Protein AF-0000000074130730 (afdb_homodimer)

Nearest PDB structures (foldseek):
  5t7b-assembly1_A  TM=2.944E-01  e=1.046E+00  Homo sapiens
  8oeu-assembly1_S  TM=1.452E-01  e=1.004E-01  Homo sapiens
  7r6k-assembly1_I  TM=1.691E-01  e=7.024E-01  Saccharomyces cerevisiae BY4741
  7opd-assembly1_M  TM=1.545E-01  e=2.430E-01  Homo sapiens
  5t7b-assembly1_A  TM=2.862E-01  e=8.135E-01  Homo sapiens

Foldseek 3Di:
DDPPVVVVVVVVVCVCVPPVVCVVVVVVVVVVVVVVVVVVVVLVVLLVLVVVLVVQLLVLLLVCLQQLHFQQDPDNCPGSSNVSLCVVCVVPVSSNVVSVPPDPCSDPVNSLVSLLLLLVVLLLVVVVQQVQQLAKAKFWEWDQAPLRWIKIWIWIWAAGPLRFIDIGTRWIDTDPDLAQVRVLVVNVCSCVVSPRDCLRYQEYEYAPDCQAPPCPRHSQNVSCVVAVSYFYAYALLNLLQVLLVQLQVVDPLSVVLLVLLLLLLCLQVVDPVSVVLLVVLVADRADHADPRGNLVCLVNLVSCLVCVLSSLVSLVCQLPDPVHDPVSNVSSVVSNVVSLALSSLLSSVLSNVLSVLCNVLSVQSLDSRDFLVNNVVSLVVSLVVLVVCLDPVNLLVSVVVSQVVSVVSVGDHQADPPVVCVVVCVPDVDDDGNVVSSVVSSVVSNSSSVSSSVSSCVSNVDTCSVVLVLLQVQLQCLQAVLAGDPSLVVVCVSSPDDSVLQNVLSPVVVVVCVVVVHHDRHLVVVSVVCSVDVVNCVSRVPSSVSSRSRSNYDRRSSVSVVLVVSLPSSCDPVNVVDDRSSSGSSSSSNVVSVVSVVDPVVVSVVVVQVPDPVSVSSD/DDPDVVVVVVVVVCVCVPPVVVVVVVVVVVVVVVVVVVVVVVLVVLLVLLVVLVVQLLVLLLVCLQQLHFQQDPDNCPGSSNVSLCVVCVVPVSSVVVSVPPDPCSDPVNSLVSLLLLLVVLLLVVVVQQVQQLAKAKFWEWDQAPLRWIKIWIWIWAAGPLRFIDIGTRWIDTDPDLAQVRVLVVNVCSCVVSPHDCLRYQEYEYAPPCQAPPCPRHNQNVSCVVAVSYFYAYALLNLLQVLLVQLQVVDPLSVVLLVLLLLLLCLQVVDPVSVVLLVVLVADRADHADPRGNLVCLVNLVRCLVCVLSSLVSLVCQLPDPVHDPVSNVSSVVSNVVSLALSSLLSSVLSNVLSVLCNVLSVQSLDSRDFLVNNVVSLVVSLVVLVVCLDPVNLLVSVVVSQVVSVVSVGDHQADPPVVCVVVCVPDVDDDRPVVSSVVSSVVSNSSSVSSSVSSCVSNVDTCSVLLVLLQVQLQCLQAVLAGDPSLVVVCVSSPDDSVLQNVLSPVVVVVCVVVVHHDRHLVVVSVVCSVDVVNCVSRVPSVVSSRSRSNYDRRSSVSVVLVVSLPSSCDPVNVVDDRSSSGSSSSSNVVSVVSVVDPVVVSVVVVLVPDPVSVSSD

pLDDT: mean 86.89, std 13.33, range [33.5, 97.94]

Radius of gyration: 40.09 Å; Cα contacts (8 Å, |Δi|>4): 1644; chains: 2; bounding box: 120×115×125 Å

Solvent-accessible surface area (backbone atoms only — not comparable to full-atom values): 64629 Å² total; per-residue (Å²): 132,73,81,58,66,70,64,37,50,53,48,49,49,48,48,64,67,27,65,65,44,44,47,48,47,46,44,46,46,48,47,42,44,47,45,44,47,47,48,46,46,48,50,49,49,51,15,51,46,41,37,52,36,48,51,50,50,53,48,44,50,50,51,32,24,34,72,40,46,64,56,66,47,97,40,71,78,68,5,47,46,49,46,46,46,52,56,50,15,75,62,33,62,61,38,37,54,50,64,71,37,93,58,78,74,73,34,70,67,49,50,50,49,50,45,40,54,54,22,50,52,56,49,50,52,56,48,50,54,42,60,73,39,52,46,28,14,43,26,35,43,75,48,66,47,85,70,38,44,35,31,38,28,40,29,37,28,25,32,46,98,83,71,47,58,43,75,45,80,74,45,61,41,80,48,65,58,78,46,21,68,52,47,40,50,50,52,51,50,55,43,48,72,72,70,52,60,70,87,35,35,44,15,32,17,34,54,80,49,57,37,40,52,23,80,78,66,4,29,52,30,54,48,26,73,76,36,72,54,30,38,48,31,67,16,45,64,57,48,52,33,48,23,52,45,52,27,36,62,72,32,64,64,40,34,50,30,51,49,50,52,44,48,52,47,46,60,34,60,73,32,42,53,50,35,41,59,51,55,68,66,75,57,81,82,82,50,70,62,49,90,84,46,56,73,63,27,36,61,26,50,50,51,47,62,75,36,40,61,59,51,51,52,48,26,52,49,46,39,67,37,79,89,50,56,68,67,56,20,52,50,24,44,53,51,41,58,52,63,33,33,36,68,35,53,47,36,48,51,52,50,46,54,54,37,58,66,41,46,64,48,55,56,50,58,63,39,78,75,56,35,45,68,59,49,50,49,43,50,51,50,47,40,49,55,45,55,58,50,63,34,68,66,49,35,52,51,51,49,52,52,48,51,52,52,31,55,76,65,68,34,46,69,78,64,63,56,65,76,54,42,56,52,46,46,69,66,66,73,77,85,76,75,74,65,47,28,56,51,48,51,36,48,50,50,41,52,44,44,48,40,38,39,50,33,47,51,62,63,72,70,50,79,44,51,59,56,53,47,35,54,51,46,35,54,46,26,32,52,62,66,59,39,86,48,80,47,39,56,57,52,22,64,60,70,68,54,64,56,66,58,46,51,52,33,29,52,52,49,46,54,50,31,59,74,65,75,51,84,41,87,45,70,69,47,46,51,49,52,42,70,74,31,68,67,57,36,70,68,25,53,61,59,53,47,50,52,46,52,56,54,21,36,50,43,44,43,54,69,38,52,53,48,47,54,48,45,52,62,54,37,31,86,92,40,49,82,62,49,67,68,59,49,33,26,37,46,46,25,32,73,43,32,72,57,63,74,68,55,66,56,66,62,53,50,51,55,60,30,66,74,40,69,67,40,54,71,49,72,130,74,83,57,63,68,64,37,49,55,47,48,48,47,48,64,67,27,66,67,43,45,47,47,47,45,44,45,46,48,46,40,45,48,46,45,47,45,49,47,48,50,50,49,50,49,16,51,46,42,37,52,35,46,50,50,50,53,49,45,50,48,50,32,24,32,72,39,46,65,56,65,47,97,40,71,78,67,5,46,45,48,45,45,45,53,57,48,15,78,62,32,63,60,38,37,53,52,64,71,37,93,59,78,74,74,34,69,68,50,50,51,49,52,44,41,56,55,22,49,54,55,49,50,53,55,47,50,54,43,59,71,39,51,48,28,13,42,24,35,40,74,47,66,47,83,72,37,44,36,33,37,29,41,28,37,27,26,31,46,99,83,70,46,58,44,75,44,80,75,46,61,41,79,47,65,58,77,45,20,67,53,47,41,52,49,52,50,51,56,44,46,72,72,69,51,60,70,87,35,35,44,15,33,16,32,53,79,49,56,38,40,52,24,80,78,66,4,28,50,32,56,48,27,72,76,36,70,52,31,38,47,31,66,16,45,63,57,48,52,32,50,21,52,44,51,28,36,62,73,32,64,64,42,34,50,30,50,48,49,52,44,49,52,47,46,61,33,61,74,32,43,54,51,34,42,59,52,54,70,66,75,56,81,82,81,50,70,64,50,90,84,44,54,72,63,27,38,62,27,48,50,51,47,62,75,37,40,62,58,50,50,53,48,25,52,48,43,40,68,39,78,89,49,55,69,67,56,21,52,50,24,44,54,51,42,58,52,64,34,33,35,68,35,52,48,39,49,49,52,50,44,54,53,37,59,67,42,46,63,47,56,56,49,57,64,39,77,74,59,35,45,68,60,48,51,49,43,50,51,51,46,40,51,55,44,56,57,51,62,36,69,67,49,34,52,50,51,49,51,52,48,51,53,53,32,55,76,66,68,33,47,69,79,63,64,56,64,75,56,40,56,53,46,43,66,65,65,72,78,83,73,75,74,65,46,27,55,52,48,50,38,48,51,51,42,52,45,44,48,40,36,39,52,34,47,52,62,63,72,70,52,79,44,52,58,57,55,48,36,53,49,45,36,55,46,26,34,52,64,65,57,40,84,47,79,47,40,57,57,52,21,64,60,71,67,54,66,56,67,59,46,51,53,32,30,52,52,50,47,52,50,30,60,75,66,74,54,86,43,87,45,71,69,48,46,51,48,53,43,70,72,31,66,67,57,37,68,68,25,54,60,58,53,47,50,50,47,52,54,55,20,36,50,42,47,42,53,69,36,52,52,48,49,55,48,45,53,62,54,38,32,86,94,41,49,83,62,50,66,68,58,49,33,28,37,47,47,25,32,73,42,33,71,56,62,74,68,55,67,57,66,60,54,50,50,54,61,29,66,73,39,70,68,42,56,72,49,72

InterPro domains:
  IPR008906 HAT, C-terminal dimerisation domain [PF05699] (540-592)
  IPR012337 Ribonuclease H-like superfamily [SSF53098] (132-395)
  IPR012337 Ribonuclease H-like superfamily [SSF53098] (540-586)
  IPR025398 ZMYM1-like, RNase-like domain [PF14291] (1-218)

Structure (mmCIF, N/CA/C/O backbone):
data_AF-0000000074130730-model_v1
#
loop_
_entity.id
_entity.type
_entity.pdbx_description
1 polymer 'DUF4371 domain-containing protein'
#
loop_
_atom_site.group_PDB
_atom_site.id
_atom_site.type_symbol
_atom_site.label_atom_id
_atom_site.label_alt_id
_atom_site.label_comp_id
_atom_site.label_asym_id
_atom_site.label_entity_id
_atom_site.label_seq_id
_atom_site.pdbx_PDB_ins_code
_atom_site.Cartn_x
_atom_site.Cartn_y
_atom_site.Cartn_z
_atom_site.occupancy
_atom_site.B_iso_or_equiv
_atom_site.auth_seq_id
_atom_site.auth_comp_id
_atom_site.auth_asym_id
_atom_site.auth_atom_id
_atom_site.pdbx_PDB_model_num
ATOM 1 N N . GLY A 1 1 ? -59.188 -2.389 58.188 1 35.38 1 GLY A N 1
ATOM 2 C CA . GLY A 1 1 ? -58.125 -2.738 59.125 1 35.38 1 GLY A CA 1
ATOM 3 C C . GLY A 1 1 ? -58.625 -3.564 60.312 1 35.38 1 GLY A C 1
ATOM 4 O O . GLY A 1 1 ? -59.562 -3.174 61 1 35.38 1 GLY A O 1
ATOM 5 N N . PHE A 1 2 ? -58.656 -4.891 60.219 1 45.84 2 PHE A N 1
ATOM 6 C CA . PHE A 1 2 ? -59.344 -5.668 61.25 1 45.84 2 PHE A CA 1
ATOM 7 C C . PHE A 1 2 ? -58.594 -5.59 62.562 1 45.84 2 PHE A C 1
ATOM 9 O O . PHE A 1 2 ? -57.375 -5.617 62.594 1 45.84 2 PHE A O 1
ATOM 16 N N . ASN A 1 3 ? -59 -4.914 63.625 1 50.34 3 ASN A N 1
ATOM 17 C CA . ASN A 1 3 ? -58.406 -4.859 64.938 1 50.34 3 ASN A CA 1
ATOM 18 C C . ASN A 1 3 ? -58.219 -6.258 65.562 1 50.34 3 ASN A C 1
ATOM 20 O O . ASN A 1 3 ? -57.469 -6.441 66.5 1 50.34 3 ASN A O 1
ATOM 24 N N . ASP A 1 4 ? -59.281 -7.035 65.812 1 47.72 4 ASP A N 1
ATOM 25 C CA . ASP A 1 4 ? -59.188 -8.344 66.5 1 47.72 4 ASP A CA 1
ATOM 26 C C . ASP A 1 4 ? -58.719 -9.414 65.5 1 47.72 4 ASP A C 1
ATOM 28 O O . ASP A 1 4 ? -59.312 -9.578 64.438 1 47.72 4 ASP A O 1
ATOM 32 N N . TRP A 1 5 ? -57.5 -9.906 65.688 1 45.78 5 TRP A N 1
ATOM 33 C CA . TRP A 1 5 ? -56.688 -10.711 64.75 1 45.78 5 TRP A CA 1
ATOM 34 C C . TRP A 1 5 ? -57.406 -12.008 64.375 1 45.78 5 TRP A C 1
ATOM 36 O O . TRP A 1 5 ? -57.094 -12.602 63.344 1 45.78 5 TRP A O 1
ATOM 46 N N . ARG A 1 6 ? -58.219 -12.609 65.312 1 51.12 6 ARG A N 1
ATOM 47 C CA . ARG A 1 6 ? -58.875 -13.875 65 1 51.12 6 ARG A CA 1
ATOM 48 C C . ARG A 1 6 ? -59.875 -13.727 63.875 1 51.12 6 ARG A C 1
ATOM 50 O O . ARG A 1 6 ? -59.938 -14.57 62.969 1 51.12 6 ARG A O 1
ATOM 57 N N . LYS A 1 7 ? -60.75 -12.711 64 1 53.62 7 LYS A N 1
ATOM 58 C CA . LYS A 1 7 ? -61.75 -12.484 62.969 1 53.62 7 LYS A CA 1
ATOM 59 C C . LYS A 1 7 ? -61.094 -12.094 61.656 1 53.62 7 LYS A C 1
ATOM 61 O O . LYS A 1 7 ? -61.625 -12.375 60.594 1 53.62 7 LYS A O 1
ATOM 66 N N . GLY A 1 8 ? -59.906 -11.469 61.812 1 51.34 8 GLY A N 1
ATOM 67 C CA . GLY A 1 8 ? -59.156 -11.102 60.625 1 51.34 8 GLY A CA 1
ATOM 68 C C . GLY A 1 8 ? -58.688 -12.305 59.812 1 51.34 8 GLY A C 1
ATOM 69 O O . GLY A 1 8 ? -58.781 -12.297 58.562 1 51.34 8 GLY A O 1
ATOM 70 N N . ARG A 1 9 ? -58.281 -13.359 60.562 1 55.09 9 ARG A N 1
ATOM 71 C CA . ARG A 1 9 ? -57.844 -14.562 59.875 1 55.09 9 ARG A CA 1
ATOM 72 C C . ARG A 1 9 ? -58.969 -15.211 59.094 1 55.09 9 ARG A C 1
ATOM 74 O O . ARG A 1 9 ? -58.75 -15.68 57.969 1 55.09 9 ARG A O 1
ATOM 81 N N . ALA A 1 10 ? -60.188 -15.258 59.75 1 57.44 10 ALA A N 1
ATOM 82 C CA . ALA A 1 10 ? -61.344 -15.867 59.094 1 57.44 10 ALA A CA 1
ATOM 83 C C . ALA A 1 10 ? -61.719 -15.062 57.844 1 57.44 10 ALA A C 1
ATOM 85 O O . ALA A 1 10 ? -62.062 -15.625 56.812 1 57.44 10 ALA A O 1
ATOM 86 N N . ALA A 1 11 ? -61.656 -13.742 58 1 57.88 11 ALA A N 1
ATOM 87 C CA . ALA A 1 11 ? -62 -12.875 56.875 1 57.88 11 ALA A CA 1
ATOM 88 C C . ALA A 1 11 ? -61 -12.992 55.75 1 57.88 11 ALA A C 1
ATOM 90 O O . ALA A 1 11 ? -61.344 -12.992 54.562 1 57.88 11 ALA A O 1
ATOM 91 N N . ILE A 1 12 ? -59.688 -13.109 56.156 1 55.69 12 ILE A N 1
ATOM 92 C CA . ILE A 1 12 ? -58.625 -13.289 55.156 1 55.69 12 ILE A CA 1
ATOM 93 C C . ILE A 1 12 ? -58.812 -14.625 54.438 1 55.69 12 ILE A C 1
ATOM 95 O O . ILE A 1 12 ? -58.656 -14.711 53.219 1 55.69 12 ILE A O 1
ATOM 99 N N . ARG A 1 13 ? -59.25 -15.688 55.188 1 58.34 13 ARG A N 1
ATOM 100 C CA . ARG A 1 13 ? -59.469 -16.984 54.562 1 58.34 13 ARG A CA 1
ATOM 101 C C . ARG A 1 13 ? -60.688 -16.922 53.625 1 58.34 13 ARG A C 1
ATOM 103 O O . ARG A 1 13 ? -60.656 -17.484 52.531 1 58.34 13 ARG A O 1
ATOM 110 N N . LYS A 1 14 ? -61.781 -16.203 54.156 1 59.91 14 LYS A N 1
ATOM 111 C CA . LYS A 1 14 ? -62.969 -16.062 53.312 1 59.91 14 LYS A CA 1
ATOM 112 C C . LYS A 1 14 ? -62.656 -15.227 52.062 1 59.91 14 LYS A C 1
ATOM 114 O O . LYS A 1 14 ? -63.156 -15.516 51 1 59.91 14 LYS A O 1
ATOM 119 N N . HIS A 1 15 ? -61.875 -14.125 52.312 1 56.03 15 HIS A N 1
ATOM 120 C CA . HIS A 1 15 ? -61.469 -13.344 51.156 1 56.03 15 HIS A CA 1
ATOM 121 C C . HIS A 1 15 ? -60.625 -14.172 50.219 1 56.03 15 HIS A C 1
ATOM 123 O O . HIS A 1 15 ? -60.781 -14.102 49 1 56.03 15 HIS A O 1
ATOM 129 N N . GLY A 1 16 ? -59.625 -15.008 50.812 1 59.53 16 GLY A N 1
ATOM 130 C CA . GLY A 1 16 ? -58.781 -15.859 50 1 59.53 16 GLY A CA 1
ATOM 131 C C . GLY A 1 16 ? -59.562 -16.906 49.219 1 59.53 16 GLY A C 1
ATOM 132 O O . GLY A 1 16 ? -59.156 -17.297 48.125 1 59.53 16 GLY A O 1
ATOM 133 N N . SER A 1 17 ? -60.719 -17.391 49.844 1 55.25 17 SER A N 1
ATOM 134 C CA . SER A 1 17 ? -61.531 -18.406 49.219 1 55.25 17 SER A CA 1
ATOM 135 C C . SER A 1 17 ? -62.688 -17.766 48.406 1 55.25 17 SER A C 1
ATOM 137 O O . SER A 1 17 ? -63.531 -18.469 47.875 1 55.25 17 SER A O 1
ATOM 139 N N . SER A 1 18 ? -62.844 -16.469 48.531 1 55.34 18 SER A N 1
ATOM 140 C CA . SER A 1 18 ? -63.969 -15.852 47.844 1 55.34 18 SER A CA 1
ATOM 141 C C . SER A 1 18 ? -63.781 -15.953 46.312 1 55.34 18 SER A C 1
ATOM 143 O O . SER A 1 18 ? -62.656 -16.062 45.844 1 55.34 18 SER A O 1
ATOM 145 N N . GLU A 1 19 ? -64.875 -16.062 45.656 1 58.81 19 GLU A N 1
ATOM 146 C CA . GLU A 1 19 ? -65 -16.203 44.219 1 58.81 19 GLU A CA 1
ATOM 147 C C . GLU A 1 19 ? -64.312 -15.016 43.5 1 58.81 19 GLU A C 1
ATOM 149 O O . GLU A 1 19 ? -63.656 -15.188 42.469 1 58.81 19 GLU A O 1
ATOM 154 N N . ILE A 1 20 ? -64.438 -13.844 44.094 1 55.62 20 ILE A N 1
ATOM 155 C CA . ILE A 1 20 ? -63.875 -12.664 43.469 1 55.62 20 ILE A CA 1
ATOM 156 C C . ILE A 1 20 ? -62.344 -12.75 43.531 1 55.62 20 ILE A C 1
ATOM 158 O O . ILE A 1 20 ? -61.656 -12.422 42.562 1 55.62 20 ILE A O 1
ATOM 162 N N . HIS A 1 21 ? -61.719 -13.211 44.594 1 55.09 21 HIS A N 1
ATOM 163 C CA . HIS A 1 21 ? -60.281 -13.391 44.656 1 55.09 21 HIS A CA 1
ATOM 164 C C . HIS A 1 21 ? -59.812 -14.484 43.719 1 55.09 21 HIS A C 1
ATOM 166 O O . HIS A 1 21 ? -58.812 -14.32 43.031 1 55.09 21 HIS A O 1
ATOM 172 N N . ARG A 1 22 ? -60.531 -15.602 43.656 1 55.06 22 ARG A N 1
ATOM 173 C CA . ARG A 1 22 ? -60.188 -16.641 42.688 1 55.06 22 ARG A CA 1
ATOM 174 C C . ARG A 1 22 ? -60.312 -16.125 41.281 1 55.06 22 ARG A C 1
ATOM 176 O O . ARG A 1 22 ? -59.5 -16.422 40.406 1 55.06 22 ARG A O 1
ATOM 183 N N . GLU A 1 23 ? -61.406 -15.367 41.062 1 55.47 23 GLU A N 1
ATOM 184 C CA . GLU A 1 23 ? -61.562 -14.781 39.719 1 55.47 23 GLU A CA 1
ATOM 185 C C . GLU A 1 23 ? -60.469 -13.758 39.438 1 55.47 23 GLU A C 1
ATOM 187 O O . GLU A 1 23 ? -59.938 -13.711 38.312 1 55.47 23 GLU A O 1
ATOM 192 N N . CYS A 1 24 ? -60.062 -12.938 40.406 1 54.66 24 CYS A N 1
ATOM 193 C CA . CYS A 1 24 ? -58.969 -11.984 40.188 1 54.66 24 CYS A CA 1
ATOM 194 C C . CYS A 1 24 ? -57.656 -12.711 40.031 1 54.66 24 CYS A C 1
ATOM 196 O O . CYS A 1 24 ? -56.844 -12.336 39.188 1 54.66 24 CYS A O 1
ATOM 198 N N . VAL A 1 25 ? -57.469 -13.773 40.906 1 52.94 25 VAL A N 1
ATOM 199 C CA . VAL A 1 25 ? -56.25 -14.57 40.719 1 52.94 25 VAL A CA 1
ATOM 200 C C . VAL A 1 25 ? -56.312 -15.305 39.375 1 52.94 25 VAL A C 1
ATOM 202 O O . VAL A 1 25 ? -55.312 -15.359 38.656 1 52.94 25 VAL A O 1
ATOM 205 N N . SER A 1 26 ? -57.469 -15.938 39.125 1 54.22 26 SER A N 1
ATOM 206 C CA . SER A 1 26 ? -57.625 -16.578 37.812 1 54.22 26 SER A CA 1
ATOM 207 C C . SER A 1 26 ? -57.5 -15.562 36.688 1 54.22 26 SER A C 1
ATOM 209 O O . SER A 1 26 ? -56.875 -15.836 35.656 1 54.22 26 SER A O 1
ATOM 211 N N . ALA A 1 27 ? -58.125 -14.406 36.844 1 52.97 27 ALA A N 1
ATOM 212 C CA . ALA A 1 27 ? -57.969 -13.344 35.844 1 52.97 27 ALA A CA 1
ATOM 213 C C . ALA A 1 27 ? -56.531 -12.875 35.781 1 52.97 27 ALA A C 1
ATOM 215 O O . ALA A 1 27 ? -55.969 -12.648 34.719 1 52.97 27 ALA A O 1
ATOM 216 N N . LYS A 1 28 ? -55.938 -12.703 36.969 1 50.47 28 LYS A N 1
ATOM 217 C CA . LYS A 1 28 ? -54.5 -12.391 37 1 50.47 28 LYS A CA 1
ATOM 218 C C . LYS A 1 28 ? -53.656 -13.531 36.438 1 50.47 28 LYS A C 1
ATOM 220 O O . LYS A 1 28 ? -52.688 -13.305 35.719 1 50.47 28 LYS A O 1
ATOM 225 N N . LEU A 1 29 ? -54.062 -14.766 36.75 1 51.75 29 LEU A N 1
ATOM 226 C CA . LEU A 1 29 ? -53.438 -15.914 36.156 1 51.75 29 LEU A CA 1
ATOM 227 C C . LEU A 1 29 ? -53.719 -15.977 34.656 1 51.75 29 LEU A C 1
ATOM 229 O O . LEU A 1 29 ? -52.844 -16.297 33.844 1 51.75 29 LEU A O 1
ATOM 233 N N . ASN A 1 30 ? -54.938 -15.781 34.312 1 53.12 30 ASN A N 1
ATOM 234 C CA . ASN A 1 30 ? -55.281 -15.68 32.875 1 53.12 30 ASN A CA 1
ATOM 235 C C . ASN A 1 30 ? -54.656 -14.445 32.25 1 53.12 30 ASN A C 1
ATOM 237 O O . ASN A 1 30 ? -54.188 -14.5 31.109 1 53.12 30 ASN A O 1
ATOM 241 N N . ASP A 1 31 ? -54.75 -13.312 32.938 1 51.34 31 ASP A N 1
ATOM 242 C CA . ASP A 1 31 ? -54.031 -12.133 32.5 1 51.34 31 ASP A CA 1
ATOM 243 C C . ASP A 1 31 ? -52.5 -12.391 32.5 1 51.34 31 ASP A C 1
ATOM 245 O O . ASP A 1 31 ? -51.781 -11.914 31.641 1 51.34 31 ASP A O 1
ATOM 249 N N . SER A 1 32 ? -52.125 -13.156 33.562 1 52.41 32 SER A N 1
ATOM 250 C CA . SER A 1 32 ? -50.719 -13.555 33.594 1 52.41 32 SER A CA 1
ATOM 251 C C . SER A 1 32 ? -50.406 -14.531 32.469 1 52.41 32 SER A C 1
ATOM 253 O O . SER A 1 32 ? -49.312 -14.492 31.922 1 52.41 32 SER A O 1
ATOM 255 N N . SER A 1 33 ? -51.344 -15.391 32.188 1 52.34 33 SER A N 1
ATOM 256 C CA . SER A 1 33 ? -51.094 -16.281 31.078 1 52.34 33 SER A CA 1
ATOM 257 C C . SER A 1 33 ? -51.094 -15.523 29.75 1 52.34 33 SER A C 1
ATOM 259 O O . SER A 1 33 ? -50.219 -15.781 28.891 1 52.34 33 SER A O 1
ATOM 261 N N . ARG A 1 34 ? -51.969 -14.664 29.516 1 51.47 34 ARG A N 1
ATOM 262 C CA . ARG A 1 34 ? -51.969 -13.828 28.312 1 51.47 34 ARG A CA 1
ATOM 263 C C . ARG A 1 34 ? -50.75 -12.906 28.297 1 51.47 34 ARG A C 1
ATOM 265 O O . ARG A 1 34 ? -50.125 -12.703 27.25 1 51.47 34 ARG A O 1
ATOM 272 N N . ALA A 1 35 ? -50.594 -12.352 29.484 1 51.41 35 ALA A N 1
ATOM 273 C CA . ALA A 1 35 ? -49.344 -11.57 29.578 1 51.41 35 ALA A CA 1
ATOM 274 C C . ALA A 1 35 ? -48.125 -12.438 29.328 1 51.41 35 ALA A C 1
ATOM 276 O O . ALA A 1 35 ? -47.188 -12.008 28.672 1 51.41 35 ALA A O 1
ATOM 277 N N . ALA A 1 36 ? -48.25 -13.625 29.906 1 52.5 36 ALA A N 1
ATOM 278 C CA . ALA A 1 36 ? -47.156 -14.57 29.641 1 52.5 36 ALA A CA 1
ATOM 279 C C . ALA A 1 36 ? -47.125 -14.953 28.172 1 52.5 36 ALA A C 1
ATOM 281 O O . ALA A 1 36 ? -46.031 -15.039 27.578 1 52.5 36 ALA A O 1
ATOM 282 N N . ASP A 1 37 ? -48.25 -15.234 27.641 1 55.09 37 ASP A N 1
ATOM 283 C CA . ASP A 1 37 ? -48.312 -15.516 26.203 1 55.09 37 ASP A CA 1
ATOM 284 C C . ASP A 1 37 ? -47.875 -14.312 25.375 1 55.09 37 ASP A C 1
ATOM 286 O O . ASP A 1 37 ? -47.188 -14.469 24.375 1 55.09 37 ASP A O 1
ATOM 290 N N . LEU A 1 38 ? -48.406 -13.172 25.75 1 55.19 38 LEU A N 1
ATOM 291 C CA . LEU A 1 38 ? -48 -11.945 25.094 1 55.19 38 LEU A CA 1
ATOM 292 C C . LEU A 1 38 ? -46.5 -11.727 25.266 1 55.19 38 LEU A C 1
ATOM 294 O O . LEU A 1 38 ? -45.812 -11.297 24.344 1 55.19 38 LEU A O 1
ATOM 298 N N . VAL A 1 39 ? -46.094 -11.922 26.578 1 56.59 39 VAL A N 1
ATOM 299 C CA . VAL A 1 39 ? -44.656 -11.812 26.844 1 56.59 39 VAL A CA 1
ATOM 300 C C . VAL A 1 39 ? -43.906 -12.828 25.984 1 56.59 39 VAL A C 1
ATOM 302 O O . VAL A 1 39 ? -42.812 -12.523 25.438 1 56.59 39 VAL A O 1
ATOM 305 N N . THR A 1 40 ? -44.531 -13.984 25.922 1 63.81 40 THR A N 1
ATOM 306 C CA . THR A 1 40 ? -43.938 -15 25.062 1 63.81 40 THR A CA 1
ATOM 307 C C . THR A 1 40 ? -43.969 -14.57 23.609 1 63.81 40 THR A C 1
ATOM 309 O O . THR A 1 40 ? -43 -14.773 22.859 1 63.81 40 THR A O 1
ATOM 312 N N . ASP A 1 41 ? -45.062 -13.977 23.203 1 66.19 41 ASP A N 1
ATOM 313 C CA . ASP A 1 41 ? -45.188 -13.516 21.812 1 66.19 41 ASP A CA 1
ATOM 314 C C . ASP A 1 41 ? -44.219 -12.367 21.531 1 66.19 41 ASP A C 1
ATOM 316 O O . ASP A 1 41 ? -43.625 -12.312 20.453 1 66.19 41 ASP A O 1
ATOM 320 N N . ILE A 1 42 ? -44.188 -11.5 22.484 1 70.31 42 ILE A N 1
ATOM 321 C CA . ILE A 1 42 ? -43.281 -10.383 22.328 1 70.31 42 ILE A CA 1
ATOM 322 C C . ILE A 1 42 ? -41.844 -10.898 22.297 1 70.31 42 ILE A C 1
ATOM 324 O O . ILE A 1 42 ? -41 -10.43 21.516 1 70.31 42 ILE A O 1
ATOM 328 N N . SER A 1 43 ? -41.688 -11.828 23.219 1 77 43 SER A N 1
ATOM 329 C CA . SER A 1 43 ? -40.344 -12.406 23.266 1 77 43 SER A CA 1
ATOM 330 C C . SER A 1 43 ? -40 -13.109 21.969 1 77 43 SER A C 1
ATOM 332 O O . SER A 1 43 ? -38.875 -12.992 21.469 1 77 43 SER A O 1
ATOM 334 N N . VAL A 1 44 ? -41 -13.75 21.359 1 82.81 44 VAL A N 1
ATOM 335 C CA . VAL A 1 44 ? -40.781 -14.469 20.109 1 82.81 44 VAL A CA 1
ATOM 336 C C . VAL A 1 44 ? -40.594 -13.477 18.969 1 82.81 44 VAL A C 1
ATOM 338 O O . VAL A 1 44 ? -39.781 -13.688 18.078 1 82.81 44 VAL A O 1
ATOM 341 N N . SER A 1 45 ? -41.344 -12.469 19.031 1 86 45 SER A N 1
ATOM 342 C CA . SER A 1 45 ? -41.219 -11.438 18.016 1 86 45 SER A CA 1
ATOM 343 C C . SER A 1 45 ? -39.844 -10.773 18.062 1 86 45 SER A C 1
ATOM 345 O O . SER A 1 45 ? -39.219 -10.508 17.031 1 86 45 SER A O 1
ATOM 347 N N . LYS A 1 46 ? -39.438 -10.555 19.266 1 87.06 46 LYS A N 1
ATOM 348 C CA . LYS A 1 46 ? -38.125 -9.969 19.438 1 87.06 46 LYS A CA 1
ATOM 349 C C . LYS A 1 46 ? -37.031 -10.906 18.953 1 87.06 46 LYS A C 1
ATOM 351 O O . LYS A 1 46 ? -36.031 -10.469 18.359 1 87.06 46 LYS A O 1
ATOM 356 N N . MET A 1 47 ? -37.25 -12.125 19.203 1 90.19 47 MET A N 1
ATOM 357 C CA . MET A 1 47 ? -36.312 -13.125 18.734 1 90.19 47 MET A CA 1
ATOM 358 C C . MET A 1 47 ? -36.25 -13.18 17.219 1 90.19 47 MET A C 1
ATOM 360 O O . MET A 1 47 ? -35.188 -13.32 16.625 1 90.19 47 MET A O 1
ATOM 364 N N . LYS A 1 48 ? -37.344 -13.055 16.625 1 90.62 48 LYS A N 1
ATOM 365 C CA . LYS A 1 48 ? -37.406 -13.055 15.156 1 90.62 48 LYS A CA 1
ATOM 366 C C . LYS A 1 48 ? -36.719 -11.836 14.578 1 90.62 48 LYS A C 1
ATOM 368 O O . LYS A 1 48 ? -36 -11.938 13.562 1 90.62 48 LYS A O 1
ATOM 373 N N . GLU A 1 49 ? -36.938 -10.75 15.188 1 90.81 49 GLU A N 1
ATOM 374 C CA . GLU A 1 49 ? -36.25 -9.523 14.75 1 90.81 49 GLU A CA 1
ATOM 375 C C . GLU A 1 49 ? -34.75 -9.633 14.898 1 90.81 49 GLU A C 1
ATOM 377 O O . GLU A 1 49 ? -34 -9.219 14.016 1 90.81 49 GLU A O 1
ATOM 382 N N . ASN A 1 50 ? -34.406 -10.18 16.016 1 92.25 50 ASN A N 1
ATOM 383 C CA . ASN A 1 50 ? -32.969 -10.367 16.266 1 92.25 50 ASN A CA 1
ATOM 384 C C . ASN A 1 50 ? -32.375 -11.328 15.25 1 92.25 50 ASN A C 1
ATOM 386 O O . ASN A 1 50 ? -31.203 -11.164 14.859 1 92.25 50 ASN A O 1
ATOM 390 N N . ARG A 1 51 ? -33.125 -12.25 14.883 1 93.38 51 ARG A N 1
ATOM 391 C CA . ARG A 1 51 ? -32.625 -13.227 13.906 1 93.38 51 ARG A CA 1
ATOM 392 C C . ARG A 1 51 ? -32.438 -12.57 12.539 1 93.38 51 ARG A C 1
ATOM 394 O O . ARG A 1 51 ? -31.469 -12.883 11.836 1 93.38 51 ARG A O 1
ATOM 401 N N . ILE A 1 52 ? -33.281 -11.719 12.195 1 93.31 52 ILE A N 1
ATOM 402 C CA . ILE A 1 52 ? -33.156 -10.992 10.938 1 93.31 52 ILE A CA 1
ATOM 403 C C . ILE A 1 52 ? -31.891 -10.141 10.953 1 93.31 52 ILE A C 1
ATOM 405 O O . ILE A 1 52 ? -31.141 -10.109 9.977 1 93.31 52 ILE A O 1
ATOM 409 N N . ALA A 1 53 ? -31.719 -9.516 12.062 1 94.06 53 ALA A N 1
ATOM 410 C CA . ALA A 1 53 ? -30.531 -8.68 12.219 1 94.06 53 ALA A CA 1
ATOM 411 C C . ALA A 1 53 ? -29.266 -9.516 12.18 1 94.06 53 ALA A C 1
ATOM 413 O O . ALA A 1 53 ? -28.25 -9.094 11.609 1 94.06 53 ALA A O 1
ATOM 414 N N . LEU A 1 54 ? -29.359 -10.641 12.812 1 94.75 54 LEU A N 1
ATOM 415 C CA . LEU A 1 54 ? -28.203 -11.531 12.812 1 94.75 54 LEU A CA 1
ATOM 416 C C . LEU A 1 54 ? -27.875 -12.008 11.398 1 94.75 54 LEU A C 1
ATOM 418 O O . LEU A 1 54 ? -26.703 -12.094 11.031 1 94.75 54 LEU A O 1
ATOM 422 N N . ASN A 1 55 ? -28.891 -12.328 10.633 1 95.44 55 ASN A N 1
ATOM 423 C CA . ASN A 1 55 ? -28.688 -12.719 9.234 1 95.44 55 ASN A CA 1
ATOM 424 C C . ASN A 1 55 ? -27.984 -11.617 8.445 1 95.44 55 ASN A C 1
ATOM 426 O O . ASN A 1 55 ? -27.094 -11.891 7.637 1 95.44 55 ASN A O 1
ATOM 430 N N . ALA A 1 56 ? -28.438 -10.398 8.711 1 96 56 ALA A N 1
ATOM 431 C CA . ALA A 1 56 ? -27.828 -9.258 8.031 1 96 56 ALA A CA 1
ATOM 432 C C . ALA A 1 56 ? -26.359 -9.109 8.438 1 96 56 ALA A C 1
ATOM 434 O O . ALA A 1 56 ? -25.516 -8.758 7.605 1 96 56 ALA A O 1
ATOM 435 N N . LEU A 1 57 ? -26.125 -9.359 9.695 1 95.94 57 LEU A N 1
ATOM 436 C CA . LEU A 1 57 ? -24.75 -9.281 10.195 1 95.94 57 LEU A CA 1
ATOM 437 C C . LEU A 1 57 ? -23.859 -10.312 9.516 1 95.94 57 LEU A C 1
ATOM 439 O O . LEU A 1 57 ? -22.766 -9.992 9.07 1 95.94 57 LEU A O 1
ATOM 443 N N . PHE A 1 58 ? -24.328 -11.555 9.398 1 97.06 58 PHE A N 1
ATOM 444 C CA . PHE A 1 58 ? -23.578 -12.617 8.727 1 97.06 58 PHE A CA 1
ATOM 445 C C . PHE A 1 58 ? -23.375 -12.281 7.254 1 97.06 58 PHE A C 1
ATOM 447 O O . PHE A 1 58 ? -22.297 -12.5 6.703 1 97.06 58 PHE A O 1
ATOM 454 N N . ASP A 1 59 ? -24.391 -11.727 6.656 1 96.69 59 ASP A N 1
ATOM 455 C CA . ASP A 1 59 ? -24.312 -11.367 5.242 1 96.69 59 ASP A CA 1
ATOM 456 C C . ASP A 1 59 ? -23.281 -10.266 5.02 1 96.69 59 ASP A C 1
ATOM 458 O O . ASP A 1 59 ? -22.5 -10.312 4.062 1 96.69 59 ASP A O 1
ATOM 462 N N . ALA A 1 60 ? -23.328 -9.266 5.875 1 97.25 60 ALA A N 1
ATOM 463 C CA . ALA A 1 60 ? -22.391 -8.148 5.754 1 97.25 60 ALA A CA 1
ATOM 464 C C . ALA A 1 60 ? -20.953 -8.617 5.938 1 97.25 60 ALA A C 1
ATOM 466 O O . ALA A 1 60 ? -20.062 -8.234 5.172 1 97.25 60 ALA A O 1
ATOM 467 N N . ILE A 1 61 ? -20.719 -9.484 6.914 1 97.19 61 ILE A N 1
ATOM 468 C CA . ILE A 1 61 ? -19.375 -9.984 7.188 1 97.19 61 ILE A CA 1
ATOM 469 C C . ILE A 1 61 ? -18.922 -10.891 6.047 1 97.19 61 ILE A C 1
ATOM 471 O O . ILE A 1 61 ? -17.766 -10.836 5.629 1 97.19 61 ILE A O 1
ATOM 475 N N . CYS A 1 62 ? -19.812 -11.695 5.543 1 97.44 62 CYS A N 1
ATOM 476 C CA . CYS A 1 62 ? -19.484 -12.562 4.414 1 97.44 62 CYS A CA 1
ATOM 477 C C . CYS A 1 62 ? -19.125 -11.742 3.182 1 97.44 62 CYS A C 1
ATOM 479 O O . CYS A 1 62 ? -18.172 -12.07 2.471 1 97.44 62 CYS A O 1
ATOM 481 N N . PHE A 1 63 ? -19.891 -10.656 2.977 1 96.81 63 PHE A N 1
ATOM 482 C CA . PHE A 1 63 ? -19.641 -9.766 1.854 1 96.81 63 PHE A CA 1
ATOM 483 C C . PHE A 1 63 ? -18.25 -9.133 1.975 1 96.81 63 PHE A C 1
ATOM 485 O O . PHE A 1 63 ? -17.469 -9.141 1.017 1 96.81 63 PHE A O 1
ATOM 492 N N . LEU A 1 64 ? -17.969 -8.57 3.129 1 97.19 64 LEU A N 1
ATOM 493 C CA . LEU A 1 64 ? -16.688 -7.906 3.348 1 97.19 64 LEU A CA 1
ATOM 494 C C . LEU A 1 64 ? -15.539 -8.906 3.268 1 97.19 64 LEU A C 1
ATOM 496 O O . LEU A 1 64 ? -14.5 -8.617 2.668 1 97.19 64 LEU A O 1
ATOM 500 N N . GLY A 1 65 ? -15.68 -10.102 3.854 1 95.62 65 GLY A N 1
ATOM 501 C CA . GLY A 1 65 ? -14.672 -11.148 3.758 1 95.62 65 GLY A CA 1
ATOM 502 C C . GLY A 1 65 ? -14.438 -11.625 2.338 1 95.62 65 GLY A C 1
ATOM 503 O O . GLY A 1 65 ? -13.297 -11.805 1.914 1 95.62 65 GLY A O 1
ATOM 504 N N . ARG A 1 66 ? -15.508 -11.812 1.594 1 96.19 66 ARG A N 1
ATOM 505 C CA . ARG A 1 66 ? -15.445 -12.25 0.203 1 96.19 66 ARG A CA 1
ATOM 506 C C . ARG A 1 66 ? -14.656 -11.258 -0.649 1 96.19 66 ARG A C 1
ATOM 508 O O . ARG A 1 66 ? -13.875 -11.656 -1.515 1 96.19 66 ARG A O 1
ATOM 515 N N . GLN A 1 67 ? -14.883 -9.977 -0.412 1 94.88 67 GLN A N 1
ATOM 516 C CA . GLN A 1 67 ? -14.281 -8.914 -1.217 1 94.88 67 GLN A CA 1
ATOM 517 C C . GLN A 1 67 ? -12.891 -8.555 -0.702 1 94.88 67 GLN A C 1
ATOM 519 O O . GLN A 1 67 ? -12.172 -7.773 -1.329 1 94.88 67 GLN A O 1
ATOM 524 N N . GLY A 1 68 ? -12.5 -9.172 0.457 1 92.56 68 GLY A N 1
ATOM 525 C CA . GLY A 1 68 ? -11.195 -8.875 1.031 1 92.56 68 GLY A CA 1
ATOM 526 C C . GLY A 1 68 ? -11.125 -7.496 1.661 1 92.56 68 GLY A C 1
ATOM 527 O O . GLY A 1 68 ? -10.055 -6.883 1.71 1 92.56 68 GLY A O 1
ATOM 528 N N . LEU A 1 69 ? -12.234 -6.934 2.09 1 93.81 69 LEU A N 1
ATOM 529 C CA . LEU A 1 69 ? -12.312 -5.605 2.689 1 93.81 69 LEU A CA 1
ATOM 530 C C . LEU A 1 69 ? -12.211 -5.684 4.207 1 93.81 69 LEU A C 1
ATOM 532 O O . LEU A 1 69 ? -12.625 -6.676 4.812 1 93.81 69 LEU A O 1
ATOM 536 N N . ALA A 1 70 ? -11.688 -4.652 4.789 1 92.19 70 ALA A N 1
ATOM 537 C CA . ALA A 1 70 ? -11.586 -4.594 6.246 1 92.19 70 ALA A CA 1
ATOM 538 C C . ALA A 1 70 ? -12.961 -4.496 6.895 1 92.19 70 ALA A C 1
ATOM 540 O O . ALA A 1 70 ? -13.844 -3.805 6.379 1 92.19 70 ALA A O 1
ATOM 541 N N . LEU A 1 71 ? -13.117 -5.172 8 1 92.56 71 LEU A N 1
ATOM 542 C CA . LEU A 1 71 ? -14.367 -5.047 8.742 1 92.56 71 LEU A CA 1
ATOM 543 C C . LEU A 1 71 ? -14.383 -3.76 9.562 1 92.56 71 LEU A C 1
ATOM 545 O O . LEU A 1 71 ? -15.422 -3.096 9.664 1 92.56 71 LEU A O 1
ATOM 549 N N . ARG A 1 72 ? -13.234 -3.424 10.023 1 85.5 72 ARG A N 1
ATOM 550 C CA . ARG A 1 72 ? -13.133 -2.307 10.953 1 85.5 72 ARG A CA 1
ATOM 551 C C . ARG A 1 72 ? -12.672 -1.039 10.242 1 85.5 72 ARG A C 1
ATOM 553 O O . ARG A 1 72 ? -12.484 -1.036 9.023 1 85.5 72 ARG A O 1
ATOM 560 N N . GLY A 1 73 ? -12.805 0.07 10.922 1 79.12 73 GLY A N 1
ATOM 561 C CA . GLY A 1 73 ? -12.312 1.374 10.508 1 79.12 73 GLY A CA 1
ATOM 562 C C . GLY A 1 73 ? -11.648 2.148 11.625 1 79.12 73 GLY A C 1
ATOM 563 O O . GLY A 1 73 ? -11.281 1.572 12.656 1 79.12 73 GLY A O 1
ATOM 564 N N . HIS A 1 74 ? -11.359 3.346 11.375 1 78.88 74 HIS A N 1
ATOM 565 C CA . HIS A 1 74 ? -10.75 4.191 12.398 1 78.88 74 HIS A CA 1
ATOM 566 C C . HIS A 1 74 ? -11.633 4.281 13.641 1 78.88 74 HIS A C 1
ATOM 568 O O . HIS A 1 74 ? -11.125 4.281 14.766 1 78.88 74 HIS A O 1
ATOM 574 N N . THR A 1 75 ? -12.891 4.363 13.328 1 85.19 75 THR A N 1
ATOM 575 C CA . THR A 1 75 ? -13.891 4.324 14.383 1 85.19 75 THR A CA 1
ATOM 576 C C . THR A 1 75 ? -14.93 3.238 14.109 1 85.19 75 THR A C 1
ATOM 578 O O . THR A 1 75 ? -15.086 2.799 12.969 1 85.19 75 THR A O 1
ATOM 581 N N . GLU A 1 76 ? -15.531 2.838 15.133 1 85.31 76 GLU A N 1
ATOM 582 C CA . GLU A 1 76 ? -16.531 1.794 14.984 1 85.31 76 GLU A CA 1
ATOM 583 C C . GLU A 1 76 ? -17.688 2.264 14.102 1 85.31 76 GLU A C 1
ATOM 585 O O . GLU A 1 76 ? -18.188 1.508 13.266 1 85.31 76 GLU A O 1
ATOM 590 N N . GLU A 1 77 ? -18.047 3.488 14.289 1 87.75 77 GLU A N 1
ATOM 591 C CA . GLU A 1 77 ? -19.172 4.039 13.547 1 87.75 77 GLU A CA 1
ATOM 592 C C . GLU A 1 77 ? -18.875 4.125 12.055 1 87.75 77 GLU A C 1
ATOM 594 O O . GLU A 1 77 ? -19.766 3.992 11.227 1 87.75 77 GLU A O 1
ATOM 599 N N . ASN A 1 78 ? -17.625 4.293 11.758 1 91.56 78 ASN A N 1
ATOM 600 C CA . ASN A 1 78 ? -17.25 4.465 10.359 1 91.56 78 ASN A CA 1
ATOM 601 C C . ASN A 1 78 ? -16.594 3.203 9.797 1 91.56 78 ASN A C 1
ATOM 603 O O . ASN A 1 78 ? -15.992 3.236 8.727 1 91.56 78 ASN A O 1
ATOM 607 N N . SER A 1 79 ? -16.797 2.123 10.562 1 93.38 79 SER A N 1
ATOM 608 C CA . SER A 1 79 ? -16.25 0.856 10.07 1 93.38 79 SER A CA 1
ATOM 609 C C . SER A 1 79 ? -17.016 0.372 8.844 1 93.38 79 SER A C 1
ATOM 611 O O . SER A 1 79 ? -18.172 0.744 8.633 1 93.38 79 SER A O 1
ATOM 613 N N . ASN A 1 80 ? -16.375 -0.379 7.969 1 95.12 80 ASN A N 1
ATOM 614 C CA . ASN A 1 80 ? -17.047 -0.927 6.793 1 95.12 80 ASN A CA 1
ATOM 615 C C . ASN A 1 80 ? -18.219 -1.812 7.176 1 95.12 80 ASN A C 1
ATOM 617 O O . ASN A 1 80 ? -19.234 -1.857 6.465 1 95.12 80 ASN A O 1
ATOM 621 N N . LEU A 1 81 ? -18.078 -2.473 8.312 1 96.19 81 LEU A N 1
ATOM 622 C CA . LEU A 1 81 ? -19.156 -3.367 8.75 1 96.19 81 LEU A CA 1
ATOM 623 C C . LEU A 1 81 ? -20.391 -2.576 9.141 1 96.19 81 LEU A C 1
ATOM 625 O O . LEU A 1 81 ? -21.484 -2.842 8.641 1 96.19 81 LEU A O 1
ATOM 629 N N . VAL A 1 82 ? -20.203 -1.592 10.031 1 95.25 82 VAL A N 1
ATOM 630 C CA . VAL A 1 82 ? -21.328 -0.806 10.516 1 95.25 82 VAL A CA 1
ATOM 631 C C . VAL A 1 82 ? -21.984 -0.055 9.352 1 95.25 82 VAL A C 1
ATOM 633 O O . VAL A 1 82 ? -23.203 -0 9.242 1 95.25 82 VAL A O 1
ATOM 636 N N . GLN A 1 83 ? -21.141 0.47 8.453 1 95.88 83 GLN A N 1
ATOM 637 C CA . GLN A 1 83 ? -21.672 1.215 7.316 1 95.88 83 GLN A CA 1
ATOM 638 C C . GLN A 1 83 ? -22.391 0.287 6.34 1 95.88 83 GLN A C 1
ATOM 640 O O . GLN A 1 83 ? -23.375 0.682 5.711 1 95.88 83 GLN A O 1
ATOM 645 N N . SER A 1 84 ? -21.906 -0.947 6.188 1 96.56 84 SER A N 1
ATOM 646 C CA . SER A 1 84 ? -22.609 -1.933 5.375 1 96.56 84 SER A CA 1
ATOM 647 C C . SER A 1 84 ? -23.984 -2.268 5.969 1 96.56 84 SER A C 1
ATOM 649 O O . SER A 1 84 ? -24.969 -2.418 5.238 1 96.56 84 SER A O 1
ATOM 651 N N . LEU A 1 85 ? -24.031 -2.391 7.27 1 95.81 85 LEU A N 1
ATOM 652 C CA . LEU A 1 85 ? -25.281 -2.686 7.941 1 95.81 85 LEU A CA 1
ATOM 653 C C . LEU A 1 85 ? -26.266 -1.517 7.816 1 95.81 85 LEU A C 1
ATOM 655 O O . LEU A 1 85 ? -27.469 -1.72 7.664 1 95.81 85 LEU A O 1
ATOM 659 N N . LYS A 1 86 ? -25.719 -0.319 7.926 1 95 86 LYS A N 1
ATOM 660 C CA . LYS A 1 86 ? -26.562 0.855 7.727 1 95 86 LYS A CA 1
ATOM 661 C C . LYS A 1 86 ? -27.125 0.89 6.309 1 95 86 LYS A C 1
ATOM 663 O O . LYS A 1 86 ? -28.281 1.286 6.102 1 95 86 LYS A O 1
ATOM 668 N N . LEU A 1 87 ? -26.328 0.512 5.348 1 95.94 87 LEU A N 1
ATOM 669 C CA . LEU A 1 87 ? -26.781 0.413 3.969 1 95.94 87 LEU A CA 1
ATOM 670 C C . LEU A 1 87 ? -27.922 -0.592 3.846 1 95.94 87 LEU A C 1
ATOM 672 O O . LEU A 1 87 ? -28.938 -0.317 3.193 1 95.94 87 LEU A O 1
ATOM 676 N N . LEU A 1 88 ? -27.781 -1.72 4.48 1 96.25 88 LEU A N 1
ATOM 677 C CA . LEU A 1 88 ? -28.828 -2.734 4.469 1 96.25 88 LEU A CA 1
ATOM 678 C C . LEU A 1 88 ? -30.078 -2.236 5.188 1 96.25 88 LEU A C 1
ATOM 680 O O . LEU A 1 88 ? -31.188 -2.594 4.816 1 96.25 88 LEU A O 1
ATOM 684 N N . GLY A 1 89 ? -29.812 -1.472 6.199 1 94.56 89 GLY A N 1
ATOM 685 C CA . GLY A 1 89 ? -30.922 -0.92 6.977 1 94.56 89 GLY A CA 1
ATOM 686 C C . GLY A 1 89 ? -31.812 -0.008 6.172 1 94.56 89 GLY A C 1
ATOM 687 O O . GLY A 1 89 ? -33 0.173 6.512 1 94.56 89 GLY A O 1
ATOM 688 N N . LYS A 1 90 ? -31.297 0.563 5.113 1 92.56 90 LYS A N 1
ATOM 689 C CA . LYS A 1 90 ? -32.125 1.391 4.234 1 92.56 90 LYS A CA 1
ATOM 690 C C . LYS A 1 90 ? -33.188 0.555 3.521 1 92.56 90 LYS A C 1
ATOM 692 O O . LYS A 1 90 ? -34.188 1.083 3.09 1 92.56 90 LYS A O 1
ATOM 697 N N . TYR A 1 91 ? -32.906 -0.698 3.447 1 92.81 91 TYR A N 1
ATOM 698 C CA . TYR A 1 91 ? -33.812 -1.572 2.707 1 92.81 91 TYR A CA 1
ATOM 699 C C . TYR A 1 91 ? -34.531 -2.547 3.643 1 92.81 91 TYR A C 1
ATOM 701 O O . TYR A 1 91 ? -35.281 -3.404 3.193 1 92.81 91 TYR A O 1
ATOM 709 N N . ASN A 1 92 ? -34.219 -2.525 4.93 1 93.5 92 ASN A N 1
ATOM 710 C CA . ASN A 1 92 ? -34.844 -3.346 5.961 1 93.5 92 ASN A CA 1
ATOM 711 C C . ASN A 1 92 ? -34.938 -2.604 7.289 1 93.5 92 ASN A C 1
ATOM 713 O O . ASN A 1 92 ? -33.938 -2.473 8 1 93.5 92 ASN A O 1
ATOM 717 N N . ASP A 1 93 ? -36.031 -2.297 7.766 1 92.5 93 ASP A N 1
ATOM 718 C CA . ASP A 1 93 ? -36.25 -1.463 8.945 1 92.5 93 ASP A CA 1
ATOM 719 C C . ASP A 1 93 ? -35.844 -2.188 10.219 1 92.5 93 ASP A C 1
ATOM 721 O O . ASP A 1 93 ? -35.375 -1.556 11.172 1 92.5 93 ASP A O 1
ATOM 725 N N . THR A 1 94 ? -36 -3.457 10.164 1 92.38 94 THR A N 1
ATOM 726 C CA . THR A 1 94 ? -35.594 -4.23 11.336 1 92.38 94 THR A CA 1
ATOM 727 C C . THR A 1 94 ? -34.094 -4.113 11.578 1 92.38 94 THR A C 1
ATOM 729 O O . THR A 1 94 ? -33.656 -3.936 12.719 1 92.38 94 THR A O 1
ATOM 732 N N . VAL A 1 95 ? -33.406 -4.184 10.484 1 94 95 VAL A N 1
ATOM 733 C CA . VAL A 1 95 ? -31.953 -4.066 10.578 1 94 95 VAL A CA 1
ATOM 734 C C . VAL A 1 95 ? -31.578 -2.654 11.016 1 94 95 VAL A C 1
ATOM 736 O O . VAL A 1 95 ? -30.703 -2.473 11.867 1 94 95 VAL A O 1
ATOM 739 N N . LYS A 1 96 ? -32.25 -1.659 10.562 1 93.25 96 LYS A N 1
ATOM 740 C CA . LYS A 1 96 ? -32 -0.26 10.906 1 93.25 96 LYS A CA 1
ATOM 741 C C . LYS A 1 96 ? -32.219 -0.014 12.398 1 93.25 96 LYS A C 1
ATOM 743 O O . LYS A 1 96 ? -31.359 0.603 13.047 1 93.25 96 LYS A O 1
ATOM 748 N N . ASN A 1 97 ? -33.25 -0.541 12.859 1 91.5 97 ASN A N 1
ATOM 749 C CA . ASN A 1 97 ? -33.562 -0.354 14.266 1 91.5 97 ASN A CA 1
ATOM 750 C C . ASN A 1 97 ? -32.594 -1.104 15.172 1 91.5 97 ASN A C 1
ATOM 752 O O . ASN A 1 97 ? -32.25 -0.617 16.25 1 91.5 97 ASN A O 1
ATOM 756 N N . TRP A 1 98 ? -32.281 -2.186 14.695 1 90.94 98 TRP A N 1
ATOM 757 C CA . TRP A 1 98 ? -31.359 -3.023 15.477 1 90.94 98 TRP A CA 1
ATOM 758 C C . TRP A 1 98 ? -30 -2.35 15.641 1 90.94 98 TRP A C 1
ATOM 760 O O . TRP A 1 98 ? -29.422 -2.375 16.719 1 90.94 98 TRP A O 1
ATOM 770 N N . ILE A 1 99 ? -29.484 -1.709 14.656 1 89.25 99 ILE A N 1
ATOM 771 C CA . ILE A 1 99 ? -28.172 -1.061 14.672 1 89.25 99 ILE A CA 1
ATOM 772 C C . ILE A 1 99 ? -28.219 0.175 15.57 1 89.25 99 ILE A C 1
ATOM 774 O O . ILE A 1 99 ? -27.219 0.521 16.219 1 89.25 99 ILE A O 1
ATOM 778 N N . SER A 1 100 ? -29.297 0.759 15.523 1 87.44 100 SER A N 1
ATOM 779 C CA . SER A 1 100 ? -29.453 1.984 16.297 1 87.44 100 SER A CA 1
ATOM 780 C C . SER A 1 100 ? -29.422 1.693 17.797 1 87.44 100 SER A C 1
ATOM 782 O O . SER A 1 100 ? -29.062 2.561 18.594 1 87.44 100 SER A O 1
ATOM 784 N N . ARG A 1 101 ? -29.703 0.411 18 1 82.88 101 ARG A N 1
ATOM 785 C CA . ARG A 1 101 ? -29.641 0.002 19.391 1 82.88 101 ARG A CA 1
ATOM 786 C C . ARG A 1 101 ? -28.25 -0.451 19.781 1 82.88 101 ARG A C 1
ATOM 788 O O . ARG A 1 101 ? -27.516 -1.024 18.969 1 82.88 101 ARG A O 1
ATOM 795 N N . LYS A 1 102 ? -27.516 0.299 20.609 1 70.25 102 LYS A N 1
ATOM 796 C CA . LYS A 1 102 ? -26.188 -0.13 21.031 1 70.25 102 LYS A CA 1
ATOM 797 C C . LYS A 1 102 ? -26.172 -1.62 21.359 1 70.25 102 LYS A C 1
ATOM 799 O O . LYS A 1 102 ? -26.891 -2.07 22.25 1 70.25 102 LYS A O 1
ATOM 804 N N . THR A 1 103 ? -25.672 -2.418 20.328 1 76.88 103 THR A N 1
ATOM 805 C CA . THR A 1 103 ? -25.672 -3.863 20.531 1 76.88 103 THR A CA 1
ATOM 806 C C . THR A 1 103 ? -24.25 -4.367 20.766 1 76.88 103 THR A C 1
ATOM 808 O O . THR A 1 103 ? -23.281 -3.779 20.266 1 76.88 103 THR A O 1
ATOM 811 N N . ARG A 1 104 ? -24.156 -5.363 21.625 1 84.56 104 ARG A N 1
ATOM 812 C CA . ARG A 1 104 ? -22.875 -6 21.938 1 84.56 104 ARG A CA 1
ATOM 813 C C . ARG A 1 104 ? -22.406 -6.906 20.812 1 84.56 104 ARG A C 1
ATOM 815 O O . ARG A 1 104 ? -21.25 -7.332 20.781 1 84.56 104 ARG A O 1
ATOM 822 N N . PHE A 1 105 ? -23.297 -7.172 19.844 1 88.06 105 PHE A N 1
ATOM 823 C CA . PHE A 1 105 ? -23.016 -8.172 18.828 1 88.06 105 PHE A CA 1
ATOM 824 C C . PHE A 1 105 ? -22.172 -7.574 17.703 1 88.06 105 PHE A C 1
ATOM 826 O O . PHE A 1 105 ? -21.812 -8.273 16.75 1 88.06 105 PHE A O 1
ATOM 833 N N . LEU A 1 106 ? -21.828 -6.332 17.859 1 90.75 106 LEU A N 1
ATOM 834 C CA . LEU A 1 106 ? -20.938 -5.695 16.875 1 90.75 106 LEU A CA 1
ATOM 835 C C . LEU A 1 106 ? -19.516 -5.641 17.391 1 90.75 106 LEU A C 1
ATOM 837 O O . LEU A 1 106 ? -18.641 -5.043 16.766 1 90.75 106 LEU A O 1
ATOM 841 N N . SER A 1 107 ? -19.297 -6.301 18.484 1 90.81 107 SER A N 1
ATOM 842 C CA . SER A 1 107 ? -17.969 -6.293 19.094 1 90.81 107 SER A CA 1
ATOM 843 C C . SER A 1 107 ? -16.953 -7.035 18.219 1 90.81 107 SER A C 1
ATOM 845 O O . SER A 1 107 ? -17.328 -7.863 17.391 1 90.81 107 SER A O 1
ATOM 847 N N . ALA A 1 108 ? -15.742 -6.781 18.438 1 90.38 108 ALA A N 1
ATOM 848 C CA . ALA A 1 108 ? -14.648 -7.387 17.688 1 90.38 108 ALA A CA 1
ATOM 849 C C . ALA A 1 108 ? -14.625 -8.898 17.875 1 90.38 108 ALA A C 1
ATOM 851 O O . ALA A 1 108 ? -14.336 -9.648 16.938 1 90.38 108 ALA A O 1
ATOM 852 N N . GLU A 1 109 ? -14.906 -9.336 19.016 1 91.75 109 GLU A N 1
ATOM 853 C CA . GLU A 1 109 ? -14.883 -10.766 19.328 1 91.75 109 GLU A CA 1
ATOM 854 C C . GLU A 1 109 ? -15.938 -11.523 18.516 1 91.75 109 GLU A C 1
ATOM 856 O O . GLU A 1 109 ? -15.648 -12.578 17.953 1 91.75 109 GLU A O 1
ATOM 861 N N . ILE A 1 110 ? -17.125 -10.984 18.531 1 93.38 110 ILE A N 1
ATOM 862 C CA . ILE A 1 110 ? -18.219 -11.625 17.797 1 93.38 110 ILE A CA 1
ATOM 863 C C . ILE A 1 110 ? -17.906 -11.617 16.312 1 93.38 110 ILE A C 1
ATOM 865 O O . ILE A 1 110 ? -18.172 -12.594 15.609 1 93.38 110 ILE A O 1
ATOM 869 N N . GLN A 1 111 ? -17.391 -10.461 15.805 1 94.25 111 GLN A N 1
ATOM 870 C CA . GLN A 1 111 ? -17.016 -10.383 14.398 1 94.25 111 GLN A CA 1
ATOM 871 C C . GLN A 1 111 ? -16.031 -11.492 14.031 1 94.25 111 GLN A C 1
ATOM 873 O O . GLN A 1 111 ? -16.188 -12.141 13 1 94.25 111 GLN A O 1
ATOM 878 N N . ASN A 1 112 ? -15.062 -11.711 14.875 1 93.88 112 ASN A N 1
ATOM 879 C CA . ASN A 1 112 ? -14.055 -12.734 14.633 1 93.88 112 ASN A CA 1
ATOM 880 C C . ASN A 1 112 ? -14.656 -14.133 14.672 1 93.88 112 ASN A C 1
ATOM 882 O O . ASN A 1 112 ? -14.25 -15.008 13.906 1 93.88 112 ASN A O 1
ATOM 886 N N . GLU A 1 113 ? -15.594 -14.289 15.531 1 95 113 GLU A N 1
ATOM 887 C CA . GLU A 1 113 ? -16.25 -15.586 15.633 1 95 113 GLU A CA 1
ATOM 888 C C . GLU A 1 113 ? -17.047 -15.898 14.367 1 95 113 GLU A C 1
ATOM 890 O O . GLU A 1 113 ? -17.031 -17.031 13.875 1 95 113 GLU A O 1
ATOM 895 N N . ILE A 1 114 ? -17.766 -14.922 13.977 1 96.12 114 ILE A N 1
ATOM 896 C CA . ILE A 1 114 ? -18.578 -15.109 12.773 1 96.12 114 ILE A CA 1
ATOM 897 C C . ILE A 1 114 ? -17.672 -15.359 11.57 1 96.12 114 ILE A C 1
ATOM 899 O O . ILE A 1 114 ? -17.906 -16.281 10.781 1 96.12 114 ILE A O 1
ATOM 903 N N . LEU A 1 115 ? -16.625 -14.547 11.438 1 95.44 115 LEU A N 1
ATOM 904 C CA . LEU A 1 115 ? -15.641 -14.719 10.367 1 95.44 115 LEU A CA 1
ATOM 905 C C . LEU A 1 115 ? -15.047 -16.125 10.391 1 95.44 115 LEU A C 1
ATOM 907 O O . LEU A 1 115 ? -14.898 -16.75 9.344 1 95.44 115 LEU A O 1
ATOM 911 N N . GLU A 1 116 ? -14.711 -16.562 11.531 1 95.62 116 GLU A N 1
ATOM 912 C CA . GLU A 1 116 ? -14.148 -17.906 11.727 1 95.62 116 GLU A CA 1
ATOM 913 C C . GLU A 1 116 ? -15.141 -18.984 11.297 1 95.62 116 GLU A C 1
ATOM 915 O O . GLU A 1 116 ? -14.773 -19.938 10.602 1 95.62 116 GLU A O 1
ATOM 920 N N . SER A 1 117 ? -16.391 -18.812 11.719 1 96 117 SER A N 1
ATOM 921 C CA . SER A 1 117 ? -17.422 -19.797 11.375 1 96 117 SER A CA 1
ATOM 922 C C . SER A 1 117 ? -17.594 -19.906 9.867 1 96 117 SER A C 1
ATOM 924 O O . SER A 1 117 ? -17.719 -21.016 9.336 1 96 117 SER A O 1
ATOM 926 N N . LEU A 1 118 ? -17.609 -18.797 9.203 1 96.88 118 LEU A N 1
ATOM 927 C CA . LEU A 1 118 ? -17.766 -18.781 7.754 1 96.88 118 LEU A CA 1
ATOM 928 C C . LEU A 1 118 ? -16.547 -19.406 7.078 1 96.88 118 LEU A C 1
ATOM 930 O O . LEU A 1 118 ? -16.688 -20.25 6.195 1 96.88 118 LEU A O 1
ATOM 934 N N . ALA A 1 119 ? -15.336 -19.016 7.477 1 96.19 119 ALA A N 1
ATOM 935 C CA . ALA A 1 119 ? -14.086 -19.469 6.879 1 96.19 119 ALA A CA 1
ATOM 936 C C . ALA A 1 119 ? -13.906 -20.969 7.07 1 96.19 119 ALA A C 1
ATOM 938 O O . ALA A 1 119 ? -13.492 -21.688 6.148 1 96.19 119 ALA A O 1
ATOM 939 N N . LEU A 1 120 ? -14.234 -21.438 8.266 1 94.75 120 LEU A N 1
ATOM 940 C CA . LEU A 1 120 ? -14.07 -22.859 8.562 1 94.75 120 LEU A CA 1
ATOM 941 C C . LEU A 1 120 ? -15.023 -23.703 7.73 1 94.75 120 LEU A C 1
ATOM 943 O O . LEU A 1 120 ? -14.688 -24.828 7.344 1 94.75 120 LEU A O 1
ATOM 947 N N . ARG A 1 121 ? -16.203 -23.188 7.516 1 95 121 ARG A N 1
ATOM 948 C CA . ARG A 1 121 ? -17.141 -23.922 6.672 1 95 121 ARG A CA 1
ATOM 949 C C . ARG A 1 121 ? -16.594 -24.078 5.254 1 95 121 ARG A C 1
ATOM 951 O O . ARG A 1 121 ? -16.719 -25.141 4.641 1 95 121 ARG A O 1
ATOM 958 N N . VAL A 1 122 ? -16.047 -23.016 4.719 1 95.81 122 VAL A N 1
ATOM 959 C CA . VAL A 1 122 ? -15.438 -23.047 3.391 1 95.81 122 VAL A CA 1
ATOM 960 C C . VAL A 1 122 ? -14.281 -24.047 3.371 1 95.81 122 VAL A C 1
ATOM 962 O O . VAL A 1 122 ? -14.172 -24.859 2.449 1 95.81 122 VAL A O 1
ATOM 965 N N . LEU A 1 123 ? -13.414 -24 4.383 1 95.81 123 LEU A N 1
ATOM 966 C CA . LEU A 1 123 ? -12.258 -24.891 4.469 1 95.81 123 LEU A CA 1
ATOM 967 C C . LEU A 1 123 ? -12.695 -26.344 4.551 1 95.81 123 LEU A C 1
ATOM 969 O O . LEU A 1 123 ? -12.102 -27.219 3.9 1 95.81 123 LEU A O 1
ATOM 973 N N . ARG A 1 124 ? -13.727 -26.594 5.348 1 94.44 124 ARG A N 1
ATOM 974 C CA . ARG A 1 124 ? -14.234 -27.953 5.488 1 94.44 124 ARG A CA 1
ATOM 975 C C . ARG A 1 124 ? -14.727 -28.5 4.152 1 94.44 124 ARG A C 1
ATOM 977 O O . ARG A 1 124 ? -14.523 -29.672 3.844 1 94.44 124 ARG A O 1
ATOM 984 N N . HIS A 1 125 ? -15.312 -27.641 3.428 1 93.5 125 HIS A N 1
ATOM 985 C CA . HIS A 1 125 ? -15.773 -28.047 2.105 1 93.5 125 HIS A CA 1
ATOM 986 C C . HIS A 1 125 ? -14.609 -28.406 1.198 1 93.5 125 HIS A C 1
ATOM 988 O O . HIS A 1 125 ? -14.648 -29.422 0.497 1 93.5 125 HIS A O 1
ATOM 994 N N . GLU A 1 126 ? -13.586 -27.625 1.188 1 94.38 126 GLU A N 1
ATOM 995 C CA . GLU A 1 126 ? -12.414 -27.875 0.365 1 94.38 126 GLU A CA 1
ATOM 996 C C . GLU A 1 126 ? -11.711 -29.156 0.787 1 94.38 126 GLU A C 1
ATOM 998 O O . GLU A 1 126 ? -11.305 -29.953 -0.061 1 94.38 126 GLU A O 1
ATOM 1003 N N . ILE A 1 127 ? -11.633 -29.375 2.078 1 96.25 127 ILE A N 1
ATOM 1004 C CA . ILE A 1 127 ? -10.953 -30.562 2.609 1 96.25 127 ILE A CA 1
ATOM 1005 C C . ILE A 1 127 ? -11.75 -31.812 2.273 1 96.25 127 ILE A C 1
ATOM 1007 O O . ILE A 1 127 ? -11.18 -32.875 1.997 1 96.25 127 ILE A O 1
ATOM 1011 N N . HIS A 1 128 ? -13.016 -31.656 2.297 1 95.38 128 HIS A N 1
ATOM 1012 C CA . HIS A 1 128 ? -13.867 -32.781 1.936 1 95.38 128 HIS A CA 1
ATOM 1013 C C . HIS A 1 128 ? -13.594 -33.25 0.509 1 95.38 128 HIS A C 1
ATOM 1015 O O . HIS A 1 128 ? -13.594 -34.438 0.231 1 95.38 128 HIS A O 1
ATOM 1021 N N . GLN A 1 129 ? -13.367 -32.312 -0.345 1 95.25 129 GLN A N 1
ATOM 1022 C CA . GLN A 1 129 ? -13.039 -32.656 -1.728 1 95.25 129 GLN A CA 1
ATOM 1023 C C . GLN A 1 129 ? -11.688 -33.344 -1.819 1 95.25 129 GLN A C 1
ATOM 1025 O O . GLN A 1 129 ? -11.516 -34.281 -2.598 1 95.25 129 GLN A O 1
ATOM 1030 N N . VAL A 1 130 ? -10.766 -32.969 -1.031 1 96.62 130 VAL A N 1
ATOM 1031 C CA . VAL A 1 130 ? -9.445 -33.594 -1.006 1 96.62 130 VAL A CA 1
ATOM 1032 C C . VAL A 1 130 ? -9.547 -35.031 -0.495 1 96.62 130 VAL A C 1
ATOM 1034 O O . VAL A 1 130 ? -8.938 -35.938 -1.06 1 96.62 130 VAL A O 1
ATOM 1037 N N . LYS A 1 131 ? -10.328 -35.156 0.563 1 96 131 LYS A N 1
ATOM 1038 C CA . LYS A 1 131 ? -10.5 -36.5 1.146 1 96 131 LYS A CA 1
ATOM 1039 C C . LYS A 1 131 ? -11.188 -37.438 0.169 1 96 131 LYS A C 1
ATOM 1041 O O . LYS A 1 131 ? -10.852 -38.625 0.103 1 96 131 LYS A O 1
ATOM 1046 N N . ALA A 1 132 ? -12.109 -36.875 -0.552 1 95.5 132 ALA A N 1
ATOM 1047 C CA . ALA A 1 132 ? -12.82 -37.688 -1.546 1 95.5 132 ALA A CA 1
ATOM 1048 C C . ALA A 1 132 ? -11.875 -38.156 -2.643 1 95.5 132 ALA A C 1
ATOM 1050 O O . ALA A 1 132 ? -12.062 -39.25 -3.193 1 95.5 132 ALA A O 1
ATOM 1051 N N . ALA A 1 133 ? -10.844 -37.438 -2.969 1 95.56 133 ALA A N 1
ATOM 1052 C CA . ALA A 1 133 ? -9.883 -37.781 -4.008 1 95.56 133 ALA A CA 1
ATOM 1053 C C . ALA A 1 133 ? -8.852 -38.781 -3.488 1 95.56 133 ALA A C 1
ATOM 1055 O O . ALA A 1 133 ? -8.211 -39.5 -4.27 1 95.56 133 ALA A O 1
ATOM 1056 N N . ARG A 1 134 ? -8.609 -38.812 -2.168 1 93.38 134 ARG A N 1
ATOM 1057 C CA . ARG A 1 134 ? -7.727 -39.75 -1.447 1 93.38 134 ARG A CA 1
ATOM 1058 C C . ARG A 1 134 ? -6.27 -39.312 -1.611 1 93.38 134 ARG A C 1
ATOM 1060 O O . ARG A 1 134 ? -5.656 -38.812 -0.679 1 93.38 134 ARG A O 1
ATOM 1067 N N . LEU A 1 135 ? -5.77 -39.344 -2.92 1 96.94 135 LEU A N 1
ATOM 1068 C CA . LEU A 1 135 ? -4.375 -38.969 -3.133 1 96.94 135 LEU A CA 1
ATOM 1069 C C . LEU A 1 135 ? -4.215 -37.469 -3.211 1 96.94 135 LEU A C 1
ATOM 1071 O O . LEU A 1 135 ? -5.059 -36.781 -3.797 1 96.94 135 LEU A O 1
ATOM 1075 N N . PHE A 1 136 ? -3.201 -36.906 -2.545 1 97.94 136 PHE A N 1
ATOM 1076 C CA . PHE A 1 136 ? -2.943 -35.469 -2.619 1 97.94 136 PHE A CA 1
ATOM 1077 C C . PHE A 1 136 ? -1.449 -35.188 -2.521 1 97.94 136 PHE A C 1
ATOM 1079 O O . PHE A 1 136 ? -0.653 -36.094 -2.264 1 97.94 136 PHE A O 1
ATOM 1086 N N . SER A 1 137 ? -1.045 -34.031 -2.848 1 97.31 137 SER A N 1
ATOM 1087 C CA . SER A 1 137 ? 0.318 -33.531 -2.709 1 97.31 137 SER A CA 1
ATOM 1088 C C . SER A 1 137 ? 0.341 -32.188 -1.991 1 97.31 137 SER A C 1
ATOM 1090 O O . SER A 1 137 ? -0.663 -31.484 -1.967 1 97.31 137 SER A O 1
ATOM 1092 N N . ILE A 1 138 ? 1.487 -31.875 -1.432 1 96.94 138 ILE A N 1
ATOM 1093 C CA . ILE A 1 138 ? 1.619 -30.656 -0.651 1 96.94 138 ILE A CA 1
ATOM 1094 C C . ILE A 1 138 ? 2.426 -29.625 -1.438 1 96.94 138 ILE A C 1
ATOM 1096 O O . ILE A 1 138 ? 3.453 -29.953 -2.037 1 96.94 138 ILE A O 1
ATOM 1100 N N . ILE A 1 139 ? 1.943 -28.453 -1.472 1 96.12 139 ILE A N 1
ATOM 1101 C CA . ILE A 1 139 ? 2.629 -27.297 -2.045 1 96.12 139 ILE A CA 1
ATOM 1102 C C . ILE A 1 139 ? 2.818 -26.234 -0.975 1 96.12 139 ILE A C 1
ATOM 1104 O O . ILE A 1 139 ? 1.864 -25.844 -0.29 1 96.12 139 ILE A O 1
ATOM 1108 N N . SER A 1 140 ? 4.008 -25.766 -0.787 1 94.94 140 SER A N 1
ATOM 1109 C CA . SER A 1 140 ? 4.25 -24.75 0.237 1 94.94 140 SER A CA 1
ATOM 1110 C C . SER A 1 140 ? 5.281 -23.734 -0.227 1 94.94 140 SER A C 1
ATOM 1112 O O . SER A 1 140 ? 6.164 -24.047 -1.025 1 94.94 140 SER A O 1
ATOM 1114 N N . ASP A 1 141 ? 5.129 -22.578 0.154 1 92.38 141 ASP A N 1
ATOM 1115 C CA . ASP A 1 141 ? 6.035 -21.453 -0.1 1 92.38 141 ASP A CA 1
ATOM 1116 C C . ASP A 1 141 ? 6.004 -20.453 1.047 1 92.38 141 ASP A C 1
ATOM 1118 O O . ASP A 1 141 ? 5.098 -20.484 1.884 1 92.38 141 ASP A O 1
ATOM 1122 N N . GLU A 1 142 ? 7.043 -19.672 1.126 1 91.06 142 GLU A N 1
ATOM 1123 C CA . GLU A 1 142 ? 7.152 -18.719 2.225 1 91.06 142 GLU A CA 1
ATOM 1124 C C . GLU A 1 142 ? 7.273 -17.297 1.705 1 91.06 142 GLU A C 1
ATOM 1126 O O . GLU A 1 142 ? 7.781 -17.062 0.604 1 91.06 142 GLU A O 1
ATOM 1131 N N . THR A 1 143 ? 6.754 -16.328 2.457 1 88.69 143 THR A N 1
ATOM 1132 C CA . THR A 1 143 ? 6.902 -14.898 2.154 1 88.69 143 THR A CA 1
ATOM 1133 C C . THR A 1 143 ? 6.848 -14.07 3.432 1 88.69 143 THR A C 1
ATOM 1135 O O . THR A 1 143 ? 6.34 -14.523 4.457 1 88.69 143 THR A O 1
ATOM 1138 N N . ALA A 1 144 ? 7.445 -12.945 3.41 1 87.25 144 ALA A N 1
ATOM 1139 C CA . ALA A 1 144 ? 7.305 -12 4.508 1 87.25 144 ALA A CA 1
ATOM 1140 C C . ALA A 1 144 ? 6.117 -11.062 4.273 1 87.25 144 ALA A C 1
ATOM 1142 O O . ALA A 1 144 ? 5.953 -10.523 3.176 1 87.25 144 ALA A O 1
ATOM 1143 N N . ASP A 1 145 ? 5.285 -10.883 5.234 1 85.44 145 ASP A N 1
ATOM 1144 C CA . ASP A 1 145 ? 4.148 -9.984 5.078 1 85.44 145 ASP A CA 1
ATOM 1145 C C . ASP A 1 145 ? 4.551 -8.539 5.367 1 85.44 145 ASP A C 1
ATOM 1147 O O . ASP A 1 145 ? 5.738 -8.242 5.531 1 85.44 145 ASP A O 1
ATOM 1151 N N . VAL A 1 146 ? 3.594 -7.613 5.336 1 82.88 146 VAL A N 1
ATOM 1152 C CA . VAL A 1 146 ? 3.846 -6.18 5.449 1 82.88 146 VAL A CA 1
ATOM 1153 C C . VAL A 1 146 ? 4.418 -5.863 6.828 1 82.88 146 VAL A C 1
ATOM 1155 O O . VAL A 1 146 ? 5.16 -4.891 6.992 1 82.88 146 VAL A O 1
ATOM 1158 N N . SER A 1 147 ? 4.086 -6.668 7.84 1 81.38 147 SER A N 1
ATOM 1159 C CA . SER A 1 147 ? 4.613 -6.48 9.188 1 81.38 147 SER A CA 1
ATOM 1160 C C . SER A 1 147 ? 5.938 -7.219 9.367 1 81.38 147 SER A C 1
ATOM 1162 O O . SER A 1 147 ? 6.422 -7.359 10.492 1 81.38 147 SER A O 1
ATOM 1164 N N . ASN A 1 148 ? 6.41 -7.805 8.219 1 82.69 148 ASN A N 1
ATOM 1165 C CA . ASN A 1 148 ? 7.684 -8.516 8.164 1 82.69 148 ASN A CA 1
ATOM 1166 C C . ASN A 1 148 ? 7.645 -9.805 8.984 1 82.69 148 ASN A C 1
ATOM 1168 O O . ASN A 1 148 ? 8.625 -10.141 9.656 1 82.69 148 ASN A O 1
ATOM 1172 N N . LYS A 1 149 ? 6.555 -10.336 9.047 1 86.12 149 LYS A N 1
ATOM 1173 C CA . LYS A 1 149 ? 6.402 -11.672 9.625 1 86.12 149 LYS A CA 1
ATOM 1174 C C . LYS A 1 149 ? 6.449 -12.742 8.547 1 86.12 149 LYS A C 1
ATOM 1176 O O . LYS A 1 149 ? 5.879 -12.57 7.465 1 86.12 149 LYS A O 1
ATOM 1181 N N . GLU A 1 150 ? 7.156 -13.789 8.844 1 88.81 150 GLU A N 1
ATOM 1182 C CA . GLU A 1 150 ? 7.266 -14.875 7.875 1 88.81 150 GLU A CA 1
ATOM 1183 C C . GLU A 1 150 ? 5.984 -15.703 7.824 1 88.81 150 GLU A C 1
ATOM 1185 O O . GLU A 1 150 ? 5.531 -16.219 8.852 1 88.81 150 GLU A O 1
ATOM 1190 N N . GLN A 1 151 ? 5.434 -15.781 6.641 1 91.75 151 GLN A N 1
ATOM 1191 C CA . GLN A 1 151 ? 4.211 -16.547 6.414 1 91.75 151 GLN A CA 1
ATOM 1192 C C . GLN A 1 151 ? 4.473 -17.75 5.516 1 91.75 151 GLN A C 1
ATOM 1194 O O . GLN A 1 151 ? 4.984 -17.594 4.402 1 91.75 151 GLN A O 1
ATOM 1199 N N . VAL A 1 152 ? 4.137 -18.891 6.031 1 94.12 152 VAL A N 1
ATOM 1200 C CA . VAL A 1 152 ? 4.227 -20.109 5.246 1 94.12 152 VAL A CA 1
ATOM 1201 C C . VAL A 1 152 ? 2.855 -20.453 4.672 1 94.12 152 VAL A C 1
ATOM 1203 O O . VAL A 1 152 ? 1.883 -20.609 5.414 1 94.12 152 VAL A O 1
ATOM 1206 N N . CYS A 1 153 ? 2.801 -20.516 3.387 1 95.69 153 CYS A N 1
ATOM 1207 C CA . CYS A 1 153 ? 1.561 -20.875 2.707 1 95.69 153 CYS A CA 1
ATOM 1208 C C . CYS A 1 153 ? 1.518 -22.359 2.393 1 95.69 153 CYS A C 1
ATOM 1210 O O . CYS A 1 153 ? 2.48 -22.922 1.86 1 95.69 153 CYS A O 1
ATOM 1212 N N . ILE A 1 154 ? 0.443 -22.984 2.73 1 96.62 154 ILE A N 1
ATOM 1213 C CA . ILE A 1 154 ? 0.281 -24.406 2.457 1 96.62 154 ILE A CA 1
ATOM 1214 C C . ILE A 1 154 ? -0.929 -24.625 1.551 1 96.62 154 ILE A C 1
ATOM 1216 O O . ILE A 1 154 ? -2.035 -24.188 1.865 1 96.62 154 ILE A O 1
ATOM 1220 N N . CYS A 1 155 ? -0.704 -25.266 0.456 1 97 155 CYS A N 1
ATOM 1221 C CA . CYS A 1 155 ? -1.739 -25.656 -0.496 1 97 155 CYS A CA 1
ATOM 1222 C C . CYS A 1 155 ? -1.701 -27.156 -0.765 1 97 155 CYS A C 1
ATOM 1224 O O . CYS A 1 155 ? -0.688 -27.812 -0.515 1 97 155 CYS A O 1
ATOM 1226 N N . ILE A 1 156 ? -2.828 -27.672 -1.223 1 97.19 156 ILE A N 1
ATOM 1227 C CA . ILE A 1 156 ? -2.945 -29.094 -1.518 1 97.19 156 ILE A CA 1
ATOM 1228 C C . ILE A 1 156 ? -3.383 -29.297 -2.969 1 97.19 156 ILE A C 1
ATOM 1230 O O . ILE A 1 156 ? -4.324 -28.641 -3.43 1 97.19 156 ILE A O 1
ATOM 1234 N N . ARG A 1 157 ? -2.639 -30.062 -3.646 1 97.25 157 ARG A N 1
ATOM 1235 C CA . ARG A 1 157 ? -3.02 -30.469 -4.996 1 97.25 157 ARG A CA 1
ATOM 1236 C C . ARG A 1 157 ? -3.689 -31.844 -4.992 1 97.25 157 ARG A C 1
ATOM 1238 O O . ARG A 1 157 ? -3.221 -32.75 -4.324 1 97.25 157 ARG A O 1
ATOM 1245 N N . TYR A 1 158 ? -4.82 -31.984 -5.66 1 97.38 158 TYR A N 1
ATOM 1246 C CA . TYR A 1 158 ? -5.523 -33.25 -5.793 1 97.38 158 TYR A CA 1
ATOM 1247 C C . TYR A 1 158 ? -6.234 -33.344 -7.137 1 97.38 158 TYR A C 1
ATOM 1249 O O . TYR A 1 158 ? -6.312 -32.344 -7.875 1 97.38 158 TYR A O 1
ATOM 1257 N N . VAL A 1 159 ? -6.586 -34.562 -7.516 1 97.38 159 VAL A N 1
ATOM 1258 C CA . VAL A 1 159 ? -7.273 -34.812 -8.773 1 97.38 159 VAL A CA 1
ATOM 1259 C C . VAL A 1 159 ? -8.633 -35.469 -8.5 1 97.38 159 VAL A C 1
ATOM 1261 O O . VAL A 1 159 ? -8.727 -36.438 -7.754 1 97.38 159 VAL A O 1
ATOM 1264 N N . ASP A 1 160 ? -9.641 -34.875 -9.07 1 95.5 160 ASP A N 1
ATOM 1265 C CA . ASP A 1 160 ? -10.984 -35.375 -8.789 1 95.5 160 ASP A CA 1
ATOM 1266 C C . ASP A 1 160 ? -11.312 -36.594 -9.672 1 95.5 160 ASP A C 1
ATOM 1268 O O . ASP A 1 160 ? -10.445 -37.094 -10.383 1 95.5 160 ASP A O 1
ATOM 1272 N N . ASP A 1 161 ? -12.562 -37.062 -9.594 1 92.38 161 ASP A N 1
ATOM 1273 C CA . ASP A 1 161 ? -12.992 -38.281 -10.289 1 92.38 161 ASP A CA 1
ATOM 1274 C C . ASP A 1 161 ? -13.039 -38.062 -11.797 1 92.38 161 ASP A C 1
ATOM 1276 O O . ASP A 1 161 ? -13.039 -39.031 -12.57 1 92.38 161 ASP A O 1
ATOM 1280 N N . LYS A 1 162 ? -13.039 -36.844 -12.227 1 94 162 LYS A N 1
ATOM 1281 C CA . LYS A 1 162 ? -13.047 -36.5 -13.656 1 94 162 LYS A CA 1
ATOM 1282 C C . LYS A 1 162 ? -11.633 -36.219 -14.148 1 94 162 LYS A C 1
ATOM 1284 O O . LYS A 1 162 ? -11.461 -35.688 -15.258 1 94 162 LYS A O 1
ATOM 1289 N N . PHE A 1 163 ? -10.664 -36.469 -13.375 1 95.5 163 PHE A N 1
ATOM 1290 C CA . PHE A 1 163 ? -9.25 -36.281 -13.672 1 95.5 163 PHE A CA 1
ATOM 1291 C C . PHE A 1 163 ? -8.93 -34.812 -13.883 1 95.5 163 PHE A C 1
ATOM 1293 O O . PHE A 1 163 ? -8.094 -34.469 -14.719 1 95.5 163 PHE A O 1
ATOM 1300 N N . ILE A 1 164 ? -9.641 -33.938 -13.164 1 95.56 164 ILE A N 1
ATOM 1301 C CA . ILE A 1 164 ? -9.367 -32.5 -13.164 1 95.56 164 ILE A CA 1
ATOM 1302 C C . ILE A 1 164 ? -8.453 -32.156 -11.992 1 95.56 164 ILE A C 1
ATOM 1304 O O . ILE A 1 164 ? -8.703 -32.562 -10.859 1 95.56 164 ILE A O 1
ATOM 1308 N N . ILE A 1 165 ? -7.406 -31.469 -12.305 1 96.31 165 ILE A N 1
ATOM 1309 C CA . ILE A 1 165 ? -6.43 -31.078 -11.289 1 96.31 165 ILE A CA 1
ATOM 1310 C C . ILE A 1 165 ? -6.961 -29.891 -10.492 1 96.31 165 ILE A C 1
ATOM 1312 O O . ILE A 1 165 ? -7.453 -28.922 -11.07 1 96.31 165 ILE A O 1
ATOM 1316 N N . HIS A 1 166 ? -6.906 -30 -9.195 1 95.62 166 HIS A N 1
ATOM 1317 C CA . HIS A 1 166 ? -7.281 -28.922 -8.297 1 95.62 166 HIS A CA 1
ATOM 1318 C C . HIS A 1 166 ? -6.148 -28.594 -7.328 1 95.62 166 HIS A C 1
ATOM 1320 O O . HIS A 1 166 ? -5.387 -29.484 -6.934 1 95.62 166 HIS A O 1
ATOM 1326 N N . GLU A 1 167 ? -5.988 -27.375 -7.031 1 95.62 167 GLU A N 1
ATOM 1327 C CA . GLU A 1 167 ? -5.094 -26.922 -5.973 1 95.62 167 GLU A CA 1
ATOM 1328 C C . GLU A 1 167 ? -5.84 -26.062 -4.953 1 95.62 167 GLU A C 1
ATOM 1330 O O . GLU A 1 167 ? -6.375 -25 -5.301 1 95.62 167 GLU A O 1
ATOM 1335 N N . SER A 1 168 ? -5.844 -26.516 -3.762 1 95.25 168 SER A N 1
ATOM 1336 C CA . SER A 1 168 ? -6.633 -25.859 -2.725 1 95.25 168 SER A CA 1
ATOM 1337 C C . SER A 1 168 ? -5.734 -25.188 -1.688 1 95.25 168 SER A C 1
ATOM 1339 O O . SER A 1 168 ? -4.75 -25.781 -1.241 1 95.25 168 SER A O 1
ATOM 1341 N N . PHE A 1 169 ? -6.098 -24.062 -1.337 1 96 169 PHE A N 1
ATOM 1342 C CA . PHE A 1 169 ? -5.43 -23.297 -0.286 1 96 169 PHE A CA 1
ATOM 1343 C C . PHE A 1 169 ? -5.945 -23.703 1.089 1 96 169 PHE A C 1
ATOM 1345 O O . PHE A 1 169 ? -7.156 -23.703 1.329 1 96 169 PHE A O 1
ATOM 1352 N N . ILE A 1 170 ? -5 -23.953 1.967 1 95 170 ILE A N 1
ATOM 1353 C CA . ILE A 1 170 ? -5.391 -24.391 3.301 1 95 170 ILE A CA 1
ATOM 1354 C C . ILE A 1 170 ? -5.273 -23.234 4.285 1 95 170 ILE A C 1
ATOM 1356 O O . ILE A 1 170 ? -6.145 -23.047 5.137 1 95 170 ILE A O 1
ATOM 1360 N N . GLY A 1 171 ? -4.16 -22.578 4.191 1 95.12 171 GLY A N 1
ATOM 1361 C CA . GLY A 1 171 ? -3.986 -21.484 5.137 1 95.12 171 GLY A CA 1
ATOM 1362 C C . GLY A 1 171 ? -2.588 -20.891 5.117 1 95.12 171 GLY A C 1
ATOM 1363 O O . GLY A 1 171 ? -1.703 -21.406 4.43 1 95.12 171 GLY A O 1
ATOM 1364 N N . LEU A 1 172 ? -2.412 -19.797 5.809 1 94.88 172 LEU A N 1
ATOM 1365 C CA . LEU A 1 172 ? -1.138 -19.141 6.094 1 94.88 172 LEU A CA 1
ATOM 1366 C C . LEU A 1 172 ? -0.722 -19.375 7.543 1 94.88 172 LEU A C 1
ATOM 1368 O O . LEU A 1 172 ? -1.55 -19.281 8.453 1 94.88 172 LEU A O 1
ATOM 1372 N N . PHE A 1 173 ? 0.491 -19.688 7.691 1 93.94 173 PHE A N 1
ATOM 1373 C CA . PHE A 1 173 ? 0.991 -20 9.023 1 93.94 173 PHE A CA 1
ATOM 1374 C C . PHE A 1 173 ? 2.225 -19.156 9.344 1 93.94 173 PHE A C 1
ATOM 1376 O O . PHE A 1 173 ? 3.197 -19.172 8.586 1 93.94 173 PHE A O 1
ATOM 1383 N N . GLU A 1 174 ? 2.135 -18.484 10.43 1 91.56 174 GLU A N 1
ATOM 1384 C CA . GLU A 1 174 ? 3.254 -17.656 10.852 1 91.56 174 GLU A CA 1
ATOM 1385 C C . GLU A 1 174 ? 4.344 -18.484 11.523 1 91.56 174 GLU A C 1
ATOM 1387 O O . GLU A 1 174 ? 4.047 -19.422 12.266 1 91.56 174 GLU A O 1
ATOM 1392 N N . THR A 1 175 ? 5.59 -18.172 11.156 1 88.44 175 THR A N 1
ATOM 1393 C CA . THR A 1 175 ? 6.703 -18.859 11.805 1 88.44 175 THR A CA 1
ATOM 1394 C C . THR A 1 175 ? 7.809 -17.875 12.172 1 88.44 175 THR A C 1
ATOM 1396 O O . THR A 1 175 ? 8.023 -16.891 11.477 1 88.44 175 THR A O 1
ATOM 1399 N N . CYS A 1 176 ? 8.391 -18.156 13.258 1 79.81 176 CYS A N 1
ATOM 1400 C CA . CYS A 1 176 ? 9.461 -17.281 13.734 1 79.81 176 CYS A CA 1
ATOM 1401 C C . CYS A 1 176 ? 10.812 -17.75 13.203 1 79.81 176 CYS A C 1
ATOM 1403 O O . CYS A 1 176 ? 11.781 -16.984 13.188 1 79.81 176 CYS A O 1
ATOM 1405 N N . GLU A 1 177 ? 10.859 -19.078 12.844 1 80 177 GLU A N 1
ATOM 1406 C CA . GLU A 1 177 ? 12.109 -19.656 12.352 1 80 177 GLU A CA 1
ATOM 1407 C C . GLU A 1 177 ? 11.898 -20.422 11.047 1 80 177 GLU A C 1
ATOM 1409 O O . GLU A 1 177 ? 10.859 -21.047 10.859 1 80 177 GLU A O 1
ATOM 1414 N N . THR A 1 178 ? 12.922 -20.297 10.211 1 80.12 178 THR A N 1
ATOM 1415 C CA . THR A 1 178 ? 12.781 -20.953 8.914 1 80.12 178 THR A CA 1
ATOM 1416 C C . THR A 1 178 ? 13.727 -22.156 8.812 1 80.12 178 THR A C 1
ATOM 1418 O O . THR A 1 178 ? 14.18 -22.5 7.719 1 80.12 178 THR A O 1
ATOM 1421 N N . SER A 1 179 ? 13.984 -22.688 9.977 1 85.38 179 SER A N 1
ATOM 1422 C CA . SER A 1 179 ? 14.781 -23.906 9.938 1 85.38 179 SER A CA 1
ATOM 1423 C C . SER A 1 179 ? 13.984 -25.062 9.359 1 85.38 179 SER A C 1
ATOM 1425 O O . SER A 1 179 ? 12.75 -25.078 9.422 1 85.38 179 SER A O 1
ATOM 1427 N N . SER A 1 180 ? 14.703 -26.062 8.836 1 90.12 180 SER A N 1
ATOM 1428 C CA . SER A 1 180 ? 14.055 -27.219 8.227 1 90.12 180 SER A CA 1
ATOM 1429 C C . SER A 1 180 ? 13.195 -27.969 9.234 1 90.12 180 SER A C 1
ATOM 1431 O O . SER A 1 180 ? 12.094 -28.406 8.914 1 90.12 180 SER A O 1
ATOM 1433 N N . ALA A 1 181 ? 13.672 -28.047 10.43 1 90.44 181 ALA A N 1
ATOM 1434 C CA . ALA A 1 181 ? 12.945 -28.766 11.469 1 90.44 181 ALA A CA 1
ATOM 1435 C C . ALA A 1 181 ? 11.633 -28.062 11.82 1 90.44 181 ALA A C 1
ATOM 1437 O O . ALA A 1 181 ? 10.594 -28.703 11.945 1 90.44 181 ALA A O 1
ATOM 1438 N N . THR A 1 182 ? 11.734 -26.797 11.945 1 90.44 182 THR A N 1
ATOM 1439 C CA . THR A 1 182 ? 10.562 -26.016 12.305 1 90.44 182 THR A CA 1
ATOM 1440 C C . THR A 1 182 ? 9.523 -26.031 11.188 1 90.44 182 THR A C 1
ATOM 1442 O O . THR A 1 182 ? 8.328 -26.203 11.438 1 90.44 182 THR A O 1
ATOM 1445 N N . LEU A 1 183 ? 9.969 -25.922 10.008 1 93.25 183 LEU A N 1
ATOM 1446 C CA . LEU A 1 183 ? 9.062 -25.906 8.867 1 93.25 183 LEU A CA 1
ATOM 1447 C C . LEU A 1 183 ? 8.422 -27.266 8.664 1 93.25 183 LEU A C 1
ATOM 1449 O O . LEU A 1 183 ? 7.242 -27.359 8.32 1 93.25 183 LEU A O 1
ATOM 1453 N N . HIS A 1 184 ? 9.234 -28.297 8.867 1 94.38 184 HIS A N 1
ATOM 1454 C CA . HIS A 1 184 ? 8.711 -29.656 8.781 1 94.38 184 HIS A CA 1
ATOM 1455 C C . HIS A 1 184 ? 7.582 -29.875 9.781 1 94.38 184 HIS A C 1
ATOM 1457 O O . HIS A 1 184 ? 6.523 -30.406 9.422 1 94.38 184 HIS A O 1
ATOM 1463 N N . LYS A 1 185 ? 7.805 -29.422 10.984 1 94.31 185 LYS A N 1
ATOM 1464 C CA . LYS A 1 185 ? 6.805 -29.578 12.039 1 94.31 185 LYS A CA 1
ATOM 1465 C C . LYS A 1 185 ? 5.559 -28.75 11.734 1 94.31 185 LYS A C 1
ATOM 1467 O O . LYS A 1 185 ? 4.438 -29.188 12 1 94.31 185 LYS A O 1
ATOM 1472 N N . LEU A 1 186 ? 5.785 -27.625 11.227 1 94.81 186 LEU A N 1
ATOM 1473 C CA . LEU A 1 186 ? 4.684 -26.734 10.891 1 94.81 186 LEU A CA 1
ATOM 1474 C C . LEU A 1 186 ? 3.787 -27.344 9.82 1 94.81 186 LEU A C 1
ATOM 1476 O O . LEU A 1 186 ? 2.562 -27.359 9.961 1 94.81 186 LEU A O 1
ATOM 1480 N N . ILE A 1 187 ? 4.359 -27.891 8.773 1 95.5 187 ILE A N 1
ATOM 1481 C CA . ILE A 1 187 ? 3.602 -28.516 7.684 1 95.5 187 ILE A CA 1
ATOM 1482 C C . ILE A 1 187 ? 2.885 -29.75 8.195 1 95.5 187 ILE A C 1
ATOM 1484 O O . ILE A 1 187 ? 1.711 -29.969 7.879 1 95.5 187 ILE A O 1
ATOM 1488 N N . GLN A 1 188 ? 3.582 -30.484 8.992 1 95.62 188 GLN A N 1
ATOM 1489 C CA . GLN A 1 188 ? 2.988 -31.688 9.57 1 95.62 188 GLN A CA 1
ATOM 1490 C C . GLN A 1 188 ? 1.76 -31.344 10.406 1 95.62 188 GLN A C 1
ATOM 1492 O O . GLN A 1 188 ? 0.712 -31.984 10.273 1 95.62 188 GLN A O 1
ATOM 1497 N N . SER A 1 189 ? 1.936 -30.344 11.219 1 95.06 189 SER A N 1
ATOM 1498 C CA . SER A 1 189 ? 0.843 -29.938 12.094 1 95.06 189 SER A CA 1
ATOM 1499 C C . SER A 1 189 ? -0.334 -29.391 11.297 1 95.06 189 SER A C 1
ATOM 1501 O O . SER A 1 189 ? -1.492 -29.641 11.633 1 95.06 189 SER A O 1
ATOM 1503 N N . ALA A 1 190 ? -0.069 -28.656 10.273 1 95 190 ALA A N 1
ATOM 1504 C CA . ALA A 1 190 ? -1.109 -28.047 9.445 1 95 190 ALA A CA 1
ATOM 1505 C C . ALA A 1 190 ? -1.936 -29.125 8.727 1 95 190 ALA A C 1
ATOM 1507 O O . ALA A 1 190 ? -3.166 -29.031 8.688 1 95 190 ALA A O 1
ATOM 1508 N N . ILE A 1 191 ? -1.271 -30.141 8.188 1 96.06 191 ILE A N 1
ATOM 1509 C CA . ILE A 1 191 ? -1.934 -31.203 7.426 1 96.06 191 ILE A CA 1
ATOM 1510 C C . ILE A 1 191 ? -2.732 -32.094 8.367 1 96.06 191 ILE A C 1
ATOM 1512 O O . ILE A 1 191 ? -3.879 -32.438 8.078 1 96.06 191 ILE A O 1
ATOM 1516 N N . THR A 1 192 ? -2.174 -32.344 9.516 1 94.94 192 THR A N 1
ATOM 1517 C CA . THR A 1 192 ? -2.846 -33.188 10.484 1 94.94 192 THR A CA 1
ATOM 1518 C C . THR A 1 192 ? -4.051 -32.5 11.094 1 94.94 192 THR A C 1
ATOM 1520 O O . THR A 1 192 ? -5.062 -33.125 11.398 1 94.94 192 THR A O 1
ATOM 1523 N N . SER A 1 193 ? -3.945 -31.234 11.227 1 93.88 193 SER A N 1
ATOM 1524 C CA . SER A 1 193 ? -5.004 -30.453 11.859 1 93.88 193 SER A CA 1
ATOM 1525 C C . SER A 1 193 ? -6.273 -30.453 11.016 1 93.88 193 SER A C 1
ATOM 1527 O O . SER A 1 193 ? -7.375 -30.297 11.539 1 93.88 193 SER A O 1
ATOM 1529 N N . VAL A 1 194 ? -6.148 -30.641 9.734 1 94.44 194 VAL A N 1
ATOM 1530 C CA . VAL A 1 194 ? -7.32 -30.641 8.867 1 94.44 194 VAL A CA 1
ATOM 1531 C C . VAL A 1 194 ? -7.785 -32.062 8.609 1 94.44 194 VAL A C 1
ATOM 1533 O O . VAL A 1 194 ? -8.711 -32.281 7.824 1 94.44 194 VAL A O 1
ATOM 1536 N N . GLY A 1 195 ? -7.125 -33.062 9.148 1 93.81 195 GLY A N 1
ATOM 1537 C CA . GLY A 1 195 ? -7.582 -34.438 9.117 1 93.81 195 GLY A CA 1
ATOM 1538 C C . GLY A 1 195 ? -7.055 -35.219 7.918 1 93.81 195 GLY A C 1
ATOM 1539 O O . GLY A 1 195 ? -7.641 -36.219 7.52 1 93.81 195 GLY A O 1
ATOM 1540 N N . LEU A 1 196 ? -6.039 -34.781 7.297 1 96 196 LEU A N 1
ATOM 1541 C CA . LEU A 1 196 ? -5.441 -35.469 6.172 1 96 196 LEU A CA 1
ATOM 1542 C C . LEU A 1 196 ? -4.301 -36.375 6.641 1 96 196 LEU A C 1
ATOM 1544 O O . LEU A 1 196 ? -3.543 -36 7.539 1 96 196 LEU A O 1
ATOM 1548 N N . SER A 1 197 ? -4.211 -37.469 6.035 1 94.94 197 SER A N 1
ATOM 1549 C CA . SER A 1 197 ? -3.17 -38.438 6.387 1 94.94 197 SER A CA 1
ATOM 1550 C C . SER A 1 197 ? -2.012 -38.375 5.395 1 94.94 197 SER A C 1
ATOM 1552 O O . SER A 1 197 ? -2.229 -38.375 4.184 1 94.94 197 SER A O 1
ATOM 1554 N N . PHE A 1 198 ? -0.848 -38.5 5.898 1 95.69 198 PHE A N 1
ATOM 1555 C CA . PHE A 1 198 ? 0.337 -38.438 5.051 1 95.69 198 PHE A CA 1
ATOM 1556 C C . PHE A 1 198 ? 0.495 -39.75 4.266 1 95.69 198 PHE A C 1
ATOM 1558 O O . PHE A 1 198 ? 1.261 -39.812 3.301 1 95.69 198 PHE A O 1
ATOM 1565 N N . ASN A 1 199 ? -0.2 -40.719 4.625 1 93.19 199 ASN A N 1
ATOM 1566 C CA . ASN A 1 199 ? -0.163 -41.969 3.883 1 93.19 199 ASN A CA 1
ATOM 1567 C C . ASN A 1 199 ? -0.738 -41.812 2.479 1 93.19 199 ASN A C 1
ATOM 1569 O O . ASN A 1 199 ? -0.427 -42.594 1.58 1 93.19 199 ASN A O 1
ATOM 1573 N N . ASP A 1 200 ? -1.521 -40.812 2.344 1 95.38 200 ASP A N 1
ATOM 1574 C CA . ASP A 1 200 ? -2.146 -40.562 1.05 1 95.38 200 ASP A CA 1
ATOM 1575 C C . ASP A 1 200 ? -1.41 -39.469 0.289 1 95.38 200 ASP A C 1
ATOM 1577 O O . ASP A 1 200 ? -1.823 -39.062 -0.806 1 95.38 200 ASP A O 1
ATOM 1581 N N . CYS A 1 201 ? -0.358 -38.938 0.889 1 96.94 201 CYS A N 1
ATOM 1582 C CA . CYS A 1 201 ? 0.417 -37.875 0.252 1 96.94 201 CYS A CA 1
ATOM 1583 C C . CYS A 1 201 ? 1.446 -38.469 -0.71 1 96.94 201 CYS A C 1
ATOM 1585 O O . CYS A 1 201 ? 2.227 -39.344 -0.337 1 96.94 201 CYS A O 1
ATOM 1587 N N . ARG A 1 202 ? 1.479 -38.031 -1.898 1 95.88 202 ARG A N 1
ATOM 1588 C CA . ARG A 1 202 ? 2.311 -38.656 -2.916 1 95.88 202 ARG A CA 1
ATOM 1589 C C . ARG A 1 202 ? 3.328 -37.656 -3.482 1 95.88 202 ARG A C 1
ATOM 1591 O O . ARG A 1 202 ? 4.219 -38.062 -4.242 1 95.88 202 ARG A O 1
ATOM 1598 N N . GLY A 1 203 ? 3.205 -36.438 -3.119 1 95 203 GLY A N 1
ATOM 1599 C CA . GLY A 1 203 ? 4.145 -35.469 -3.656 1 95 203 GLY A CA 1
ATOM 1600 C C . GLY A 1 203 ? 4.301 -34.25 -2.781 1 95 203 GLY A C 1
ATOM 1601 O O . GLY A 1 203 ? 3.477 -34 -1.899 1 95 203 GLY A O 1
ATOM 1602 N N . GLN A 1 204 ? 5.348 -33.5 -2.961 1 94.62 204 GLN A N 1
ATOM 1603 C CA . GLN A 1 204 ? 5.637 -32.25 -2.283 1 94.62 204 GLN A CA 1
ATOM 1604 C C . GLN A 1 204 ? 6.422 -31.297 -3.189 1 94.62 204 GLN A C 1
ATOM 1606 O O . GLN A 1 204 ? 7.27 -31.734 -3.969 1 94.62 204 GLN A O 1
ATOM 1611 N N . SER A 1 205 ? 6.02 -30.094 -3.211 1 93.38 205 SER A N 1
ATOM 1612 C CA . SER A 1 205 ? 6.699 -29.078 -4.012 1 93.38 205 SER A CA 1
ATOM 1613 C C . SER A 1 205 ? 6.965 -27.812 -3.197 1 93.38 205 SER A C 1
ATOM 1615 O O . SER A 1 205 ? 6.051 -27.25 -2.586 1 93.38 205 SER A O 1
ATOM 1617 N N . TYR A 1 206 ? 8.18 -27.406 -3.166 1 90.56 206 TYR A N 1
ATOM 1618 C CA . TYR A 1 206 ? 8.648 -26.219 -2.463 1 90.56 206 TYR A CA 1
ATOM 1619 C C . TYR A 1 206 ? 9.578 -25.391 -3.342 1 90.56 206 TYR A C 1
ATOM 1621 O O . TYR A 1 206 ? 9.867 -25.766 -4.48 1 90.56 206 TYR A O 1
ATOM 1629 N N . ASP A 1 207 ? 9.977 -24.25 -2.777 1 82.69 207 ASP A N 1
ATOM 1630 C CA . ASP A 1 207 ? 10.984 -23.469 -3.484 1 82.69 207 ASP A CA 1
ATOM 1631 C C . ASP A 1 207 ? 12.375 -24.062 -3.297 1 82.69 207 ASP A C 1
ATOM 1633 O O . ASP A 1 207 ? 12.516 -25.141 -2.711 1 82.69 207 ASP A O 1
ATOM 1637 N N . GLY A 1 208 ? 13.422 -23.484 -3.816 1 75.56 208 GLY A N 1
ATOM 1638 C CA . GLY A 1 208 ? 14.766 -24.062 -3.852 1 75.56 208 GLY A CA 1
ATOM 1639 C C . GLY A 1 208 ? 15.609 -23.656 -2.658 1 75.56 208 GLY A C 1
ATOM 1640 O O . GLY A 1 208 ? 16.812 -23.938 -2.621 1 75.56 208 GLY A O 1
ATOM 1641 N N . ALA A 1 209 ? 15 -23.016 -1.704 1 77.25 209 ALA A N 1
ATOM 1642 C CA . ALA A 1 209 ? 15.781 -22.641 -0.525 1 77.25 209 ALA A CA 1
ATOM 1643 C C . ALA A 1 209 ? 16.297 -23.875 0.2 1 77.25 209 ALA A C 1
ATOM 1645 O O . ALA A 1 209 ? 15.641 -24.922 0.224 1 77.25 209 ALA A O 1
ATOM 1646 N N . ALA A 1 210 ? 17.438 -23.828 0.729 1 73.31 210 ALA A N 1
ATOM 1647 C CA . ALA A 1 210 ? 18.141 -24.969 1.328 1 73.31 210 ALA A CA 1
ATOM 1648 C C . ALA A 1 210 ? 17.312 -25.594 2.439 1 73.31 210 ALA A C 1
ATOM 1650 O O . ALA A 1 210 ? 17.281 -26.828 2.592 1 73.31 210 ALA A O 1
ATOM 1651 N N . ASN A 1 211 ? 16.641 -24.797 3.125 1 80.25 211 ASN A N 1
ATOM 1652 C CA . ASN A 1 211 ? 15.844 -25.312 4.227 1 80.25 211 ASN A CA 1
ATOM 1653 C C . ASN A 1 211 ? 14.672 -26.156 3.725 1 80.25 211 ASN A C 1
ATOM 1655 O O . ASN A 1 211 ? 14.18 -27.031 4.438 1 80.25 211 ASN A O 1
ATOM 1659 N N . MET A 1 212 ? 14.297 -25.859 2.557 1 81.44 212 MET A N 1
ATOM 1660 C CA . MET A 1 212 ? 13.164 -26.594 1.992 1 81.44 212 MET A CA 1
ATOM 1661 C C . MET A 1 212 ? 13.641 -27.75 1.12 1 81.44 212 MET A C 1
ATOM 1663 O O . MET A 1 212 ? 13.25 -28.906 1.342 1 81.44 212 MET A O 1
ATOM 1667 N N . SER A 1 213 ? 14.648 -27.438 0.215 1 75.12 213 SER A N 1
ATOM 1668 C CA . SER A 1 213 ? 14.984 -28.375 -0.851 1 75.12 213 SER A CA 1
ATOM 1669 C C . SER A 1 213 ? 16.25 -29.156 -0.519 1 75.12 213 SER A C 1
ATOM 1671 O O . SER A 1 213 ? 16.594 -30.109 -1.217 1 75.12 213 SER A O 1
ATOM 1673 N N . GLY A 1 214 ? 16.828 -28.828 0.606 1 73.25 214 GLY A N 1
ATOM 1674 C CA . GLY A 1 214 ? 18.078 -29.484 0.931 1 73.25 214 GLY A CA 1
ATOM 1675 C C . GLY A 1 214 ? 17.969 -31 0.94 1 73.25 214 GLY A C 1
ATOM 1676 O O . GLY A 1 214 ? 17 -31.547 1.47 1 73.25 214 GLY A O 1
ATOM 1677 N N . HIS A 1 215 ? 18.938 -31.734 0.369 1 75 215 HIS A N 1
ATOM 1678 C CA . HIS A 1 215 ? 18.891 -33.156 0.152 1 75 215 HIS A CA 1
ATOM 1679 C C . HIS A 1 215 ? 19.156 -33.938 1.444 1 75 215 HIS A C 1
ATOM 1681 O O . HIS A 1 215 ? 18.734 -35.094 1.588 1 75 215 HIS A O 1
ATOM 1687 N N . LEU A 1 216 ? 19.75 -33.25 2.342 1 68.81 216 LEU A N 1
ATOM 1688 C CA . LEU A 1 216 ? 20.141 -33.969 3.541 1 68.81 216 LEU A CA 1
ATOM 1689 C C . LEU A 1 216 ? 19.219 -33.656 4.707 1 68.81 216 LEU A C 1
ATOM 1691 O O . LEU A 1 216 ? 18.688 -34.562 5.367 1 68.81 216 LEU A O 1
ATOM 1695 N N . SER A 1 217 ? 18.938 -32.344 4.852 1 77.62 217 SER A N 1
ATOM 1696 C CA . SER A 1 217 ? 18.234 -31.969 6.066 1 77.62 217 SER A CA 1
ATOM 1697 C C . SER A 1 217 ? 17.078 -31.016 5.758 1 77.62 217 SER A C 1
ATOM 1699 O O . SER A 1 217 ? 16.438 -30.5 6.672 1 77.62 217 SER A O 1
ATOM 1701 N N . GLY A 1 218 ? 16.844 -30.938 4.496 1 85.88 218 GLY A N 1
ATOM 1702 C CA . GLY A 1 218 ? 15.75 -30.062 4.141 1 85.88 218 GLY A CA 1
ATOM 1703 C C . GLY A 1 218 ? 14.391 -30.641 4.477 1 85.88 218 GLY A C 1
ATOM 1704 O O . GLY A 1 218 ? 14.281 -31.812 4.828 1 85.88 218 GLY A O 1
ATOM 1705 N N . VAL A 1 219 ? 13.406 -29.891 4.422 1 89.75 219 VAL A N 1
ATOM 1706 C CA . VAL A 1 219 ? 12.031 -30.312 4.707 1 89.75 219 VAL A CA 1
ATOM 1707 C C . VAL A 1 219 ? 11.656 -31.484 3.818 1 89.75 219 VAL A C 1
ATOM 1709 O O . VAL A 1 219 ? 11.07 -32.469 4.293 1 89.75 219 VAL A O 1
ATOM 1712 N N . GLN A 1 220 ? 11.961 -31.391 2.52 1 89.94 220 GLN A N 1
ATOM 1713 C CA . GLN A 1 220 ? 11.609 -32.469 1.591 1 89.94 220 GLN A CA 1
ATOM 1714 C C . GLN A 1 220 ? 12.273 -33.781 1.987 1 89.94 220 GLN A C 1
ATOM 1716 O O . GLN A 1 220 ? 11.656 -34.844 1.886 1 89.94 220 GLN A O 1
ATOM 1721 N N . ALA A 1 221 ? 13.531 -33.719 2.424 1 90.69 221 ALA A N 1
ATOM 1722 C CA . ALA A 1 221 ? 14.258 -34.938 2.811 1 90.69 221 ALA A CA 1
ATOM 1723 C C . ALA A 1 221 ? 13.641 -35.562 4.051 1 90.69 221 ALA A C 1
ATOM 1725 O O . ALA A 1 221 ? 13.578 -36.781 4.152 1 90.69 221 ALA A O 1
ATOM 1726 N N . ARG A 1 222 ? 13.211 -34.781 4.918 1 93.31 222 ARG A N 1
ATOM 1727 C CA . ARG A 1 222 ? 12.602 -35.281 6.148 1 93.31 222 ARG A CA 1
ATOM 1728 C C . ARG A 1 222 ? 11.297 -36 5.852 1 93.31 222 ARG A C 1
ATOM 1730 O O . ARG A 1 222 ? 11.039 -37.094 6.406 1 93.31 222 ARG A O 1
ATOM 1737 N N . PHE A 1 223 ? 10.484 -35.5 5.016 1 94.25 223 PHE A N 1
ATOM 1738 C CA . PHE A 1 223 ? 9.234 -36.125 4.652 1 94.25 223 PHE A CA 1
ATOM 1739 C C . PHE A 1 223 ? 9.492 -37.406 3.854 1 94.25 223 PHE A C 1
ATOM 1741 O O . PHE A 1 223 ? 8.797 -38.406 4.023 1 94.25 223 PHE A O 1
ATOM 1748 N N . LYS A 1 224 ? 10.461 -37.344 2.959 1 91.88 224 LYS A N 1
ATOM 1749 C CA . LYS A 1 224 ? 10.789 -38.5 2.133 1 91.88 224 LYS A CA 1
ATOM 1750 C C . LYS A 1 224 ? 11.273 -39.688 2.988 1 91.88 224 LYS A C 1
ATOM 1752 O O . LYS A 1 224 ? 11.016 -40.844 2.666 1 91.88 224 LYS A O 1
ATOM 1757 N N . GLU A 1 225 ? 11.992 -39.344 4.035 1 92.19 225 GLU A N 1
ATOM 1758 C CA . GLU A 1 225 ? 12.453 -40.375 4.957 1 92.19 225 GLU A CA 1
ATOM 1759 C C . GLU A 1 225 ? 11.281 -41.031 5.66 1 92.19 225 GLU A C 1
ATOM 1761 O O . GLU A 1 225 ? 11.281 -42.25 5.848 1 92.19 225 GLU A O 1
ATOM 1766 N N . MET A 1 226 ? 10.305 -40.281 5.949 1 93.12 226 MET A N 1
ATOM 1767 C CA . MET A 1 226 ? 9.133 -40.781 6.641 1 93.12 226 MET A CA 1
ATOM 1768 C C . MET A 1 226 ? 8.18 -41.469 5.66 1 93.12 226 MET A C 1
ATOM 1770 O O . MET A 1 226 ? 7.562 -42.469 5.988 1 93.12 226 MET A O 1
ATOM 1774 N N . TYR A 1 227 ? 8.086 -40.844 4.5 1 94.25 227 TYR A N 1
ATOM 1775 C CA . TYR A 1 227 ? 7.184 -41.312 3.457 1 94.25 227 TYR A CA 1
ATOM 1776 C C . TYR A 1 227 ? 7.883 -41.344 2.104 1 94.25 227 TYR A C 1
ATOM 1778 O O . TYR A 1 227 ? 7.746 -40.406 1.305 1 94.25 227 TYR A O 1
ATOM 1786 N N . PRO A 1 228 ? 8.438 -42.406 1.71 1 91.38 228 PRO A N 1
ATOM 1787 C CA . PRO A 1 228 ? 9.25 -42.5 0.496 1 91.38 228 PRO A CA 1
ATOM 1788 C C . PRO A 1 228 ? 8.445 -42.25 -0.776 1 91.38 228 PRO A C 1
ATOM 1790 O O . PRO A 1 228 ? 9 -41.844 -1.8 1 91.38 228 PRO A O 1
ATOM 1793 N N . ALA A 1 229 ? 7.152 -42.469 -0.679 1 92.69 229 ALA A N 1
ATOM 1794 C CA . ALA A 1 229 ? 6.301 -42.281 -1.854 1 92.69 229 ALA A CA 1
ATOM 1795 C C . ALA A 1 229 ? 6.012 -40.812 -2.117 1 92.69 229 ALA A C 1
ATOM 1797 O O . ALA A 1 229 ? 5.438 -40.469 -3.15 1 92.69 229 ALA A O 1
ATOM 1798 N N . MET A 1 230 ? 6.465 -39.938 -1.203 1 93.69 230 MET A N 1
ATOM 1799 C CA . MET A 1 230 ? 6.285 -38.5 -1.36 1 93.69 230 MET A CA 1
ATOM 1800 C C . MET A 1 230 ? 7.406 -37.906 -2.199 1 93.69 230 MET A C 1
ATOM 1802 O O . MET A 1 230 ? 8.398 -37.406 -1.658 1 93.69 230 MET A O 1
ATOM 1806 N N . LEU A 1 231 ? 7.168 -37.844 -3.436 1 92.56 231 LEU A N 1
ATOM 1807 C CA . LEU A 1 231 ? 8.203 -37.344 -4.348 1 92.56 231 LEU A CA 1
ATOM 1808 C C . LEU A 1 231 ? 8.344 -35.844 -4.246 1 92.56 231 LEU A C 1
ATOM 1810 O O . LEU A 1 231 ? 7.355 -35.125 -4.094 1 92.56 231 LEU A O 1
ATOM 1814 N N . TYR A 1 232 ? 9.57 -35.375 -4.309 1 91.88 232 TYR A N 1
ATOM 1815 C CA . TYR A 1 232 ? 9.852 -33.938 -4.254 1 91.88 232 TYR A CA 1
ATOM 1816 C C . TYR A 1 232 ? 10.07 -33.375 -5.652 1 91.88 232 TYR A C 1
ATOM 1818 O O . TYR A 1 232 ? 10.844 -33.938 -6.438 1 91.88 232 TYR A O 1
ATOM 1826 N N . VAL A 1 233 ? 9.383 -32.344 -5.891 1 89.38 233 VAL A N 1
ATOM 1827 C CA . VAL A 1 233 ? 9.586 -31.609 -7.133 1 89.38 233 VAL A CA 1
ATOM 1828 C C . VAL A 1 233 ? 9.867 -30.141 -6.824 1 89.38 233 VAL A C 1
ATOM 1830 O O . VAL A 1 233 ? 9.062 -29.469 -6.172 1 89.38 233 VAL A O 1
ATOM 1833 N N . HIS A 1 234 ? 11 -29.656 -7.219 1 90.62 234 HIS A N 1
ATOM 1834 C CA . HIS A 1 234 ? 11.273 -28.234 -7.133 1 90.62 234 HIS A CA 1
ATOM 1835 C C . HIS A 1 234 ? 10.359 -27.438 -8.055 1 90.62 234 HIS A C 1
ATOM 1837 O O . HIS A 1 234 ? 10.211 -27.766 -9.234 1 90.62 234 HIS A O 1
ATOM 1843 N N . CYS A 1 235 ? 9.719 -26.438 -7.539 1 91.12 235 CYS A N 1
ATOM 1844 C CA . CYS A 1 235 ? 8.773 -25.641 -8.312 1 91.12 235 CYS A CA 1
ATOM 1845 C C . CYS A 1 235 ? 9.375 -25.25 -9.664 1 91.12 235 CYS A C 1
ATOM 1847 O O . CYS A 1 235 ? 10.406 -24.578 -9.711 1 91.12 235 CYS A O 1
ATOM 1849 N N . SER A 1 236 ? 8.75 -25.656 -10.695 1 91 236 SER A N 1
ATOM 1850 C CA . SER A 1 236 ? 9.25 -25.406 -12.039 1 91 236 SER A CA 1
ATOM 1851 C C . SER A 1 236 ? 9.281 -23.922 -12.359 1 91 236 SER A C 1
ATOM 1853 O O . SER A 1 236 ? 10.141 -23.469 -13.125 1 91 236 SER A O 1
ATOM 1855 N N . GLY A 1 237 ? 8.305 -23.188 -11.836 1 90.12 237 GLY A N 1
ATOM 1856 C CA . GLY A 1 237 ? 8.336 -21.75 -12.023 1 90.12 237 GLY A CA 1
ATOM 1857 C C . GLY A 1 237 ? 9.578 -21.094 -11.43 1 90.12 237 GLY A C 1
ATOM 1858 O O . GLY A 1 237 ? 10.188 -20.234 -12.055 1 90.12 237 GLY A O 1
ATOM 1859 N N . HIS A 1 238 ? 9.93 -21.516 -10.273 1 90 238 HIS A N 1
ATOM 1860 C CA . HIS A 1 238 ? 11.125 -21 -9.617 1 90 238 HIS A CA 1
ATOM 1861 C C . HIS A 1 238 ? 12.383 -21.422 -10.375 1 90 238 HIS A C 1
ATOM 1863 O O . HIS A 1 238 ? 13.312 -20.625 -10.531 1 90 238 HIS A O 1
ATOM 1869 N N . ASN A 1 239 ? 12.406 -22.641 -10.766 1 91.12 239 ASN A N 1
ATOM 1870 C CA . ASN A 1 239 ? 13.547 -23.156 -11.516 1 91.12 239 ASN A CA 1
ATOM 1871 C C . ASN A 1 239 ? 13.766 -22.375 -12.805 1 91.12 239 ASN A C 1
ATOM 1873 O O . ASN A 1 239 ? 14.906 -22.047 -13.148 1 91.12 239 ASN A O 1
ATOM 1877 N N . LEU A 1 240 ? 12.672 -22.172 -13.477 1 92.56 240 LEU A N 1
ATOM 1878 C CA . LEU A 1 240 ? 12.766 -21.406 -14.719 1 92.56 240 LEU A CA 1
ATOM 1879 C C . LEU A 1 240 ? 13.289 -20 -14.461 1 92.56 240 LEU A C 1
ATOM 1881 O O . LEU A 1 240 ? 14.156 -19.516 -15.188 1 92.56 240 LEU A O 1
ATOM 1885 N N . ASN A 1 241 ? 12.789 -19.375 -13.453 1 92.38 241 ASN A N 1
ATOM 1886 C CA . ASN A 1 241 ? 13.234 -18.031 -13.086 1 92.38 241 ASN A CA 1
ATOM 1887 C C . ASN A 1 241 ? 14.719 -18.016 -12.734 1 92.38 241 ASN A C 1
ATOM 1889 O O . ASN A 1 241 ? 15.453 -17.109 -13.148 1 92.38 241 ASN A O 1
ATOM 1893 N N . LEU A 1 242 ? 15.148 -18.984 -11.992 1 90.75 242 LEU A N 1
ATOM 1894 C CA . LEU A 1 242 ? 16.547 -19.078 -11.594 1 90.75 242 LEU A CA 1
ATOM 1895 C C . LEU A 1 242 ? 17.438 -19.328 -12.805 1 90.75 242 LEU A C 1
ATOM 1897 O O . LEU A 1 242 ? 18.562 -18.812 -12.875 1 90.75 242 LEU A O 1
ATOM 1901 N N . ALA A 1 243 ? 16.938 -20.125 -13.68 1 93.19 243 ALA A N 1
ATOM 1902 C CA . ALA A 1 243 ? 17.703 -20.391 -14.898 1 93.19 243 ALA A CA 1
ATOM 1903 C C . ALA A 1 243 ? 17.938 -19.109 -15.688 1 93.19 243 ALA A C 1
ATOM 1905 O O . ALA A 1 243 ? 19.047 -18.859 -16.172 1 93.19 243 ALA A O 1
ATOM 1906 N N . ILE A 1 244 ? 16.938 -18.328 -15.812 1 93.44 244 ILE A N 1
ATOM 1907 C CA . ILE A 1 244 ? 17.047 -17.047 -16.516 1 93.44 244 ILE A CA 1
ATOM 1908 C C . ILE A 1 244 ? 17.984 -16.109 -15.766 1 93.44 244 ILE A C 1
ATOM 1910 O O . ILE A 1 244 ? 18.828 -15.453 -16.375 1 93.44 244 ILE A O 1
ATOM 1914 N N . GLN A 1 245 ? 17.812 -16.109 -14.484 1 92.19 245 GLN A N 1
ATOM 1915 C CA . GLN A 1 245 ? 18.672 -15.281 -13.648 1 92.19 245 GLN A CA 1
ATOM 1916 C C . GLN A 1 245 ? 20.141 -15.648 -13.828 1 92.19 245 GLN A C 1
ATOM 1918 O O . GLN A 1 245 ? 20.984 -14.766 -13.977 1 92.19 245 GLN A O 1
ATOM 1923 N N . ASP A 1 246 ? 20.422 -16.938 -13.828 1 91.69 246 ASP A N 1
ATOM 1924 C CA . ASP A 1 246 ? 21.781 -17.422 -14.031 1 91.69 246 ASP A CA 1
ATOM 1925 C C . ASP A 1 246 ? 22.344 -16.984 -15.383 1 91.69 246 ASP A C 1
ATOM 1927 O O . ASP A 1 246 ? 23.516 -16.625 -15.492 1 91.69 246 ASP A O 1
ATOM 1931 N N . THR A 1 247 ? 21.531 -17 -16.297 1 93.81 247 THR A N 1
ATOM 1932 C CA . THR A 1 247 ? 21.922 -16.688 -17.672 1 93.81 247 THR A CA 1
ATOM 1933 C C . THR A 1 247 ? 22.344 -15.219 -17.766 1 93.81 247 THR A C 1
ATOM 1935 O O . THR A 1 247 ? 23.375 -14.906 -18.375 1 93.81 247 THR A O 1
ATOM 1938 N N . PHE A 1 248 ? 21.625 -14.359 -17.203 1 93.69 248 PHE A N 1
ATOM 1939 C CA . PHE A 1 248 ? 21.844 -12.93 -17.391 1 93.69 248 PHE A CA 1
ATOM 1940 C C . PHE A 1 248 ? 22.812 -12.383 -16.344 1 93.69 248 PHE A C 1
ATOM 1942 O O . PHE A 1 248 ? 23.609 -11.484 -16.625 1 93.69 248 PHE A O 1
ATOM 1949 N N . ARG A 1 249 ? 22.797 -12.898 -15.164 1 90.62 249 ARG A N 1
ATOM 1950 C CA . ARG A 1 249 ? 23.625 -12.375 -14.086 1 90.62 249 ARG A CA 1
ATOM 1951 C C . ARG A 1 249 ? 25.078 -12.844 -14.227 1 90.62 249 ARG A C 1
ATOM 1953 O O . ARG A 1 249 ? 26 -12.133 -13.828 1 90.62 249 ARG A O 1
ATOM 1960 N N . ASN A 1 250 ? 25.25 -14.031 -14.766 1 88.56 250 ASN A N 1
ATOM 1961 C CA . ASN A 1 250 ? 26.594 -14.602 -14.852 1 88.56 250 ASN A CA 1
ATOM 1962 C C . ASN A 1 250 ? 27.375 -14.047 -16.031 1 88.56 250 ASN A C 1
ATOM 1964 O O . ASN A 1 250 ? 28.578 -14.242 -16.141 1 88.56 250 ASN A O 1
ATOM 1968 N N . ASN A 1 251 ? 26.719 -13.391 -16.922 1 92.12 251 ASN A N 1
ATOM 1969 C CA . ASN A 1 251 ? 27.359 -12.695 -18.031 1 92.12 251 ASN A CA 1
ATOM 1970 C C . ASN A 1 251 ? 27.469 -11.195 -17.766 1 92.12 251 ASN A C 1
ATOM 1972 O O . ASN A 1 251 ? 26.453 -10.508 -17.672 1 92.12 251 ASN A O 1
ATOM 1976 N N . THR A 1 252 ? 28.594 -10.734 -17.719 1 91.5 252 THR A N 1
ATOM 1977 C CA . THR A 1 252 ? 28.859 -9.359 -17.297 1 91.5 252 THR A CA 1
ATOM 1978 C C . THR A 1 252 ? 28.188 -8.359 -18.234 1 91.5 252 THR A C 1
ATOM 1980 O O . THR A 1 252 ? 27.625 -7.367 -17.781 1 91.5 252 THR A O 1
ATOM 1983 N N . ASP A 1 253 ? 28.297 -8.609 -19.547 1 91.44 253 ASP A N 1
ATOM 1984 C CA . ASP A 1 253 ? 27.719 -7.684 -20.516 1 91.44 253 ASP A CA 1
ATOM 1985 C C . ASP A 1 253 ? 26.203 -7.645 -20.391 1 91.44 253 ASP A C 1
ATOM 1987 O O . ASP A 1 253 ? 25.594 -6.574 -20.453 1 91.44 253 ASP A O 1
ATOM 1991 N N . ALA A 1 254 ? 25.688 -8.812 -20.234 1 94.19 254 ALA A N 1
ATOM 1992 C CA . ALA A 1 254 ? 24.234 -8.883 -20.062 1 94.19 254 ALA A CA 1
ATOM 1993 C C . ALA A 1 254 ? 23.781 -8.219 -18.766 1 94.19 254 ALA A C 1
ATOM 1995 O O . ALA A 1 254 ? 22.812 -7.453 -18.75 1 94.19 254 ALA A O 1
ATOM 1996 N N . ALA A 1 255 ? 24.469 -8.445 -17.703 1 93.69 255 ALA A N 1
ATOM 1997 C CA . ALA A 1 255 ? 24.156 -7.871 -16.391 1 93.69 255 ALA A CA 1
ATOM 1998 C C . ALA A 1 255 ? 24.234 -6.348 -16.422 1 93.69 255 ALA A C 1
ATOM 2000 O O . ALA A 1 255 ? 23.375 -5.66 -15.883 1 93.69 255 ALA A O 1
ATOM 2001 N N . ASN A 1 256 ? 25.25 -5.891 -17.047 1 92.81 256 ASN A N 1
ATOM 2002 C CA . ASN A 1 256 ? 25.453 -4.445 -17.141 1 92.81 256 ASN A CA 1
ATOM 2003 C C . ASN A 1 256 ? 24.359 -3.789 -17.969 1 92.81 256 ASN A C 1
ATOM 2005 O O . ASN A 1 256 ? 23.906 -2.688 -17.656 1 92.81 256 ASN A O 1
ATOM 2009 N N . SER A 1 257 ? 24.031 -4.434 -19.031 1 95.19 257 SER A N 1
ATOM 2010 C CA . SER A 1 257 ? 22.984 -3.896 -19.891 1 95.19 257 SER A CA 1
ATOM 2011 C C . SER A 1 257 ? 21.656 -3.826 -19.156 1 95.19 257 SER A C 1
ATOM 2013 O O . SER A 1 257 ? 20.906 -2.852 -19.297 1 95.19 257 SER A O 1
ATOM 2015 N N . LEU A 1 258 ? 21.391 -4.879 -18.375 1 94.38 258 LEU A N 1
ATOM 2016 C CA . LEU A 1 258 ? 20.156 -4.898 -17.578 1 94.38 258 LEU A CA 1
ATOM 2017 C C . LEU A 1 258 ? 20.188 -3.805 -16.516 1 94.38 258 LEU A C 1
ATOM 2019 O O . LEU A 1 258 ? 19.156 -3.162 -16.266 1 94.38 258 LEU A O 1
ATOM 2023 N N . ALA A 1 259 ? 21.25 -3.627 -15.938 1 92.69 259 ALA A N 1
ATOM 2024 C CA . ALA A 1 259 ? 21.406 -2.584 -14.93 1 92.69 259 ALA A CA 1
ATOM 2025 C C . ALA A 1 259 ? 21.203 -1.199 -15.531 1 92.69 259 ALA A C 1
ATOM 2027 O O . ALA A 1 259 ? 20.578 -0.329 -14.914 1 92.69 259 ALA A O 1
ATOM 2028 N N . THR A 1 260 ? 21.75 -1.039 -16.672 1 94.5 260 THR A N 1
ATOM 2029 C CA . THR A 1 260 ? 21.594 0.233 -17.375 1 94.5 260 THR A CA 1
ATOM 2030 C C . THR A 1 260 ? 20.125 0.507 -17.688 1 94.5 260 THR A C 1
ATOM 2032 O O . THR A 1 260 ? 19.641 1.612 -17.453 1 94.5 260 THR A O 1
ATOM 2035 N N . LEU A 1 261 ? 19.516 -0.522 -18.203 1 95.81 261 LEU A N 1
ATOM 2036 C CA . LEU A 1 261 ? 18.094 -0.391 -18.5 1 95.81 261 LEU A CA 1
ATOM 2037 C C . LEU A 1 261 ? 17.312 -0.017 -17.25 1 95.81 261 LEU A C 1
ATOM 2039 O O . LEU A 1 261 ? 16.516 0.928 -17.266 1 95.81 261 LEU A O 1
ATOM 2043 N N . ASN A 1 262 ? 17.516 -0.733 -16.188 1 93.94 262 ASN A N 1
ATOM 2044 C CA . ASN A 1 262 ? 16.812 -0.471 -14.93 1 93.94 262 ASN A CA 1
ATOM 2045 C C . ASN A 1 262 ? 17.125 0.923 -14.398 1 93.94 262 ASN A C 1
ATOM 2047 O O . ASN A 1 262 ? 16.25 1.597 -13.859 1 93.94 262 ASN A O 1
ATOM 2051 N N . GLY A 1 263 ? 18.375 1.327 -14.531 1 93.69 263 GLY A N 1
ATOM 2052 C CA . GLY A 1 263 ? 18.781 2.656 -14.109 1 93.69 263 GLY A CA 1
ATOM 2053 C C . GLY A 1 263 ? 18.062 3.766 -14.844 1 93.69 263 GLY A C 1
ATOM 2054 O O . GLY A 1 263 ? 17.609 4.738 -14.234 1 93.69 263 GLY A O 1
ATOM 2055 N N . VAL A 1 264 ? 17.906 3.602 -16.109 1 94.75 264 VAL A N 1
ATOM 2056 C CA . VAL A 1 264 ? 17.25 4.605 -16.953 1 94.75 264 VAL A CA 1
ATOM 2057 C C . VAL A 1 264 ? 15.773 4.703 -16.578 1 94.75 264 VAL A C 1
ATOM 2059 O O . VAL A 1 264 ? 15.242 5.801 -16.422 1 94.75 264 VAL A O 1
ATOM 2062 N N . VAL A 1 265 ? 15.164 3.539 -16.453 1 93.12 265 VAL A N 1
ATOM 2063 C CA . VAL A 1 265 ? 13.734 3.51 -16.141 1 93.12 265 VAL A CA 1
ATOM 2064 C C . VAL A 1 265 ? 13.5 4.148 -14.773 1 93.12 265 VAL A C 1
ATOM 2066 O O . VAL A 1 265 ? 12.586 4.957 -14.609 1 93.12 265 VAL A O 1
ATOM 2069 N N . ASN A 1 266 ? 14.336 3.807 -13.852 1 91.19 266 ASN A N 1
ATOM 2070 C CA . ASN A 1 266 ? 14.219 4.395 -12.523 1 91.19 266 ASN A CA 1
ATOM 2071 C C . ASN A 1 266 ? 14.492 5.895 -12.547 1 91.19 266 ASN A C 1
ATOM 2073 O O . ASN A 1 266 ? 13.844 6.66 -11.828 1 91.19 266 ASN A O 1
ATOM 2077 N N . PHE A 1 267 ? 15.477 6.32 -13.305 1 92.75 267 PHE A N 1
ATOM 2078 C CA . PHE A 1 267 ? 15.82 7.73 -13.453 1 92.75 267 PHE A CA 1
ATOM 2079 C C . PHE A 1 267 ? 14.617 8.523 -13.938 1 92.75 267 PHE A C 1
ATOM 2081 O O . PHE A 1 267 ? 14.359 9.633 -13.453 1 92.75 267 PHE A O 1
ATOM 2088 N N . ILE A 1 268 ? 13.898 7.965 -14.812 1 90 268 ILE A N 1
ATOM 2089 C CA . ILE A 1 268 ? 12.734 8.625 -15.398 1 90 268 ILE A CA 1
ATOM 2090 C C . ILE A 1 268 ? 11.586 8.633 -14.391 1 90 268 ILE A C 1
ATOM 2092 O O . ILE A 1 268 ? 10.938 9.664 -14.195 1 90 268 ILE A O 1
ATOM 2096 N N . LYS A 1 269 ? 11.359 7.547 -13.703 1 88.81 269 LYS A N 1
ATOM 2097 C CA . LYS A 1 269 ? 10.172 7.363 -12.875 1 88.81 269 LYS A CA 1
ATOM 2098 C C . LYS A 1 269 ? 10.367 7.977 -11.484 1 88.81 269 LYS A C 1
ATOM 2100 O O . LYS A 1 269 ? 9.398 8.219 -10.773 1 88.81 269 LYS A O 1
ATOM 2105 N N . ALA A 1 270 ? 11.57 8.242 -11.055 1 87 270 ALA A N 1
ATOM 2106 C CA . ALA A 1 270 ? 11.859 8.695 -9.695 1 87 270 ALA A CA 1
ATOM 2107 C C . ALA A 1 270 ? 11.469 10.156 -9.508 1 87 270 ALA A C 1
ATOM 2109 O O . ALA A 1 270 ? 11.305 10.617 -8.375 1 87 270 ALA A O 1
ATOM 2110 N N . SER A 1 271 ? 11.328 10.93 -10.586 1 85.62 271 SER A N 1
ATOM 2111 C CA . SER A 1 271 ? 10.977 12.344 -10.531 1 85.62 271 SER A CA 1
ATOM 2112 C C . SER A 1 271 ? 9.695 12.633 -11.305 1 85.62 271 SER A C 1
ATOM 2114 O O . SER A 1 271 ? 9.602 12.32 -12.492 1 85.62 271 SER A O 1
ATOM 2116 N N . PRO A 1 272 ? 8.719 13.203 -10.578 1 83.88 272 PRO A N 1
ATOM 2117 C CA . PRO A 1 272 ? 7.492 13.555 -11.289 1 83.88 272 PRO A CA 1
ATOM 2118 C C . PRO A 1 272 ? 7.742 14.461 -12.492 1 83.88 272 PRO A C 1
ATOM 2120 O O . PRO A 1 272 ? 7.078 14.32 -13.523 1 83.88 272 PRO A O 1
ATOM 2123 N N . LYS A 1 273 ? 8.664 15.375 -12.383 1 83.31 273 LYS A N 1
ATOM 2124 C CA . LYS A 1 273 ? 8.992 16.281 -13.484 1 83.31 273 LYS A CA 1
ATOM 2125 C C . LYS A 1 273 ? 9.562 15.516 -14.672 1 83.31 273 LYS A C 1
ATOM 2127 O O . LYS A 1 273 ? 9.125 15.711 -15.812 1 83.31 273 LYS A O 1
ATOM 2132 N N . ARG A 1 274 ? 10.531 14.648 -14.43 1 87.62 274 ARG A N 1
ATOM 2133 C CA . ARG A 1 274 ? 11.141 13.867 -15.492 1 87.62 274 ARG A CA 1
ATOM 2134 C C . ARG A 1 274 ? 10.117 12.938 -16.156 1 87.62 274 ARG A C 1
ATOM 2136 O O . ARG A 1 274 ? 10.102 12.789 -17.375 1 87.62 274 ARG A O 1
ATOM 2143 N N . LEU A 1 275 ? 9.289 12.383 -15.328 1 86 275 LEU A N 1
ATOM 2144 C CA . LEU A 1 275 ? 8.258 11.484 -15.844 1 86 275 LEU A CA 1
ATOM 2145 C C . LEU A 1 275 ? 7.285 12.242 -16.75 1 86 275 LEU A C 1
ATOM 2147 O O . LEU A 1 275 ? 6.914 11.758 -17.812 1 86 275 LEU A O 1
ATOM 2151 N N . SER A 1 276 ? 6.895 13.375 -16.281 1 83.25 276 SER A N 1
ATOM 2152 C CA . SER A 1 276 ? 5.98 14.195 -17.078 1 83.25 276 SER A CA 1
ATOM 2153 C C . SER A 1 276 ? 6.609 14.594 -18.406 1 83.25 276 SER A C 1
ATOM 2155 O O . SER A 1 276 ? 5.938 14.602 -19.438 1 83.25 276 SER A O 1
ATOM 2157 N N . MET A 1 277 ? 7.844 14.938 -18.391 1 82.56 277 MET A N 1
ATOM 2158 C CA . MET A 1 277 ? 8.562 15.297 -19.609 1 82.56 277 MET A CA 1
ATOM 2159 C C . MET A 1 277 ? 8.617 14.125 -20.578 1 82.56 277 MET A C 1
ATOM 2161 O O . MET A 1 277 ? 8.531 14.312 -21.797 1 82.56 277 MET A O 1
ATOM 2165 N N . PHE A 1 278 ? 8.828 12.977 -20 1 86.5 278 PHE A N 1
ATOM 2166 C CA . PHE A 1 278 ? 8.906 11.781 -20.844 1 86.5 278 PHE A CA 1
ATOM 2167 C C . PHE A 1 278 ? 7.551 11.453 -21.453 1 86.5 278 PHE A C 1
ATOM 2169 O O . PHE A 1 278 ? 7.469 11.008 -22.594 1 86.5 278 PHE A O 1
ATOM 2176 N N . GLU A 1 279 ? 6.477 11.602 -20.672 1 80.06 279 GLU A N 1
ATOM 2177 C CA . GLU A 1 279 ? 5.129 11.289 -21.125 1 80.06 279 GLU A CA 1
ATOM 2178 C C . GLU A 1 279 ? 4.727 12.195 -22.297 1 80.06 279 GLU A C 1
ATOM 2180 O O . GLU A 1 279 ? 3.877 11.82 -23.109 1 80.06 279 GLU A O 1
ATOM 2185 N N . ASN A 1 280 ? 5.281 13.297 -22.344 1 75.69 280 ASN A N 1
ATOM 2186 C CA . ASN A 1 280 ? 5.008 14.195 -23.453 1 75.69 280 ASN A CA 1
ATOM 2187 C C . ASN A 1 280 ? 5.543 13.641 -24.766 1 75.69 280 ASN A C 1
ATOM 2189 O O . ASN A 1 280 ? 5.121 14.062 -25.844 1 75.69 280 ASN A O 1
ATOM 2193 N N . PHE A 1 281 ? 6.473 12.781 -24.672 1 69.31 281 PHE A N 1
ATOM 2194 C CA . PHE A 1 281 ? 7.055 12.188 -25.875 1 69.31 281 PHE A CA 1
ATOM 2195 C C . PHE A 1 281 ? 6.18 11.047 -26.391 1 69.31 281 PHE A C 1
ATOM 2197 O O . PHE A 1 281 ? 6.539 10.375 -27.359 1 69.31 281 PHE A O 1
ATOM 2204 N N . ARG A 1 282 ? 4.777 11.047 -26.188 1 58.53 282 ARG A N 1
ATOM 2205 C CA . ARG A 1 282 ? 3.746 10.148 -26.688 1 58.53 282 ARG A CA 1
ATOM 2206 C C . ARG A 1 282 ? 4.207 8.695 -26.625 1 58.53 282 ARG A C 1
ATOM 2208 O O . ARG A 1 282 ? 4.352 8.039 -27.656 1 58.53 282 ARG A O 1
ATOM 2215 N N . TYR A 1 283 ? 4.641 8.188 -25.562 1 62.09 283 TYR A N 1
ATOM 2216 C CA . TYR A 1 283 ? 5.184 6.84 -25.641 1 62.09 283 TYR A CA 1
ATOM 2217 C C . TYR A 1 283 ? 4.484 5.906 -24.656 1 62.09 283 TYR A C 1
ATOM 2219 O O . TYR A 1 283 ? 3.705 6.355 -23.812 1 62.09 283 TYR A O 1
ATOM 2227 N N . SER A 1 284 ? 4.582 4.66 -24.969 1 66.94 284 SER A N 1
ATOM 2228 C CA . SER A 1 284 ? 4.113 3.629 -24.047 1 66.94 284 SER A CA 1
ATOM 2229 C C . SER A 1 284 ? 4.781 3.764 -22.688 1 66.94 284 SER A C 1
ATOM 2231 O O . SER A 1 284 ? 5.953 4.125 -22.594 1 66.94 284 SER A O 1
ATOM 2233 N N . ALA A 1 285 ? 4.055 3.555 -21.703 1 73.38 285 ALA A N 1
ATOM 2234 C CA . ALA A 1 285 ? 4.539 3.723 -20.344 1 73.38 285 ALA A CA 1
ATOM 2235 C C . ALA A 1 285 ? 5.645 2.721 -20.016 1 73.38 285 ALA A C 1
ATOM 2237 O O . ALA A 1 285 ? 5.449 1.51 -20.156 1 73.38 285 ALA A O 1
ATOM 2238 N N . LEU A 1 286 ? 6.871 3.205 -19.781 1 82.5 286 LEU A N 1
ATOM 2239 C CA . LEU A 1 286 ? 8 2.379 -19.375 1 82.5 286 LEU A CA 1
ATOM 2240 C C . LEU A 1 286 ? 7.691 1.628 -18.094 1 82.5 286 LEU A C 1
ATOM 2242 O O . LEU A 1 286 ? 6.973 2.137 -17.219 1 82.5 286 LEU A O 1
ATOM 2246 N N . ARG A 1 287 ? 8.086 0.384 -18.031 1 82.06 287 ARG A N 1
ATOM 2247 C CA . ARG A 1 287 ? 7.887 -0.444 -16.844 1 82.06 287 ARG A CA 1
ATOM 2248 C C . ARG A 1 287 ? 9.227 -0.81 -16.203 1 82.06 287 ARG A C 1
ATOM 2250 O O . ARG A 1 287 ? 10.18 -1.141 -16.906 1 82.06 287 ARG A O 1
ATOM 2257 N N . PRO A 1 288 ? 9.273 -0.601 -14.914 1 80.06 288 PRO A N 1
ATOM 2258 C CA . PRO A 1 288 ? 10.484 -1.072 -14.25 1 80.06 288 PRO A CA 1
ATOM 2259 C C . PRO A 1 288 ? 10.633 -2.592 -14.289 1 80.06 288 PRO A C 1
ATOM 2261 O O . PRO A 1 288 ? 9.641 -3.305 -14.492 1 80.06 288 PRO A O 1
ATOM 2264 N N . LEU A 1 289 ? 11.867 -3.027 -14.164 1 81.62 289 LEU A N 1
ATOM 2265 C CA . LEU A 1 289 ? 12.125 -4.465 -14.133 1 81.62 289 LEU A CA 1
ATOM 2266 C C . LEU A 1 289 ? 11.609 -5.078 -12.836 1 81.62 289 LEU A C 1
ATOM 2268 O O . LEU A 1 289 ? 11.789 -4.512 -11.758 1 81.62 289 LEU A O 1
ATOM 2272 N N . CYS A 1 290 ? 10.922 -6.156 -13.008 1 80.81 290 CYS A N 1
ATOM 2273 C CA . CYS A 1 290 ? 10.508 -6.898 -11.82 1 80.81 290 CYS A CA 1
ATOM 2274 C C . CYS A 1 290 ? 11.711 -7.387 -11.031 1 80.81 290 CYS A C 1
ATOM 2276 O O . CYS A 1 290 ? 12.594 -8.047 -11.578 1 80.81 290 CYS A O 1
ATOM 2278 N N . PRO A 1 291 ? 11.797 -7.074 -9.812 1 73.75 291 PRO A N 1
ATOM 2279 C CA . PRO A 1 291 ? 12.992 -7.414 -9.039 1 73.75 291 PRO A CA 1
ATOM 2280 C C . PRO A 1 291 ? 13.133 -8.914 -8.805 1 73.75 291 PRO A C 1
ATOM 2282 O O . PRO A 1 291 ? 14.25 -9.438 -8.781 1 73.75 291 PRO A O 1
ATOM 2285 N N . THR A 1 292 ? 12.023 -9.688 -8.734 1 73.5 292 THR A N 1
ATOM 2286 C CA . THR A 1 292 ? 12.094 -11.07 -8.281 1 73.5 292 THR A CA 1
ATOM 2287 C C . THR A 1 292 ? 11.805 -12.031 -9.438 1 73.5 292 THR A C 1
ATOM 2289 O O . THR A 1 292 ? 12.406 -13.109 -9.516 1 73.5 292 THR A O 1
ATOM 2292 N N . ARG A 1 293 ? 10.992 -11.57 -10.391 1 79.88 293 ARG A N 1
ATOM 2293 C CA . ARG A 1 293 ? 10.594 -12.477 -11.469 1 79.88 293 ARG A CA 1
ATOM 2294 C C . ARG A 1 293 ? 11.203 -12.039 -12.797 1 79.88 293 ARG A C 1
ATOM 2296 O O . ARG A 1 293 ? 10.648 -11.188 -13.492 1 79.88 293 ARG A O 1
ATOM 2303 N N . TRP A 1 294 ? 12.125 -12.781 -13.188 1 81 294 TRP A N 1
ATOM 2304 C CA . TRP A 1 294 ? 12.922 -12.367 -14.336 1 81 294 TRP A CA 1
ATOM 2305 C C . TRP A 1 294 ? 12.195 -12.672 -15.641 1 81 294 TRP A C 1
ATOM 2307 O O . TRP A 1 294 ? 12.383 -11.961 -16.641 1 81 294 TRP A O 1
ATOM 2317 N N . ALA A 1 295 ? 11.367 -13.656 -15.609 1 80.44 295 ALA A N 1
ATOM 2318 C CA . ALA A 1 295 ? 10.602 -13.992 -16.812 1 80.44 295 ALA A CA 1
ATOM 2319 C C . ALA A 1 295 ? 9.641 -12.867 -17.172 1 80.44 295 ALA A C 1
ATOM 2321 O O . ALA A 1 295 ? 9.281 -12.695 -18.344 1 80.44 295 ALA A O 1
ATOM 2322 N N . MET A 1 296 ? 9.344 -12.078 -16.203 1 82 296 MET A N 1
ATOM 2323 C CA . MET A 1 296 ? 8.367 -11.016 -16.406 1 82 296 MET A CA 1
ATOM 2324 C C . MET A 1 296 ? 9.039 -9.742 -16.906 1 82 296 MET A C 1
ATOM 2326 O O . MET A 1 296 ? 8.367 -8.758 -17.203 1 82 296 MET A O 1
ATOM 2330 N N . ARG A 1 297 ? 10.281 -9.844 -17.047 1 90 297 ARG A N 1
ATOM 2331 C CA . ARG A 1 297 ? 11.031 -8.664 -17.469 1 90 297 ARG A CA 1
ATOM 2332 C C . ARG A 1 297 ? 10.906 -8.445 -18.984 1 90 297 ARG A C 1
ATOM 2334 O O . ARG A 1 297 ? 11.281 -7.391 -19.484 1 90 297 ARG A O 1
ATOM 2341 N N . PHE A 1 298 ? 10.328 -9.438 -19.672 1 91.69 298 PHE A N 1
ATOM 2342 C CA . PHE A 1 298 ? 10.195 -9.367 -21.125 1 91.69 298 PHE A CA 1
ATOM 2343 C C . PHE A 1 298 ? 9.469 -8.094 -21.547 1 91.69 298 PHE A C 1
ATOM 2345 O O . PHE A 1 298 ? 9.953 -7.348 -22.391 1 91.69 298 PHE A O 1
ATOM 2352 N N . GLU A 1 299 ? 8.344 -7.809 -20.922 1 90.5 299 GLU A N 1
ATOM 2353 C CA . GLU A 1 299 ? 7.539 -6.656 -21.312 1 90.5 299 GLU A CA 1
ATOM 2354 C C . GLU A 1 299 ? 8.305 -5.355 -21.109 1 90.5 299 GLU A C 1
ATOM 2356 O O . GLU A 1 299 ? 8.227 -4.445 -21.938 1 90.5 299 GLU A O 1
ATOM 2361 N N . ALA A 1 300 ? 8.945 -5.316 -20.016 1 91.62 300 ALA A N 1
ATOM 2362 C CA . ALA A 1 300 ? 9.727 -4.121 -19.719 1 91.62 300 ALA A CA 1
ATOM 2363 C C . ALA A 1 300 ? 10.828 -3.91 -20.766 1 91.62 300 ALA A C 1
ATOM 2365 O O . ALA A 1 300 ? 11.016 -2.795 -21.25 1 91.62 300 ALA A O 1
ATOM 2366 N N . ILE A 1 301 ? 11.523 -4.941 -21.156 1 95 301 ILE A N 1
ATOM 2367 C CA . ILE A 1 301 ? 12.602 -4.863 -22.141 1 95 301 ILE A CA 1
ATOM 2368 C C . ILE A 1 301 ? 12.031 -4.562 -23.516 1 95 301 ILE A C 1
ATOM 2370 O O . ILE A 1 301 ? 12.594 -3.771 -24.281 1 95 301 ILE A O 1
ATOM 2374 N N . ASP A 1 302 ? 10.93 -5.188 -23.797 1 94.44 302 ASP A N 1
ATOM 2375 C CA . ASP A 1 302 ? 10.273 -4.98 -25.078 1 94.44 302 ASP A CA 1
ATOM 2376 C C . ASP A 1 302 ? 9.883 -3.516 -25.266 1 94.44 302 ASP A C 1
ATOM 2378 O O . ASP A 1 302 ? 10.188 -2.916 -26.297 1 94.44 302 ASP A O 1
ATOM 2382 N N . ILE A 1 303 ? 9.25 -2.938 -24.281 1 92.44 303 ILE A N 1
ATOM 2383 C CA . ILE A 1 303 ? 8.828 -1.542 -24.328 1 92.44 303 ILE A CA 1
ATOM 2384 C C . ILE A 1 303 ? 10.055 -0.637 -24.422 1 92.44 303 ILE A C 1
ATOM 2386 O O . ILE A 1 303 ? 10.055 0.364 -25.141 1 92.44 303 ILE A O 1
ATOM 2390 N N . PHE A 1 304 ? 11.062 -1.001 -23.688 1 94.44 304 PHE A N 1
ATOM 2391 C CA . PHE A 1 304 ? 12.289 -0.207 -23.672 1 94.44 304 PHE A CA 1
ATOM 2392 C C . PHE A 1 304 ? 12.938 -0.162 -25.047 1 94.44 304 PHE A C 1
ATOM 2394 O O . PHE A 1 304 ? 13.32 0.908 -25.516 1 94.44 304 PHE A O 1
ATOM 2401 N N . ILE A 1 305 ? 13.055 -1.279 -25.719 1 94.75 305 ILE A N 1
ATOM 2402 C CA . ILE A 1 305 ? 13.695 -1.377 -27.031 1 94.75 305 ILE A CA 1
ATOM 2403 C C . ILE A 1 305 ? 12.844 -0.647 -28.078 1 94.75 305 ILE A C 1
ATOM 2405 O O . ILE A 1 305 ? 13.375 0.056 -28.938 1 94.75 305 ILE A O 1
ATOM 2409 N N . LYS A 1 306 ? 11.562 -0.761 -27.969 1 92.19 306 LYS A N 1
ATOM 2410 C CA . LYS A 1 306 ? 10.656 -0.104 -28.906 1 92.19 306 LYS A CA 1
ATOM 2411 C C . LYS A 1 306 ? 10.75 1.415 -28.797 1 92.19 306 LYS A C 1
ATOM 2413 O O . LYS A 1 306 ? 10.57 2.133 -29.781 1 92.19 306 LYS A O 1
ATOM 2418 N N . ASN A 1 307 ? 11.031 1.822 -27.562 1 92.5 307 ASN A N 1
ATOM 2419 C CA . ASN A 1 307 ? 11.117 3.258 -27.312 1 92.5 307 ASN A CA 1
ATOM 2420 C C . ASN A 1 307 ? 12.562 3.73 -27.25 1 92.5 307 ASN A C 1
ATOM 2422 O O . ASN A 1 307 ? 12.852 4.793 -26.703 1 92.5 307 ASN A O 1
ATOM 2426 N N . TYR A 1 308 ? 13.422 2.918 -27.797 1 94.25 308 TYR A N 1
ATOM 2427 C CA . TYR A 1 308 ? 14.844 3.205 -27.656 1 94.25 308 TYR A CA 1
ATOM 2428 C C . TYR A 1 308 ? 15.18 4.582 -28.203 1 94.25 308 TYR A C 1
ATOM 2430 O O . TYR A 1 308 ? 15.891 5.363 -27.578 1 94.25 308 TYR A O 1
ATOM 2438 N N . ASP A 1 309 ? 14.648 4.891 -29.359 1 92.81 309 ASP A N 1
ATOM 2439 C CA . ASP A 1 309 ? 14.898 6.168 -30.016 1 92.81 309 ASP A CA 1
ATOM 2440 C C . ASP A 1 309 ? 14.352 7.332 -29.188 1 92.81 309 ASP A C 1
ATOM 2442 O O . ASP A 1 309 ? 15.039 8.336 -29 1 92.81 309 ASP A O 1
ATOM 2446 N N . THR A 1 310 ? 13.133 7.148 -28.719 1 92.06 310 THR A N 1
ATOM 2447 C CA . THR A 1 310 ? 12.492 8.172 -27.891 1 92.06 310 THR A CA 1
ATOM 2448 C C . THR A 1 310 ? 13.281 8.422 -26.609 1 92.06 310 THR A C 1
ATOM 2450 O O . THR A 1 310 ? 13.414 9.562 -26.188 1 92.06 310 THR A O 1
ATOM 2453 N N . ILE A 1 311 ? 13.789 7.336 -26.031 1 94.56 311 ILE A N 1
ATOM 2454 C CA . ILE A 1 311 ? 14.547 7.441 -24.781 1 94.56 311 ILE A CA 1
ATOM 2455 C C . ILE A 1 311 ? 15.852 8.195 -25.047 1 94.56 311 ILE A C 1
ATOM 2457 O O . ILE A 1 311 ? 16.234 9.078 -24.266 1 94.56 311 ILE A O 1
ATOM 2461 N N . LEU A 1 312 ? 16.516 7.914 -26.203 1 94.25 312 LEU A N 1
ATOM 2462 C CA . LEU A 1 312 ? 17.75 8.602 -26.562 1 94.25 312 LEU A CA 1
ATOM 2463 C C . LEU A 1 312 ? 17.5 10.094 -26.734 1 94.25 312 LEU A C 1
ATOM 2465 O O . LEU A 1 312 ? 18.234 10.922 -26.203 1 94.25 312 LEU A O 1
ATOM 2469 N N . ASN A 1 313 ? 16.438 10.406 -27.422 1 92.38 313 ASN A N 1
ATOM 2470 C CA . ASN A 1 313 ? 16.109 11.805 -27.672 1 92.38 313 ASN A CA 1
ATOM 2471 C C . ASN A 1 313 ? 15.734 12.539 -26.391 1 92.38 313 ASN A C 1
ATOM 2473 O O . ASN A 1 313 ? 16.109 13.695 -26.188 1 92.38 313 ASN A O 1
ATOM 2477 N N . TRP A 1 314 ? 14.984 11.844 -25.625 1 93 314 TRP A N 1
ATOM 2478 C CA . TRP A 1 314 ? 14.57 12.43 -24.344 1 93 314 TRP A CA 1
ATOM 2479 C C . TRP A 1 314 ? 15.773 12.688 -23.453 1 93 314 TRP A C 1
ATOM 2481 O O . TRP A 1 314 ? 15.875 13.75 -22.828 1 93 314 TRP A O 1
ATOM 2491 N N . LEU A 1 315 ? 16.672 11.68 -23.375 1 94.88 315 LEU A N 1
ATOM 2492 C CA . LEU A 1 315 ? 17.875 11.844 -22.562 1 94.88 315 LEU A CA 1
ATOM 2493 C C . LEU A 1 315 ? 18.719 13.016 -23.062 1 94.88 315 LEU A C 1
ATOM 2495 O O . LEU A 1 315 ? 19.281 13.766 -22.266 1 94.88 315 LEU A O 1
ATOM 2499 N N . GLN A 1 316 ? 18.766 13.172 -24.344 1 93.62 316 GLN A N 1
ATOM 2500 C CA . GLN A 1 316 ? 19.5 14.289 -24.938 1 93.62 316 GLN A CA 1
ATOM 2501 C C . GLN A 1 316 ? 18.859 15.625 -24.562 1 93.62 316 GLN A C 1
ATOM 2503 O O . GLN A 1 316 ? 19.562 16.594 -24.234 1 93.62 316 GLN A O 1
ATOM 2508 N N . THR A 1 317 ? 17.562 15.648 -24.578 1 93.06 317 THR A N 1
ATOM 2509 C CA . THR A 1 317 ? 16.828 16.859 -24.234 1 93.06 317 THR A CA 1
ATOM 2510 C C . THR A 1 317 ? 17.047 17.234 -22.766 1 93.06 317 THR A C 1
ATOM 2512 O O . THR A 1 317 ? 17.281 18.406 -22.453 1 93.06 317 THR A O 1
ATOM 2515 N N . VAL A 1 318 ? 17 16.25 -21.875 1 93.5 318 VAL A N 1
ATOM 2516 C CA . VAL A 1 318 ? 17.172 16.5 -20.438 1 93.5 318 VAL A CA 1
ATOM 2517 C C . VAL A 1 318 ? 18.609 16.922 -20.172 1 93.5 318 VAL A C 1
ATOM 2519 O O . VAL A 1 318 ? 18.859 17.812 -19.344 1 93.5 318 VAL A O 1
ATOM 2522 N N . ALA A 1 319 ? 19.531 16.328 -20.906 1 92.88 319 ALA A N 1
ATOM 2523 C CA . ALA A 1 319 ? 20.938 16.625 -20.703 1 92.88 319 ALA A CA 1
ATOM 2524 C C . ALA A 1 319 ? 21.281 18.062 -21.109 1 92.88 319 ALA A C 1
ATOM 2526 O O . ALA A 1 319 ? 22.188 18.672 -20.547 1 92.88 319 ALA A O 1
ATOM 2527 N N . THR A 1 320 ? 20.484 18.672 -21.953 1 92.44 320 THR A N 1
ATOM 2528 C CA . THR A 1 320 ? 20.781 19.984 -22.5 1 92.44 320 THR A CA 1
ATOM 2529 C C . THR A 1 320 ? 19.812 21.031 -21.953 1 92.44 320 THR A C 1
ATOM 2531 O O . THR A 1 320 ? 19.969 22.219 -22.219 1 92.44 320 THR A O 1
ATOM 2534 N N . ASP A 1 321 ? 18.828 20.594 -21.25 1 88.94 321 ASP A N 1
ATOM 2535 C CA . ASP A 1 321 ? 17.828 21.5 -20.719 1 88.94 321 ASP A CA 1
ATOM 2536 C C . ASP A 1 321 ? 18.344 22.266 -19.516 1 88.94 321 ASP A C 1
ATOM 2538 O O . ASP A 1 321 ? 18.578 21.672 -18.453 1 88.94 321 ASP A O 1
ATOM 2542 N N . SER A 1 322 ? 18.438 23.484 -19.531 1 85.44 322 SER A N 1
ATOM 2543 C CA . SER A 1 322 ? 19 24.312 -18.484 1 85.44 322 SER A CA 1
ATOM 2544 C C . SER A 1 322 ? 18.031 24.438 -17.297 1 85.44 322 SER A C 1
ATOM 2546 O O . SER A 1 322 ? 18.438 24.797 -16.188 1 85.44 322 SER A O 1
ATOM 2548 N N . SER A 1 323 ? 16.812 24.172 -17.531 1 80.56 323 SER A N 1
ATOM 2549 C CA . SER A 1 323 ? 15.836 24.281 -16.469 1 80.56 323 SER A CA 1
ATOM 2550 C C . SER A 1 323 ? 15.922 23.094 -15.516 1 80.56 323 SER A C 1
ATOM 2552 O O . SER A 1 323 ? 15.406 23.141 -14.398 1 80.56 323 SER A O 1
ATOM 2554 N N . MET A 1 324 ? 16.703 22.094 -15.93 1 85.75 324 MET A N 1
ATOM 2555 C CA . MET A 1 324 ? 16.844 20.906 -15.109 1 85.75 324 MET A CA 1
ATOM 2556 C C . MET A 1 324 ? 18 21.047 -14.117 1 85.75 324 MET A C 1
ATOM 2558 O O . MET A 1 324 ? 18.953 21.797 -14.367 1 85.75 324 MET A O 1
ATOM 2562 N N . ASP A 1 325 ? 17.906 20.406 -12.984 1 85 325 ASP A N 1
ATOM 2563 C CA . ASP A 1 325 ? 18.953 20.438 -11.977 1 85 325 ASP A CA 1
ATOM 2564 C C . ASP A 1 325 ? 20.219 19.734 -12.477 1 85 325 ASP A C 1
ATOM 2566 O O . ASP A 1 325 ? 20.156 18.906 -13.391 1 85 325 ASP A O 1
ATOM 2570 N N . GLY A 1 326 ? 21.328 20.047 -11.922 1 85.25 326 GLY A N 1
ATOM 2571 C CA . GLY A 1 326 ? 22.625 19.516 -12.344 1 85.25 326 GLY A CA 1
ATOM 2572 C C . GLY A 1 326 ? 22.672 18 -12.281 1 85.25 326 GLY A C 1
ATOM 2573 O O . GLY A 1 326 ? 23.219 17.344 -13.188 1 85.25 326 GLY A O 1
ATOM 2574 N N . LYS A 1 327 ? 22.156 17.422 -11.219 1 88.31 327 LYS A N 1
ATOM 2575 C CA . LYS A 1 327 ? 22.156 15.977 -11.062 1 88.31 327 LYS A CA 1
ATOM 2576 C C . LYS A 1 327 ? 21.391 15.297 -12.18 1 88.31 327 LYS A C 1
ATOM 2578 O O . LYS A 1 327 ? 21.812 14.273 -12.719 1 88.31 327 LYS A O 1
ATOM 2583 N N . SER A 1 328 ? 20.25 15.852 -12.555 1 91.88 328 SER A N 1
ATOM 2584 C CA . SER A 1 328 ? 19.438 15.297 -13.617 1 91.88 328 SER A CA 1
ATOM 2585 C C . SER A 1 328 ? 20.125 15.398 -14.969 1 91.88 328 SER A C 1
ATOM 2587 O O . SER A 1 328 ? 20.094 14.469 -15.773 1 91.88 328 SER A O 1
ATOM 2589 N N . ARG A 1 329 ? 20.812 16.469 -15.227 1 92.5 329 ARG A N 1
ATOM 2590 C CA . ARG A 1 329 ? 21.516 16.656 -16.484 1 92.5 329 ARG A CA 1
ATOM 2591 C C . ARG A 1 329 ? 22.688 15.688 -16.609 1 92.5 329 ARG A C 1
ATOM 2593 O O . ARG A 1 329 ? 22.875 15.047 -17.641 1 92.5 329 ARG A O 1
ATOM 2600 N N . SER A 1 330 ? 23.422 15.625 -15.492 1 92.94 330 SER A N 1
ATOM 2601 C CA . SER A 1 330 ? 24.562 14.711 -15.484 1 92.94 330 SER A CA 1
ATOM 2602 C C . SER A 1 330 ? 24.109 13.258 -15.625 1 92.94 330 SER A C 1
ATOM 2604 O O . SER A 1 330 ? 24.75 12.469 -16.328 1 92.94 330 SER A O 1
ATOM 2606 N N . GLY A 1 331 ? 23.078 12.898 -14.898 1 94.44 331 GLY A N 1
ATOM 2607 C CA . GLY A 1 331 ? 22.531 11.555 -15.008 1 94.44 331 GLY A CA 1
ATOM 2608 C C . GLY A 1 331 ? 22.062 11.219 -16.406 1 94.44 331 GLY A C 1
ATOM 2609 O O . GLY A 1 331 ? 22.344 10.133 -16.922 1 94.44 331 GLY A O 1
ATOM 2610 N N . ALA A 1 332 ? 21.375 12.133 -17.016 1 95.69 332 ALA A N 1
ATOM 2611 C CA . ALA A 1 332 ? 20.891 11.945 -18.375 1 95.69 332 ALA A CA 1
ATOM 2612 C C . ALA A 1 332 ? 22.047 11.742 -19.344 1 95.69 332 ALA A C 1
ATOM 2614 O O . ALA A 1 332 ? 21.969 10.891 -20.234 1 95.69 332 ALA A O 1
ATOM 2615 N N . ARG A 1 333 ? 23.094 12.547 -19.172 1 94.5 333 ARG A N 1
ATOM 2616 C CA . ARG A 1 333 ? 24.266 12.422 -20.047 1 94.5 333 ARG A CA 1
ATOM 2617 C C . ARG A 1 333 ? 24.922 11.062 -19.891 1 94.5 333 ARG A C 1
ATOM 2619 O O . ARG A 1 333 ? 25.328 10.438 -20.875 1 94.5 333 ARG A O 1
ATOM 2626 N N . SER A 1 334 ? 25.062 10.625 -18.656 1 95.06 334 SER A N 1
ATOM 2627 C CA . SER A 1 334 ? 25.672 9.336 -18.359 1 95.06 334 SER A CA 1
ATOM 2628 C C . SER A 1 334 ? 24.891 8.195 -19.016 1 95.06 334 SER A C 1
ATOM 2630 O O . SER A 1 334 ? 25.469 7.301 -19.625 1 95.06 334 SER A O 1
ATOM 2632 N N . PHE A 1 335 ? 23.594 8.227 -18.875 1 96.62 335 PHE A N 1
ATOM 2633 C CA . PHE A 1 335 ? 22.75 7.18 -19.438 1 96.62 335 PHE A CA 1
ATOM 2634 C C . PHE A 1 335 ? 22.75 7.246 -20.953 1 96.62 335 PHE A C 1
ATOM 2636 O O . PHE A 1 335 ? 22.703 6.215 -21.625 1 96.62 335 PHE A O 1
ATOM 2643 N N . LEU A 1 336 ? 22.812 8.477 -21.453 1 95.44 336 LEU A N 1
ATOM 2644 C CA . LEU A 1 336 ? 22.875 8.656 -22.906 1 95.44 336 LEU A CA 1
ATOM 2645 C C . LEU A 1 336 ? 24.125 8.008 -23.484 1 95.44 336 LEU A C 1
ATOM 2647 O O . LEU A 1 336 ? 24.062 7.27 -24.469 1 95.44 336 LEU A O 1
ATOM 2651 N N . LEU A 1 337 ? 25.219 8.211 -22.828 1 93.94 337 LEU A N 1
ATOM 2652 C CA . LEU A 1 337 ? 26.484 7.641 -23.281 1 93.94 337 LEU A CA 1
ATOM 2653 C C . LEU A 1 337 ? 26.453 6.117 -23.203 1 93.94 337 LEU A C 1
ATOM 2655 O O . LEU A 1 337 ? 26.984 5.441 -24.094 1 93.94 337 LEU A O 1
ATOM 2659 N N . SER A 1 338 ? 25.875 5.633 -22.219 1 94.69 338 SER A N 1
ATOM 2660 C CA . SER A 1 338 ? 25.766 4.188 -22.047 1 94.69 338 SER A CA 1
ATOM 2661 C C . SER A 1 338 ? 24.891 3.562 -23.125 1 94.69 338 SER A C 1
ATOM 2663 O O . SER A 1 338 ? 25.25 2.533 -23.703 1 94.69 338 SER A O 1
ATOM 2665 N N . LEU A 1 339 ? 23.75 4.176 -23.453 1 96.12 339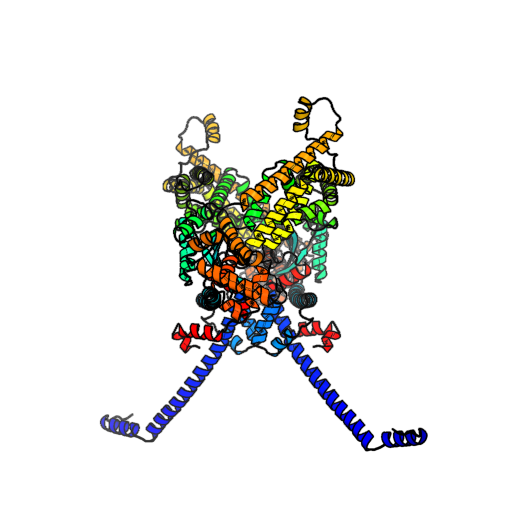 LEU A N 1
ATOM 2666 C CA . LEU A 1 339 ? 22.766 3.613 -24.391 1 96.12 339 LEU A CA 1
ATOM 2667 C C . LEU A 1 339 ? 23.25 3.74 -25.828 1 96.12 339 LEU A C 1
ATOM 2669 O O . LEU A 1 339 ? 22.75 3.053 -26.719 1 96.12 339 LEU A O 1
ATOM 2673 N N . GLU A 1 340 ? 24.234 4.602 -25.984 1 94.94 340 GLU A N 1
ATOM 2674 C CA . GLU A 1 340 ? 24.781 4.777 -27.328 1 94.94 340 GLU A CA 1
ATOM 2675 C C . GLU A 1 340 ? 25.797 3.691 -27.656 1 94.94 340 GLU A C 1
ATOM 2677 O O . GLU A 1 340 ? 26.203 3.537 -28.797 1 94.94 340 GLU A O 1
ATOM 2682 N N . LYS A 1 341 ? 26.141 2.93 -26.703 1 92.69 341 LYS A N 1
ATOM 2683 C CA . LYS A 1 341 ? 27.062 1.815 -26.938 1 92.69 341 LYS A CA 1
ATOM 2684 C C . LYS A 1 341 ? 26.344 0.644 -27.594 1 92.69 341 LYS A C 1
ATOM 2686 O O . LYS A 1 341 ? 25.281 0.21 -27.125 1 92.69 341 LYS A O 1
ATOM 2691 N N . PHE A 1 342 ? 26.922 0.065 -28.609 1 94 342 PHE A N 1
ATOM 2692 C CA . PHE A 1 342 ? 26.312 -1.043 -29.344 1 94 342 PHE A CA 1
ATOM 2693 C C . PHE A 1 342 ? 26.203 -2.277 -28.453 1 94 342 PHE A C 1
ATOM 2695 O O . PHE A 1 342 ? 25.25 -3.049 -28.578 1 94 342 PHE A O 1
ATOM 2702 N N . SER A 1 343 ? 27.172 -2.438 -27.578 1 92.81 343 SER A N 1
ATOM 2703 C CA . SER A 1 343 ? 27.188 -3.613 -26.703 1 92.81 343 SER A CA 1
ATOM 2704 C C . SER A 1 343 ? 25.922 -3.688 -25.859 1 92.81 343 SER A C 1
ATOM 2706 O O . SER A 1 343 ? 25.344 -4.762 -25.688 1 92.81 343 SER A O 1
ATOM 2708 N N . ILE A 1 344 ? 25.453 -2.506 -25.359 1 95.5 344 ILE A N 1
ATOM 2709 C CA . ILE A 1 344 ? 24.25 -2.453 -24.531 1 95.5 344 ILE A CA 1
ATOM 2710 C C . ILE A 1 344 ? 23.016 -2.773 -25.375 1 95.5 344 ILE A C 1
ATOM 2712 O O . ILE A 1 344 ? 22.203 -3.607 -24.984 1 95.5 344 ILE A O 1
ATOM 2716 N N . PHE A 1 345 ? 22.969 -2.201 -26.5 1 96.44 345 PHE A N 1
ATOM 2717 C CA . PHE A 1 345 ? 21.844 -2.412 -27.406 1 96.44 345 PHE A CA 1
ATOM 2718 C C . PHE A 1 345 ? 21.781 -3.867 -27.859 1 96.44 345 PHE A C 1
ATOM 2720 O O . PHE A 1 345 ? 20.703 -4.465 -27.859 1 96.44 345 PHE A O 1
ATOM 2727 N N . TYR A 1 346 ? 22.922 -4.398 -28.156 1 95.88 346 TYR A N 1
ATOM 2728 C CA . TYR A 1 346 ? 23.016 -5.777 -28.641 1 95.88 346 TYR A CA 1
ATOM 2729 C C . TYR A 1 346 ? 22.562 -6.75 -27.547 1 95.88 346 TYR A C 1
ATOM 2731 O O . TYR A 1 346 ? 21.75 -7.645 -27.812 1 95.88 346 TYR A O 1
ATOM 2739 N N . CYS A 1 347 ? 23.078 -6.598 -26.359 1 96.12 347 CYS A N 1
ATOM 2740 C CA . CYS A 1 347 ? 22.766 -7.5 -25.266 1 96.12 347 CYS A CA 1
ATOM 2741 C C . CYS A 1 347 ? 21.281 -7.426 -24.922 1 96.12 347 CYS A C 1
ATOM 2743 O O . CYS A 1 347 ? 20.656 -8.445 -24.609 1 96.12 347 CYS A O 1
ATOM 2745 N N . LEU A 1 348 ? 20.719 -6.25 -24.953 1 97 348 LEU A N 1
ATOM 2746 C CA . LEU A 1 348 ? 19.281 -6.098 -24.688 1 97 348 LEU A CA 1
ATOM 2747 C C . LEU A 1 348 ? 18.453 -6.852 -25.719 1 97 348 LEU A C 1
ATOM 2749 O O . LEU A 1 348 ? 17.453 -7.469 -25.391 1 97 348 LEU A O 1
ATOM 2753 N N . ASN A 1 349 ? 18.922 -6.801 -26.922 1 97.25 349 ASN A N 1
ATOM 2754 C CA . ASN A 1 349 ? 18.203 -7.512 -27.969 1 97.25 349 ASN A CA 1
ATOM 2755 C C . ASN A 1 349 ? 18.344 -9.023 -27.828 1 97.25 349 ASN A C 1
ATOM 2757 O O . ASN A 1 349 ? 17.422 -9.773 -28.141 1 97.25 349 ASN A O 1
ATOM 2761 N N . VAL A 1 350 ? 19.531 -9.484 -27.422 1 97 350 VAL A N 1
ATOM 2762 C CA . VAL A 1 350 ? 19.719 -10.906 -27.156 1 97 350 VAL A CA 1
ATOM 2763 C C . VAL A 1 350 ? 18.766 -11.359 -26.047 1 97 350 VAL A C 1
ATOM 2765 O O . VAL A 1 350 ? 18.094 -12.383 -26.172 1 97 350 VAL A O 1
ATOM 2768 N N . MET A 1 351 ? 18.719 -10.586 -25 1 96.62 351 MET A N 1
ATOM 2769 C CA . MET A 1 351 ? 17.844 -10.914 -23.875 1 96.62 351 MET A CA 1
ATOM 2770 C C . MET A 1 351 ? 16.375 -10.891 -24.312 1 96.62 351 MET A C 1
ATOM 2772 O O . MET A 1 351 ? 15.594 -11.742 -23.891 1 96.62 351 MET A O 1
ATOM 2776 N N . HIS A 1 352 ? 16.062 -9.883 -25.094 1 96.69 352 HIS A N 1
ATOM 2777 C CA . HIS A 1 352 ? 14.711 -9.773 -25.625 1 96.69 352 HIS A CA 1
ATOM 2778 C C . HIS A 1 352 ? 14.32 -11.031 -26.406 1 96.69 352 HIS A C 1
ATOM 2780 O O . HIS A 1 352 ? 13.227 -11.57 -26.219 1 96.69 352 HIS A O 1
ATOM 2786 N N . MET A 1 353 ? 15.195 -11.492 -27.203 1 96.56 353 MET A N 1
ATOM 2787 C CA . MET A 1 353 ? 14.953 -12.688 -28.016 1 96.56 353 MET A CA 1
ATOM 2788 C C . MET A 1 353 ? 14.758 -13.914 -27.125 1 96.56 353 MET A C 1
ATOM 2790 O O . MET A 1 353 ? 13.828 -14.695 -27.328 1 96.56 353 MET A O 1
ATOM 2794 N N . LEU A 1 354 ? 15.617 -14.102 -26.203 1 96.44 354 LEU A N 1
ATOM 2795 C CA . LEU A 1 354 ? 15.531 -15.242 -25.297 1 96.44 354 LEU A CA 1
ATOM 2796 C C . LEU A 1 354 ? 14.242 -15.211 -24.484 1 96.44 354 LEU A C 1
ATOM 2798 O O . LEU A 1 354 ? 13.547 -16.219 -24.375 1 96.44 354 LEU A O 1
ATOM 2802 N N . LEU A 1 355 ? 13.914 -14.047 -23.891 1 96.44 355 LEU A N 1
ATOM 2803 C CA . LEU A 1 355 ? 12.734 -13.914 -23.047 1 96.44 355 LEU A CA 1
ATOM 2804 C C . LEU A 1 355 ? 11.461 -14.086 -23.875 1 96.44 355 LEU A C 1
ATOM 2806 O O . LEU A 1 355 ? 10.461 -14.602 -23.375 1 96.44 355 LEU A O 1
ATOM 2810 N N . GLU A 1 356 ? 11.508 -13.641 -25.078 1 95.94 356 GLU A N 1
ATOM 2811 C CA . GLU A 1 356 ? 10.359 -13.836 -25.953 1 95.94 356 GLU A CA 1
ATOM 2812 C C . GLU A 1 356 ? 10.047 -15.312 -26.141 1 95.94 356 GLU A C 1
ATOM 2814 O O . GLU A 1 356 ? 8.875 -15.719 -26.109 1 95.94 356 GLU A O 1
ATOM 2819 N N . LYS A 1 357 ? 11.109 -16.109 -26.297 1 95.94 357 LYS A N 1
ATOM 2820 C CA . LYS A 1 357 ? 10.945 -17.562 -26.484 1 95.94 357 LYS A CA 1
ATOM 2821 C C . LYS A 1 357 ? 10.492 -18.219 -25.188 1 95.94 357 LYS A C 1
ATOM 2823 O O . LYS A 1 357 ? 9.906 -19.312 -25.219 1 95.94 357 LYS A O 1
ATOM 2828 N N . ILE A 1 358 ? 10.766 -17.625 -24.078 1 96.12 358 ILE A N 1
ATOM 2829 C CA . ILE A 1 358 ? 10.453 -18.188 -22.781 1 96.12 358 ILE A CA 1
ATOM 2830 C C . ILE A 1 358 ? 8.992 -17.922 -22.422 1 96.12 358 ILE A C 1
ATOM 2832 O O . ILE A 1 358 ? 8.383 -18.688 -21.672 1 96.12 358 ILE A O 1
ATOM 2836 N N . GLN A 1 359 ? 8.328 -16.906 -22.984 1 94.56 359 GLN A N 1
ATOM 2837 C CA . GLN A 1 359 ? 7.023 -16.391 -22.562 1 94.56 359 GLN A CA 1
ATOM 2838 C C . GLN A 1 359 ? 5.961 -17.484 -22.641 1 94.56 359 GLN A C 1
ATOM 2840 O O . GLN A 1 359 ? 5.195 -17.688 -21.688 1 94.56 359 GLN A O 1
ATOM 2845 N N . PRO A 1 360 ? 5.945 -18.25 -23.719 1 93.44 360 PRO A N 1
ATOM 2846 C CA . PRO A 1 360 ? 4.91 -19.281 -23.781 1 93.44 360 PRO A CA 1
ATOM 2847 C C . PRO A 1 360 ? 5.074 -20.359 -22.719 1 93.44 360 PRO A C 1
ATOM 2849 O O . PRO A 1 360 ? 4.09 -20.766 -22.094 1 93.44 360 PRO A O 1
ATOM 2852 N N . ALA A 1 361 ? 6.289 -20.797 -22.516 1 94 361 ALA A N 1
ATOM 2853 C CA . ALA A 1 361 ? 6.543 -21.781 -21.484 1 94 361 ALA A CA 1
ATOM 2854 C C . ALA A 1 361 ? 6.215 -21.234 -20.094 1 94 361 ALA A C 1
ATOM 2856 O O . ALA A 1 361 ? 5.609 -21.938 -19.266 1 94 361 ALA A O 1
ATOM 2857 N N . HIS A 1 362 ? 6.617 -20.031 -19.891 1 92.62 362 HIS A N 1
ATOM 2858 C CA . HIS A 1 362 ? 6.367 -19.391 -18.594 1 92.62 362 HIS A CA 1
ATOM 2859 C C . HIS A 1 362 ? 4.875 -19.297 -18.312 1 92.62 362 HIS A C 1
ATOM 2861 O O . HIS A 1 362 ? 4.43 -19.578 -17.188 1 92.62 362 HIS A O 1
ATOM 2867 N N . ARG A 1 363 ? 4.074 -18.938 -19.266 1 92.06 363 ARG A N 1
ATOM 2868 C CA . ARG A 1 363 ? 2.627 -18.828 -19.109 1 92.06 363 ARG A CA 1
ATOM 2869 C C . ARG A 1 363 ? 1.989 -20.188 -18.875 1 92.06 363 ARG A C 1
ATOM 2871 O O . ARG A 1 363 ? 1.106 -20.328 -18.016 1 92.06 363 ARG A O 1
ATOM 2878 N N . ALA A 1 364 ? 2.439 -21.125 -19.578 1 93.5 364 ALA A N 1
ATOM 2879 C CA . ALA A 1 364 ? 1.894 -22.484 -19.453 1 93.5 364 ALA A CA 1
ATOM 2880 C C . ALA A 1 364 ? 2.191 -23.062 -18.078 1 93.5 364 ALA A C 1
ATOM 2882 O O . ALA A 1 364 ? 1.34 -23.734 -17.484 1 93.5 364 ALA A O 1
ATOM 2883 N N . ILE A 1 365 ? 3.363 -22.844 -17.609 1 92.19 365 ILE A N 1
ATOM 2884 C CA . ILE A 1 365 ? 3.805 -23.391 -16.328 1 92.19 365 ILE A CA 1
ATOM 2885 C C . ILE A 1 365 ? 2.986 -22.766 -15.188 1 92.19 365 ILE A C 1
ATOM 2887 O O . ILE A 1 365 ? 2.752 -23.422 -14.164 1 92.19 365 ILE A O 1
ATOM 2891 N N . GLN A 1 366 ? 2.477 -21.641 -15.398 1 89.31 366 GLN A N 1
ATOM 2892 C CA . GLN A 1 366 ? 1.725 -20.938 -14.359 1 89.31 366 GLN A CA 1
ATOM 2893 C C . GLN A 1 366 ? 0.261 -21.375 -14.359 1 89.31 366 GLN A C 1
ATOM 2895 O O . GLN A 1 366 ? -0.493 -21.031 -13.445 1 89.31 366 GLN A O 1
ATOM 2900 N N . SER A 1 367 ? -0.04 -22.219 -15.266 1 90.94 367 SER A N 1
ATOM 2901 C CA . SER A 1 367 ? -1.424 -22.672 -15.352 1 90.94 367 SER A CA 1
ATOM 2902 C C . SER A 1 367 ? -1.755 -23.656 -14.242 1 90.94 367 SER A C 1
ATOM 2904 O O . SER A 1 367 ? -0.902 -24.438 -13.828 1 90.94 367 SER A O 1
ATOM 2906 N N . ARG A 1 368 ? -3.039 -23.703 -13.805 1 86.88 368 ARG A N 1
ATOM 2907 C CA . ARG A 1 368 ? -3.484 -24.594 -12.742 1 86.88 368 ARG A CA 1
ATOM 2908 C C . ARG A 1 368 ? -3.645 -26.031 -13.25 1 86.88 368 ARG A C 1
ATOM 2910 O O . ARG A 1 368 ? -3.648 -26.984 -12.461 1 86.88 368 ARG A O 1
ATOM 2917 N N . SER A 1 369 ? -3.713 -26.156 -14.531 1 88.88 369 SER A N 1
ATOM 2918 C CA . SER A 1 369 ? -4 -27.469 -15.094 1 88.88 369 SER A CA 1
ATOM 2919 C C . SER A 1 369 ? -2.729 -28.156 -15.586 1 88.88 369 SER A C 1
ATOM 2921 O O . SER A 1 369 ? -2.779 -29.266 -16.125 1 88.88 369 SER A O 1
ATOM 2923 N N . ILE A 1 370 ? -1.627 -27.531 -15.281 1 91.75 370 ILE A N 1
ATOM 2924 C CA . ILE A 1 370 ? -0.387 -28.078 -15.82 1 91.75 370 ILE A CA 1
ATOM 2925 C C . ILE A 1 370 ? -0.002 -29.344 -15.055 1 91.75 370 ILE A C 1
ATOM 2927 O O . ILE A 1 370 ? -0.225 -29.438 -13.844 1 91.75 370 ILE A O 1
ATOM 2931 N N . ASN A 1 371 ? 0.398 -30.344 -15.789 1 91.25 371 ASN A N 1
ATOM 2932 C CA . ASN A 1 371 ? 0.939 -31.562 -15.172 1 91.25 371 ASN A CA 1
ATOM 2933 C C . ASN A 1 371 ? 2.445 -31.672 -15.391 1 91.25 371 ASN A C 1
ATOM 2935 O O . ASN A 1 371 ? 3.029 -30.891 -16.141 1 91.25 371 ASN A O 1
ATOM 2939 N N . ILE A 1 372 ? 3.057 -32.531 -14.742 1 88.69 372 ILE A N 1
ATOM 2940 C CA . ILE A 1 372 ? 4.512 -32.625 -14.672 1 88.69 372 ILE A CA 1
ATOM 2941 C C . ILE A 1 372 ? 5.066 -33 -16.047 1 88.69 372 ILE A C 1
ATOM 2943 O O . ILE A 1 372 ? 6.125 -32.531 -16.453 1 88.69 372 ILE A O 1
ATOM 2947 N N . GLY A 1 373 ? 4.414 -33.875 -16.797 1 87 373 GLY A N 1
ATOM 2948 C CA . GLY A 1 373 ? 4.867 -34.25 -18.125 1 87 373 GLY A CA 1
ATOM 2949 C C . GLY A 1 373 ? 4.883 -33.094 -19.094 1 87 373 GLY A C 1
ATOM 2950 O O . GLY A 1 373 ? 5.867 -32.906 -19.812 1 87 373 GLY A O 1
ATOM 2951 N N . ARG A 1 374 ? 3.82 -32.406 -19.078 1 89.88 374 ARG A N 1
ATOM 2952 C CA . ARG A 1 374 ? 3.729 -31.234 -19.938 1 89.88 374 ARG A CA 1
ATOM 2953 C C . ARG A 1 374 ? 4.777 -30.188 -19.562 1 89.88 374 ARG A C 1
ATOM 2955 O O . ARG A 1 374 ? 5.352 -29.531 -20.453 1 89.88 374 ARG A O 1
ATOM 2962 N N . CYS A 1 375 ? 4.996 -29.984 -18.328 1 91.06 375 CYS A N 1
ATOM 2963 C CA . CYS A 1 375 ? 5.984 -29.031 -17.859 1 91.06 375 CYS A CA 1
ATOM 2964 C C . CYS A 1 375 ? 7.371 -29.359 -18.406 1 91.06 375 CYS A C 1
ATOM 2966 O O . CYS A 1 375 ? 8.047 -28.484 -18.953 1 91.06 375 CYS A O 1
ATOM 2968 N N . TYR A 1 376 ? 7.738 -30.547 -18.359 1 88 376 TYR A N 1
ATOM 2969 C CA . TYR A 1 376 ? 9.07 -30.938 -18.812 1 88 376 TYR A CA 1
ATOM 2970 C C . TYR A 1 376 ? 9.18 -30.906 -20.328 1 88 376 TYR A C 1
ATOM 2972 O O . TYR A 1 376 ? 10.234 -30.578 -20.875 1 88 376 TYR A O 1
ATOM 2980 N N . GLN A 1 377 ? 8.109 -31.219 -20.906 1 90.19 377 GLN A N 1
ATOM 2981 C CA . GLN A 1 377 ? 8.094 -31.109 -22.359 1 90.19 377 GLN A CA 1
ATOM 2982 C C . GLN A 1 377 ? 8.32 -29.656 -22.797 1 90.19 377 GLN A C 1
ATOM 2984 O O . GLN A 1 377 ? 9.047 -29.406 -23.766 1 90.19 377 GLN A O 1
ATOM 2989 N N . LEU A 1 378 ? 7.656 -28.797 -22.125 1 93.94 378 LEU A N 1
ATOM 2990 C CA . LEU A 1 378 ? 7.809 -27.391 -22.438 1 93.94 378 LEU A CA 1
ATOM 2991 C C . LEU A 1 378 ? 9.25 -26.938 -22.25 1 93.94 378 LEU A C 1
ATOM 2993 O O . LEU A 1 378 ? 9.789 -26.203 -23.078 1 93.94 378 LEU A O 1
ATOM 2997 N N . ILE A 1 379 ? 9.906 -27.438 -21.219 1 93.19 379 ILE A N 1
ATOM 2998 C CA . ILE A 1 379 ? 11.273 -27.031 -20.906 1 93.19 379 ILE A CA 1
ATOM 2999 C C . ILE A 1 379 ? 12.234 -27.656 -21.922 1 93.19 379 ILE A C 1
ATOM 3001 O O . ILE A 1 379 ? 13.188 -27 -22.359 1 93.19 379 ILE A O 1
ATOM 3005 N N . GLU A 1 380 ? 11.992 -28.844 -22.297 1 92.19 380 GLU A N 1
ATOM 3006 C CA . GLU A 1 380 ? 12.82 -29.5 -23.297 1 92.19 380 GLU A CA 1
ATOM 3007 C C . GLU A 1 380 ? 12.719 -28.781 -24.641 1 92.19 380 GLU A C 1
ATOM 3009 O O . GLU A 1 380 ? 13.719 -28.594 -25.328 1 92.19 380 GLU A O 1
ATOM 3014 N N . ASN A 1 381 ? 11.523 -28.469 -24.969 1 95.5 381 ASN A N 1
ATOM 3015 C CA . ASN A 1 381 ? 11.32 -27.734 -26.203 1 95.5 381 ASN A CA 1
ATOM 3016 C C . ASN A 1 381 ? 12.016 -26.375 -26.172 1 95.5 381 ASN A C 1
ATOM 3018 O O . ASN A 1 381 ? 12.539 -25.906 -27.188 1 95.5 381 ASN A O 1
ATOM 3022 N N . LEU A 1 382 ? 11.945 -25.766 -25.047 1 96.12 382 LEU A N 1
ATOM 3023 C CA . LEU A 1 382 ? 12.609 -24.484 -24.875 1 96.12 382 LEU A CA 1
ATOM 3024 C C . LEU A 1 382 ? 14.117 -24.641 -25.031 1 96.12 382 LEU A C 1
ATOM 3026 O O . LEU A 1 382 ? 14.758 -23.844 -25.719 1 96.12 382 LEU A O 1
ATOM 3030 N N . ALA A 1 383 ? 14.695 -25.656 -24.422 1 95.44 383 ALA A N 1
ATOM 3031 C CA . ALA A 1 383 ? 16.125 -25.922 -24.547 1 95.44 383 ALA A CA 1
ATOM 3032 C C . ALA A 1 383 ? 16.516 -26.188 -26 1 95.44 383 ALA A C 1
ATOM 3034 O O . ALA A 1 383 ? 17.562 -25.734 -26.469 1 95.44 383 ALA A O 1
ATOM 3035 N N . LEU A 1 384 ? 15.688 -26.844 -26.672 1 95.69 384 LEU A N 1
ATOM 3036 C CA . LEU A 1 384 ? 15.938 -27.141 -28.078 1 95.69 384 LEU A CA 1
ATOM 3037 C C . LEU A 1 384 ? 15.883 -25.859 -28.906 1 95.69 384 LEU A C 1
ATOM 3039 O O . LEU A 1 384 ? 16.703 -25.656 -29.812 1 95.69 384 LEU A O 1
ATOM 3043 N N . SER A 1 385 ? 14.922 -25.078 -28.609 1 96.12 385 SER A N 1
ATOM 3044 C CA . SER A 1 385 ? 14.789 -23.812 -29.297 1 96.12 385 SER A CA 1
ATOM 3045 C C . SER A 1 385 ? 16.016 -22.938 -29.109 1 96.12 385 SER A C 1
ATOM 3047 O O . SER A 1 385 ? 16.469 -22.266 -30.031 1 96.12 385 SER A O 1
ATOM 3049 N N . PHE A 1 386 ? 16.578 -22.922 -27.922 1 96.69 386 PHE A N 1
ATOM 3050 C CA . PHE A 1 386 ? 17.797 -22.172 -27.641 1 96.69 386 PHE A CA 1
ATOM 3051 C C . PHE A 1 386 ? 18.984 -22.766 -28.375 1 96.69 386 PHE A C 1
ATOM 3053 O O . PHE A 1 386 ? 19.812 -22.031 -28.922 1 96.69 386 PHE A O 1
ATOM 3060 N N . THR A 1 387 ? 19.016 -24.047 -28.438 1 95.69 387 THR A N 1
ATOM 3061 C CA . THR A 1 387 ? 20.125 -24.734 -29.125 1 95.69 387 THR A CA 1
ATOM 3062 C C . THR A 1 387 ? 20.109 -24.422 -30.609 1 95.69 387 THR A C 1
ATOM 3064 O O . THR A 1 387 ? 21.172 -24.297 -31.234 1 95.69 387 THR A O 1
ATOM 3067 N N . GLU A 1 388 ? 18.969 -24.25 -31.125 1 95 388 GLU A N 1
ATOM 3068 C CA . GLU A 1 388 ? 18.844 -23.922 -32.531 1 95 388 GLU A CA 1
ATOM 3069 C C . GLU A 1 388 ? 19.391 -22.531 -32.812 1 95 388 GLU A C 1
ATOM 3071 O O . GLU A 1 388 ? 19.875 -22.266 -33.938 1 95 388 GLU A O 1
ATOM 3076 N N . CYS A 1 389 ? 19.344 -21.719 -31.891 1 94.5 389 CYS A N 1
ATOM 3077 C CA . CYS A 1 389 ? 19.859 -20.359 -32.062 1 94.5 389 CYS A CA 1
ATOM 3078 C C . CYS A 1 389 ? 21.391 -20.359 -32.125 1 94.5 389 CYS A C 1
ATOM 3080 O O . CYS A 1 389 ? 21.984 -19.375 -32.562 1 94.5 389 CYS A O 1
ATOM 3082 N N . LEU A 1 390 ? 21.984 -21.438 -31.703 1 94.38 390 LEU A N 1
ATOM 3083 C CA . LEU A 1 390 ? 23.453 -21.484 -31.625 1 94.38 390 LEU A CA 1
ATOM 3084 C C . LEU A 1 390 ? 24.062 -21.797 -33 1 94.38 390 LEU A C 1
ATOM 3086 O O . LEU A 1 390 ? 25.281 -21.719 -33.156 1 94.38 390 LEU A O 1
ATOM 3090 N N . ASN A 1 391 ? 23.203 -21.891 -33.906 1 93 391 ASN A N 1
ATOM 3091 C CA . ASN A 1 391 ? 23.703 -22.094 -35.281 1 93 391 ASN A CA 1
ATOM 3092 C C . ASN A 1 391 ? 24.375 -20.844 -35.812 1 93 391 ASN A C 1
ATOM 3094 O O . ASN A 1 391 ? 23.938 -19.734 -35.531 1 93 391 ASN A O 1
ATOM 3098 N N . THR A 1 392 ? 25.422 -21.016 -36.625 1 86.38 392 THR A N 1
ATOM 3099 C CA . THR A 1 392 ? 26.234 -19.906 -37.125 1 86.38 392 THR A CA 1
ATOM 3100 C C . THR A 1 392 ? 25.422 -18.969 -38 1 86.38 392 THR A C 1
ATOM 3102 O O . THR A 1 392 ? 25.594 -17.75 -37.938 1 86.38 392 THR A O 1
ATOM 3105 N N . THR A 1 393 ? 24.562 -19.516 -38.719 1 90.62 393 THR A N 1
ATOM 3106 C CA . THR A 1 393 ? 23.734 -18.703 -39.594 1 90.62 393 THR A CA 1
ATOM 3107 C C . THR A 1 393 ? 22.812 -17.797 -38.75 1 90.62 393 THR A C 1
ATOM 3109 O O . THR A 1 393 ? 22.625 -16.625 -39.094 1 90.62 393 THR A O 1
ATOM 3112 N N . GLU A 1 394 ? 22.312 -18.359 -37.75 1 91.06 394 GLU A N 1
ATOM 3113 C CA . GLU A 1 394 ? 21.422 -17.594 -36.875 1 91.06 394 GLU A CA 1
ATOM 3114 C C . GLU A 1 394 ? 22.156 -16.484 -36.156 1 91.06 394 GLU A C 1
ATOM 3116 O O . GLU A 1 394 ? 21.641 -15.383 -36 1 91.06 394 GLU A O 1
ATOM 3121 N N . LYS A 1 395 ? 23.359 -16.719 -35.719 1 93.25 395 LYS A N 1
ATOM 3122 C CA . LYS A 1 395 ? 24.188 -15.742 -35 1 93.25 395 LYS A CA 1
ATOM 3123 C C . LYS A 1 395 ? 24.516 -14.555 -35.906 1 93.25 395 LYS A C 1
ATOM 3125 O O . LYS A 1 395 ? 24.391 -13.398 -35.5 1 93.25 395 LYS A O 1
ATOM 3130 N N . SER A 1 396 ? 24.891 -14.922 -37.094 1 91.62 396 SER A N 1
ATOM 3131 C CA . SER A 1 396 ? 25.266 -13.883 -38.031 1 91.62 396 SER A CA 1
ATOM 3132 C C . SER A 1 396 ? 24.062 -13.031 -38.438 1 91.62 396 SER A C 1
ATOM 3134 O O . SER A 1 396 ? 24.172 -11.812 -38.531 1 91.62 396 SER A O 1
ATOM 3136 N N . THR A 1 397 ? 23 -13.719 -38.656 1 93.44 397 THR A N 1
ATOM 3137 C CA . THR A 1 397 ? 21.781 -13.016 -39.031 1 93.44 397 THR A CA 1
ATOM 3138 C C . THR A 1 397 ? 21.328 -12.086 -37.906 1 93.44 397 THR A C 1
ATOM 3140 O O . THR A 1 397 ? 20.875 -10.969 -38.156 1 93.44 397 THR A O 1
ATOM 3143 N N . PHE A 1 398 ? 21.422 -12.609 -36.719 1 95.31 398 PHE A N 1
ATOM 3144 C CA . PHE A 1 398 ? 21 -11.82 -35.562 1 95.31 398 PHE A CA 1
ATOM 3145 C C . PHE A 1 398 ? 21.875 -10.586 -35.406 1 95.31 398 PHE A C 1
ATOM 3147 O O . PHE A 1 398 ? 21.391 -9.492 -35.125 1 95.31 398 PHE A O 1
ATOM 3154 N N . PHE A 1 399 ? 23.156 -10.734 -35.594 1 94.81 399 PHE A N 1
ATOM 3155 C CA . PHE A 1 399 ? 24.094 -9.633 -35.469 1 94.81 399 PHE A CA 1
ATOM 3156 C C . PHE A 1 399 ? 23.797 -8.57 -36.531 1 94.81 399 PHE A C 1
ATOM 3158 O O . PHE A 1 399 ? 23.766 -7.375 -36.219 1 94.81 399 PHE A O 1
ATOM 3165 N N . LYS A 1 400 ? 23.578 -9.008 -37.75 1 94 400 LYS A N 1
ATOM 3166 C CA . LYS A 1 400 ? 23.312 -8.078 -38.844 1 94 400 LYS A CA 1
ATOM 3167 C C . LYS A 1 400 ? 22.031 -7.281 -38.594 1 94 400 LYS A C 1
ATOM 3169 O O . LYS A 1 400 ? 21.984 -6.078 -38.844 1 94 400 LYS A O 1
ATOM 3174 N N . LYS A 1 401 ? 21.109 -7.992 -38.094 1 94.94 401 LYS A N 1
ATOM 3175 C CA . LYS A 1 401 ? 19.844 -7.328 -37.781 1 94.94 401 LYS A CA 1
ATOM 3176 C C . LYS A 1 401 ? 20.047 -6.242 -36.75 1 94.94 401 LYS A C 1
ATOM 3178 O O . LYS A 1 401 ? 19.516 -5.137 -36.875 1 94.94 401 LYS A O 1
ATOM 3183 N N . CYS A 1 402 ? 20.781 -6.555 -35.688 1 95.5 402 CYS A N 1
ATOM 3184 C CA . CYS A 1 402 ? 21.016 -5.598 -34.594 1 95.5 402 CYS A CA 1
ATOM 3185 C C . CYS A 1 402 ? 21.875 -4.438 -35.094 1 95.5 402 CYS A C 1
ATOM 3187 O O . CYS A 1 402 ? 21.656 -3.291 -34.688 1 95.5 402 CYS A O 1
ATOM 3189 N N . ALA A 1 403 ? 22.828 -4.766 -35.938 1 94 403 ALA A N 1
ATOM 3190 C CA . ALA A 1 403 ? 23.703 -3.732 -36.469 1 94 403 ALA A CA 1
ATOM 3191 C C . ALA A 1 403 ? 22.922 -2.75 -37.344 1 94 403 ALA A C 1
ATOM 3193 O O . ALA A 1 403 ? 23.156 -1.54 -37.281 1 94 403 ALA A O 1
ATOM 3194 N N . LEU A 1 404 ? 22.047 -3.24 -38.125 1 94 404 LEU A N 1
ATOM 3195 C CA . LEU A 1 404 ? 21.219 -2.391 -38.969 1 94 404 LEU A CA 1
ATOM 3196 C C . LEU A 1 404 ? 20.312 -1.503 -38.125 1 94 404 LEU A C 1
ATOM 3198 O O . LEU A 1 404 ? 20.141 -0.32 -38.438 1 94 404 LEU A O 1
ATOM 3202 N N . SER A 1 405 ? 19.703 -2.115 -37.125 1 95 405 SER A N 1
ATOM 3203 C CA . SER A 1 405 ? 18.844 -1.35 -36.25 1 95 405 SER A CA 1
ATOM 3204 C C . SER A 1 405 ? 19.625 -0.26 -35.5 1 95 405 SER A C 1
ATOM 3206 O O . SER A 1 405 ? 19.109 0.838 -35.281 1 95 405 SER A O 1
ATOM 3208 N N . ALA A 1 406 ? 20.797 -0.629 -35.094 1 94.31 406 ALA A N 1
ATOM 3209 C CA . ALA A 1 406 ? 21.656 0.332 -34.406 1 94.31 406 ALA A CA 1
ATOM 3210 C C . ALA A 1 406 ? 22.016 1.505 -35.312 1 94.31 406 ALA A C 1
ATOM 3212 O O . ALA A 1 406 ? 22.062 2.652 -34.875 1 94.31 406 ALA A O 1
ATOM 3213 N N . LEU A 1 407 ? 22.234 1.231 -36.562 1 92.31 407 LEU A N 1
ATOM 3214 C CA . LEU A 1 407 ? 22.547 2.264 -37.531 1 92.31 407 LEU A CA 1
ATOM 3215 C C . LEU A 1 407 ? 21.359 3.213 -37.719 1 92.31 407 LEU A C 1
ATOM 3217 O O . LEU A 1 407 ? 21.547 4.426 -37.812 1 92.31 407 LEU A O 1
ATOM 3221 N N . LYS A 1 408 ? 20.266 2.721 -37.75 1 92.81 408 LYS A N 1
ATOM 3222 C CA . LYS A 1 408 ? 19.047 3.523 -37.906 1 92.81 408 LYS A CA 1
ATOM 3223 C C . LYS A 1 408 ? 18.844 4.434 -36.719 1 92.81 408 LYS A C 1
ATOM 3225 O O . LYS A 1 408 ? 18.312 5.539 -36.844 1 92.81 408 LYS A O 1
ATOM 3230 N N . LEU A 1 409 ? 19.234 3.928 -35.5 1 93.06 409 LEU A N 1
ATOM 3231 C CA . LEU A 1 409 ? 19.062 4.668 -34.281 1 93.06 409 LEU A CA 1
ATOM 3232 C C . LEU A 1 409 ? 20.188 5.676 -34.062 1 93.06 409 LEU A C 1
ATOM 3234 O O . LEU A 1 409 ? 20.094 6.551 -33.188 1 93.06 409 LEU A O 1
ATOM 3238 N N . GLY A 1 410 ? 21.188 5.582 -34.781 1 89.31 410 GLY A N 1
ATOM 3239 C CA . GLY A 1 410 ? 22.328 6.473 -34.656 1 89.31 410 GLY A CA 1
ATOM 3240 C C . GLY A 1 410 ? 23.25 6.109 -33.5 1 89.31 410 GLY A C 1
ATOM 3241 O O . GLY A 1 410 ? 23.844 6.984 -32.875 1 89.31 410 GLY A O 1
ATOM 3242 N N . ILE A 1 411 ? 23.203 4.855 -33.156 1 89.69 411 ILE A N 1
ATOM 3243 C CA . ILE A 1 411 ? 24.078 4.375 -32.094 1 89.69 411 ILE A CA 1
ATOM 3244 C C . ILE A 1 411 ? 25.438 4.02 -32.656 1 89.69 411 ILE A C 1
ATOM 3246 O O . ILE A 1 411 ? 25.594 3.887 -33.875 1 89.69 411 ILE A O 1
ATOM 3250 N N . GLY A 1 412 ? 26.406 3.967 -31.797 1 80.19 412 GLY A N 1
ATOM 3251 C CA . GLY A 1 412 ? 27.781 3.688 -32.219 1 80.19 412 GLY A CA 1
ATOM 3252 C C . GLY A 1 412 ? 27.922 2.383 -32.969 1 80.19 412 GLY A C 1
ATOM 3253 O O . GLY A 1 412 ? 27.109 1.471 -32.812 1 80.19 412 GLY A O 1
ATOM 3254 N N . LEU A 1 413 ? 28.828 2.264 -33.812 1 79.75 413 LEU A N 1
ATOM 3255 C CA . LEU A 1 413 ? 29.109 1.079 -34.625 1 79.75 413 LEU A CA 1
ATOM 3256 C C . LEU A 1 413 ? 29.609 -0.064 -33.75 1 79.75 413 LEU A C 1
ATOM 3258 O O . LEU A 1 413 ? 30.156 0.171 -32.656 1 79.75 413 LEU A O 1
ATOM 3262 N N . PRO A 1 414 ? 29.266 -1.265 -34.156 1 86.94 414 PRO A N 1
ATOM 3263 C CA . PRO A 1 414 ? 29.797 -2.4 -33.406 1 86.94 414 PRO A CA 1
ATOM 3264 C C . PRO A 1 414 ? 31.312 -2.363 -33.25 1 86.94 414 PRO A C 1
ATOM 3266 O O . PRO A 1 414 ? 32.031 -2.16 -34.25 1 86.94 414 PRO A O 1
ATOM 3269 N N . SER A 1 415 ? 31.75 -2.23 -32.031 1 81.56 415 SER A N 1
ATOM 3270 C CA . SER A 1 415 ? 33.188 -2.23 -31.781 1 81.56 415 SER A CA 1
ATOM 3271 C C . SER A 1 415 ? 33.562 -3.178 -30.641 1 81.56 415 SER A C 1
ATOM 3273 O O . SER A 1 415 ? 32.719 -3.469 -29.797 1 81.56 415 SER A O 1
ATOM 3275 N N . VAL A 1 416 ? 34.719 -3.861 -30.875 1 77.88 416 VAL A N 1
ATOM 3276 C CA . VAL A 1 416 ? 35.188 -4.723 -29.797 1 77.88 416 VAL A CA 1
ATOM 3277 C C . VAL A 1 416 ? 35.656 -3.873 -28.625 1 77.88 416 VAL A C 1
ATOM 3279 O O . VAL A 1 416 ? 36.344 -2.861 -28.812 1 77.88 416 VAL A O 1
ATOM 3282 N N . PRO A 1 417 ? 35.188 -4.156 -27.484 1 70.44 417 PRO A N 1
ATOM 3283 C CA . PRO A 1 417 ? 35.625 -3.373 -26.328 1 70.44 417 PRO A CA 1
ATOM 3284 C C . PRO A 1 417 ? 37.156 -3.311 -26.219 1 70.44 417 PRO A C 1
ATOM 3286 O O . PRO A 1 417 ? 37.844 -4.266 -26.578 1 70.44 417 PRO A O 1
ATOM 3289 N N . ARG A 1 418 ? 37.719 -2.225 -25.891 1 58.28 418 ARG A N 1
ATOM 3290 C CA . ARG A 1 418 ? 39.125 -1.912 -25.891 1 58.28 418 ARG A CA 1
ATOM 3291 C C . ARG A 1 418 ? 39.938 -2.975 -25.141 1 58.28 418 ARG A C 1
ATOM 3293 O O . ARG A 1 418 ? 41.031 -3.354 -25.547 1 58.28 418 ARG A O 1
ATOM 3300 N N . GLY A 1 419 ? 39.406 -3.398 -24.016 1 52.84 419 GLY A N 1
ATOM 3301 C CA . GLY A 1 419 ? 40.188 -4.355 -23.266 1 52.84 419 GLY A CA 1
ATOM 3302 C C . GLY A 1 419 ? 40.375 -5.676 -23.984 1 52.84 419 GLY A C 1
ATOM 3303 O O . GLY A 1 419 ? 41.469 -6.285 -23.891 1 52.84 419 GLY A O 1
ATOM 3304 N N . VAL A 1 420 ? 39.438 -6.059 -24.766 1 49.66 420 VAL A N 1
ATOM 3305 C CA . VAL A 1 420 ? 39.531 -7.32 -25.484 1 49.66 420 VAL A CA 1
ATOM 3306 C C . VAL A 1 420 ? 40.344 -7.125 -26.766 1 49.66 420 VAL A C 1
ATOM 3308 O O . VAL A 1 420 ? 41.094 -8.016 -27.188 1 49.66 420 VAL A O 1
ATOM 3311 N N . ALA A 1 421 ? 40.156 -6.004 -27.422 1 47.25 421 ALA A N 1
ATOM 3312 C CA . ALA A 1 421 ? 40.875 -5.703 -28.656 1 47.25 421 ALA A CA 1
ATOM 3313 C C . ALA A 1 421 ? 42.375 -5.73 -28.391 1 47.25 421 ALA A C 1
ATOM 3315 O O . ALA A 1 421 ? 43.156 -6.227 -29.219 1 47.25 421 ALA A O 1
ATOM 3316 N N . ARG A 1 422 ? 42.875 -5.109 -27.234 1 48.03 422 ARG A N 1
ATOM 3317 C CA . ARG A 1 422 ? 44.281 -5.09 -26.891 1 48.03 422 ARG A CA 1
ATOM 3318 C C . ARG A 1 422 ? 44.844 -6.504 -26.719 1 48.03 422 ARG A C 1
ATOM 3320 O O . ARG A 1 422 ? 46 -6.777 -27.062 1 48.03 422 ARG A O 1
ATOM 3327 N N . ARG A 1 423 ? 43.844 -7.191 -26.172 1 43.75 423 ARG A N 1
ATOM 3328 C CA . ARG A 1 423 ? 44.312 -8.555 -25.922 1 43.75 423 ARG A CA 1
ATOM 3329 C C . ARG A 1 423 ? 44.344 -9.359 -27.219 1 43.75 423 ARG A C 1
ATOM 3331 O O . ARG A 1 423 ? 45.25 -10.203 -27.406 1 43.75 423 ARG A O 1
ATOM 3338 N N . SER A 1 424 ? 43.25 -9.156 -27.859 1 41.16 424 SER A N 1
ATOM 3339 C CA . SER A 1 424 ? 43.219 -9.875 -29.141 1 41.16 424 SER A CA 1
ATOM 3340 C C . SER A 1 424 ? 44.25 -9.289 -30.125 1 41.16 424 SER A C 1
ATOM 3342 O O . SER A 1 424 ? 44.625 -9.953 -31.078 1 41.16 424 SER A O 1
ATOM 3344 N N . ALA A 1 425 ? 44.469 -7.961 -30.172 1 46 425 ALA A N 1
ATOM 3345 C CA . ALA A 1 425 ? 45.5 -7.367 -31.016 1 46 425 ALA A CA 1
ATOM 3346 C C . ALA A 1 425 ? 46.875 -7.938 -30.672 1 46 425 ALA A C 1
ATOM 3348 O O . ALA A 1 425 ? 47.75 -7.965 -31.531 1 46 425 ALA A O 1
ATOM 3349 N N . ALA A 1 426 ? 47.062 -8.039 -29.344 1 40.91 426 ALA A N 1
ATOM 3350 C CA . ALA A 1 426 ? 48.375 -8.617 -29.031 1 40.91 426 ALA A CA 1
ATOM 3351 C C . ALA A 1 426 ? 48.562 -9.961 -29.75 1 40.91 426 ALA A C 1
ATOM 3353 O O . ALA A 1 426 ? 49.688 -10.414 -29.938 1 40.91 426 ALA A O 1
ATOM 3354 N N . ILE A 1 427 ? 47.469 -10.867 -29.641 1 34.75 427 ILE A N 1
ATOM 3355 C CA . ILE A 1 427 ? 47.688 -12.133 -30.344 1 34.75 427 ILE A CA 1
ATOM 3356 C C . ILE A 1 427 ? 47.719 -11.898 -31.844 1 34.75 427 ILE A C 1
ATOM 3358 O O . ILE A 1 427 ? 48.594 -12.383 -32.562 1 34.75 427 ILE A O 1
ATOM 3362 N N . ASN A 1 428 ? 46.594 -11.938 -32.656 1 34.56 428 ASN A N 1
ATOM 3363 C CA . ASN A 1 428 ? 46.625 -11.961 -34.094 1 34.56 428 ASN A CA 1
ATOM 3364 C C . ASN A 1 428 ? 46.688 -10.555 -34.688 1 34.56 428 ASN A C 1
ATOM 3366 O O . ASN A 1 428 ? 45.781 -9.742 -34.469 1 34.56 428 ASN A O 1
ATOM 3370 N N . GLU A 1 429 ? 47.75 -9.859 -34.969 1 35.66 429 GLU A N 1
ATOM 3371 C CA . GLU A 1 429 ? 48.031 -8.672 -35.781 1 35.66 429 GLU A CA 1
ATOM 3372 C C . GLU A 1 429 ? 47.219 -8.672 -37.062 1 35.66 429 GLU A C 1
ATOM 3374 O O . GLU A 1 429 ? 47.125 -7.652 -37.75 1 35.66 429 GLU A O 1
ATOM 3379 N N . ALA A 1 430 ? 47.344 -9.75 -37.875 1 34.03 430 ALA A N 1
ATOM 3380 C CA . ALA A 1 430 ? 47.219 -9.602 -39.312 1 34.03 430 ALA A CA 1
ATOM 3381 C C . ALA A 1 430 ? 45.844 -9.102 -39.688 1 34.03 430 ALA A C 1
ATOM 3383 O O . ALA A 1 430 ? 45.688 -8.32 -40.625 1 34.03 430 ALA A O 1
ATOM 3384 N N . ASP A 1 431 ? 44.688 -10.008 -39.875 1 35.22 431 ASP A N 1
ATOM 3385 C CA . ASP A 1 431 ? 43.562 -9.875 -40.781 1 35.22 431 ASP A CA 1
ATOM 3386 C C . ASP A 1 431 ? 42.594 -8.805 -40.281 1 35.22 431 ASP A C 1
ATOM 3388 O O . ASP A 1 431 ? 42.5 -8.539 -39.094 1 35.22 431 ASP A O 1
ATOM 3392 N N . GLY A 1 432 ? 41.719 -7.965 -41.125 1 34.69 432 GLY A N 1
ATOM 3393 C CA . GLY A 1 432 ? 40.844 -6.801 -41.219 1 34.69 432 GLY A CA 1
ATOM 3394 C C . GLY A 1 432 ? 39.875 -6.68 -40.062 1 34.69 432 GLY A C 1
ATOM 3395 O O . GLY A 1 432 ? 39.594 -7.664 -39.344 1 34.69 432 GLY A O 1
ATOM 3396 N N . SER A 1 433 ? 39.469 -5.426 -39.531 1 42.38 433 SER A N 1
ATOM 3397 C CA . SER A 1 433 ? 38.781 -4.668 -38.5 1 42.38 433 SER A CA 1
ATOM 3398 C C . SER A 1 433 ? 37.344 -5.152 -38.312 1 42.38 433 SER A C 1
ATOM 3400 O O . SER A 1 433 ? 36.844 -5.262 -37.188 1 42.38 433 SER A O 1
ATOM 3402 N N . GLY A 1 434 ? 36.562 -5.066 -39.469 1 48.16 434 GLY A N 1
ATOM 3403 C CA . GLY A 1 434 ? 35.125 -5.285 -39.562 1 48.16 434 GLY A CA 1
ATOM 3404 C C . GLY A 1 434 ? 34.719 -6.645 -39.031 1 48.16 434 GLY A C 1
ATOM 3405 O O . GLY A 1 434 ? 33.656 -6.77 -38.375 1 48.16 434 GLY A O 1
ATOM 3406 N N . ASP A 1 435 ? 35.375 -7.715 -39.406 1 58.09 435 ASP A N 1
ATOM 3407 C CA . ASP A 1 435 ? 35.125 -9.141 -39.219 1 58.09 435 ASP A CA 1
ATOM 3408 C C . ASP A 1 435 ? 35.344 -9.547 -37.75 1 58.09 435 ASP A C 1
ATOM 3410 O O . ASP A 1 435 ? 34.719 -10.492 -37.281 1 58.09 435 ASP A O 1
ATOM 3414 N N . ASP A 1 436 ? 35.875 -8.523 -37.031 1 77.31 436 ASP A N 1
ATOM 3415 C CA . ASP A 1 436 ? 36.219 -8.82 -35.625 1 77.31 436 ASP A CA 1
ATOM 3416 C C . ASP A 1 436 ? 35.062 -8.547 -34.688 1 77.31 436 ASP A C 1
ATOM 3418 O O . ASP A 1 436 ? 34.781 -9.336 -33.781 1 77.31 436 ASP A O 1
ATOM 3422 N N . ALA A 1 437 ? 34.344 -7.473 -35.094 1 84.94 437 ALA A N 1
ATOM 3423 C CA . ALA A 1 437 ? 33.188 -7.156 -34.25 1 84.94 437 ALA A CA 1
ATOM 3424 C C . ALA A 1 437 ? 32.094 -8.211 -34.375 1 84.94 437 ALA A C 1
ATOM 3426 O O . ALA A 1 437 ? 31.516 -8.641 -33.375 1 84.94 437 ALA A O 1
ATOM 3427 N N . SER A 1 438 ? 31.938 -8.602 -35.625 1 88.06 438 SER A N 1
ATOM 3428 C CA . SER A 1 438 ? 30.922 -9.625 -35.875 1 88.06 438 SER A CA 1
ATOM 3429 C C . SER A 1 438 ? 31.25 -10.922 -35.156 1 88.06 438 SER A C 1
ATOM 3431 O O . SER A 1 438 ? 30.359 -11.555 -34.562 1 88.06 438 SER A O 1
ATOM 3433 N N . SER A 1 439 ? 32.562 -11.242 -35.156 1 87.62 439 SER A N 1
ATOM 3434 C CA . SER A 1 439 ? 32.969 -12.469 -34.5 1 87.62 439 SER A CA 1
ATOM 3435 C C . SER A 1 439 ? 32.844 -12.344 -32.969 1 87.62 439 SER A C 1
ATOM 3437 O O . SER A 1 439 ? 32.469 -13.297 -32.281 1 87.62 439 SER A O 1
ATOM 3439 N N . TYR A 1 440 ? 33.156 -11.227 -32.562 1 89.69 440 TYR A N 1
ATOM 3440 C CA . TYR A 1 440 ? 33.062 -10.984 -31.125 1 89.69 440 TYR A CA 1
ATOM 3441 C C . TYR A 1 440 ? 31.625 -11.102 -30.641 1 89.69 440 TYR A C 1
ATOM 3443 O O . TYR A 1 440 ? 31.344 -11.797 -29.656 1 89.69 440 TYR A O 1
ATOM 3451 N N . TYR A 1 441 ? 30.781 -10.445 -31.297 1 93.06 441 TYR A N 1
ATOM 3452 C CA . TYR A 1 441 ? 29.391 -10.414 -30.844 1 93.06 441 TYR A CA 1
ATOM 3453 C C . TYR A 1 441 ? 28.703 -11.742 -31.109 1 93.06 441 TYR A C 1
ATOM 3455 O O . TYR A 1 441 ? 27.812 -12.156 -30.359 1 93.06 441 TYR A O 1
ATOM 3463 N N . ALA A 1 442 ? 29.109 -12.414 -32.094 1 91.62 442 ALA A N 1
ATOM 3464 C CA . ALA A 1 442 ? 28.625 -13.766 -32.312 1 91.62 442 ALA A CA 1
ATOM 3465 C C . ALA A 1 442 ? 29.031 -14.688 -31.172 1 91.62 442 ALA A C 1
ATOM 3467 O O . ALA A 1 442 ? 28.234 -15.539 -30.75 1 91.62 442 ALA A O 1
ATOM 3468 N N . ASN A 1 443 ? 30.234 -14.5 -30.734 1 90.62 443 ASN A N 1
ATOM 3469 C CA . ASN A 1 443 ? 30.703 -15.273 -29.578 1 90.62 443 ASN A CA 1
ATOM 3470 C C . ASN A 1 443 ? 29.938 -14.906 -28.312 1 90.62 443 ASN A C 1
ATOM 3472 O O . ASN A 1 443 ? 29.594 -15.781 -27.516 1 90.62 443 ASN A O 1
ATOM 3476 N N . LEU A 1 444 ? 29.75 -13.648 -28.172 1 93 444 LEU A N 1
ATOM 3477 C CA . LEU A 1 444 ? 28.984 -13.195 -27.016 1 93 444 LEU A CA 1
ATOM 3478 C C . LEU A 1 444 ? 27.578 -13.789 -27.031 1 93 444 LEU A C 1
ATOM 3480 O O . LEU A 1 444 ? 27.094 -14.273 -26 1 93 444 LEU A O 1
ATOM 3484 N N . PHE A 1 445 ? 27 -13.766 -28.172 1 95.62 445 PHE A N 1
ATOM 3485 C CA . PHE A 1 445 ? 25.688 -14.383 -28.359 1 95.62 445 PHE A CA 1
ATOM 3486 C C . PHE A 1 445 ? 25.719 -15.859 -28 1 95.62 445 PHE A C 1
ATOM 3488 O O . PHE A 1 445 ? 24.859 -16.328 -27.25 1 95.62 445 PHE A O 1
ATOM 3495 N N . GLY A 1 446 ? 26.656 -16.547 -28.438 1 95.06 446 GLY A N 1
ATOM 3496 C CA . GLY A 1 446 ? 26.797 -17.969 -28.172 1 95.06 446 GLY A CA 1
ATOM 3497 C C . GLY A 1 446 ? 26.969 -18.281 -26.688 1 95.06 446 GLY A C 1
ATOM 3498 O O . GLY A 1 446 ? 26.391 -19.234 -26.188 1 95.06 446 GLY A O 1
ATOM 3499 N N . VAL A 1 447 ? 27.734 -17.484 -26.062 1 95.12 447 VAL A N 1
ATOM 3500 C CA . VAL A 1 447 ? 28.016 -17.719 -24.641 1 95.12 447 VAL A CA 1
ATOM 3501 C C . VAL A 1 447 ? 26.75 -17.516 -23.828 1 95.12 447 VAL A C 1
ATOM 3503 O O . VAL A 1 447 ? 26.453 -18.312 -22.938 1 95.12 447 VAL A O 1
ATOM 3506 N N . ILE A 1 448 ? 26.016 -16.5 -24.109 1 95.94 448 ILE A N 1
ATOM 3507 C CA . ILE A 1 448 ? 24.797 -16.203 -23.375 1 95.94 448 ILE A CA 1
ATOM 3508 C C . ILE A 1 448 ? 23.766 -17.312 -23.609 1 95.94 448 ILE A C 1
ATOM 3510 O O . ILE A 1 448 ? 23.172 -17.828 -22.672 1 95.94 448 ILE A O 1
ATOM 3514 N N . VAL A 1 449 ? 23.594 -17.688 -24.844 1 96.69 449 VAL A N 1
ATOM 3515 C CA . VAL A 1 449 ? 22.578 -18.688 -25.203 1 96.69 449 VAL A CA 1
ATOM 3516 C C . VAL A 1 449 ? 22.984 -20.047 -24.656 1 96.69 449 VAL A C 1
ATOM 3518 O O . VAL A 1 449 ? 22.141 -20.797 -24.141 1 96.69 449 VAL A O 1
ATOM 3521 N N . GLN A 1 450 ? 24.266 -20.359 -24.75 1 96 450 GLN A N 1
ATOM 3522 C CA . GLN A 1 450 ? 24.719 -21.625 -24.203 1 96 450 GLN A CA 1
ATOM 3523 C C . GLN A 1 450 ? 24.516 -21.688 -22.688 1 96 450 GLN A C 1
ATOM 3525 O O . GLN A 1 450 ? 24.156 -22.75 -22.156 1 96 450 GLN A O 1
ATOM 3530 N N . SER A 1 451 ? 24.781 -20.609 -22.109 1 96.19 451 SER A N 1
ATOM 3531 C CA . SER A 1 451 ? 24.547 -20.547 -20.672 1 96.19 451 SER A CA 1
ATOM 3532 C C . SER A 1 451 ? 23.078 -20.812 -20.344 1 96.19 451 SER A C 1
ATOM 3534 O O . SER A 1 451 ? 22.781 -21.453 -19.328 1 96.19 451 SER A O 1
ATOM 3536 N N . ALA A 1 452 ? 22.188 -20.312 -21.125 1 96.31 452 ALA A N 1
ATOM 3537 C CA . ALA A 1 452 ? 20.766 -20.547 -20.938 1 96.31 452 ALA A CA 1
ATOM 3538 C C . ALA A 1 452 ? 20.422 -22.031 -21.062 1 96.31 452 ALA A C 1
ATOM 3540 O O . ALA A 1 452 ? 19.672 -22.578 -20.25 1 96.31 452 ALA A O 1
ATOM 3541 N N . VAL A 1 453 ? 21 -22.656 -22.031 1 96.25 453 VAL A N 1
ATOM 3542 C CA . VAL A 1 453 ? 20.766 -24.078 -22.266 1 96.25 453 VAL A CA 1
ATOM 3543 C C . VAL A 1 453 ? 21.312 -24.891 -21.094 1 96.25 453 VAL A C 1
ATOM 3545 O O . VAL A 1 453 ? 20.609 -25.766 -20.562 1 96.25 453 VAL A O 1
ATOM 3548 N N . ASP A 1 454 ? 22.484 -24.562 -20.688 1 95.06 454 ASP A N 1
ATOM 3549 C CA . ASP A 1 454 ? 23.125 -25.281 -19.594 1 95.06 454 ASP A CA 1
ATOM 3550 C C . ASP A 1 454 ? 22.344 -25.125 -18.297 1 95.06 454 ASP A C 1
ATOM 3552 O O . ASP A 1 454 ? 22.188 -26.078 -17.531 1 95.06 454 ASP A O 1
ATOM 3556 N N . SER A 1 455 ? 21.906 -23.953 -18.094 1 94.19 455 SER A N 1
ATOM 3557 C CA . SER A 1 455 ? 21.172 -23.672 -16.859 1 94.19 455 SER A CA 1
ATOM 3558 C C . SER A 1 455 ? 19.828 -24.422 -16.844 1 94.19 455 SER A C 1
ATOM 3560 O O . SER A 1 455 ? 19.422 -24.953 -15.812 1 94.19 455 SER A O 1
ATOM 3562 N N . LEU A 1 456 ? 19.125 -24.484 -17.938 1 93.88 456 LEU A N 1
ATOM 3563 C CA . LEU A 1 456 ? 17.875 -25.219 -18.031 1 93.88 456 LEU A CA 1
ATOM 3564 C C . LEU A 1 456 ? 18.094 -26.719 -17.797 1 93.88 456 LEU A C 1
ATOM 3566 O O . LEU A 1 456 ? 17.359 -27.344 -17.031 1 93.88 456 LEU A O 1
ATOM 3570 N N . GLN A 1 457 ? 19.109 -27.172 -18.344 1 90.31 457 GLN A N 1
ATOM 3571 C CA . GLN A 1 457 ? 19.391 -28.609 -18.219 1 90.31 457 GLN A CA 1
ATOM 3572 C C . GLN A 1 457 ? 19.844 -28.969 -16.812 1 90.31 457 GLN A C 1
ATOM 3574 O O . GLN A 1 457 ? 19.422 -29.984 -16.266 1 90.31 457 GLN A O 1
ATOM 3579 N N . SER A 1 458 ? 20.609 -28.172 -16.266 1 88.94 458 SER A N 1
ATOM 3580 C CA . SER A 1 458 ? 21.125 -28.453 -14.922 1 88.94 458 SER A CA 1
ATOM 3581 C C . SER A 1 458 ? 20.016 -28.375 -13.875 1 88.94 458 SER A C 1
ATOM 3583 O O . SER A 1 458 ? 19.984 -29.172 -12.945 1 88.94 458 SER A O 1
ATOM 3585 N N . ARG A 1 459 ? 19.094 -27.547 -14.031 1 87.38 459 ARG A N 1
ATOM 3586 C CA . ARG A 1 459 ? 18.094 -27.312 -12.992 1 87.38 459 ARG A CA 1
ATOM 3587 C C . ARG A 1 459 ? 16.906 -28.266 -13.148 1 87.38 459 ARG A C 1
ATOM 3589 O O . ARG A 1 459 ? 16.266 -28.625 -12.164 1 87.38 459 ARG A O 1
ATOM 3596 N N . PHE A 1 460 ? 16.594 -28.719 -14.32 1 87.44 460 PHE A N 1
ATOM 3597 C CA . PHE A 1 460 ? 15.406 -29.547 -14.523 1 87.44 460 PHE A CA 1
ATOM 3598 C C . PHE A 1 460 ? 15.789 -31.016 -14.641 1 87.44 460 PHE A C 1
ATOM 3600 O O . PHE A 1 460 ? 14.93 -31.859 -14.875 1 87.44 460 PHE A O 1
ATOM 3607 N N . CYS A 1 461 ? 16.984 -31.344 -14.438 1 74.56 461 CYS A N 1
ATOM 3608 C CA . CYS A 1 461 ? 17.406 -32.719 -14.422 1 74.56 461 CYS A CA 1
ATOM 3609 C C . CYS A 1 461 ? 17.672 -33.219 -13 1 74.56 461 CYS A C 1
ATOM 3611 O O . CYS A 1 461 ? 18.375 -34.219 -12.805 1 74.56 461 CYS A O 1
ATOM 3613 N N . GLN A 1 462 ? 17.031 -32.625 -12.008 1 66.88 462 GLN A N 1
ATOM 3614 C CA . GLN A 1 462 ? 17.344 -32.969 -10.625 1 66.88 462 GLN A CA 1
ATOM 3615 C C . GLN A 1 462 ? 16.141 -33.594 -9.938 1 66.88 462 GLN A C 1
ATOM 3617 O O . GLN A 1 462 ? 15.016 -33.5 -10.414 1 66.88 462 GLN A O 1
ATOM 3622 N N . GLY A 1 463 ? 16.5 -34.5 -9.031 1 64.88 463 GLY A N 1
ATOM 3623 C CA . GLY A 1 463 ? 15.562 -34.969 -8.023 1 64.88 463 GLY A CA 1
ATOM 3624 C C . GLY A 1 463 ? 14.734 -36.156 -8.477 1 64.88 463 GLY A C 1
ATOM 3625 O O . GLY A 1 463 ? 15.25 -37.062 -9.125 1 64.88 463 GLY A O 1
ATOM 3626 N N . ASP A 1 464 ? 13.477 -36.031 -8.07 1 78.31 464 ASP A N 1
ATOM 3627 C CA . ASP A 1 464 ? 12.555 -37.156 -8.258 1 78.31 464 ASP A CA 1
ATOM 3628 C C . ASP A 1 464 ? 11.781 -37 -9.57 1 78.31 464 ASP A C 1
ATOM 3630 O O . ASP A 1 464 ? 10.766 -37.688 -9.773 1 78.31 464 ASP A O 1
ATOM 3634 N N . ILE A 1 465 ? 12.336 -36.156 -10.375 1 80.31 465 ILE A N 1
ATOM 3635 C CA . ILE A 1 465 ? 11.68 -35.938 -11.656 1 80.31 465 ILE A CA 1
ATOM 3636 C C . ILE A 1 465 ? 11.773 -37.188 -12.508 1 80.31 465 ILE A C 1
ATOM 3638 O O . ILE A 1 465 ? 10.867 -37.469 -13.297 1 80.31 465 ILE A O 1
ATOM 3642 N N . GLU A 1 466 ? 12.766 -37.906 -12.289 1 83.31 466 GLU A N 1
ATOM 3643 C CA . GLU A 1 466 ? 12.969 -39.125 -13.039 1 83.31 466 GLU A CA 1
ATOM 3644 C C . GLU A 1 466 ? 11.867 -40.156 -12.742 1 83.31 466 GLU A C 1
ATOM 3646 O O . GLU A 1 466 ? 11.422 -40.875 -13.641 1 83.31 466 GLU A O 1
ATOM 3651 N N . THR A 1 467 ? 11.555 -40.156 -11.516 1 87.44 467 THR A N 1
ATOM 3652 C CA . THR A 1 467 ? 10.484 -41.062 -11.133 1 87.44 467 THR A CA 1
ATOM 3653 C C . THR A 1 467 ? 9.18 -40.688 -11.828 1 87.44 467 THR A C 1
ATOM 3655 O O . THR A 1 467 ? 8.406 -41.562 -12.219 1 87.44 467 THR A O 1
ATOM 3658 N N . ALA A 1 468 ? 8.906 -39.469 -11.914 1 87.69 468 ALA A N 1
ATOM 3659 C CA . ALA A 1 468 ? 7.715 -39.031 -12.633 1 87.69 468 ALA A CA 1
ATOM 3660 C C . ALA A 1 468 ? 7.773 -39.406 -14.102 1 87.69 468 ALA A C 1
ATOM 3662 O O . ALA A 1 468 ? 6.75 -39.75 -14.703 1 87.69 468 ALA A O 1
ATOM 3663 N N . LYS A 1 469 ? 8.898 -39.438 -14.594 1 87 469 LYS A N 1
ATOM 3664 C CA . LYS A 1 469 ? 9.094 -39.875 -15.977 1 87 469 LYS A CA 1
ATOM 3665 C C . LYS A 1 469 ? 8.836 -41.344 -16.141 1 87 469 LYS A C 1
ATOM 3667 O O . LYS A 1 469 ? 8.305 -41.781 -17.156 1 87 469 LYS A O 1
ATOM 3672 N N . TYR A 1 470 ? 9.281 -42.062 -15.148 1 90.75 470 TYR A N 1
ATOM 3673 C CA . TYR A 1 470 ? 9.008 -43.5 -15.18 1 90.75 470 TYR A CA 1
ATOM 3674 C C . TYR A 1 470 ? 7.512 -43.75 -15.18 1 90.75 470 TYR A C 1
ATOM 3676 O O . TYR A 1 470 ? 7.031 -44.656 -15.906 1 90.75 470 TYR A O 1
ATOM 3684 N N . LEU A 1 471 ? 6.855 -43.031 -14.367 1 92.19 471 LEU A N 1
ATOM 3685 C CA . LEU A 1 471 ? 5.406 -43.188 -14.305 1 92.19 471 LEU A CA 1
ATOM 3686 C C . LEU A 1 471 ? 4.762 -42.844 -15.641 1 92.19 471 LEU A C 1
ATOM 3688 O O . LEU A 1 471 ? 3.867 -43.562 -16.109 1 92.19 471 LEU A O 1
ATOM 3692 N N . GLU A 1 472 ? 5.188 -41.781 -16.219 1 91.88 472 GLU A N 1
ATOM 3693 C CA . GLU A 1 472 ? 4.691 -41.406 -17.547 1 91.88 472 GLU A CA 1
ATOM 3694 C C . GLU A 1 472 ? 4.984 -42.469 -18.578 1 91.88 472 GLU A C 1
ATOM 3696 O O . GLU A 1 472 ? 4.133 -42.781 -19.422 1 91.88 472 GLU A O 1
ATOM 3701 N N . ASP A 1 473 ? 6.152 -43 -18.469 1 91.81 473 ASP A N 1
ATOM 3702 C CA . ASP A 1 473 ? 6.574 -44.062 -19.406 1 91.81 473 ASP A CA 1
ATOM 3703 C C . ASP A 1 473 ? 5.688 -45.281 -19.266 1 91.81 473 ASP A C 1
ATOM 3705 O O . ASP A 1 473 ? 5.379 -45.938 -20.266 1 91.81 473 ASP A O 1
ATOM 3709 N N . VAL A 1 474 ? 5.379 -45.625 -18.125 1 92.94 474 VAL A N 1
ATOM 3710 C CA . VAL A 1 474 ? 4.512 -46.781 -17.875 1 92.94 474 VAL A CA 1
ATOM 3711 C C . VAL A 1 474 ? 3.152 -46.531 -18.531 1 92.94 474 VAL A C 1
ATOM 3713 O O . VAL A 1 474 ? 2.617 -47.438 -19.188 1 92.94 474 VAL A O 1
ATOM 3716 N N . LEU A 1 475 ? 2.627 -45.406 -18.406 1 92.69 475 LEU A N 1
ATOM 3717 C CA . LEU A 1 475 ? 1.316 -45.062 -18.953 1 92.69 475 LEU A CA 1
ATOM 3718 C C . LEU A 1 475 ? 1.368 -45 -20.484 1 92.69 475 LEU A C 1
ATOM 3720 O O . LEU A 1 475 ? 0.478 -45.5 -21.156 1 92.69 475 LEU A O 1
ATOM 3724 N N . LEU A 1 476 ? 2.402 -44.438 -20.984 1 91.12 476 LEU A N 1
ATOM 3725 C CA . LEU A 1 476 ? 2.539 -44.281 -22.422 1 91.12 476 LEU A CA 1
ATOM 3726 C C . LEU A 1 476 ? 2.785 -45.625 -23.094 1 91.12 476 LEU A C 1
ATOM 3728 O O . LEU A 1 476 ? 2.268 -45.875 -24.188 1 91.12 476 LEU A O 1
ATOM 3732 N N . SER A 1 477 ? 3.602 -46.375 -22.5 1 90.06 477 SER A N 1
ATOM 3733 C CA . SER A 1 477 ? 3.875 -47.719 -23.047 1 90.06 477 SER A CA 1
ATOM 3734 C C . SER A 1 477 ? 2.617 -48.562 -23.062 1 90.06 477 SER A C 1
ATOM 3736 O O . SER A 1 477 ? 2.424 -49.375 -23.969 1 90.06 477 SER A O 1
ATOM 3738 N N . ALA A 1 478 ? 1.86 -48.375 -22.047 1 86.88 478 ALA A N 1
ATOM 3739 C CA . ALA A 1 478 ? 0.606 -49.125 -21.969 1 86.88 478 ALA A CA 1
ATOM 3740 C C . ALA A 1 478 ? -0.318 -48.781 -23.125 1 86.88 478 ALA A C 1
ATOM 3742 O O . ALA A 1 478 ? -1.025 -49.656 -23.656 1 86.88 478 ALA A O 1
ATOM 3743 N N . ILE A 1 479 ? -0.263 -47.531 -23.562 1 85.19 479 ILE A N 1
ATOM 3744 C CA . ILE A 1 479 ? -1.223 -47.094 -24.562 1 85.19 479 ILE A CA 1
ATOM 3745 C C . ILE A 1 479 ? -0.611 -47.219 -25.953 1 85.19 479 ILE A C 1
ATOM 3747 O O . ILE A 1 479 ? -1.289 -47.594 -26.906 1 85.19 479 ILE A O 1
ATOM 3751 N N . VAL A 1 480 ? 0.655 -46.875 -26.062 1 82.25 480 VAL A N 1
ATOM 3752 C CA . VAL A 1 480 ? 1.268 -46.812 -27.391 1 82.25 480 VAL A CA 1
ATOM 3753 C C . VAL A 1 480 ? 1.785 -48.188 -27.797 1 82.25 480 VAL A C 1
ATOM 3755 O O . VAL A 1 480 ? 1.539 -48.625 -28.922 1 82.25 480 VAL A O 1
ATOM 3758 N N . GLU A 1 481 ? 2.463 -48.844 -26.891 1 80.56 481 GLU A N 1
ATOM 3759 C CA . GLU A 1 481 ? 3.129 -50.094 -27.25 1 80.56 481 GLU A CA 1
ATOM 3760 C C . GLU A 1 481 ? 2.314 -51.281 -26.781 1 80.56 481 GLU A C 1
ATOM 3762 O O . GLU A 1 481 ? 2.576 -52.438 -27.203 1 80.56 481 GLU A O 1
ATOM 3767 N N . SER A 1 482 ? 1.388 -51.156 -26.031 1 81.38 482 SER A N 1
ATOM 3768 C CA . SER A 1 482 ? 0.558 -52.25 -25.484 1 81.38 482 SER A CA 1
ATOM 3769 C C . SER A 1 482 ? 1.405 -53.281 -24.766 1 81.38 482 SER A C 1
ATOM 3771 O O . SER A 1 482 ? 1.125 -54.469 -24.859 1 81.38 482 SER A O 1
ATOM 3773 N N . LYS A 1 483 ? 2.619 -52.75 -24.297 1 84.19 483 LYS A N 1
ATOM 3774 C CA . LYS A 1 483 ? 3.508 -53.656 -23.562 1 84.19 483 LYS A CA 1
ATOM 3775 C C . LYS A 1 483 ? 3.994 -53 -22.266 1 84.19 483 LYS A C 1
ATOM 3777 O O . LYS A 1 483 ? 4.133 -51.781 -22.203 1 84.19 483 LYS A O 1
ATOM 3782 N N . PRO A 1 484 ? 4.145 -53.875 -21.297 1 83.19 484 PRO A N 1
ATOM 3783 C CA . PRO A 1 484 ? 4.68 -53.312 -20.062 1 83.19 484 PRO A CA 1
ATOM 3784 C C . PRO A 1 484 ? 6.16 -52.969 -20.172 1 83.19 484 PRO A C 1
ATOM 3786 O O . PRO A 1 484 ? 6.918 -53.656 -20.859 1 83.19 484 PRO A O 1
ATOM 3789 N N . THR A 1 485 ? 6.5 -51.844 -19.578 1 85.38 485 THR A N 1
ATOM 3790 C CA . THR A 1 485 ? 7.891 -51.406 -19.531 1 85.38 485 THR A CA 1
ATOM 3791 C C . THR A 1 485 ? 8.578 -51.906 -18.266 1 85.38 485 THR A C 1
ATOM 3793 O O . THR A 1 485 ? 7.91 -52.219 -17.281 1 85.38 485 THR A O 1
ATOM 3796 N N . PRO A 1 486 ? 9.867 -51.938 -18.312 1 88.62 486 PRO A N 1
ATOM 3797 C CA . PRO A 1 486 ? 10.602 -52.344 -17.094 1 88.62 486 PRO A CA 1
ATOM 3798 C C . PRO A 1 486 ? 10.406 -51.344 -15.961 1 88.62 486 PRO A C 1
ATOM 3800 O O . PRO A 1 486 ? 10.578 -51.688 -14.789 1 88.62 486 PRO A O 1
ATOM 3803 N N . ASN A 1 487 ? 10 -50.188 -16.25 1 92.62 487 ASN A N 1
ATOM 3804 C CA . ASN A 1 487 ? 9.781 -49.156 -15.234 1 92.62 487 ASN A CA 1
ATOM 3805 C C . ASN A 1 487 ? 8.547 -49.469 -14.391 1 92.62 487 ASN A C 1
ATOM 3807 O O . ASN A 1 487 ? 8.375 -48.906 -13.305 1 92.62 487 ASN A O 1
ATOM 3811 N N . LEU A 1 488 ? 7.738 -50.375 -14.867 1 94 488 LEU A N 1
ATOM 3812 C CA . LEU A 1 488 ? 6.555 -50.781 -14.109 1 94 488 LEU A CA 1
ATOM 3813 C C . LEU A 1 488 ? 6.949 -51.375 -12.773 1 94 488 LEU A C 1
ATOM 3815 O O . LEU A 1 488 ? 6.285 -51.156 -11.758 1 94 488 LEU A O 1
ATOM 3819 N N . GLU A 1 489 ? 8.016 -52.094 -12.797 1 92.94 489 GLU A N 1
ATOM 3820 C CA . GLU A 1 489 ? 8.477 -52.719 -11.57 1 92.94 489 GLU A CA 1
ATOM 3821 C C . GLU A 1 489 ? 8.953 -51.688 -10.555 1 92.94 489 GLU A C 1
ATOM 3823 O O . GLU A 1 489 ? 8.711 -51.812 -9.359 1 92.94 489 GLU A O 1
ATOM 3828 N N . ARG A 1 490 ? 9.586 -50.719 -11.055 1 92.06 490 ARG A N 1
ATOM 3829 C CA . ARG A 1 490 ? 10.07 -49.656 -10.195 1 92.06 490 ARG A CA 1
ATOM 3830 C C . ARG A 1 490 ? 8.914 -48.906 -9.539 1 92.06 490 ARG A C 1
ATOM 3832 O O . ARG A 1 490 ? 8.953 -48.625 -8.336 1 92.06 490 ARG A O 1
ATOM 3839 N N . ILE A 1 491 ? 7.957 -48.625 -10.305 1 93.62 491 ILE A N 1
ATOM 3840 C CA . ILE A 1 491 ? 6.797 -47.875 -9.82 1 93.62 491 ILE A CA 1
ATOM 3841 C C . ILE A 1 491 ? 5.984 -48.75 -8.867 1 93.62 491 ILE A C 1
ATOM 3843 O O . ILE A 1 491 ? 5.469 -48.281 -7.859 1 93.62 491 ILE A O 1
ATOM 3847 N N . SER A 1 492 ? 5.887 -50.031 -9.234 1 94.06 492 SER A N 1
ATOM 3848 C CA . SER A 1 492 ? 5.16 -50.969 -8.391 1 94.06 492 SER A CA 1
ATOM 3849 C C . SER A 1 492 ? 5.82 -51.094 -7.02 1 94.06 492 SER A C 1
ATOM 3851 O O . SER A 1 492 ? 5.133 -51.188 -6 1 94.06 492 SER A O 1
ATOM 3853 N N . ASN A 1 493 ? 7.074 -51.062 -7.031 1 92.62 493 ASN A N 1
ATOM 3854 C CA . ASN A 1 493 ? 7.809 -51.156 -5.773 1 92.62 493 ASN A CA 1
ATOM 3855 C C . ASN A 1 493 ? 7.648 -49.906 -4.926 1 92.62 493 ASN A C 1
ATOM 3857 O O . ASN A 1 493 ? 7.547 -50 -3.701 1 92.62 493 ASN A O 1
ATOM 3861 N N . LEU A 1 494 ? 7.637 -48.844 -5.555 1 92.5 494 LEU A N 1
ATOM 3862 C CA . LEU A 1 494 ? 7.551 -47.562 -4.852 1 92.5 494 LEU A CA 1
ATOM 3863 C C . LEU A 1 494 ? 6.168 -47.375 -4.234 1 92.5 494 LEU A C 1
ATOM 3865 O O . LEU A 1 494 ? 6.051 -46.906 -3.098 1 92.5 494 LEU A O 1
ATOM 3869 N N . TYR A 1 495 ? 5.168 -47.719 -4.98 1 92 495 TYR A N 1
ATOM 3870 C CA . TYR A 1 495 ? 3.809 -47.438 -4.531 1 92 495 TYR A CA 1
ATOM 3871 C C . TYR A 1 495 ? 3.129 -48.719 -4.039 1 92 495 TYR A C 1
ATOM 3873 O O . TYR A 1 495 ? 1.941 -48.719 -3.707 1 92 495 TYR A O 1
ATOM 3881 N N . ASN A 1 496 ? 3.723 -49.781 -4.078 1 89.12 496 ASN A N 1
ATOM 3882 C CA . ASN A 1 496 ? 3.332 -51.062 -3.465 1 89.12 496 ASN A CA 1
ATOM 3883 C C . ASN A 1 496 ? 2.061 -51.625 -4.098 1 89.12 496 ASN A C 1
ATOM 3885 O O . ASN A 1 496 ? 1.067 -51.844 -3.406 1 89.12 496 ASN A O 1
ATOM 3889 N N . PHE A 1 497 ? 2.09 -51.875 -5.309 1 90.12 497 PHE A N 1
ATOM 3890 C CA . PHE A 1 497 ? 1.011 -52.594 -5.984 1 90.12 497 PHE A CA 1
ATOM 3891 C C . PHE A 1 497 ? 1.562 -53.719 -6.84 1 90.12 497 PHE A C 1
ATOM 3893 O O . PHE A 1 497 ? 2.773 -53.812 -7.047 1 90.12 497 PHE A O 1
ATOM 3900 N N . GLU A 1 498 ? 0.731 -54.625 -7.336 1 92.19 498 GLU A N 1
ATOM 3901 C CA . GLU A 1 498 ? 1.142 -55.781 -8.102 1 92.19 498 GLU A CA 1
ATOM 3902 C C . GLU A 1 498 ? 1.23 -55.469 -9.586 1 92.19 498 GLU A C 1
ATOM 3904 O O . GLU A 1 498 ? 0.22 -55.156 -10.227 1 92.19 498 GLU A O 1
ATOM 3909 N N . PRO A 1 499 ? 2.398 -55.656 -10.086 1 93.12 499 PRO A N 1
ATOM 3910 C CA . PRO A 1 499 ? 2.57 -55.312 -11.5 1 93.12 499 PRO A CA 1
ATOM 3911 C C . PRO A 1 499 ? 1.737 -56.219 -12.422 1 93.12 499 PRO A C 1
ATOM 3913 O O . PRO A 1 499 ? 1.335 -55.781 -13.508 1 93.12 499 PRO A O 1
ATOM 3916 N N . SER A 1 500 ? 1.456 -57.438 -12.008 1 92.81 500 SER A N 1
ATOM 3917 C CA . SER A 1 500 ? 0.69 -58.375 -12.82 1 92.81 500 SER A CA 1
ATOM 3918 C C . SER A 1 500 ? -0.714 -57.844 -13.102 1 92.81 500 SER A C 1
ATOM 3920 O O . SER A 1 500 ? -1.267 -58.062 -14.18 1 92.81 500 SER A O 1
ATOM 3922 N N . CYS A 1 501 ? -1.188 -57.125 -12.148 1 92.62 501 CYS A N 1
ATOM 3923 C CA . CYS A 1 501 ? -2.518 -56.562 -12.312 1 92.62 501 CYS A CA 1
ATOM 3924 C C . CYS A 1 501 ? -2.521 -55.5 -13.414 1 92.62 501 CYS A C 1
ATOM 3926 O O . CYS A 1 501 ? -3.439 -55.469 -14.227 1 92.62 501 CYS A O 1
ATOM 3928 N N . VAL A 1 502 ? -1.506 -54.75 -13.438 1 94.19 502 VAL A N 1
ATOM 3929 C CA . VAL A 1 502 ? -1.396 -53.688 -14.438 1 94.19 502 VAL A CA 1
ATOM 3930 C C . VAL A 1 502 ? -1.171 -54.281 -15.812 1 94.19 502 VAL A C 1
ATOM 3932 O O . VAL A 1 502 ? -1.723 -53.812 -16.812 1 94.19 502 VAL A O 1
ATOM 3935 N N . LYS A 1 503 ? -0.415 -55.406 -15.891 1 93.5 503 LYS A N 1
ATOM 3936 C CA . LYS A 1 503 ? -0.166 -56.094 -17.156 1 93.5 503 LYS A CA 1
ATOM 3937 C C . LYS A 1 503 ? -1.461 -56.625 -17.75 1 93.5 503 LYS A C 1
ATOM 3939 O O . LYS A 1 503 ? -1.701 -56.5 -18.953 1 93.5 503 LYS A O 1
ATOM 3944 N N . SER A 1 504 ? -2.211 -57.188 -16.859 1 93.31 504 SER A N 1
ATOM 3945 C CA . SER A 1 504 ? -3.504 -57.719 -17.281 1 93.31 504 SER A CA 1
ATOM 3946 C C . SER A 1 504 ? -4.41 -56.594 -17.781 1 93.31 504 SER A C 1
ATOM 3948 O O . SER A 1 504 ? -5.129 -56.75 -18.766 1 93.31 504 SER A O 1
ATOM 3950 N N . GLU A 1 505 ? -4.336 -55.5 -17.109 1 94.44 505 GLU A N 1
ATOM 3951 C CA . GLU A 1 505 ? -5.168 -54.375 -17.469 1 94.44 505 GLU A CA 1
ATOM 3952 C C . GLU A 1 505 ? -4.723 -53.781 -18.797 1 94.44 505 GLU A C 1
ATOM 3954 O O . GLU A 1 505 ? -5.551 -53.281 -19.578 1 94.44 505 GLU A O 1
ATOM 3959 N N . ILE A 1 506 ? -3.473 -53.812 -19.062 1 93.5 506 ILE A N 1
ATOM 3960 C CA . ILE A 1 506 ? -2.955 -53.312 -20.344 1 93.5 506 ILE A CA 1
ATOM 3961 C C . ILE A 1 506 ? -3.525 -54.156 -21.484 1 93.5 506 ILE A C 1
ATOM 3963 O O . ILE A 1 506 ? -3.92 -53.594 -22.516 1 93.5 506 ILE A O 1
ATOM 3967 N N . SER A 1 507 ? -3.576 -55.406 -21.25 1 91.75 507 SER A N 1
ATOM 3968 C CA . SER A 1 507 ? -4.137 -56.312 -22.266 1 91.75 507 SER A CA 1
ATOM 3969 C C . SER A 1 507 ? -5.613 -56 -22.516 1 91.75 507 SER A C 1
ATOM 3971 O O . SER A 1 507 ? -6.059 -55.969 -23.656 1 91.75 507 SER A O 1
ATOM 3973 N N . THR A 1 508 ? -6.25 -55.844 -21.422 1 92.81 508 THR A N 1
ATOM 3974 C CA . THR A 1 508 ? -7.668 -55.5 -21.516 1 92.81 508 THR A CA 1
ATOM 3975 C C . THR A 1 508 ? -7.863 -54.188 -22.266 1 92.81 508 THR A C 1
ATOM 3977 O O . THR A 1 508 ? -8.758 -54.062 -23.109 1 92.81 508 THR A O 1
ATOM 3980 N N . LEU A 1 509 ? -7.09 -53.219 -21.922 1 93 509 LEU A N 1
ATOM 3981 C CA . LEU A 1 509 ? -7.152 -51.906 -22.562 1 93 509 LEU A CA 1
ATOM 3982 C C . LEU A 1 509 ? -6.875 -52.031 -24.062 1 93 509 LEU A C 1
ATOM 3984 O O . LEU A 1 509 ? -7.559 -51.406 -24.875 1 93 509 LEU A O 1
ATOM 3988 N N . THR A 1 510 ? -5.902 -52.812 -24.406 1 90.94 510 THR A N 1
ATOM 3989 C CA . THR A 1 510 ? -5.539 -53.031 -25.797 1 90.94 510 THR A CA 1
ATOM 3990 C C . THR A 1 510 ? -6.699 -53.656 -26.578 1 90.94 510 THR A C 1
ATOM 3992 O O . THR A 1 510 ? -7.004 -53.219 -27.688 1 90.94 510 THR A O 1
ATOM 3995 N N . LEU A 1 511 ? -7.281 -54.625 -26.031 1 90.75 511 LEU A N 1
ATOM 3996 C CA . LEU A 1 511 ? -8.414 -55.281 -26.656 1 90.75 511 LEU A CA 1
ATOM 3997 C C . LEU A 1 511 ? -9.578 -54.312 -26.844 1 90.75 511 LEU A C 1
ATOM 3999 O O . LEU A 1 511 ? -10.258 -54.344 -27.875 1 90.75 511 LEU A O 1
ATOM 4003 N N . PHE A 1 512 ? -9.75 -53.562 -25.844 1 91.5 512 PHE A N 1
ATOM 4004 C CA . PHE A 1 512 ? -10.828 -52.594 -25.891 1 91.5 512 PHE A CA 1
ATOM 4005 C C . PHE A 1 512 ? -10.586 -51.562 -27 1 91.5 512 PHE A C 1
ATOM 4007 O O . PHE A 1 512 ? -11.5 -51.25 -27.766 1 91.5 512 PHE A O 1
ATOM 4014 N N . LEU A 1 513 ? -9.406 -51.031 -27.109 1 91.06 513 LEU A N 1
ATOM 4015 C CA . LEU A 1 513 ? -9.062 -50.031 -28.125 1 91.06 513 LEU A CA 1
ATOM 4016 C C . LEU A 1 513 ? -9.172 -50.594 -29.531 1 91.06 513 LEU A C 1
ATOM 4018 O O . LEU A 1 513 ? -9.625 -49.938 -30.453 1 91.06 513 LEU A O 1
ATOM 4022 N N . ARG A 1 514 ? -8.812 -51.781 -29.641 1 89.69 514 ARG A N 1
ATOM 4023 C CA . ARG A 1 514 ? -8.922 -52.469 -30.938 1 89.69 514 ARG A CA 1
ATOM 4024 C C . ARG A 1 514 ? -10.383 -52.656 -31.344 1 89.69 514 ARG A C 1
ATOM 4026 O O . ARG A 1 514 ? -10.742 -52.469 -32.5 1 89.69 514 ARG A O 1
ATOM 4033 N N . ALA A 1 515 ? -11.148 -53 -30.406 1 90.62 515 ALA A N 1
ATOM 4034 C CA . ALA A 1 515 ? -12.562 -53.25 -30.656 1 90.62 515 ALA A CA 1
ATOM 4035 C C . ALA A 1 515 ? -13.273 -51.969 -31.078 1 90.62 515 ALA A C 1
ATOM 4037 O O . ALA A 1 515 ? -14.195 -52 -31.906 1 90.62 515 ALA A O 1
ATOM 4038 N N . LYS A 1 516 ? -12.828 -50.906 -30.562 1 90.38 516 LYS A N 1
ATOM 4039 C CA . LYS A 1 516 ? -13.484 -49.625 -30.859 1 90.38 516 LYS A CA 1
ATOM 4040 C C . LYS A 1 516 ? -12.758 -48.906 -31.969 1 90.38 516 LYS A C 1
ATOM 4042 O O . LYS A 1 516 ? -13.148 -47.781 -32.344 1 90.38 516 LYS A O 1
ATOM 4047 N N . ASN A 1 517 ? -11.727 -49.312 -32.531 1 88.12 517 ASN A N 1
ATOM 4048 C CA . ASN A 1 517 ? -10.914 -48.688 -33.594 1 88.12 517 ASN A CA 1
ATOM 4049 C C . ASN A 1 517 ? -10.406 -47.312 -33.188 1 88.12 517 ASN A C 1
ATOM 4051 O O . ASN A 1 517 ? -10.531 -46.344 -33.938 1 88.12 517 ASN A O 1
ATOM 4055 N N . LYS A 1 518 ? -10.086 -47.25 -31.922 1 86.94 518 LYS A N 1
ATOM 4056 C CA . LYS A 1 518 ? -9.523 -46.031 -31.406 1 86.94 518 LYS A CA 1
ATOM 4057 C C . LYS A 1 518 ? -8.031 -46.156 -31.125 1 86.94 518 LYS A C 1
ATOM 4059 O O . LYS A 1 518 ? -7.547 -47.281 -30.859 1 86.94 518 LYS A O 1
ATOM 4064 N N . SER A 1 519 ? -7.301 -45.094 -31.391 1 85.38 519 SER A N 1
ATOM 4065 C CA . SER A 1 519 ? -5.883 -45.031 -31.047 1 85.38 519 SER A CA 1
ATOM 4066 C C . SER A 1 519 ? -5.598 -44 -29.984 1 85.38 519 SER A C 1
ATOM 4068 O O . SER A 1 519 ? -6.254 -42.938 -29.953 1 85.38 519 SER A O 1
ATOM 4070 N N . CYS A 1 520 ? -4.777 -44.406 -29.031 1 87.31 520 CYS A N 1
ATOM 4071 C CA . CYS A 1 520 ? -4.371 -43.5 -27.953 1 87.31 520 CYS A CA 1
ATOM 4072 C C . CYS A 1 520 ? -2.871 -43.25 -28.016 1 87.31 520 CYS A C 1
ATOM 4074 O O . CYS A 1 520 ? -2.066 -44.188 -27.984 1 87.31 520 CYS A O 1
ATOM 4076 N N . SER A 1 521 ? -2.492 -41.938 -28.156 1 86.94 521 SER A N 1
ATOM 4077 C CA . SER A 1 521 ? -1.072 -41.625 -28.281 1 86.94 521 SER A CA 1
ATOM 4078 C C . SER A 1 521 ? -0.607 -40.719 -27.156 1 86.94 521 SER A C 1
ATOM 4080 O O . SER A 1 521 ? 0.588 -40.438 -27.031 1 86.94 521 SER A O 1
ATOM 4082 N N . SER A 1 522 ? -1.545 -40.281 -26.328 1 89.81 522 SER A N 1
ATOM 4083 C CA . SER A 1 522 ? -1.185 -39.375 -25.234 1 89.81 522 SER A CA 1
ATOM 4084 C C . SER A 1 522 ? -1.974 -39.688 -23.969 1 89.81 522 SER A C 1
ATOM 4086 O O . SER A 1 522 ? -3.01 -40.375 -24.031 1 89.81 522 SER A O 1
ATOM 4088 N N . ILE A 1 523 ? -1.46 -39.281 -22.953 1 91.06 523 ILE A N 1
ATOM 4089 C CA . ILE A 1 523 ? -2.117 -39.5 -21.672 1 91.06 523 ILE A CA 1
ATOM 4090 C C . ILE A 1 523 ? -3.469 -38.781 -21.656 1 91.06 523 ILE A C 1
ATOM 4092 O O . ILE A 1 523 ? -4.438 -39.312 -21.078 1 91.06 523 ILE A O 1
ATOM 4096 N N . ASN A 1 524 ? -3.562 -37.656 -22.297 1 89.75 524 ASN A N 1
ATOM 4097 C CA . ASN A 1 524 ? -4.828 -36.938 -22.391 1 89.75 524 ASN A CA 1
ATOM 4098 C C . ASN A 1 524 ? -5.887 -37.75 -23.125 1 89.75 524 ASN A C 1
ATOM 4100 O O . ASN A 1 524 ? -7.062 -37.719 -22.75 1 89.75 524 ASN A O 1
ATOM 4104 N N . GLU A 1 525 ? -5.418 -38.438 -24.125 1 91.19 525 GLU A N 1
ATOM 4105 C CA . GLU A 1 525 ? -6.344 -39.312 -24.844 1 91.19 525 GLU A CA 1
ATOM 4106 C C . GLU A 1 525 ? -6.789 -40.469 -23.984 1 91.19 525 GLU A C 1
ATOM 4108 O O . GLU A 1 525 ? -7.945 -40.906 -24.062 1 91.19 525 GLU A O 1
ATOM 4113 N N . LEU A 1 526 ? -5.82 -40.969 -23.281 1 93.12 526 LEU A N 1
ATOM 4114 C CA . LEU A 1 526 ? -6.16 -42.062 -22.344 1 93.12 526 LEU A CA 1
ATOM 4115 C C . LEU A 1 526 ? -7.227 -41.594 -21.359 1 93.12 526 LEU A C 1
ATOM 4117 O O . LEU A 1 526 ? -8.18 -42.344 -21.078 1 93.12 526 LEU A O 1
ATOM 4121 N N . ILE A 1 527 ? -7.121 -40.406 -20.844 1 93.5 527 ILE A N 1
ATOM 4122 C CA . ILE A 1 527 ? -8.078 -39.844 -19.891 1 93.5 527 ILE A CA 1
ATOM 4123 C C . ILE A 1 527 ? -9.453 -39.719 -20.547 1 93.5 527 ILE A C 1
ATOM 4125 O O . ILE A 1 527 ? -10.469 -40.062 -19.938 1 93.5 527 ILE A O 1
ATOM 4129 N N . CYS A 1 528 ? -9.453 -39.375 -21.797 1 92.75 528 CYS A N 1
ATOM 4130 C CA . CYS A 1 528 ? -10.711 -39.25 -22.516 1 92.75 528 CYS A CA 1
ATOM 4131 C C . CYS A 1 528 ? -11.383 -40.594 -22.656 1 92.75 528 CYS A C 1
ATOM 4133 O O . CYS A 1 528 ? -12.602 -40.719 -22.516 1 92.75 528 CYS A O 1
ATOM 4135 N N . VAL A 1 529 ? -10.578 -41.562 -22.906 1 91.81 529 VAL A N 1
ATOM 4136 C CA . VAL A 1 529 ? -11.086 -42.906 -23.078 1 91.81 529 VAL A CA 1
ATOM 4137 C C . VAL A 1 529 ? -11.656 -43.406 -21.75 1 91.81 529 VAL A C 1
ATOM 4139 O O . VAL A 1 529 ? -12.742 -44 -21.719 1 91.81 529 VAL A O 1
ATOM 4142 N N . LEU A 1 530 ? -10.945 -43.188 -20.719 1 93.06 530 LEU A N 1
ATOM 4143 C CA . LEU A 1 530 ? -11.359 -43.625 -19.391 1 93.06 530 LEU A CA 1
ATOM 4144 C C . LEU A 1 530 ? -12.633 -42.938 -18.938 1 93.06 530 LEU A C 1
ATOM 4146 O O . LEU A 1 530 ? -13.461 -43.5 -18.25 1 93.06 530 LEU A O 1
ATOM 4150 N N . LEU A 1 531 ? -12.766 -41.656 -19.297 1 93.19 531 LEU A N 1
ATOM 4151 C CA . LEU A 1 531 ? -13.93 -40.875 -18.906 1 93.19 531 LEU A CA 1
ATOM 4152 C C . LEU A 1 531 ? -15.133 -41.219 -19.781 1 93.19 531 LEU A C 1
ATOM 4154 O O . LEU A 1 531 ? -16.281 -41.094 -19.344 1 93.19 531 LEU A O 1
ATOM 4158 N N . GLY A 1 532 ? -14.898 -41.594 -20.984 1 90 532 GLY A N 1
ATOM 4159 C CA . GLY A 1 532 ? -15.961 -41.875 -21.938 1 90 532 GLY A CA 1
ATOM 4160 C C . GLY A 1 532 ? -16.672 -43.188 -21.688 1 90 532 GLY A C 1
ATOM 4161 O O . GLY A 1 532 ? -17.812 -43.375 -22.109 1 90 532 GLY A O 1
ATOM 4162 N N . ASP A 1 533 ? -15.977 -44.125 -21.016 1 90.06 533 ASP A N 1
ATOM 4163 C CA . ASP A 1 533 ? -16.547 -45.438 -20.75 1 90.06 533 ASP A CA 1
ATOM 4164 C C . ASP A 1 533 ? -16.422 -45.812 -19.281 1 90.06 533 ASP A C 1
ATOM 4166 O O . ASP A 1 533 ? -15.367 -46.281 -18.844 1 90.06 533 ASP A O 1
ATOM 4170 N N . SER A 1 534 ? -17.484 -45.812 -18.578 1 88.94 534 SER A N 1
ATOM 4171 C CA . SER A 1 534 ? -17.469 -46.062 -17.141 1 88.94 534 SER A CA 1
ATOM 4172 C C . SER A 1 534 ? -17.156 -47.531 -16.844 1 88.94 534 SER A C 1
ATOM 4174 O O . SER A 1 534 ? -16.516 -47.844 -15.844 1 88.94 534 SER A O 1
ATOM 4176 N N . THR A 1 535 ? -17.578 -48.375 -17.672 1 90 535 THR A N 1
ATOM 4177 C CA . THR A 1 535 ? -17.328 -49.812 -17.484 1 90 535 THR A CA 1
ATOM 4178 C C . THR A 1 535 ? -15.844 -50.125 -17.641 1 90 535 THR A C 1
ATOM 4180 O O . THR A 1 535 ? -15.273 -50.875 -16.859 1 90 535 THR A O 1
ATOM 4183 N N . LEU A 1 536 ? -15.305 -49.531 -18.672 1 91.12 536 LEU A N 1
ATOM 4184 C CA . LEU A 1 536 ? -13.875 -49.719 -18.891 1 91.12 536 LEU A CA 1
ATOM 4185 C C . LEU A 1 536 ? -13.07 -49.25 -17.688 1 91.12 536 LEU A C 1
ATOM 4187 O O . LEU A 1 536 ? -12.109 -49.906 -17.266 1 91.12 536 LEU A O 1
ATOM 4191 N N . ARG A 1 537 ? -13.375 -48.156 -17.125 1 92 537 ARG A N 1
ATOM 4192 C CA . ARG A 1 537 ? -12.656 -47.594 -15.992 1 92 537 ARG A CA 1
ATOM 4193 C C . ARG A 1 537 ? -12.719 -48.531 -14.789 1 92 537 ARG A C 1
ATOM 4195 O O . ARG A 1 537 ? -11.742 -48.656 -14.055 1 92 537 ARG A O 1
ATOM 4202 N N . LEU A 1 538 ? -13.859 -49.156 -14.664 1 92.12 538 LEU A N 1
ATOM 4203 C CA . LEU A 1 538 ? -14.023 -50.125 -13.57 1 92.12 538 LEU A CA 1
ATOM 4204 C C . LEU A 1 538 ? -13.141 -51.344 -13.781 1 92.12 538 LEU A C 1
ATOM 4206 O O . LEU A 1 538 ? -12.695 -51.969 -12.812 1 92.12 538 LEU A O 1
ATOM 4210 N N . LEU A 1 539 ? -12.883 -51.594 -15.047 1 92.69 539 LEU A N 1
ATOM 4211 C CA . LEU A 1 539 ? -12.078 -52.781 -15.391 1 92.69 539 LEU A CA 1
ATOM 4212 C C . LEU A 1 539 ? -10.594 -52.438 -15.312 1 92.69 539 LEU A C 1
ATOM 4214 O O . LEU A 1 539 ? -9.75 -53.344 -15.289 1 92.69 539 LEU A O 1
ATOM 4218 N N . LEU A 1 540 ? -10.297 -51.188 -15.266 1 94.62 540 LEU A N 1
ATOM 4219 C CA . LEU A 1 540 ? -8.898 -50.75 -15.258 1 94.62 540 LEU A CA 1
ATOM 4220 C C . LEU A 1 540 ? -8.594 -49.938 -14.016 1 94.62 540 LEU A C 1
ATOM 4222 O O . LEU A 1 540 ? -8.102 -48.812 -14.125 1 94.62 540 LEU A O 1
ATOM 4226 N N . PRO A 1 541 ? -8.797 -50.406 -12.852 1 93.75 541 PRO A N 1
ATOM 4227 C CA . PRO A 1 541 ? -8.609 -49.625 -11.641 1 93.75 541 PRO A CA 1
ATOM 4228 C C . PRO A 1 541 ? -7.156 -49.219 -11.422 1 93.75 541 PRO A C 1
ATOM 4230 O O . PRO A 1 541 ? -6.887 -48.125 -10.938 1 93.75 541 PRO A O 1
ATOM 4233 N N . ASN A 1 542 ? -6.277 -50.062 -11.773 1 94.06 542 ASN A N 1
ATOM 4234 C CA . ASN A 1 542 ? -4.867 -49.75 -11.547 1 94.06 542 ASN A CA 1
ATOM 4235 C C . ASN A 1 542 ? -4.355 -48.719 -12.531 1 94.06 542 ASN A C 1
ATOM 4237 O O . ASN A 1 542 ? -3.609 -47.812 -12.148 1 94.06 542 ASN A O 1
ATOM 4241 N N . ILE A 1 543 ? -4.742 -48.844 -13.742 1 93.88 543 ILE A N 1
ATOM 4242 C CA . ILE A 1 543 ? -4.344 -47.844 -14.734 1 93.88 543 ILE A CA 1
ATOM 4243 C C . ILE A 1 543 ? -4.961 -46.5 -14.398 1 93.88 543 ILE A C 1
ATOM 4245 O O . ILE A 1 543 ? -4.293 -45.469 -14.477 1 93.88 543 ILE A O 1
ATOM 4249 N N . SER A 1 544 ? -6.211 -46.5 -14.016 1 94.5 544 SER A N 1
ATOM 4250 C CA . SER A 1 544 ? -6.887 -45.281 -13.594 1 94.5 544 SER A CA 1
ATOM 4251 C C . SER A 1 544 ? -6.195 -44.656 -12.383 1 94.5 544 SER A C 1
ATOM 4253 O O . SER A 1 544 ? -6.047 -43.438 -12.312 1 94.5 544 SER A O 1
ATOM 4255 N N . GLY A 1 545 ? -5.824 -45.5 -11.508 1 94.5 545 GLY A N 1
ATOM 4256 C CA . GLY A 1 545 ? -5.098 -45.031 -10.336 1 94.5 545 GLY A CA 1
ATOM 4257 C C . GLY A 1 545 ? -3.75 -44.406 -10.672 1 94.5 545 GLY A C 1
ATOM 4258 O O . GLY A 1 545 ? -3.338 -43.438 -10.055 1 94.5 545 GLY A O 1
ATOM 4259 N N . LEU A 1 546 ? -3.082 -45.031 -11.602 1 95.06 546 LEU A N 1
ATOM 4260 C CA . LEU A 1 546 ? -1.779 -44.531 -12.023 1 95.06 546 LEU A CA 1
ATOM 4261 C C . LEU A 1 546 ? -1.919 -43.156 -12.719 1 95.06 546 LEU A C 1
ATOM 4263 O O . LEU A 1 546 ? -1.055 -42.312 -12.578 1 95.06 546 LEU A O 1
ATOM 4267 N N . VAL A 1 547 ? -2.977 -43 -13.453 1 95.44 547 VAL A N 1
ATOM 4268 C CA . VAL A 1 547 ? -3.246 -41.719 -14.094 1 95.44 547 VAL A CA 1
ATOM 4269 C C . VAL A 1 547 ? -3.492 -40.656 -13.023 1 95.44 547 VAL A C 1
ATOM 4271 O O . VAL A 1 547 ? -2.949 -39.531 -13.102 1 95.44 547 VAL A O 1
ATOM 4274 N N . GLN A 1 548 ? -4.285 -41 -12.086 1 95.81 548 GLN A N 1
ATOM 4275 C CA . GLN A 1 548 ? -4.559 -40.062 -10.984 1 95.81 548 GLN A CA 1
ATOM 4276 C C . GLN A 1 548 ? -3.275 -39.688 -10.242 1 95.81 548 GLN A C 1
ATOM 4278 O O . GLN A 1 548 ? -3.061 -38.531 -9.914 1 95.81 548 GLN A O 1
ATOM 4283 N N . LEU A 1 549 ? -2.482 -40.688 -9.984 1 95.94 549 LEU A N 1
ATOM 4284 C CA . LEU A 1 549 ? -1.205 -40.469 -9.312 1 95.94 549 LEU A CA 1
ATOM 4285 C C . LEU A 1 549 ? -0.317 -39.531 -10.117 1 95.94 549 LEU A C 1
ATOM 4287 O O . LEU A 1 549 ? 0.272 -38.594 -9.562 1 95.94 549 LEU A O 1
ATOM 4291 N N . TYR A 1 550 ? -0.246 -39.75 -11.391 1 95.19 550 TYR A N 1
ATOM 4292 C CA . TYR A 1 550 ? 0.56 -38.938 -12.305 1 95.19 550 TYR A CA 1
ATOM 4293 C C . TYR A 1 550 ? 0.125 -37.469 -12.273 1 95.19 550 TYR A C 1
ATOM 4295 O O . TYR A 1 550 ? 0.964 -36.594 -12.195 1 95.19 550 TYR A O 1
ATOM 4303 N N . LEU A 1 551 ? -1.154 -37.25 -12.242 1 96 551 LEU A N 1
ATOM 4304 C CA . LEU A 1 551 ? -1.703 -35.906 -12.273 1 96 551 LEU A CA 1
ATOM 4305 C C . LEU A 1 551 ? -1.594 -35.25 -10.898 1 96 551 LEU A C 1
ATOM 4307 O O . LEU A 1 551 ? -1.621 -34.031 -10.797 1 96 551 LEU A O 1
ATOM 4311 N N . THR A 1 552 ? -1.492 -35.969 -9.836 1 96.69 552 THR A N 1
ATOM 4312 C CA . THR A 1 552 ? -1.442 -35.469 -8.477 1 96.69 552 THR A CA 1
ATOM 4313 C C . THR A 1 552 ? -0.047 -34.938 -8.148 1 96.69 552 THR A C 1
ATOM 4315 O O . THR A 1 552 ? 0.118 -34.156 -7.223 1 96.69 552 THR A O 1
ATOM 4318 N N . LEU A 1 553 ? 0.969 -35.406 -8.875 1 94.56 553 LEU A N 1
ATOM 4319 C CA . LEU A 1 553 ? 2.322 -34.906 -8.641 1 94.56 553 LEU A CA 1
ATOM 4320 C C . LEU A 1 553 ? 2.41 -33.438 -8.938 1 94.56 553 LEU A C 1
ATOM 4322 O O . LEU A 1 553 ? 2.004 -32.969 -10.008 1 94.56 553 LEU A O 1
ATOM 4326 N N . PRO A 1 554 ? 2.908 -32.656 -7.926 1 92.31 554 PRO A N 1
ATOM 4327 C CA . PRO A 1 554 ? 2.955 -31.203 -8.117 1 92.31 554 PRO A CA 1
ATOM 4328 C C . PRO A 1 554 ? 4.086 -30.766 -9.047 1 92.31 554 PRO A C 1
ATOM 4330 O O . PRO A 1 554 ? 5.086 -31.469 -9.18 1 92.31 554 PRO A O 1
ATOM 4333 N N . CYS A 1 555 ? 3.852 -29.672 -9.719 1 89.31 555 CYS A N 1
ATOM 4334 C CA . CYS A 1 555 ? 4.863 -29.156 -10.641 1 89.31 555 CYS A CA 1
ATOM 4335 C C . CYS A 1 555 ? 5.266 -27.734 -10.266 1 89.31 555 CYS A C 1
ATOM 4337 O O . CYS A 1 555 ? 6.348 -27.266 -10.641 1 89.31 555 CYS A O 1
ATOM 4339 N N . THR A 1 556 ? 4.367 -27.016 -9.695 1 91.88 556 THR A N 1
ATOM 4340 C CA . THR A 1 556 ? 4.637 -25.609 -9.406 1 91.88 556 THR A CA 1
ATOM 4341 C C . THR A 1 556 ? 4.062 -25.219 -8.047 1 91.88 556 THR A C 1
ATOM 4343 O O . THR A 1 556 ? 3.271 -25.969 -7.469 1 91.88 556 THR A O 1
ATOM 4346 N N . SER A 1 557 ? 4.559 -24.125 -7.52 1 91.69 557 SER A N 1
ATOM 4347 C CA . SER A 1 557 ? 4.008 -23.547 -6.297 1 91.69 557 SER A CA 1
ATOM 4348 C C . SER A 1 557 ? 3.236 -22.266 -6.594 1 91.69 557 SER A C 1
ATOM 4350 O O . SER A 1 557 ? 3.203 -21.344 -5.77 1 91.69 557 SER A O 1
ATOM 4352 N N . CYS A 1 558 ? 2.633 -22.141 -7.766 1 90.38 558 CYS A N 1
ATOM 4353 C CA . CYS A 1 558 ? 1.961 -20.938 -8.227 1 90.38 558 CYS A CA 1
ATOM 4354 C C . CYS A 1 558 ? 0.751 -20.609 -7.359 1 90.38 558 CYS A C 1
ATOM 4356 O O . CYS A 1 558 ? 0.419 -19.438 -7.156 1 90.38 558 CYS A O 1
ATOM 4358 N N . GLU A 1 559 ? 0.088 -21.703 -6.902 1 92.31 559 GLU A N 1
ATOM 4359 C CA . GLU A 1 559 ? -1.081 -21.469 -6.059 1 92.31 559 GLU A CA 1
ATOM 4360 C C . GLU A 1 559 ? -0.699 -20.734 -4.773 1 92.31 559 GLU A C 1
ATOM 4362 O O . GLU A 1 559 ? -1.453 -19.891 -4.285 1 92.31 559 GLU A O 1
ATOM 4367 N N . ALA A 1 560 ? 0.423 -21.078 -4.223 1 92.5 560 ALA A N 1
ATOM 4368 C CA . ALA A 1 560 ? 0.92 -20.359 -3.047 1 92.5 560 ALA A CA 1
ATOM 4369 C C . ALA A 1 560 ? 1.192 -18.906 -3.367 1 92.5 560 ALA A C 1
ATOM 4371 O O . ALA A 1 560 ? 0.905 -18.016 -2.557 1 92.5 560 ALA A O 1
ATOM 4372 N N . GLU A 1 561 ? 1.733 -18.625 -4.496 1 89.06 561 GLU A N 1
ATOM 4373 C CA . GLU A 1 561 ? 2.002 -17.25 -4.918 1 89.06 561 GLU A CA 1
ATOM 4374 C C . GLU A 1 561 ? 0.708 -16.453 -5.055 1 89.06 561 GLU A C 1
ATOM 4376 O O . GLU A 1 561 ? 0.673 -15.266 -4.75 1 89.06 561 GLU A O 1
ATOM 4381 N N . ARG A 1 562 ? -0.268 -17.141 -5.578 1 90.62 562 ARG A N 1
ATOM 4382 C CA . ARG A 1 562 ? -1.573 -16.484 -5.676 1 90.62 562 ARG A CA 1
ATOM 4383 C C . ARG A 1 562 ? -2.115 -16.141 -4.293 1 90.62 562 ARG A C 1
ATOM 4385 O O . ARG A 1 562 ? -2.729 -15.094 -4.105 1 90.62 562 ARG A O 1
ATOM 4392 N N . ALA A 1 563 ? -1.896 -17.016 -3.393 1 93.25 563 ALA A N 1
ATOM 4393 C CA . ALA A 1 563 ? -2.297 -16.766 -2.012 1 93.25 563 ALA A CA 1
ATOM 4394 C C . ALA A 1 563 ? -1.547 -15.57 -1.435 1 93.25 563 ALA A C 1
ATOM 4396 O O . ALA A 1 563 ? -2.111 -14.789 -0.664 1 93.25 563 ALA A O 1
ATOM 4397 N N . PHE A 1 564 ? -0.282 -15.43 -1.838 1 91 564 PHE A N 1
ATOM 4398 C CA . PHE A 1 564 ? 0.508 -14.289 -1.384 1 91 564 PHE A CA 1
ATOM 4399 C C . PHE A 1 564 ? -0.068 -12.984 -1.918 1 91 564 PHE A C 1
ATOM 4401 O O . PHE A 1 564 ? -0.049 -11.961 -1.228 1 91 564 PHE A O 1
ATOM 4408 N N . SER A 1 565 ? -0.527 -13.039 -3.129 1 87.69 565 SER A N 1
ATOM 4409 C CA . SER A 1 565 ? -1.182 -11.859 -3.686 1 87.69 565 SER A CA 1
ATOM 4410 C C . SER A 1 565 ? -2.402 -11.461 -2.861 1 87.69 565 SER A C 1
ATOM 4412 O O . SER A 1 565 ? -2.629 -10.273 -2.605 1 87.69 565 SER A O 1
ATOM 4414 N N . CYS A 1 566 ? -3.135 -12.461 -2.51 1 91.56 566 CYS A N 1
ATOM 4415 C CA . CYS A 1 566 ? -4.285 -12.227 -1.646 1 91.56 566 CYS A CA 1
ATOM 4416 C C . CYS A 1 566 ? -3.854 -11.664 -0.298 1 91.56 566 CYS A C 1
ATOM 4418 O O . CYS A 1 566 ? -4.461 -10.719 0.21 1 91.56 566 CYS A O 1
ATOM 4420 N N . LEU A 1 567 ? -2.811 -12.234 0.236 1 92 567 LEU A N 1
ATOM 4421 C CA . LEU A 1 567 ? -2.266 -11.789 1.515 1 92 567 LEU A CA 1
ATOM 4422 C C . LEU A 1 567 ? -1.935 -10.305 1.476 1 92 567 LEU A C 1
ATOM 4424 O O . LEU A 1 567 ? -2.281 -9.562 2.398 1 92 567 LEU A O 1
ATOM 4428 N N . LYS A 1 568 ? -1.363 -9.883 0.43 1 87.62 568 LYS A N 1
ATOM 4429 C CA . LYS A 1 568 ? -0.945 -8.492 0.292 1 87.62 568 LYS A CA 1
ATOM 4430 C C . LYS A 1 568 ? -2.152 -7.566 0.2 1 87.62 568 LYS A C 1
ATOM 4432 O O . LYS A 1 568 ? -2.1 -6.422 0.659 1 87.62 568 LYS A O 1
ATOM 4437 N N . ARG A 1 569 ? -3.207 -8.031 -0.307 1 86.56 569 ARG A N 1
ATOM 4438 C CA . ARG A 1 569 ? -4.414 -7.227 -0.453 1 86.56 569 ARG A CA 1
ATOM 4439 C C . ARG A 1 569 ? -5.184 -7.145 0.862 1 86.56 569 ARG A C 1
ATOM 4441 O O . ARG A 1 569 ? -5.766 -6.109 1.184 1 86.56 569 ARG A O 1
ATOM 4448 N N . VAL A 1 570 ? -5.156 -8.227 1.526 1 89.38 570 VAL A N 1
ATOM 4449 C CA . VAL A 1 570 ? -5.949 -8.32 2.748 1 89.38 570 VAL A CA 1
ATOM 4450 C C . VAL A 1 570 ? -5.199 -7.664 3.904 1 89.38 570 VAL A C 1
ATOM 4452 O O . VAL A 1 570 ? -5.793 -6.934 4.699 1 89.38 570 VAL A O 1
ATOM 4455 N N . LYS A 1 571 ? -3.908 -7.957 3.977 1 87.62 571 LYS A N 1
ATOM 4456 C CA . LYS A 1 571 ? -3.078 -7.348 5.016 1 87.62 571 LYS A CA 1
ATOM 4457 C C . LYS A 1 571 ? -2.25 -6.199 4.449 1 87.62 571 LYS A C 1
ATOM 4459 O O . LYS A 1 571 ? -1.107 -6.395 4.031 1 87.62 571 LYS A O 1
ATOM 4464 N N . SER A 1 572 ? -2.844 -5.062 4.516 1 76.88 572 SER A N 1
ATOM 4465 C CA . SER A 1 572 ? -2.188 -3.857 4.016 1 76.88 572 SER A CA 1
ATOM 4466 C C . SER A 1 572 ? -1.517 -3.088 5.148 1 76.88 572 SER A C 1
ATOM 4468 O O . SER A 1 572 ? -1.539 -3.521 6.301 1 76.88 572 SER A O 1
ATOM 4470 N N . TYR A 1 573 ? -0.917 -2.027 4.848 1 69.81 573 TYR A N 1
ATOM 4471 C CA . TYR A 1 573 ? -0.26 -1.196 5.848 1 69.81 573 TYR A CA 1
ATOM 4472 C C . TYR A 1 573 ? -1.265 -0.674 6.867 1 69.81 573 TYR A C 1
ATOM 4474 O O . TYR A 1 573 ? -0.939 -0.523 8.047 1 69.81 573 TYR A O 1
ATOM 4482 N N . LEU A 1 574 ? -2.512 -0.521 6.414 1 66.81 574 LEU A N 1
ATOM 4483 C CA . LEU A 1 574 ? -3.555 -0.013 7.297 1 66.81 574 LEU A CA 1
ATOM 4484 C C . LEU A 1 574 ? -4.078 -1.115 8.211 1 66.81 574 LEU A C 1
ATOM 4486 O O . LEU A 1 574 ? -4.703 -0.833 9.234 1 66.81 574 LEU A O 1
ATOM 4490 N N . ARG A 1 575 ? -3.744 -2.379 7.793 1 72.88 575 ARG A N 1
ATOM 4491 C CA . ARG A 1 575 ? -4.242 -3.531 8.539 1 72.88 575 ARG A CA 1
ATOM 4492 C C . ARG A 1 575 ? -3.092 -4.422 9 1 72.88 575 ARG A C 1
ATOM 4494 O O . ARG A 1 575 ? -3.195 -5.648 8.961 1 72.88 575 ARG A O 1
ATOM 4501 N N . SER A 1 576 ? -2.01 -3.828 9.344 1 70.25 576 SER A N 1
ATOM 4502 C CA . SER A 1 576 ? -0.783 -4.582 9.586 1 70.25 576 SER A CA 1
ATOM 4503 C C . SER A 1 576 ? -0.792 -5.234 10.961 1 70.25 576 SER A C 1
ATOM 4505 O O . SER A 1 576 ? -0.005 -6.145 11.234 1 70.25 576 SER A O 1
ATOM 4507 N N . THR A 1 577 ? -1.795 -4.82 11.812 1 68.12 577 THR A N 1
ATOM 4508 C CA . THR A 1 577 ? -1.809 -5.34 13.18 1 68.12 577 THR A CA 1
ATOM 4509 C C . THR A 1 577 ? -2.748 -6.535 13.289 1 68.12 577 THR A C 1
ATOM 4511 O O . THR A 1 577 ? -2.967 -7.059 14.383 1 68.12 577 THR A O 1
ATOM 4514 N N . MET A 1 578 ? -3.273 -6.992 12.164 1 78 578 MET A N 1
ATOM 4515 C CA . MET A 1 578 ? -4.211 -8.109 12.141 1 78 578 MET A CA 1
ATOM 4516 C C . MET A 1 578 ? -3.557 -9.383 12.672 1 78 578 MET A C 1
ATOM 4518 O O . MET A 1 578 ? -2.432 -9.711 12.297 1 78 578 MET A O 1
ATOM 4522 N N . ALA A 1 579 ? -4.262 -10.055 13.5 1 80.81 579 ALA A N 1
ATOM 4523 C CA . ALA A 1 579 ? -3.768 -11.305 14.07 1 80.81 579 ALA A CA 1
ATOM 4524 C C . ALA A 1 579 ? -3.811 -12.438 13.047 1 80.81 579 ALA A C 1
ATOM 4526 O O . ALA A 1 579 ? -4.594 -12.383 12.094 1 80.81 579 ALA A O 1
ATOM 4527 N N . GLN A 1 580 ? -3.027 -13.422 13.289 1 86.88 580 GLN A N 1
ATOM 4528 C CA . GLN A 1 580 ? -2.816 -14.508 12.344 1 86.88 580 GLN A CA 1
ATOM 4529 C C . GLN A 1 580 ? -4.121 -15.25 12.055 1 86.88 580 GLN A C 1
ATOM 4531 O O . GLN A 1 580 ? -4.438 -15.523 10.891 1 86.88 580 GLN A O 1
ATOM 4536 N N . ARG A 1 581 ? -4.879 -15.5 13.117 1 86.81 581 ARG A N 1
ATOM 4537 C CA . ARG A 1 581 ? -6.113 -16.25 12.93 1 86.81 581 ARG A CA 1
ATOM 4538 C C . ARG A 1 581 ? -7.102 -15.484 12.055 1 86.81 581 ARG A C 1
ATOM 4540 O O . ARG A 1 581 ? -7.684 -16.047 11.125 1 86.81 581 ARG A O 1
ATOM 4547 N N . ARG A 1 582 ? -7.277 -14.258 12.352 1 91.38 582 ARG A N 1
ATOM 4548 C CA . ARG A 1 582 ? -8.172 -13.406 11.578 1 91.38 582 ARG A CA 1
ATOM 4549 C C . ARG A 1 582 ? -7.695 -13.289 10.133 1 91.38 582 ARG A C 1
ATOM 4551 O O . ARG A 1 582 ? -8.5 -13.352 9.195 1 91.38 582 ARG A O 1
ATOM 4558 N N . LEU A 1 583 ? -6.398 -13.156 10.016 1 92.38 583 LEU A N 1
ATOM 4559 C CA . LEU A 1 583 ? -5.812 -13.055 8.688 1 92.38 583 LEU A CA 1
ATOM 4560 C C . LEU A 1 583 ? -6.129 -14.289 7.852 1 92.38 583 LEU A C 1
ATOM 4562 O O . LEU A 1 583 ? -6.547 -14.18 6.695 1 92.38 583 LEU A O 1
ATOM 4566 N N . ASN A 1 584 ? -5.977 -15.43 8.422 1 94 584 ASN A N 1
ATOM 4567 C CA . ASN A 1 584 ? -6.242 -16.688 7.727 1 94 584 ASN A CA 1
ATOM 4568 C C . ASN A 1 584 ? -7.711 -16.797 7.316 1 94 584 ASN A C 1
ATOM 4570 O O . ASN A 1 584 ? -8.016 -17.203 6.191 1 94 584 ASN A O 1
ATOM 4574 N N . HIS A 1 585 ? -8.578 -16.469 8.258 1 95 585 HIS A N 1
ATOM 4575 C CA . HIS A 1 585 ? -10 -16.562 7.965 1 95 585 HIS A CA 1
ATOM 4576 C C . HIS A 1 585 ? -10.406 -15.594 6.855 1 95 585 HIS A C 1
ATOM 4578 O O . HIS A 1 585 ? -11.172 -15.945 5.965 1 95 585 HIS A O 1
ATOM 4584 N N . ALA A 1 586 ? -9.859 -14.375 6.922 1 94.75 586 ALA A N 1
ATOM 4585 C CA . ALA A 1 586 ? -10.148 -13.383 5.891 1 94.75 586 ALA A CA 1
ATOM 4586 C C . ALA A 1 586 ? -9.625 -13.844 4.531 1 94.75 586 ALA A C 1
ATOM 4588 O O . ALA A 1 586 ? -10.312 -13.703 3.516 1 94.75 586 ALA A O 1
ATOM 4589 N N . CYS A 1 587 ? -8.453 -14.422 4.449 1 95.44 587 CYS A N 1
ATOM 4590 C CA . CYS A 1 587 ? -7.863 -14.883 3.201 1 95.44 587 CYS A CA 1
ATOM 4591 C C . CYS A 1 587 ? -8.664 -16.031 2.609 1 95.44 587 CYS A C 1
ATOM 4593 O O . CYS A 1 587 ? -8.875 -16.094 1.396 1 95.44 587 CYS A O 1
ATOM 4595 N N . LEU A 1 588 ? -9.086 -16.938 3.504 1 96.5 588 LEU A N 1
ATOM 4596 C CA . LEU A 1 588 ? -9.875 -18.078 3.043 1 96.5 588 LEU A CA 1
ATOM 4597 C C . LEU A 1 588 ? -11.141 -17.609 2.328 1 96.5 588 LEU A C 1
ATOM 4599 O O . LEU A 1 588 ? -11.453 -18.094 1.24 1 96.5 588 LEU A O 1
ATOM 4603 N N . LEU A 1 589 ? -11.812 -16.656 2.939 1 96.31 589 LEU A N 1
ATOM 4604 C CA . LEU A 1 589 ? -13.055 -16.156 2.348 1 96.31 589 LEU A CA 1
ATOM 4605 C C . LEU A 1 589 ? -12.781 -15.438 1.036 1 96.31 589 LEU A C 1
ATOM 4607 O O . LEU A 1 589 ? -13.562 -15.539 0.089 1 96.31 589 LEU A O 1
ATOM 4611 N N . ASN A 1 590 ? -11.711 -14.688 0.976 1 95.56 590 ASN A N 1
ATOM 4612 C CA . ASN A 1 590 ? -11.383 -13.938 -0.23 1 95.56 590 ASN A CA 1
ATOM 4613 C C . ASN A 1 590 ? -10.93 -14.859 -1.36 1 95.56 590 ASN A C 1
ATOM 4615 O O . ASN A 1 590 ? -11.289 -14.648 -2.52 1 95.56 590 ASN A O 1
ATOM 4619 N N . ILE A 1 591 ? -10.117 -15.867 -1.072 1 95.81 591 ILE A N 1
ATOM 4620 C CA . ILE A 1 591 ? -9.602 -16.797 -2.07 1 95.81 591 ILE A CA 1
ATOM 4621 C C . ILE A 1 591 ? -10.742 -17.641 -2.639 1 95.81 591 ILE A C 1
ATOM 4623 O O . ILE A 1 591 ? -10.836 -17.828 -3.854 1 95.81 591 ILE A O 1
ATOM 4627 N N . TYR A 1 592 ? -11.586 -18.109 -1.757 1 96.25 592 TYR A N 1
ATOM 4628 C CA . TYR A 1 592 ? -12.703 -18.953 -2.174 1 96.25 592 TYR A CA 1
ATOM 4629 C C . TYR A 1 592 ? -13.992 -18.125 -2.252 1 96.25 592 TYR A C 1
ATOM 4631 O O . TYR A 1 592 ? -15.016 -18.531 -1.695 1 96.25 592 TYR A O 1
ATOM 4639 N N . LYS A 1 593 ? -13.93 -17.016 -2.885 1 94.19 593 LYS A N 1
ATOM 4640 C CA . LYS A 1 593 ? -15.047 -16.078 -2.961 1 94.19 593 LYS A CA 1
ATOM 4641 C C . LYS A 1 593 ? -16.266 -16.734 -3.6 1 94.19 593 LYS A C 1
ATOM 4643 O O . LYS A 1 593 ? -17.406 -16.484 -3.18 1 94.19 593 LYS A O 1
ATOM 4648 N N . GLU A 1 594 ? -16.141 -17.594 -4.578 1 91.75 594 GLU A N 1
ATOM 4649 C CA . GLU A 1 594 ? -17.25 -18.25 -5.242 1 91.75 594 GLU A CA 1
ATOM 4650 C C . GLU A 1 594 ? -17.969 -19.219 -4.293 1 91.75 594 GLU A C 1
ATOM 4652 O O . GLU A 1 594 ? -19.188 -19.375 -4.359 1 91.75 594 GLU A O 1
ATOM 4657 N N . HIS A 1 595 ? -17.156 -19.797 -3.459 1 92.56 595 HIS A N 1
ATOM 4658 C CA . HIS A 1 595 ? -17.75 -20.688 -2.471 1 92.56 595 HIS A CA 1
ATOM 4659 C C . HIS A 1 595 ? -18.578 -19.906 -1.451 1 92.56 595 HIS A C 1
ATOM 4661 O O . HIS A 1 595 ? -19.578 -20.406 -0.939 1 92.56 595 HIS A O 1
ATOM 4667 N N . CYS A 1 596 ? -18.172 -18.703 -1.149 1 92.56 596 CYS A N 1
ATOM 4668 C CA . CYS A 1 596 ? -18.906 -17.844 -0.229 1 92.56 596 CYS A CA 1
ATOM 4669 C C . CYS A 1 596 ? -20.312 -17.578 -0.746 1 92.56 596 CYS A C 1
ATOM 4671 O O . CYS A 1 596 ? -21.25 -17.406 0.041 1 92.56 596 CYS A O 1
ATOM 4673 N N . ASP A 1 597 ? -20.453 -17.578 -2.053 1 91.19 597 ASP A N 1
ATOM 4674 C CA . ASP A 1 597 ? -21.734 -17.25 -2.682 1 91.19 597 ASP A CA 1
ATOM 4675 C C . ASP A 1 597 ? -22.734 -18.391 -2.51 1 91.19 597 ASP A C 1
ATOM 4677 O O . ASP A 1 597 ? -23.953 -18.172 -2.525 1 91.19 597 ASP A O 1
ATOM 4681 N N . ILE A 1 598 ? -22.234 -19.578 -2.303 1 89.75 598 ILE A N 1
ATOM 4682 C CA . ILE A 1 598 ? -23.125 -20.734 -2.291 1 89.75 598 ILE A CA 1
ATOM 4683 C C . ILE A 1 598 ? -23.234 -21.297 -0.875 1 89.75 598 ILE A C 1
ATOM 4685 O O . ILE A 1 598 ? -23.891 -22.312 -0.651 1 89.75 598 ILE A O 1
ATOM 4689 N N . LEU A 1 599 ? -22.609 -20.703 0.074 1 90.94 599 LEU A N 1
ATOM 4690 C CA . LEU A 1 599 ? -22.641 -21.156 1.458 1 90.94 599 LEU A CA 1
ATOM 4691 C C . LEU A 1 599 ? -24.062 -21.141 2.012 1 90.94 599 LEU A C 1
ATOM 4693 O O . LEU A 1 599 ? -24.812 -20.188 1.77 1 90.94 599 LEU A O 1
ATOM 4697 N N . ASP A 1 600 ? -24.453 -22.234 2.613 1 88.31 600 ASP A N 1
ATOM 4698 C CA . ASP A 1 600 ? -25.703 -22.25 3.369 1 88.31 600 ASP A CA 1
ATOM 4699 C C . ASP A 1 600 ? -25.547 -21.531 4.707 1 88.31 600 ASP A C 1
ATOM 4701 O O . ASP A 1 600 ? -25.234 -22.156 5.719 1 88.31 600 ASP A O 1
ATOM 4705 N N . LYS A 1 601 ? -25.891 -20.359 4.824 1 90.31 601 LYS A N 1
ATOM 4706 C CA . LYS A 1 601 ? -25.641 -19.531 5.996 1 90.31 601 LYS A CA 1
ATOM 4707 C C . LYS A 1 601 ? -26.594 -19.875 7.133 1 90.31 601 LYS A C 1
ATOM 4709 O O . LYS A 1 601 ? -26.281 -19.672 8.305 1 90.31 601 LYS A O 1
ATOM 4714 N N . SER A 1 602 ? -27.672 -20.453 6.766 1 91.69 602 SER A N 1
ATOM 4715 C CA . SER A 1 602 ? -28.656 -20.781 7.797 1 91.69 602 SER A CA 1
ATOM 4716 C C . SER A 1 602 ? -28.094 -21.812 8.781 1 91.69 602 SER A C 1
ATOM 4718 O O . SER A 1 602 ? -28.234 -21.656 9.992 1 91.69 602 SER A O 1
ATOM 4720 N N . ASN A 1 603 ? -27.406 -22.75 8.203 1 92.38 603 ASN A N 1
ATOM 4721 C CA . ASN A 1 603 ? -26.812 -23.766 9.055 1 92.38 603 ASN A CA 1
ATOM 4722 C C . ASN A 1 603 ? -25.672 -23.203 9.898 1 92.38 603 ASN A C 1
ATOM 4724 O O . ASN A 1 603 ? -25.5 -23.578 11.062 1 92.38 603 ASN A O 1
ATOM 4728 N N . ILE A 1 604 ? -24.953 -22.359 9.328 1 95.12 604 ILE A N 1
ATOM 4729 C CA . ILE A 1 604 ? -23.828 -21.75 10.023 1 95.12 604 ILE A CA 1
ATOM 4730 C C . ILE A 1 604 ? -24.328 -20.906 11.188 1 95.12 604 ILE A C 1
ATOM 4732 O O . ILE A 1 604 ? -23.781 -20.953 12.289 1 95.12 604 ILE A O 1
ATOM 4736 N N . ILE A 1 605 ? -25.391 -20.141 10.961 1 95.81 605 ILE A N 1
ATOM 4737 C CA . ILE A 1 605 ? -25.984 -19.25 11.961 1 95.81 605 ILE A CA 1
ATOM 4738 C C . ILE A 1 605 ? -26.562 -20.078 13.102 1 95.81 605 ILE A C 1
ATOM 4740 O O . ILE A 1 605 ? -26.359 -19.75 14.273 1 95.81 605 ILE A O 1
ATOM 4744 N N . ASN A 1 606 ? -27.172 -21.172 12.727 1 94.31 606 ASN A N 1
ATOM 4745 C CA . ASN A 1 606 ? -27.734 -22.047 13.758 1 94.31 606 ASN A CA 1
ATOM 4746 C C . ASN A 1 606 ? -26.656 -22.656 14.641 1 94.31 606 ASN A C 1
ATOM 4748 O O . ASN A 1 606 ? -26.828 -22.75 15.859 1 94.31 606 ASN A O 1
ATOM 4752 N N . GLU A 1 607 ? -25.594 -23.031 13.992 1 94.06 607 GLU A N 1
ATOM 4753 C CA . GLU A 1 607 ? -24.469 -23.562 14.758 1 94.06 607 GLU A CA 1
ATOM 4754 C C . GLU A 1 607 ? -23.875 -22.5 15.68 1 94.06 607 GLU A C 1
ATOM 4756 O O . GLU A 1 607 ? -23.531 -22.781 16.828 1 94.06 607 GLU A O 1
ATOM 4761 N N . TRP A 1 608 ? -23.797 -21.297 15.203 1 94.88 608 TRP A N 1
ATOM 4762 C CA . TRP A 1 608 ? -23.25 -20.188 15.969 1 94.88 608 TRP A CA 1
ATOM 4763 C C . TRP A 1 608 ? -24.125 -19.859 17.156 1 94.88 608 TRP A C 1
ATOM 4765 O O . TRP A 1 608 ? -23.625 -19.578 18.25 1 94.88 608 TRP A O 1
ATOM 4775 N 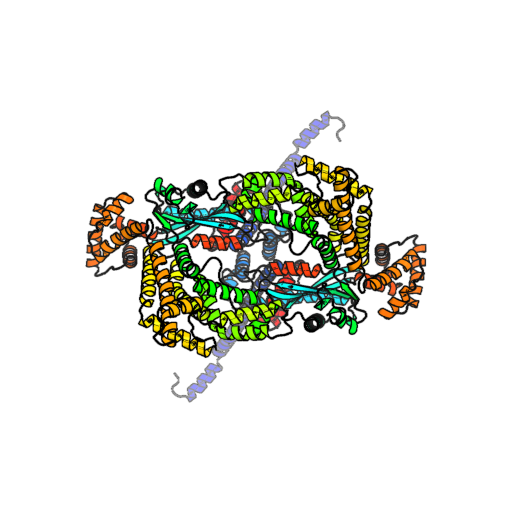N . ILE A 1 609 ? -25.453 -19.953 17 1 94.75 609 ILE A N 1
ATOM 4776 C CA . ILE A 1 609 ? -26.422 -19.656 18.047 1 94.75 609 ILE A CA 1
ATOM 4777 C C . ILE A 1 609 ? -26.359 -20.734 19.125 1 94.75 609 ILE A C 1
ATOM 4779 O O . ILE A 1 609 ? -26.438 -20.422 20.312 1 94.75 609 ILE A O 1
ATOM 4783 N N . SER A 1 610 ? -26.078 -21.906 18.703 1 93.25 610 SER A N 1
ATOM 4784 C CA . SER A 1 610 ? -26.156 -23.062 19.594 1 93.25 610 SER A CA 1
ATOM 4785 C C . SER A 1 610 ? -24.938 -23.125 20.516 1 93.25 610 SER A C 1
ATOM 4787 O O . SER A 1 610 ? -24.953 -23.828 21.516 1 93.25 610 SER A O 1
ATOM 4789 N N . ARG A 1 611 ? -23.938 -22.344 20.297 1 91 611 ARG A N 1
ATOM 4790 C CA . ARG A 1 611 ? -22.688 -22.422 21.031 1 91 611 ARG A CA 1
ATOM 4791 C C . ARG A 1 611 ? -22.859 -21.922 22.469 1 91 611 ARG A C 1
ATOM 4793 O O . ARG A 1 611 ? -22.141 -22.344 23.375 1 91 611 ARG A O 1
ATOM 4800 N N . THR A 1 612 ? -23.797 -20.906 22.625 1 91.19 612 THR A N 1
ATOM 4801 C CA . THR A 1 612 ? -24 -20.375 23.953 1 91.19 612 THR A CA 1
ATOM 4802 C C . THR A 1 612 ? -25.484 -20.281 24.281 1 91.19 612 THR A C 1
ATOM 4804 O O . THR A 1 612 ? -26.312 -20.094 23.375 1 91.19 612 THR A O 1
ATOM 4807 N N . ALA A 1 613 ? -25.828 -20.297 25.516 1 88.88 613 ALA A N 1
ATOM 4808 C CA . ALA A 1 613 ? -27.219 -20.203 25.969 1 88.88 613 ALA A CA 1
ATOM 4809 C C . ALA A 1 613 ? -27.766 -18.797 25.75 1 88.88 613 ALA A C 1
ATOM 4811 O O . ALA A 1 613 ? -28.938 -18.625 25.406 1 88.88 613 ALA A O 1
ATOM 4812 N N . THR A 1 614 ? -26.953 -17.906 25.922 1 89.31 614 THR A N 1
ATOM 4813 C CA . THR A 1 614 ? -27.359 -16.516 25.734 1 89.31 614 THR A CA 1
ATOM 4814 C C . THR A 1 614 ? -27.812 -16.266 24.297 1 89.31 614 THR A C 1
ATOM 4816 O O . THR A 1 614 ? -28.828 -15.594 24.062 1 89.31 614 THR A O 1
ATOM 4819 N N . ARG A 1 615 ? -27.156 -16.828 23.375 1 92.38 615 ARG A N 1
ATOM 4820 C CA . ARG A 1 615 ? -27.5 -16.656 21.969 1 92.38 615 ARG A CA 1
ATOM 4821 C C . ARG A 1 615 ? -28.797 -17.375 21.641 1 92.38 615 ARG A C 1
ATOM 4823 O O . ARG A 1 615 ? -29.609 -16.875 20.859 1 92.38 615 ARG A O 1
ATOM 4830 N N . LYS A 1 616 ? -29.031 -18.484 22.281 1 90.62 616 LYS A N 1
ATOM 4831 C CA . LYS A 1 616 ? -30.266 -19.219 22.047 1 90.62 616 LYS A CA 1
ATOM 4832 C C . LYS A 1 616 ? -31.484 -18.422 22.547 1 90.62 616 LYS A C 1
ATOM 4834 O O . LYS A 1 616 ? -32.531 -18.453 21.922 1 90.62 616 LYS A O 1
ATOM 4839 N N . ASN A 1 617 ? -31.203 -17.703 23.562 1 88.44 617 ASN A N 1
ATOM 4840 C CA . ASN A 1 617 ? -32.281 -16.922 24.141 1 88.44 617 ASN A CA 1
ATOM 4841 C C . ASN A 1 617 ? -32.531 -15.633 23.359 1 88.44 617 ASN A C 1
ATOM 4843 O O . ASN A 1 617 ? -33.656 -15.125 23.312 1 88.44 617 ASN A O 1
ATOM 4847 N N . THR A 1 618 ? -31.531 -15.195 22.719 1 89.69 618 THR A N 1
ATOM 4848 C CA . THR A 1 618 ? -31.625 -13.906 22.031 1 89.69 618 THR A CA 1
ATOM 4849 C C . THR A 1 618 ? -32.156 -14.078 20.609 1 89.69 618 THR A C 1
ATOM 4851 O O . THR A 1 618 ? -32.875 -13.234 20.109 1 89.69 618 THR A O 1
ATOM 4854 N N . PHE A 1 619 ? -31.75 -15.242 20.016 1 91.69 619 PHE A N 1
ATOM 4855 C CA . PHE A 1 619 ? -32.031 -15.398 18.594 1 91.69 619 PHE A CA 1
ATOM 4856 C C . PHE A 1 619 ? -32.969 -16.594 18.359 1 91.69 619 PHE A C 1
ATOM 4858 O O . PHE A 1 619 ? -33.438 -16.812 17.25 1 91.69 619 PHE A O 1
ATOM 4865 N N . GLY B 1 1 ? -62.344 -15.555 -50 1 35.22 1 GLY B N 1
ATOM 4866 C CA . GLY B 1 1 ? -61.531 -14.969 -51.062 1 35.22 1 GLY B CA 1
ATOM 4867 C C . GLY B 1 1 ? -62.375 -14.461 -52.219 1 35.22 1 GLY B C 1
ATOM 4868 O O . GLY B 1 1 ? -63.156 -15.211 -52.812 1 35.22 1 GLY B O 1
ATOM 4869 N N . PHE B 1 2 ? -62.812 -13.219 -52.219 1 45.94 2 PHE B N 1
ATOM 4870 C CA . PHE B 1 2 ? -63.781 -12.789 -53.219 1 45.94 2 PHE B CA 1
ATOM 4871 C C . PHE B 1 2 ? -63.156 -12.711 -54.594 1 45.94 2 PHE B C 1
ATOM 4873 O O . PHE B 1 2 ? -62 -12.273 -54.719 1 45.94 2 PHE B O 1
ATOM 4880 N N . ASN B 1 3 ? -63.406 -13.594 -55.562 1 50.69 3 ASN B N 1
ATOM 4881 C CA . ASN B 1 3 ? -62.938 -13.555 -56.969 1 50.69 3 ASN B CA 1
ATOM 4882 C C . ASN B 1 3 ? -63.312 -12.242 -57.625 1 50.69 3 ASN B C 1
ATOM 4884 O O . ASN B 1 3 ? -62.781 -11.922 -58.719 1 50.69 3 ASN B O 1
ATOM 4888 N N . ASP B 1 4 ? -64.562 -11.859 -57.75 1 47.72 4 ASP B N 1
ATOM 4889 C CA . ASP B 1 4 ? -64.938 -10.664 -58.469 1 47.72 4 ASP B CA 1
ATOM 4890 C C . ASP B 1 4 ? -64.812 -9.414 -57.594 1 47.72 4 ASP B C 1
ATOM 4892 O O . ASP B 1 4 ? -65.312 -9.344 -56.5 1 47.72 4 ASP B O 1
ATOM 4896 N N . TRP B 1 5 ? -63.844 -8.625 -57.938 1 45.91 5 TRP B N 1
ATOM 4897 C CA . TRP B 1 5 ? -63.219 -7.492 -57.25 1 45.91 5 TRP B CA 1
ATOM 4898 C C . TRP B 1 5 ? -64.25 -6.43 -56.938 1 45.91 5 TRP B C 1
ATOM 4900 O O . TRP B 1 5 ? -64.125 -5.684 -55.938 1 45.91 5 TRP B O 1
ATOM 4910 N N . ARG B 1 6 ? -65.25 -6.227 -57.812 1 52.44 6 ARG B N 1
ATOM 4911 C CA . ARG B 1 6 ? -66.188 -5.156 -57.594 1 52.44 6 ARG B CA 1
ATOM 4912 C C . ARG B 1 6 ? -67.062 -5.457 -56.375 1 52.44 6 ARG B C 1
ATOM 4914 O O . ARG B 1 6 ? -67.375 -4.566 -55.562 1 52.44 6 ARG B O 1
ATOM 4921 N N . LYS B 1 7 ? -67.688 -6.617 -56.375 1 54.16 7 LYS B N 1
ATOM 4922 C CA . LYS B 1 7 ? -68.5 -7.004 -55.25 1 54.16 7 LYS B CA 1
ATOM 4923 C C . LYS B 1 7 ? -67.688 -7.125 -53.969 1 54.16 7 LYS B C 1
ATOM 4925 O O . LYS B 1 7 ? -68.188 -6.938 -52.844 1 54.16 7 LYS B O 1
ATOM 4930 N N . GLY B 1 8 ? -66.375 -7.363 -54.188 1 51.16 8 GLY B N 1
ATOM 4931 C CA . GLY B 1 8 ? -65.5 -7.438 -53.062 1 51.16 8 GLY B CA 1
ATOM 4932 C C . GLY B 1 8 ? -65.312 -6.109 -52.344 1 51.16 8 GLY B C 1
ATOM 4933 O O . GLY B 1 8 ? -65.25 -6.062 -51.094 1 51.16 8 GLY B O 1
ATOM 4934 N N . ARG B 1 9 ? -65.312 -5.027 -53.188 1 54.72 9 ARG B N 1
ATOM 4935 C CA . ARG B 1 9 ? -65.188 -3.695 -52.594 1 54.72 9 ARG B CA 1
ATOM 4936 C C . ARG B 1 9 ? -66.375 -3.322 -51.75 1 54.72 9 ARG B C 1
ATOM 4938 O O . ARG B 1 9 ? -66.25 -2.729 -50.688 1 54.72 9 ARG B O 1
ATOM 4945 N N . ALA B 1 10 ? -67.625 -3.613 -52.375 1 57.62 10 ALA B N 1
ATOM 4946 C CA . ALA B 1 10 ? -68.812 -3.293 -51.656 1 57.62 10 ALA B CA 1
ATOM 4947 C C . ALA B 1 10 ? -68.938 -4.102 -50.344 1 57.62 10 ALA B C 1
ATOM 4949 O O . ALA B 1 10 ? -69.312 -3.578 -49.312 1 57.62 10 ALA B O 1
ATOM 4950 N N . ALA B 1 11 ? -68.438 -5.363 -50.438 1 57.47 11 ALA B N 1
ATOM 4951 C CA . ALA B 1 11 ? -68.5 -6.215 -49.25 1 57.47 11 ALA B CA 1
ATOM 4952 C C . ALA B 1 11 ? -67.438 -5.758 -48.219 1 57.47 11 ALA B C 1
ATOM 4954 O O . ALA B 1 11 ? -67.688 -5.77 -47 1 57.47 11 ALA B O 1
ATOM 4955 N N . ILE B 1 12 ? -66.312 -5.301 -48.75 1 56.22 12 ILE B N 1
ATOM 4956 C CA . ILE B 1 12 ? -65.25 -4.789 -47.844 1 56.22 12 ILE B CA 1
ATOM 4957 C C . ILE B 1 12 ? -65.75 -3.5 -47.188 1 56.22 12 ILE B C 1
ATOM 4959 O O . ILE B 1 12 ? -65.5 -3.291 -46 1 56.22 12 ILE B O 1
ATOM 4963 N N . ARG B 1 13 ? -66.5 -2.646 -47.969 1 58.06 13 ARG B N 1
ATOM 4964 C CA . ARG B 1 13 ? -67.062 -1.418 -47.375 1 58.06 13 ARG B CA 1
ATOM 4965 C C . ARG B 1 13 ? -68.125 -1.727 -46.344 1 58.06 13 ARG B C 1
ATOM 4967 O O . ARG B 1 13 ? -68.188 -1.099 -45.312 1 58.06 13 ARG B O 1
ATOM 4974 N N . LYS B 1 14 ? -69 -2.746 -46.75 1 60.44 14 LYS B N 1
ATOM 4975 C CA . LYS B 1 14 ? -70.062 -3.137 -45.812 1 60.44 14 LYS B CA 1
ATOM 4976 C C . LYS B 1 14 ? -69.438 -3.787 -44.562 1 60.44 14 LYS B C 1
ATOM 4978 O O . LYS B 1 14 ? -69.938 -3.555 -43.438 1 60.44 14 LYS B O 1
ATOM 4983 N N . HIS B 1 15 ? -68.438 -4.66 -44.812 1 56.72 15 HIS B N 1
ATOM 4984 C CA . HIS B 1 15 ? -67.75 -5.238 -43.688 1 56.72 15 HIS B CA 1
ATOM 4985 C C . HIS B 1 15 ? -67.062 -4.16 -42.844 1 56.72 15 HIS B C 1
ATOM 4987 O O . HIS B 1 15 ? -67.125 -4.203 -41.594 1 56.72 15 HIS B O 1
ATOM 4993 N N . GLY B 1 16 ? -66.438 -3.141 -43.562 1 60.47 16 GLY B N 1
ATOM 4994 C CA . GLY B 1 16 ? -65.75 -2.045 -42.844 1 60.47 16 GLY B CA 1
ATOM 4995 C C . GLY B 1 16 ? -66.75 -1.184 -42.062 1 60.47 16 GLY B C 1
ATOM 4996 O O . GLY B 1 16 ? -66.375 -0.635 -41.031 1 60.47 16 GLY B O 1
ATOM 4997 N N . SER B 1 17 ? -68 -1.113 -42.625 1 56.12 17 SER B N 1
ATOM 4998 C CA . SER B 1 17 ? -69.062 -0.314 -41.969 1 56.12 17 SER B CA 1
ATOM 4999 C C . SER B 1 17 ? -69.938 -1.173 -41.031 1 56.12 17 SER B C 1
ATOM 5001 O O . SER B 1 17 ? -70.875 -0.688 -40.469 1 56.12 17 SER B O 1
ATOM 5003 N N . SER B 1 18 ? -69.75 -2.48 -41.094 1 56.62 18 SER B N 1
ATOM 5004 C CA . SER B 1 18 ? -70.562 -3.336 -40.25 1 56.62 18 SER B CA 1
ATOM 5005 C C . SER B 1 18 ? -70.312 -3.092 -38.75 1 56.62 18 SER B C 1
ATOM 5007 O O . SER B 1 18 ? -69.188 -2.656 -38.375 1 56.62 18 SER B O 1
ATOM 5009 N N . GLU B 1 19 ? -71.312 -3.25 -38.031 1 59 19 GLU B N 1
ATOM 5010 C CA . GLU B 1 19 ? -71.312 -3.033 -36.594 1 59 19 GLU B CA 1
ATOM 5011 C C . GLU B 1 19 ? -70.312 -3.945 -35.875 1 59 19 GLU B C 1
ATOM 5013 O O . GLU B 1 19 ? -69.625 -3.527 -34.938 1 59 19 GLU B O 1
ATOM 5018 N N . ILE B 1 20 ? -70.188 -5.141 -36.406 1 55.62 20 ILE B N 1
ATOM 5019 C CA . ILE B 1 20 ? -69.25 -6.078 -35.812 1 55.62 20 ILE B CA 1
ATOM 5020 C C . ILE B 1 20 ? -67.812 -5.582 -36.031 1 55.62 20 ILE B C 1
ATOM 5022 O O . ILE B 1 20 ? -66.938 -5.652 -35.094 1 55.62 20 ILE B O 1
ATOM 5026 N N . HIS B 1 21 ? -67.438 -5.027 -37.156 1 55.97 21 HIS B N 1
ATOM 5027 C CA . HIS B 1 21 ? -66.125 -4.469 -37.375 1 55.97 21 HIS B CA 1
ATOM 5028 C C . HIS B 1 21 ? -65.875 -3.234 -36.531 1 55.97 21 HIS B C 1
ATOM 5030 O O . HIS B 1 21 ? -64.812 -3.08 -35.938 1 55.97 21 HIS B O 1
ATOM 5036 N N . ARG B 1 22 ? -66.875 -2.395 -36.469 1 55.59 22 ARG B N 1
ATOM 5037 C CA . ARG B 1 22 ? -66.75 -1.239 -35.562 1 55.59 22 ARG B CA 1
ATOM 5038 C C . ARG B 1 22 ? -66.625 -1.674 -34.125 1 55.59 22 ARG B C 1
ATOM 5040 O O . ARG B 1 22 ? -65.812 -1.106 -33.375 1 55.59 22 ARG B O 1
ATOM 5047 N N . GLU B 1 23 ? -67.375 -2.656 -33.75 1 55.72 23 GLU B N 1
ATOM 5048 C CA . GLU B 1 23 ? -67.25 -3.176 -32.406 1 55.72 23 GLU B CA 1
ATOM 5049 C C . GLU B 1 23 ? -65.938 -3.846 -32.188 1 55.72 23 GLU B C 1
ATOM 5051 O O . GLU B 1 23 ? -65.312 -3.68 -31.141 1 55.72 23 GLU B O 1
ATOM 5056 N N . CYS B 1 24 ? -65.375 -4.586 -33.188 1 55.09 24 CYS B N 1
ATOM 5057 C CA . CYS B 1 24 ? -64.062 -5.199 -33.062 1 55.09 24 CYS B CA 1
ATOM 5058 C C . CYS B 1 24 ? -62.969 -4.137 -33.062 1 55.09 24 CYS B C 1
ATOM 5060 O O . CYS B 1 24 ? -62.031 -4.23 -32.312 1 55.09 24 CYS B O 1
ATOM 5062 N N . VAL B 1 25 ? -63.219 -3.121 -33.969 1 53.34 25 VAL B N 1
ATOM 5063 C CA . VAL B 1 25 ? -62.25 -2.021 -33.969 1 53.34 25 VAL B CA 1
ATOM 5064 C C . VAL B 1 25 ? -62.375 -1.252 -32.656 1 53.34 25 VAL B C 1
ATOM 5066 O O . VAL B 1 25 ? -61.344 -0.896 -32.062 1 53.34 25 VAL B O 1
ATOM 5069 N N . SER B 1 26 ? -63.656 -0.953 -32.25 1 53.94 26 SER B N 1
ATOM 5070 C CA . SER B 1 26 ? -63.812 -0.304 -30.969 1 53.94 26 SER B CA 1
ATOM 5071 C C . SER B 1 26 ? -63.312 -1.188 -29.828 1 53.94 26 SER B C 1
ATOM 5073 O O . SER B 1 26 ? -62.688 -0.698 -28.891 1 53.94 26 SER B O 1
ATOM 5075 N N . ALA B 1 27 ? -63.625 -2.473 -29.875 1 53.12 27 ALA B N 1
ATOM 5076 C CA . ALA B 1 27 ? -63.062 -3.4 -28.891 1 53.12 27 ALA B CA 1
ATOM 5077 C C . ALA B 1 27 ? -61.531 -3.451 -28.984 1 53.12 27 ALA B C 1
ATOM 5079 O O . ALA B 1 27 ? -60.844 -3.475 -27.969 1 53.12 27 ALA B O 1
ATOM 5080 N N . LYS B 1 28 ? -61.031 -3.498 -30.25 1 50.75 28 LYS B N 1
ATOM 5081 C CA . LYS B 1 28 ? -59.594 -3.416 -30.438 1 50.75 28 LYS B CA 1
ATOM 5082 C C . LYS B 1 28 ? -59.062 -2.07 -29.969 1 50.75 28 LYS B C 1
ATOM 5084 O O . LYS B 1 28 ? -57.969 -2.002 -29.359 1 50.75 28 LYS B O 1
ATOM 5089 N N . LEU B 1 29 ? -59.844 -1.032 -30.266 1 51.66 29 LEU B N 1
ATOM 5090 C CA . LEU B 1 29 ? -59.469 0.276 -29.75 1 51.66 29 LEU B CA 1
ATOM 5091 C C . LEU B 1 29 ? -59.594 0.32 -28.234 1 51.66 29 LEU B C 1
ATOM 5093 O O . LEU B 1 29 ? -58.75 0.895 -27.547 1 51.66 29 LEU B O 1
ATOM 5097 N N . ASN B 1 30 ? -60.688 -0.182 -27.766 1 52.56 30 ASN B N 1
ATOM 5098 C CA . ASN B 1 30 ? -60.812 -0.314 -26.328 1 52.56 30 ASN B CA 1
ATOM 5099 C C . ASN B 1 30 ? -59.781 -1.308 -25.766 1 52.56 30 ASN B C 1
ATOM 5101 O O . ASN B 1 30 ? -59.25 -1.09 -24.688 1 52.56 30 ASN B O 1
ATOM 5105 N N . ASP B 1 31 ? -59.656 -2.459 -26.438 1 51.84 31 ASP B N 1
ATOM 5106 C CA . ASP B 1 31 ? -58.562 -3.371 -26.078 1 51.84 31 ASP B CA 1
ATOM 5107 C C . ASP B 1 31 ? -57.219 -2.707 -26.281 1 51.84 31 ASP B C 1
ATOM 5109 O O . ASP B 1 31 ? -56.281 -2.947 -25.5 1 51.84 31 ASP B O 1
ATOM 5113 N N . SER B 1 32 ? -57.219 -1.896 -27.328 1 51.91 32 SER B N 1
ATOM 5114 C CA . SER B 1 32 ? -56 -1.124 -27.547 1 51.91 32 SER B CA 1
ATOM 5115 C C . SER B 1 32 ? -55.812 -0.067 -26.469 1 51.91 32 SER B C 1
ATOM 5117 O O . SER B 1 32 ? -54.688 0.204 -26.031 1 51.91 32 SER B O 1
ATOM 5119 N N . SER B 1 33 ? -56.969 0.501 -26.062 1 53.22 33 SER B N 1
ATOM 5120 C CA . SER B 1 33 ? -56.844 1.446 -24.953 1 53.22 33 SER B CA 1
ATOM 5121 C C . SER B 1 33 ? -56.469 0.74 -23.656 1 53.22 33 SER B C 1
ATOM 5123 O O . SER B 1 33 ? -55.625 1.243 -22.891 1 53.22 33 SER B O 1
ATOM 5125 N N . ARG B 1 34 ? -57.125 -0.287 -23.312 1 52.5 34 ARG B N 1
ATOM 5126 C CA . ARG B 1 34 ? -56.75 -1.098 -22.156 1 52.5 34 ARG B CA 1
ATOM 5127 C C . ARG B 1 34 ? -55.312 -1.637 -22.312 1 52.5 34 ARG B C 1
ATOM 5129 O O . ARG B 1 34 ? -54.562 -1.678 -21.344 1 52.5 34 ARG B O 1
ATOM 5136 N N . ALA B 1 35 ? -55.094 -2.178 -23.484 1 49.31 35 ALA B N 1
ATOM 5137 C CA . ALA B 1 35 ? -53.719 -2.617 -23.75 1 49.31 35 ALA B CA 1
ATOM 5138 C C . ALA B 1 35 ? -52.75 -1.456 -23.625 1 49.31 35 ALA B C 1
ATOM 5140 O O . ALA B 1 35 ? -51.656 -1.617 -23.094 1 49.31 35 ALA B O 1
ATOM 5141 N N . ALA B 1 36 ? -53.219 -0.347 -24.188 1 51.81 36 ALA B N 1
ATOM 5142 C CA . ALA B 1 36 ? -52.406 0.856 -24.047 1 51.81 36 ALA B CA 1
ATOM 5143 C C . ALA B 1 36 ? -52.281 1.27 -22.578 1 51.81 36 ALA B C 1
ATOM 5145 O O . ALA B 1 36 ? -51.219 1.651 -22.109 1 51.81 36 ALA B O 1
ATOM 5146 N N . ASP B 1 37 ? -53.406 1.236 -21.906 1 55.16 37 ASP B N 1
ATOM 5147 C CA . ASP B 1 37 ? -53.406 1.508 -20.469 1 55.16 37 ASP B CA 1
ATOM 5148 C C . ASP B 1 37 ? -52.562 0.469 -19.719 1 55.16 37 ASP B C 1
ATOM 5150 O O . ASP B 1 37 ? -51.844 0.806 -18.797 1 55.16 37 ASP B O 1
ATOM 5154 N N . LEU B 1 38 ? -52.844 -0.752 -20.047 1 55.16 38 LEU B N 1
ATOM 5155 C CA . LEU B 1 38 ? -52.031 -1.821 -19.453 1 55.16 38 LEU B CA 1
ATOM 5156 C C . LEU B 1 38 ? -50.562 -1.648 -19.812 1 55.16 38 LEU B C 1
ATOM 5158 O O . LEU B 1 38 ? -49.688 -1.876 -18.969 1 55.16 38 LEU B O 1
ATOM 5162 N N . VAL B 1 39 ? -50.344 -1.391 -21.156 1 56.47 39 VAL B N 1
ATOM 5163 C CA . VAL B 1 39 ? -48.969 -1.123 -21.578 1 56.47 39 VAL B CA 1
ATOM 5164 C C . VAL B 1 39 ? -48.438 0.067 -20.797 1 56.47 39 VAL B C 1
ATOM 5166 O O . VAL B 1 39 ? -47.25 0.059 -20.391 1 56.47 39 VAL B O 1
ATOM 5169 N N . THR B 1 40 ? -49.344 1.023 -20.641 1 63.22 40 THR B N 1
ATOM 5170 C CA . THR B 1 40 ? -48.938 2.178 -19.844 1 63.22 40 THR B CA 1
ATOM 5171 C C . THR B 1 40 ? -48.688 1.779 -18.391 1 63.22 40 THR B C 1
ATOM 5173 O O . THR B 1 40 ? -47.719 2.24 -17.766 1 63.22 40 THR B O 1
ATOM 5176 N N . ASP B 1 41 ? -49.5 0.917 -17.875 1 66.31 41 ASP B N 1
ATOM 5177 C CA . ASP B 1 41 ? -49.344 0.467 -16.5 1 66.31 41 ASP B CA 1
ATOM 5178 C C . ASP B 1 41 ? -48.094 -0.384 -16.328 1 66.31 41 ASP B C 1
ATOM 5180 O O . ASP B 1 41 ? -47.375 -0.261 -15.336 1 66.31 41 ASP B O 1
ATOM 5184 N N . ILE B 1 42 ? -47.938 -1.222 -17.297 1 70.56 42 ILE B N 1
ATOM 5185 C CA . ILE B 1 42 ? -46.75 -2.057 -17.266 1 70.56 42 ILE B CA 1
ATOM 5186 C C . ILE B 1 42 ? -45.5 -1.183 -17.391 1 70.56 42 ILE B C 1
ATOM 5188 O O . ILE B 1 42 ? -44.5 -1.41 -16.719 1 70.56 42 ILE B O 1
ATOM 5192 N N . SER B 1 43 ? -45.719 -0.268 -18.312 1 77.06 43 SER B N 1
ATOM 5193 C CA . SER B 1 43 ? -44.594 0.64 -18.516 1 77.06 43 SER B CA 1
ATOM 5194 C C . SER B 1 43 ? -44.281 1.43 -17.234 1 77.06 43 SER B C 1
ATOM 5196 O O . SER B 1 43 ? -43.125 1.614 -16.875 1 77.06 43 SER B O 1
ATOM 5198 N N . VAL B 1 44 ? -45.344 1.802 -16.531 1 82.69 44 VAL B N 1
ATOM 5199 C CA . VAL B 1 44 ? -45.156 2.572 -15.297 1 82.69 44 VAL B CA 1
ATOM 5200 C C . VAL B 1 44 ? -44.594 1.679 -14.203 1 82.69 44 VAL B C 1
ATOM 5202 O O . VAL B 1 44 ? -43.75 2.113 -13.414 1 82.69 44 VAL B O 1
ATOM 5205 N N . SER B 1 45 ? -45.062 0.509 -14.195 1 85.88 45 SER B N 1
ATOM 5206 C CA . SER B 1 45 ? -44.531 -0.435 -13.203 1 85.88 45 SER B CA 1
ATOM 5207 C C . SER B 1 45 ? -43.062 -0.715 -13.438 1 85.88 45 SER B C 1
ATOM 5209 O O . SER B 1 45 ? -42.281 -0.8 -12.477 1 85.88 45 SER B O 1
ATOM 5211 N N . LYS B 1 46 ? -42.75 -0.841 -14.68 1 87.12 46 LYS B N 1
ATOM 5212 C CA . LYS B 1 46 ? -41.375 -1.069 -15.016 1 87.12 46 LYS B CA 1
ATOM 5213 C C . LYS B 1 46 ? -40.5 0.133 -14.641 1 87.12 46 LYS B C 1
ATOM 5215 O O . LYS B 1 46 ? -39.375 -0.027 -14.18 1 87.12 46 LYS B O 1
ATOM 5220 N N . MET B 1 47 ? -41.062 1.249 -14.844 1 90.12 47 MET B N 1
ATOM 5221 C CA . MET B 1 47 ? -40.344 2.471 -14.477 1 90.12 47 MET B CA 1
ATOM 5222 C C . MET B 1 47 ? -40.156 2.553 -12.969 1 90.12 47 MET B C 1
ATOM 5224 O O . MET B 1 47 ? -39.094 2.977 -12.508 1 90.12 47 MET B O 1
ATOM 5228 N N . LYS B 1 48 ? -41.094 2.152 -12.25 1 90.44 48 LYS B N 1
ATOM 5229 C CA . LYS B 1 48 ? -40.969 2.16 -10.789 1 90.44 48 LYS B CA 1
ATOM 5230 C C . LYS B 1 48 ? -39.906 1.173 -10.312 1 90.44 48 LYS B C 1
ATOM 5232 O O . LYS B 1 48 ? -39.156 1.467 -9.383 1 90.44 48 LYS B O 1
ATOM 5237 N N . GLU B 1 49 ? -39.906 0.06 -10.922 1 90.75 49 GLU B N 1
ATOM 5238 C CA . GLU B 1 49 ? -38.906 -0.945 -10.586 1 90.75 49 GLU B CA 1
ATOM 5239 C C . GLU B 1 49 ? -37.5 -0.449 -10.906 1 90.75 49 GLU B C 1
ATOM 5241 O O . GLU B 1 49 ? -36.594 -0.643 -10.125 1 90.75 49 GLU B O 1
ATOM 5246 N N . ASN B 1 50 ? -37.438 0.144 -12.047 1 92.06 50 ASN B N 1
ATOM 5247 C CA . ASN B 1 50 ? -36.156 0.691 -12.453 1 92.06 50 ASN B CA 1
ATOM 5248 C C . ASN B 1 50 ? -35.688 1.794 -11.5 1 92.06 50 ASN B C 1
ATOM 5250 O O . ASN B 1 50 ? -34.5 1.942 -11.25 1 92.06 50 ASN B O 1
ATOM 5254 N N . ARG B 1 51 ? -36.594 2.51 -11.039 1 93.38 51 ARG B N 1
ATOM 5255 C CA . ARG B 1 51 ? -36.281 3.588 -10.109 1 93.38 51 ARG B CA 1
ATOM 5256 C C . ARG B 1 51 ? -35.75 3.037 -8.789 1 93.38 51 ARG B C 1
ATOM 5258 O O . ARG B 1 51 ? -34.844 3.598 -8.203 1 93.38 51 ARG B O 1
ATOM 5265 N N . ILE B 1 52 ? -36.312 1.998 -8.359 1 93.31 52 ILE B N 1
ATOM 5266 C CA . ILE B 1 52 ? -35.875 1.354 -7.133 1 93.31 52 ILE B CA 1
ATOM 5267 C C . ILE B 1 52 ? -34.438 0.852 -7.312 1 93.31 52 ILE B C 1
ATOM 5269 O O . ILE B 1 52 ? -33.594 1.038 -6.43 1 93.31 52 ILE B O 1
ATOM 5273 N N . ALA B 1 53 ? -34.219 0.279 -8.438 1 94 53 ALA B N 1
ATOM 5274 C CA . ALA B 1 53 ? -32.906 -0.231 -8.742 1 94 53 ALA B CA 1
ATOM 5275 C C . ALA B 1 53 ? -31.891 0.907 -8.844 1 94 53 ALA B C 1
ATOM 5277 O O . ALA B 1 53 ? -30.75 0.771 -8.406 1 94 53 ALA B O 1
ATOM 5278 N N . LEU B 1 54 ? -32.344 1.959 -9.445 1 94.75 54 LEU B N 1
ATOM 5279 C CA . LEU B 1 54 ? -31.484 3.119 -9.578 1 94.75 54 LEU B CA 1
ATOM 5280 C C . LEU B 1 54 ? -31.125 3.684 -8.203 1 94.75 54 LEU B C 1
ATOM 5282 O O . LEU B 1 54 ? -29.969 4.078 -7.969 1 94.75 54 LEU B O 1
ATOM 5286 N N . ASN B 1 55 ? -32.094 3.748 -7.32 1 95.44 55 ASN B N 1
ATOM 5287 C CA . ASN B 1 55 ? -31.828 4.195 -5.957 1 95.44 55 ASN B CA 1
ATOM 5288 C C . ASN B 1 55 ? -30.781 3.324 -5.266 1 95.44 55 ASN B C 1
ATOM 5290 O O . ASN B 1 55 ? -29.906 3.834 -4.562 1 95.44 55 ASN B O 1
ATOM 5294 N N . ALA B 1 56 ? -30.922 2.033 -5.488 1 95.94 56 ALA B N 1
ATOM 5295 C CA . ALA B 1 56 ? -29.969 1.102 -4.906 1 95.94 56 ALA B CA 1
ATOM 5296 C C . ALA B 1 56 ? -28.562 1.324 -5.48 1 95.94 56 ALA B C 1
ATOM 5298 O O . ALA B 1 56 ? -27.562 1.219 -4.762 1 95.94 56 ALA B O 1
ATOM 5299 N N . LEU B 1 57 ? -28.547 1.599 -6.75 1 95.94 57 LEU B N 1
ATOM 5300 C CA . LEU B 1 57 ? -27.281 1.869 -7.41 1 95.94 57 LEU B CA 1
ATOM 5301 C C . LEU B 1 57 ? -26.609 3.111 -6.824 1 95.94 57 LEU B C 1
ATOM 5303 O O . LEU B 1 57 ? -25.422 3.094 -6.516 1 95.94 57 LEU B O 1
ATOM 5307 N N . PHE B 1 58 ? -27.359 4.191 -6.645 1 97.12 58 PHE B N 1
ATOM 5308 C CA . PHE B 1 58 ? -26.844 5.418 -6.047 1 97.12 58 PHE B CA 1
ATOM 5309 C C . PHE B 1 58 ? -26.391 5.176 -4.613 1 97.12 58 PHE B C 1
ATOM 5311 O O . PHE B 1 58 ? -25.344 5.68 -4.191 1 97.12 58 PHE B O 1
ATOM 5318 N N . ASP B 1 59 ? -27.156 4.387 -3.904 1 96.62 59 ASP B N 1
ATOM 5319 C CA . ASP B 1 59 ? -26.812 4.086 -2.52 1 96.62 59 ASP B CA 1
ATOM 5320 C C . ASP B 1 59 ? -25.516 3.291 -2.436 1 96.62 59 ASP B C 1
ATOM 5322 O O . ASP B 1 59 ? -24.672 3.555 -1.572 1 96.62 59 ASP B O 1
ATOM 5326 N N . ALA B 1 60 ? -25.391 2.309 -3.293 1 97.25 60 ALA B N 1
ATOM 5327 C CA . ALA B 1 60 ? -24.203 1.476 -3.299 1 97.25 60 ALA B CA 1
ATOM 5328 C C . ALA B 1 60 ? -22.953 2.299 -3.646 1 97.25 60 ALA B C 1
ATOM 5330 O O . ALA B 1 60 ? -21.922 2.17 -2.998 1 97.25 60 ALA B O 1
ATOM 5331 N N . ILE B 1 61 ? -23.078 3.178 -4.629 1 97.25 61 ILE B N 1
ATOM 5332 C CA . ILE B 1 61 ? -21.953 4.008 -5.051 1 97.25 61 ILE B CA 1
ATOM 5333 C C . ILE B 1 61 ? -21.609 5.016 -3.953 1 97.25 61 ILE B C 1
ATOM 5335 O O . ILE B 1 61 ? -20.438 5.27 -3.676 1 97.25 61 ILE B O 1
ATOM 5339 N N . CYS B 1 62 ? -22.609 5.574 -3.348 1 97.44 62 CYS B N 1
ATOM 5340 C CA . CYS B 1 62 ? -22.406 6.508 -2.246 1 97.44 62 CYS B CA 1
ATOM 5341 C C . CYS B 1 62 ? -21.703 5.828 -1.078 1 97.44 62 CYS B C 1
ATOM 5343 O O . CYS B 1 62 ? -20.797 6.398 -0.474 1 97.44 62 CYS B O 1
ATOM 5345 N N . PHE B 1 63 ? -22.125 4.578 -0.803 1 96.88 63 PHE B N 1
ATOM 5346 C CA . PHE B 1 63 ? -21.516 3.801 0.268 1 96.88 63 PHE B CA 1
ATOM 5347 C C . PHE B 1 63 ? -20.047 3.549 -0.02 1 96.88 63 PHE B C 1
ATOM 5349 O O . PHE B 1 63 ? -19.188 3.773 0.841 1 96.88 63 PHE B O 1
ATOM 5356 N N . LEU B 1 64 ? -19.766 3.057 -1.202 1 97.25 64 LEU B N 1
ATOM 5357 C CA . LEU B 1 64 ? -18.391 2.742 -1.576 1 97.25 64 LEU B CA 1
ATOM 5358 C C . LEU B 1 64 ? -17.531 4.004 -1.615 1 97.25 64 LEU B C 1
ATOM 5360 O O . LEU B 1 64 ? -16.391 4.004 -1.146 1 97.25 64 LEU B O 1
ATOM 5364 N N . GLY B 1 65 ? -18.047 5.125 -2.168 1 95.69 65 GLY B N 1
ATOM 5365 C CA . GLY B 1 65 ? -17.344 6.395 -2.178 1 95.69 65 GLY B CA 1
ATOM 5366 C C . GLY B 1 65 ? -17.078 6.941 -0.787 1 95.69 65 GLY B C 1
ATOM 5367 O O . GLY B 1 65 ? -15.984 7.422 -0.498 1 95.69 65 GLY B O 1
ATOM 5368 N N . ARG B 1 66 ? -18.062 6.859 0.083 1 96.25 66 ARG B N 1
ATOM 5369 C CA . ARG B 1 66 ? -17.953 7.324 1.463 1 96.25 66 ARG B CA 1
ATOM 5370 C C . ARG B 1 66 ? -16.859 6.586 2.203 1 96.25 66 ARG B C 1
ATOM 5372 O O . ARG B 1 66 ? -16.109 7.188 2.977 1 96.25 66 ARG B O 1
ATOM 5379 N N . GLN B 1 67 ? -16.766 5.281 1.978 1 94.94 67 GLN B N 1
ATOM 5380 C CA . GLN B 1 67 ? -15.812 4.43 2.691 1 94.94 67 GLN B CA 1
ATOM 5381 C C . GLN B 1 67 ? -14.445 4.438 2.014 1 94.94 67 GLN B C 1
ATOM 5383 O O . GLN B 1 67 ? -13.477 3.887 2.547 1 94.94 67 GLN B O 1
ATOM 5388 N N . GLY B 1 68 ? -14.359 5.105 0.822 1 92.62 68 GLY B N 1
ATOM 5389 C CA . GLY B 1 68 ? -13.102 5.148 0.098 1 92.62 68 GLY B CA 1
ATOM 5390 C C . GLY B 1 68 ? -12.75 3.828 -0.562 1 92.62 68 GLY B C 1
ATOM 5391 O O . GLY B 1 68 ? -11.57 3.518 -0.748 1 92.62 68 GLY B O 1
ATOM 5392 N N . LEU B 1 69 ? -13.727 2.992 -0.872 1 93.94 69 LEU B N 1
ATOM 5393 C CA . LEU B 1 69 ? -13.523 1.68 -1.476 1 93.94 69 LEU B CA 1
ATOM 5394 C C . LEU B 1 69 ? -13.625 1.76 -2.994 1 93.94 69 LEU B C 1
ATOM 5396 O O . LEU B 1 69 ? -14.344 2.602 -3.531 1 93.94 69 LEU B O 1
ATOM 5400 N N . ALA B 1 70 ? -12.93 0.885 -3.646 1 92.38 70 ALA B N 1
ATOM 5401 C CA . ALA B 1 70 ? -12.977 0.829 -5.105 1 92.38 70 ALA B CA 1
ATOM 5402 C C . ALA B 1 70 ? -14.352 0.362 -5.59 1 92.38 70 ALA B C 1
ATOM 5404 O O . ALA B 1 70 ? -14.961 -0.52 -4.98 1 92.38 70 ALA B O 1
ATOM 5405 N N . LEU B 1 71 ? -14.797 0.953 -6.664 1 92.62 71 LEU B N 1
ATOM 5406 C CA . LEU B 1 71 ? -16.047 0.496 -7.258 1 92.62 71 LEU B CA 1
ATOM 5407 C C . LEU B 1 71 ? -15.828 -0.764 -8.086 1 92.62 71 LEU B C 1
ATOM 5409 O O . LEU B 1 71 ? -16.656 -1.673 -8.078 1 92.62 71 LEU B O 1
ATOM 5413 N N . ARG B 1 72 ? -14.68 -0.795 -8.664 1 85.75 72 ARG B N 1
ATOM 5414 C CA . ARG B 1 72 ? -14.406 -1.863 -9.625 1 85.75 72 ARG B CA 1
ATOM 5415 C C . ARG B 1 72 ? -13.547 -2.953 -9 1 85.75 72 ARG B C 1
ATOM 5417 O O . ARG B 1 72 ? -13.227 -2.896 -7.805 1 85.75 72 ARG B O 1
ATOM 5424 N N . GLY B 1 73 ? -13.461 -4.078 -9.68 1 79.19 73 GLY B N 1
ATOM 5425 C CA . GLY B 1 73 ? -12.602 -5.199 -9.352 1 79.19 73 GLY B CA 1
ATOM 5426 C C . GLY B 1 73 ? -11.906 -5.793 -10.562 1 79.19 73 GLY B C 1
ATOM 5427 O O . GLY B 1 73 ? -11.828 -5.152 -11.617 1 79.19 73 GLY B O 1
ATOM 5428 N N . HIS B 1 74 ? -11.297 -6.863 -10.375 1 79 74 HIS B N 1
ATOM 5429 C CA . HIS B 1 74 ? -10.617 -7.535 -11.477 1 79 74 HIS B CA 1
ATOM 5430 C C . HIS B 1 74 ? -11.594 -7.871 -12.602 1 79 74 HIS B C 1
ATOM 5432 O O . HIS B 1 74 ? -11.258 -7.762 -13.781 1 79 74 HIS B O 1
ATOM 5438 N N . THR B 1 75 ? -12.734 -8.266 -12.133 1 85.25 75 THR B N 1
ATOM 5439 C CA . THR B 1 75 ? -13.836 -8.516 -13.062 1 85.25 75 THR B CA 1
ATOM 5440 C C . THR B 1 75 ? -15.078 -7.742 -12.641 1 85.25 75 THR B C 1
ATOM 5442 O O . THR B 1 75 ? -15.211 -7.344 -11.484 1 85.25 75 THR B O 1
ATOM 5445 N N . GLU B 1 76 ? -15.875 -7.523 -13.578 1 85.19 76 GLU B N 1
ATOM 5446 C CA . GLU B 1 76 ? -17.094 -6.773 -13.297 1 85.19 76 GLU B CA 1
ATOM 5447 C C . GLU B 1 76 ? -17.984 -7.516 -12.289 1 85.19 76 GLU B C 1
ATOM 5449 O O . GLU B 1 76 ? -18.562 -6.898 -11.398 1 85.19 76 GLU B O 1
ATOM 5454 N N . GLU B 1 77 ? -18.016 -8.789 -12.461 1 87.75 77 GLU B N 1
ATOM 5455 C CA . GLU B 1 77 ? -18.859 -9.602 -11.602 1 87.75 77 GLU B CA 1
ATOM 5456 C C . GLU B 1 77 ? -18.375 -9.578 -10.156 1 87.75 77 GLU B C 1
ATOM 5458 O O . GLU B 1 77 ? -19.172 -9.672 -9.227 1 87.75 77 GLU B O 1
ATOM 5463 N N . ASN B 1 78 ? -17.109 -9.414 -10.008 1 91.56 78 ASN B N 1
ATOM 5464 C CA . ASN B 1 78 ? -16.531 -9.461 -8.664 1 91.56 78 ASN B CA 1
ATOM 5465 C C . ASN B 1 78 ? -16.172 -8.062 -8.164 1 91.56 78 ASN B C 1
ATOM 5467 O O . ASN B 1 78 ? -15.461 -7.918 -7.172 1 91.56 78 ASN B O 1
ATOM 5471 N N . SER B 1 79 ? -16.734 -7.074 -8.883 1 93.44 79 SER B N 1
ATOM 5472 C CA . SER B 1 79 ? -16.484 -5.707 -8.445 1 93.44 79 SER B CA 1
ATOM 5473 C C . SER B 1 79 ? -17.203 -5.414 -7.125 1 93.44 79 SER B C 1
ATOM 5475 O O . SER B 1 79 ? -18.188 -6.066 -6.793 1 93.44 79 SER B O 1
ATOM 5477 N N . ASN B 1 80 ? -16.672 -4.512 -6.32 1 95.12 80 ASN B N 1
ATOM 5478 C CA . ASN B 1 80 ? -17.328 -4.137 -5.066 1 95.12 80 ASN B CA 1
ATOM 5479 C C . ASN B 1 80 ? -18.734 -3.598 -5.297 1 95.12 80 ASN B C 1
ATOM 5481 O O . ASN B 1 80 ? -19.625 -3.803 -4.473 1 95.12 80 ASN B O 1
ATOM 5485 N N . LEU B 1 81 ? -18.891 -2.936 -6.434 1 96.25 81 LEU B N 1
ATOM 5486 C CA . LEU B 1 81 ? -20.203 -2.357 -6.734 1 96.25 81 LEU B CA 1
ATOM 5487 C C . LEU B 1 81 ? -21.234 -3.451 -6.992 1 96.25 81 LEU B C 1
ATOM 5489 O O . LEU B 1 81 ? -22.297 -3.471 -6.367 1 96.25 81 LEU B O 1
ATOM 5493 N N . VAL B 1 82 ? -20.906 -4.367 -7.902 1 95.19 82 VAL B N 1
ATOM 5494 C CA . VAL B 1 82 ? -21.828 -5.426 -8.266 1 95.19 82 VAL B CA 1
ATOM 5495 C C . VAL B 1 82 ? -22.125 -6.301 -7.047 1 95.19 82 VAL B C 1
ATOM 5497 O O . VAL B 1 82 ? -23.266 -6.672 -6.801 1 95.19 82 VAL B O 1
ATOM 5500 N N . GLN B 1 83 ? -21.094 -6.57 -6.258 1 95.88 83 GLN B N 1
ATOM 5501 C CA . GLN B 1 83 ? -21.281 -7.41 -5.082 1 95.88 83 GLN B CA 1
ATOM 5502 C C . GLN B 1 83 ? -22.094 -6.684 -4.012 1 95.88 83 GLN B C 1
ATOM 5504 O O . GLN B 1 83 ? -22.859 -7.309 -3.281 1 95.88 83 GLN B O 1
ATOM 5509 N N . SER B 1 84 ? -21.922 -5.363 -3.9 1 96.5 84 SER B N 1
ATOM 5510 C CA . SER B 1 84 ? -22.766 -4.582 -2.998 1 96.5 84 SER B CA 1
ATOM 5511 C C . SER B 1 84 ? -24.219 -4.621 -3.426 1 96.5 84 SER B C 1
ATOM 5513 O O . SER B 1 84 ? -25.125 -4.719 -2.584 1 96.5 84 SER B O 1
ATOM 5515 N N . LEU B 1 85 ? -24.453 -4.539 -4.711 1 95.81 85 LEU B N 1
ATOM 5516 C CA . LEU B 1 85 ? -25.828 -4.59 -5.23 1 95.81 85 LEU B CA 1
ATOM 5517 C C . LEU B 1 85 ? -26.438 -5.969 -5.008 1 95.81 85 LEU B C 1
ATOM 5519 O O . LEU B 1 85 ? -27.625 -6.086 -4.715 1 95.81 85 LEU B O 1
ATOM 5523 N N . LYS B 1 86 ? -25.609 -7 -5.199 1 94.94 86 LYS B N 1
ATOM 5524 C CA . LYS B 1 86 ? -26.094 -8.352 -4.918 1 94.94 86 LYS B CA 1
ATOM 5525 C C . LYS B 1 86 ? -26.469 -8.508 -3.443 1 94.94 86 LYS B C 1
ATOM 5527 O O . LYS B 1 86 ? -27.438 -9.18 -3.111 1 94.94 86 LYS B O 1
ATOM 5532 N N . LEU B 1 87 ? -25.672 -7.914 -2.582 1 95.81 87 LEU B N 1
ATOM 5533 C CA . LEU B 1 87 ? -25.984 -7.918 -1.156 1 95.81 87 LEU B CA 1
ATOM 5534 C C . LEU B 1 87 ? -27.312 -7.238 -0.888 1 95.81 87 LEU B C 1
ATOM 5536 O O . LEU B 1 87 ? -28.141 -7.758 -0.126 1 95.81 87 LEU B O 1
ATOM 5540 N N . LEU B 1 88 ? -27.547 -6.117 -1.519 1 96.25 88 LEU B N 1
ATOM 5541 C CA . LEU B 1 88 ? -28.812 -5.41 -1.372 1 96.25 88 LEU B CA 1
ATOM 5542 C C . LEU B 1 88 ? -29.969 -6.227 -1.949 1 96.25 88 LEU B C 1
ATOM 5544 O O . LEU B 1 88 ? -31.094 -6.168 -1.444 1 96.25 88 LEU B O 1
ATOM 5548 N N . GLY B 1 89 ? -29.641 -6.922 -2.994 1 94.56 89 GLY B N 1
ATOM 5549 C CA . GLY B 1 89 ? -30.641 -7.754 -3.645 1 94.56 89 GLY B CA 1
ATOM 5550 C C . GLY B 1 89 ? -31.188 -8.852 -2.748 1 94.56 89 GLY B C 1
ATOM 5551 O O . GLY B 1 89 ? -32.312 -9.336 -2.951 1 94.56 89 GLY B O 1
ATOM 5552 N N . LYS B 1 90 ? -30.406 -9.25 -1.764 1 92.62 90 LYS B N 1
ATOM 5553 C CA . LYS B 1 90 ? -30.875 -10.25 -0.806 1 92.62 90 LYS B CA 1
ATOM 5554 C C . LYS B 1 90 ? -32.031 -9.703 0.036 1 92.62 90 LYS B C 1
ATOM 5556 O O . LYS B 1 90 ? -32.844 -10.469 0.579 1 92.62 90 LYS B O 1
ATOM 5561 N N . TYR B 1 91 ? -32.094 -8.414 0.108 1 92.81 91 TYR B N 1
ATOM 5562 C CA . TYR B 1 91 ? -33.094 -7.789 0.961 1 92.81 91 TYR B CA 1
ATOM 5563 C C . TYR B 1 91 ? -34.125 -7.047 0.128 1 92.81 91 TYR B C 1
ATOM 5565 O O . TYR B 1 91 ? -35.031 -6.41 0.674 1 92.81 91 TYR B O 1
ATOM 5573 N N . ASN B 1 92 ? -33.969 -7.012 -1.191 1 93.56 92 ASN B N 1
ATOM 5574 C CA . ASN B 1 92 ? -34.906 -6.398 -2.129 1 93.56 92 ASN B CA 1
ATOM 5575 C C . ASN B 1 92 ? -34.969 -7.156 -3.451 1 93.56 92 ASN B C 1
ATOM 5577 O O . ASN B 1 92 ? -34.062 -7.035 -4.273 1 93.56 92 ASN B O 1
ATOM 5581 N N . ASP B 1 93 ? -36 -7.75 -3.795 1 92.5 93 ASP B N 1
ATOM 5582 C CA . ASP B 1 93 ? -36.125 -8.633 -4.953 1 92.5 93 ASP B CA 1
ATOM 5583 C C . ASP B 1 93 ? -36.062 -7.84 -6.258 1 92.5 93 ASP B C 1
ATOM 5585 O O . ASP B 1 93 ? -35.562 -8.344 -7.27 1 92.5 93 ASP B O 1
ATOM 5589 N N . THR B 1 94 ? -36.562 -6.66 -6.16 1 92.44 94 THR B N 1
ATOM 5590 C CA . THR B 1 94 ? -36.5 -5.828 -7.359 1 92.44 94 THR B CA 1
ATOM 5591 C C . THR B 1 94 ? -35.062 -5.559 -7.777 1 92.44 94 THR B C 1
ATOM 5593 O O . THR B 1 94 ? -34.75 -5.629 -8.961 1 92.44 94 THR B O 1
ATOM 5596 N N . VAL B 1 95 ? -34.281 -5.293 -6.77 1 94.06 95 VAL B N 1
ATOM 5597 C CA . VAL B 1 95 ? -32.875 -5.035 -7.039 1 94.06 95 VAL B CA 1
ATOM 5598 C C . VAL B 1 95 ? -32.188 -6.309 -7.539 1 94.06 95 VAL B C 1
ATOM 5600 O O . VAL B 1 95 ? -31.422 -6.27 -8.492 1 94.06 95 VAL B O 1
ATOM 5603 N N . LYS B 1 96 ? -32.531 -7.434 -7.027 1 93.25 96 LYS B N 1
ATOM 5604 C CA . LYS B 1 96 ? -31.984 -8.727 -7.414 1 93.25 96 LYS B CA 1
ATOM 5605 C C . LYS B 1 96 ? -32.281 -9.039 -8.883 1 93.25 96 LYS B C 1
ATOM 5607 O O . LYS B 1 96 ? -31.375 -9.422 -9.633 1 93.25 96 LYS B O 1
ATOM 5612 N N . ASN B 1 97 ? -33.469 -8.805 -9.203 1 91.5 97 ASN B N 1
ATOM 5613 C CA . ASN B 1 97 ? -33.906 -9.094 -10.57 1 91.5 97 ASN B CA 1
ATOM 5614 C C . ASN B 1 97 ? -33.281 -8.133 -11.57 1 91.5 97 ASN B C 1
ATOM 5616 O O . ASN B 1 97 ? -32.938 -8.523 -12.688 1 91.5 97 ASN B O 1
ATOM 5620 N N . TRP B 1 98 ? -33.188 -6.988 -11.117 1 90.88 98 TRP B N 1
ATOM 5621 C CA . TRP B 1 98 ? -32.625 -5.957 -11.984 1 90.88 98 TRP B CA 1
ATOM 5622 C C . TRP B 1 98 ? -31.172 -6.258 -12.312 1 90.88 98 TRP B C 1
ATOM 5624 O O . TRP B 1 98 ? -30.75 -6.102 -13.461 1 90.88 98 TRP B O 1
ATOM 5634 N N . ILE B 1 99 ? -30.375 -6.73 -11.422 1 89.38 99 ILE B N 1
ATOM 5635 C CA . ILE B 1 99 ? -28.953 -7.016 -11.594 1 89.38 99 ILE B CA 1
ATOM 5636 C C . ILE B 1 99 ? -28.781 -8.234 -12.5 1 89.38 99 ILE B C 1
ATOM 5638 O O . ILE B 1 99 ? -27.812 -8.32 -13.266 1 89.38 99 ILE B O 1
ATOM 5642 N N . SER B 1 100 ? -29.672 -9.078 -12.336 1 87.44 100 SER B N 1
ATOM 5643 C CA . SER B 1 100 ? -29.594 -10.305 -13.117 1 87.44 100 SER B CA 1
ATOM 5644 C C . SER B 1 100 ? -29.797 -10.039 -14.602 1 87.44 100 SER B C 1
ATOM 5646 O O . SER B 1 100 ? -29.328 -10.805 -15.445 1 87.44 100 SER B O 1
ATOM 5648 N N . ARG B 1 101 ? -30.422 -8.891 -14.75 1 82.81 101 ARG B N 1
ATOM 5649 C CA . ARG B 1 101 ? -30.641 -8.5 -16.141 1 82.81 101 ARG B CA 1
ATOM 5650 C C . ARG B 1 101 ? -29.453 -7.707 -16.672 1 82.81 101 ARG B C 1
ATOM 5652 O O . ARG B 1 101 ? -28.812 -6.953 -15.938 1 82.81 101 ARG B O 1
ATOM 5659 N N . LYS B 1 102 ? -28.641 -8.258 -17.562 1 70.5 102 LYS B N 1
ATOM 5660 C CA . LYS B 1 102 ? -27.516 -7.504 -18.125 1 70.5 102 LYS B CA 1
ATOM 5661 C C . LYS B 1 102 ? -27.922 -6.066 -18.438 1 70.5 102 LYS B C 1
ATOM 5663 O O . LYS B 1 102 ? -28.812 -5.84 -19.266 1 70.5 102 LYS B O 1
ATOM 5668 N N . THR B 1 103 ? -27.531 -5.133 -17.453 1 76.69 103 THR B N 1
ATOM 5669 C CA . THR B 1 103 ? -27.938 -3.742 -17.641 1 76.69 103 THR B CA 1
ATOM 5670 C C . THR B 1 103 ? -26.734 -2.885 -18.031 1 76.69 103 THR B C 1
ATOM 5672 O O . THR B 1 103 ? -25.609 -3.182 -17.656 1 76.69 103 THR B O 1
ATOM 5675 N N . ARG B 1 104 ? -27 -1.912 -18.875 1 84.69 104 ARG B N 1
ATOM 5676 C CA . ARG B 1 104 ? -25.984 -0.967 -19.344 1 84.69 104 ARG B CA 1
ATOM 5677 C C . ARG B 1 104 ? -25.641 0.045 -18.25 1 84.69 104 ARG B C 1
ATOM 5679 O O . ARG B 1 104 ? -24.641 0.759 -18.344 1 84.69 104 ARG B O 1
ATOM 5686 N N . PHE B 1 105 ? -26.438 0.085 -17.188 1 88.12 105 PHE B N 1
ATOM 5687 C CA . PHE B 1 105 ? -26.312 1.138 -16.188 1 88.12 105 PHE B CA 1
ATOM 5688 C C . PHE B 1 105 ? -25.219 0.798 -15.172 1 88.12 105 PHE B C 1
ATOM 5690 O O . PHE B 1 105 ? -24.938 1.581 -14.266 1 88.12 105 PHE B O 1
ATOM 5697 N N . LEU B 1 106 ? -24.594 -0.323 -15.398 1 90.81 106 LEU B N 1
ATOM 5698 C CA . LEU B 1 106 ? -23.469 -0.694 -14.547 1 90.81 106 LEU B CA 1
ATOM 5699 C C . LEU B 1 106 ? -22.141 -0.383 -15.227 1 90.81 106 LEU B C 1
ATOM 5701 O O . LEU B 1 106 ? -21.078 -0.713 -14.695 1 90.81 106 LEU B O 1
ATOM 5705 N N . SER B 1 107 ? -22.219 0.288 -16.297 1 90.81 107 SER B N 1
ATOM 5706 C CA . SER B 1 107 ? -21.016 0.614 -17.062 1 90.81 107 SER B CA 1
ATOM 5707 C C . SER B 1 107 ? -20.141 1.605 -16.312 1 90.81 107 SER B C 1
ATOM 5709 O O . SER B 1 107 ? -20.609 2.324 -15.43 1 90.81 107 SER B O 1
ATOM 5711 N N . ALA B 1 108 ? -18.922 1.658 -16.688 1 90.38 108 ALA B N 1
ATOM 5712 C CA . ALA B 1 108 ? -17.953 2.541 -16.047 1 90.38 108 ALA B CA 1
ATOM 5713 C C . ALA B 1 108 ? -18.344 4.004 -16.219 1 90.38 108 ALA B C 1
ATOM 5715 O O . ALA B 1 108 ? -18.141 4.82 -15.312 1 90.38 108 ALA B O 1
ATOM 5716 N N . GLU B 1 109 ? -18.859 4.344 -17.312 1 91.81 109 GLU B N 1
ATOM 5717 C CA . GLU B 1 109 ? -19.234 5.723 -17.609 1 91.81 109 GLU B CA 1
ATOM 5718 C C . GLU B 1 109 ? -20.359 6.195 -16.672 1 91.81 109 GLU B C 1
ATOM 5720 O O . GLU B 1 109 ? -20.281 7.301 -16.125 1 91.81 109 GLU B O 1
ATOM 5725 N N . ILE B 1 110 ? -21.359 5.363 -16.547 1 93.38 110 ILE B N 1
ATOM 5726 C CA . ILE B 1 110 ? -22.484 5.715 -15.688 1 93.38 110 ILE B CA 1
ATOM 5727 C C . ILE B 1 110 ? -22.016 5.805 -14.234 1 93.38 110 ILE B C 1
ATOM 5729 O O . ILE B 1 110 ? -22.438 6.695 -13.5 1 93.38 110 ILE B O 1
ATOM 5733 N N . GLN B 1 111 ? -21.172 4.832 -13.828 1 94.25 111 GLN B N 1
ATOM 5734 C CA . GLN B 1 111 ? -20.609 4.879 -12.477 1 94.25 111 GLN B CA 1
ATOM 5735 C C . GLN B 1 111 ? -19.922 6.207 -12.211 1 94.25 111 GLN B C 1
ATOM 5737 O O . GLN B 1 111 ? -20.109 6.816 -11.156 1 94.25 111 GLN B O 1
ATOM 5742 N N . ASN B 1 112 ? -19.156 6.656 -13.156 1 93.94 112 ASN B N 1
ATOM 5743 C CA . ASN B 1 112 ? -18.422 7.91 -13.016 1 93.94 112 ASN B CA 1
ATOM 5744 C C . ASN B 1 112 ? -19.359 9.109 -12.961 1 93.94 112 ASN B C 1
ATOM 5746 O O . ASN B 1 112 ? -19.109 10.07 -12.242 1 93.94 112 ASN B O 1
ATOM 5750 N N . GLU B 1 113 ? -20.391 9.008 -13.711 1 95 113 GLU B N 1
ATOM 5751 C CA . GLU B 1 113 ? -21.375 10.094 -13.719 1 95 113 GLU B CA 1
ATOM 5752 C C . GLU B 1 113 ? -22.078 10.203 -12.359 1 95 113 GLU B C 1
ATOM 5754 O O . GLU B 1 113 ? -22.281 11.312 -11.859 1 95 113 GLU B O 1
ATOM 5759 N N . ILE B 1 114 ? -22.469 9.07 -11.891 1 96.06 114 ILE B N 1
ATOM 5760 C CA . ILE B 1 114 ? -23.141 9.062 -10.609 1 96.06 114 ILE B CA 1
ATOM 5761 C C . ILE B 1 114 ? -22.203 9.562 -9.516 1 96.06 114 ILE B C 1
ATOM 5763 O O . ILE B 1 114 ? -22.578 10.391 -8.688 1 96.06 114 ILE B O 1
ATOM 5767 N N . LEU B 1 115 ? -20.969 9.055 -9.523 1 95.44 115 LEU B N 1
ATOM 5768 C CA . LEU B 1 115 ? -19.953 9.484 -8.57 1 95.44 115 LEU B CA 1
ATOM 5769 C C . LEU B 1 115 ? -19.75 10.992 -8.641 1 95.44 115 LEU B C 1
ATOM 5771 O O . LEU B 1 115 ? -19.641 11.664 -7.609 1 95.44 115 LEU B O 1
ATOM 5775 N N . GLU B 1 116 ? -19.672 11.508 -9.805 1 95.62 116 GLU B N 1
ATOM 5776 C CA . GLU B 1 116 ? -19.516 12.938 -10.039 1 95.62 116 GLU B CA 1
ATOM 5777 C C . GLU B 1 116 ? -20.688 13.727 -9.484 1 95.62 116 GLU B C 1
ATOM 5779 O O . GLU B 1 116 ? -20.5 14.758 -8.828 1 95.62 116 GLU B O 1
ATOM 5784 N N . SER B 1 117 ? -21.891 13.227 -9.766 1 96 117 SER B N 1
ATOM 5785 C CA . SER B 1 117 ? -23.094 13.914 -9.297 1 96 117 SER B CA 1
ATOM 5786 C C . SER B 1 117 ? -23.109 14.008 -7.773 1 96 117 SER B C 1
ATOM 5788 O O . SER B 1 117 ? -23.453 15.055 -7.215 1 96 117 SER B O 1
ATOM 5790 N N . LEU B 1 118 ? -22.75 12.922 -7.129 1 96.88 118 LEU B N 1
ATOM 5791 C CA . LEU B 1 118 ? -22.719 12.891 -5.672 1 96.88 118 LEU B CA 1
ATOM 5792 C C . LEU B 1 118 ? -21.641 13.82 -5.129 1 96.88 118 LEU B C 1
ATOM 5794 O O . LEU B 1 118 ? -21.891 14.617 -4.223 1 96.88 118 LEU B O 1
ATOM 5798 N N . ALA B 1 119 ? -20.422 13.758 -5.668 1 96.19 119 ALA B N 1
ATOM 5799 C CA . ALA B 1 119 ? -19.281 14.539 -5.211 1 96.19 119 ALA B CA 1
ATOM 5800 C C . ALA B 1 119 ? -19.531 16.031 -5.402 1 96.19 119 ALA B C 1
ATOM 5802 O O . ALA B 1 119 ? -19.203 16.844 -4.523 1 96.19 119 ALA B O 1
ATOM 5803 N N . LEU B 1 120 ? -20.109 16.375 -6.551 1 94.81 120 LEU B N 1
ATOM 5804 C CA . LEU B 1 120 ? -20.344 17.781 -6.844 1 94.81 120 LEU B CA 1
ATOM 5805 C C . LEU B 1 120 ? -21.375 18.375 -5.891 1 94.81 120 LEU B C 1
ATOM 5807 O O . LEU B 1 120 ? -21.312 19.547 -5.527 1 94.81 120 LEU B O 1
ATOM 5811 N N . ARG B 1 121 ? -22.359 17.578 -5.547 1 95 121 ARG B N 1
ATOM 5812 C CA . ARG B 1 121 ? -23.344 18.047 -4.586 1 95 121 ARG B CA 1
ATOM 5813 C C . ARG B 1 121 ? -22.703 18.359 -3.238 1 95 121 ARG B C 1
ATOM 5815 O O . ARG B 1 121 ? -23.031 19.359 -2.602 1 95 121 ARG B O 1
ATOM 5822 N N . VAL B 1 122 ? -21.828 17.5 -2.793 1 95.81 122 VAL B N 1
ATOM 5823 C CA . VAL B 1 122 ? -21.109 17.703 -1.543 1 95.81 122 VAL B CA 1
ATOM 5824 C C . VAL B 1 122 ? -20.25 18.953 -1.641 1 95.81 122 VAL B C 1
ATOM 5826 O O . VAL B 1 122 ? -20.25 19.781 -0.726 1 95.81 122 VAL B O 1
ATOM 5829 N N . LEU B 1 123 ? -19.531 19.125 -2.74 1 95.75 123 LEU B N 1
ATOM 5830 C CA . LEU B 1 123 ? -18.656 20.281 -2.943 1 95.75 123 LEU B CA 1
ATOM 5831 C C . LEU B 1 123 ? -19.469 21.578 -2.953 1 95.75 123 LEU B C 1
ATOM 5833 O O . LEU B 1 123 ? -19.047 22.578 -2.363 1 95.75 123 LEU B O 1
ATOM 5837 N N . ARG B 1 124 ? -20.609 21.531 -3.615 1 94.44 124 ARG B N 1
ATOM 5838 C CA . ARG B 1 124 ? -21.469 22.719 -3.678 1 94.44 124 ARG B CA 1
ATOM 5839 C C . ARG B 1 124 ? -21.922 23.141 -2.285 1 94.44 124 ARG B C 1
ATOM 5841 O O . ARG B 1 124 ? -22 24.328 -1.983 1 94.44 124 ARG B O 1
ATOM 5848 N N . HIS B 1 125 ? -22.188 22.172 -1.514 1 93.44 125 HIS B N 1
ATOM 5849 C CA . HIS B 1 125 ? -22.578 22.453 -0.141 1 93.44 125 HIS B CA 1
ATOM 5850 C C . HIS B 1 125 ? -21.438 23.125 0.63 1 93.44 125 HIS B C 1
ATOM 5852 O O . HIS B 1 125 ? -21.672 24.109 1.348 1 93.44 125 HIS B O 1
ATOM 5858 N N . GLU B 1 126 ? -20.25 22.625 0.504 1 94.38 126 GLU B N 1
ATOM 5859 C CA . GLU B 1 126 ? -19.094 23.188 1.188 1 94.38 126 GLU B CA 1
ATOM 5860 C C . GLU B 1 126 ? -18.797 24.609 0.711 1 94.38 126 GLU B C 1
ATOM 5862 O O . GLU B 1 126 ? -18.516 25.5 1.52 1 94.38 126 GLU B O 1
ATOM 5867 N N . ILE B 1 127 ? -18.938 24.828 -0.577 1 96.25 127 ILE B N 1
ATOM 5868 C CA . ILE B 1 127 ? -18.656 26.125 -1.163 1 96.25 127 ILE B CA 1
ATOM 5869 C C . ILE B 1 127 ? -19.703 27.141 -0.72 1 96.25 127 ILE B C 1
ATOM 5871 O O . ILE B 1 127 ? -19.391 28.312 -0.496 1 96.25 127 ILE B O 1
ATOM 5875 N N . HIS B 1 128 ? -20.875 26.656 -0.598 1 95.44 128 HIS B N 1
ATOM 5876 C CA . HIS B 1 128 ? -21.953 27.531 -0.124 1 95.44 128 HIS B CA 1
ATOM 5877 C C . HIS B 1 128 ? -21.641 28.062 1.268 1 95.44 128 HIS B C 1
ATOM 5879 O O . HIS B 1 128 ? -21.922 29.234 1.56 1 95.44 128 HIS B O 1
ATOM 5885 N N . GLN B 1 129 ? -21.078 27.25 2.076 1 95.25 129 GLN B N 1
ATOM 5886 C CA . GLN B 1 129 ? -20.688 27.672 3.416 1 95.25 129 GLN B CA 1
ATOM 5887 C C . GLN B 1 129 ? -19.562 28.703 3.361 1 95.25 129 GLN B C 1
ATOM 5889 O O . GLN B 1 129 ? -19.547 29.656 4.129 1 95.25 129 GLN B O 1
ATOM 5894 N N . VAL B 1 130 ? -18.688 28.562 2.463 1 96.69 130 VAL B N 1
ATOM 5895 C CA . VAL B 1 130 ? -17.578 29.5 2.295 1 96.69 130 VAL B CA 1
ATOM 5896 C C . VAL B 1 130 ? -18.094 30.844 1.819 1 96.69 130 VAL B C 1
ATOM 5898 O O . VAL B 1 130 ? -17.688 31.891 2.322 1 96.69 130 VAL B O 1
ATOM 5901 N N . LYS B 1 131 ? -19 30.766 0.865 1 95.94 131 LYS B N 1
ATOM 5902 C CA . LYS B 1 131 ? -19.578 32 0.323 1 95.94 131 LYS B CA 1
ATOM 5903 C C . LYS B 1 131 ? -20.375 32.75 1.385 1 95.94 131 LYS B C 1
ATOM 5905 O O . LYS B 1 131 ? -20.344 33.969 1.428 1 95.94 131 LYS B O 1
ATOM 5910 N N . ALA B 1 132 ? -21.016 31.984 2.197 1 95.56 132 ALA B N 1
ATOM 5911 C CA . ALA B 1 132 ? -21.797 32.594 3.277 1 95.56 132 ALA B CA 1
ATOM 5912 C C . ALA B 1 132 ? -20.891 33.312 4.266 1 95.56 132 ALA B C 1
ATOM 5914 O O . ALA B 1 132 ? -21.297 34.312 4.844 1 95.56 132 ALA B O 1
ATOM 5915 N N . ALA B 1 133 ? -19.688 32.875 4.469 1 95.62 133 ALA B N 1
ATOM 5916 C CA . ALA B 1 133 ? -18.734 33.469 5.398 1 95.62 133 ALA B CA 1
ATOM 5917 C C . ALA B 1 133 ? -18.062 34.688 4.777 1 95.62 133 ALA B C 1
ATOM 5919 O O . ALA B 1 133 ? -17.531 35.562 5.492 1 95.62 133 ALA B O 1
ATOM 5920 N N . ARG B 1 134 ? -18 34.781 3.443 1 93.31 134 ARG B N 1
ATOM 5921 C CA . ARG B 1 134 ? -17.469 35.875 2.637 1 93.31 134 ARG B CA 1
ATOM 5922 C C . ARG B 1 134 ? -15.938 35.875 2.629 1 93.31 134 ARG B C 1
ATOM 5924 O O . ARG B 1 134 ? -15.328 35.5 1.623 1 93.31 134 ARG B O 1
ATOM 5931 N N . LEU B 1 135 ? -15.32 36.031 3.869 1 96.94 135 LEU B N 1
ATOM 5932 C CA . LEU B 1 135 ? -13.867 36.031 3.918 1 96.94 135 LEU B CA 1
ATOM 5933 C C . LEU B 1 135 ? -13.312 34.625 3.953 1 96.94 135 LEU B C 1
ATOM 5935 O O . LEU B 1 135 ? -13.875 33.75 4.617 1 96.94 135 LEU B O 1
ATOM 5939 N N . PHE B 1 136 ? -12.266 34.344 3.174 1 97.94 136 PHE B N 1
ATOM 5940 C CA . PHE B 1 136 ? -11.641 33.031 3.195 1 97.94 136 PHE B CA 1
ATOM 5941 C C . PHE B 1 136 ? -10.141 33.125 2.924 1 97.94 136 PHE B C 1
ATOM 5943 O O . PHE B 1 136 ? -9.641 34.219 2.6 1 97.94 136 PHE B O 1
ATOM 5950 N N . SER B 1 137 ? -9.422 32.125 3.184 1 97.31 137 SER B N 1
ATOM 5951 C CA . SER B 1 137 ? -7.996 32 2.885 1 97.31 137 SER B CA 1
ATOM 5952 C C . SER B 1 137 ? -7.711 30.688 2.146 1 97.31 137 SER B C 1
ATOM 5954 O O . SER B 1 137 ? -8.492 29.75 2.219 1 97.31 137 SER B O 1
ATOM 5956 N N . ILE B 1 138 ? -6.59 30.672 1.457 1 97 138 ILE B N 1
ATOM 5957 C CA . ILE B 1 138 ? -6.234 29.516 0.646 1 97 138 ILE B CA 1
ATOM 5958 C C . ILE B 1 138 ? -5.105 28.734 1.321 1 97 138 ILE B C 1
ATOM 5960 O O . ILE B 1 138 ? -4.141 29.328 1.808 1 97 138 ILE B O 1
ATOM 5964 N N . ILE B 1 139 ? -5.266 27.484 1.394 1 96.19 139 ILE B N 1
ATOM 5965 C CA . ILE B 1 139 ? -4.242 26.562 1.868 1 96.19 139 ILE B CA 1
ATOM 5966 C C . ILE B 1 139 ? -3.906 25.562 0.769 1 96.19 139 ILE B C 1
ATOM 5968 O O . ILE B 1 139 ? -4.801 24.938 0.194 1 96.19 139 ILE B O 1
ATOM 5972 N N . SER B 1 140 ? -2.672 25.422 0.44 1 95 140 SER B N 1
ATOM 5973 C CA . SER B 1 140 ? -2.297 24.484 -0.621 1 95 140 SER B CA 1
ATOM 5974 C C . SER B 1 140 ? -0.989 23.781 -0.293 1 95 140 SER B C 1
ATOM 5976 O O . SER B 1 140 ? -0.135 24.328 0.407 1 95 140 SER B O 1
ATOM 5978 N N . ASP B 1 141 ? -0.877 22.609 -0.668 1 92.5 141 ASP B N 1
ATOM 5979 C CA . ASP B 1 141 ? 0.311 21.781 -0.541 1 92.5 141 ASP B CA 1
ATOM 5980 C C . ASP B 1 141 ? 0.407 20.781 -1.694 1 92.5 141 ASP B C 1
ATOM 5982 O O . ASP B 1 141 ? -0.565 20.562 -2.424 1 92.5 141 ASP B O 1
ATOM 5986 N N . GLU B 1 142 ? 1.601 20.312 -1.905 1 91.12 142 GLU B N 1
ATOM 5987 C CA . GLU B 1 142 ? 1.827 19.406 -3.027 1 91.12 142 GLU B CA 1
ATOM 5988 C C . GLU B 1 142 ? 2.373 18.062 -2.549 1 91.12 142 GLU B C 1
ATOM 5990 O O . GLU B 1 142 ? 3.041 17.984 -1.517 1 91.12 142 GLU B O 1
ATOM 5995 N N . THR B 1 143 ? 2.045 16.969 -3.26 1 88.75 143 THR B N 1
ATOM 5996 C CA . THR B 1 143 ? 2.586 15.641 -3.002 1 88.75 143 THR B CA 1
ATOM 5997 C C . THR B 1 143 ? 2.6 14.805 -4.277 1 88.75 143 THR B C 1
ATOM 5999 O O . THR B 1 143 ? 1.892 15.109 -5.238 1 88.75 143 THR B O 1
ATOM 6002 N N . ALA B 1 144 ? 3.477 13.867 -4.336 1 87.44 144 ALA B N 1
ATOM 6003 C CA . ALA B 1 144 ? 3.455 12.898 -5.426 1 87.44 144 ALA B CA 1
ATOM 6004 C C . ALA B 1 144 ? 2.582 11.695 -5.07 1 87.44 144 ALA B C 1
ATOM 6006 O O . ALA B 1 144 ? 2.676 11.156 -3.965 1 87.44 144 ALA B O 1
ATOM 6007 N N . ASP B 1 145 ? 1.719 11.281 -5.941 1 85.69 145 ASP B N 1
ATOM 6008 C CA . ASP B 1 145 ? 0.877 10.117 -5.672 1 85.69 145 ASP B CA 1
ATOM 6009 C C . ASP B 1 145 ? 1.6 8.82 -6.027 1 85.69 145 ASP B C 1
ATOM 6011 O O . ASP B 1 145 ? 2.797 8.836 -6.324 1 85.69 145 ASP B O 1
ATOM 6015 N N . VAL B 1 146 ? 0.909 7.699 -5.898 1 83.19 146 VAL B N 1
ATOM 6016 C CA . VAL B 1 146 ? 1.5 6.375 -6.066 1 83.19 146 VAL B CA 1
ATOM 6017 C C . VAL B 1 146 ? 1.973 6.195 -7.504 1 83.19 146 VAL B C 1
ATOM 6019 O O . VAL B 1 146 ? 2.912 5.441 -7.77 1 83.19 146 VAL B O 1
ATOM 6022 N N . SER B 1 147 ? 1.341 6.871 -8.461 1 81.69 147 SER B N 1
ATOM 6023 C CA . SER B 1 147 ? 1.744 6.809 -9.859 1 81.69 147 SER B CA 1
ATOM 6024 C C . SER B 1 147 ? 2.805 7.855 -10.18 1 81.69 147 SER B C 1
ATOM 6026 O O . SER B 1 147 ? 3.104 8.109 -11.352 1 81.69 147 SER B O 1
ATOM 6028 N N . ASN B 1 148 ? 3.236 8.562 -9.078 1 83.25 148 ASN B N 1
ATOM 6029 C CA . ASN B 1 148 ? 4.285 9.57 -9.148 1 83.25 148 ASN B CA 1
ATOM 6030 C C . ASN B 1 148 ? 3.826 10.797 -9.945 1 83.25 148 ASN B C 1
ATOM 6032 O O . ASN B 1 148 ? 4.602 11.367 -10.711 1 83.25 148 ASN B O 1
ATOM 6036 N N . LYS B 1 149 ? 2.631 11.039 -9.875 1 86.19 149 LYS B N 1
ATOM 6037 C CA . LYS B 1 149 ? 2.076 12.281 -10.406 1 86.19 149 LYS B CA 1
ATOM 6038 C C . LYS B 1 149 ? 1.972 13.344 -9.32 1 86.19 149 LYS B C 1
ATOM 6040 O O . LYS B 1 149 ? 1.595 13.047 -8.18 1 86.19 149 LYS B O 1
ATOM 6045 N N . GLU B 1 150 ? 2.344 14.531 -9.68 1 89 150 GLU B N 1
ATOM 6046 C CA . GLU B 1 150 ? 2.281 15.617 -8.711 1 89 150 GLU B CA 1
ATOM 6047 C C . GLU B 1 150 ? 0.846 16.094 -8.5 1 89 150 GLU B C 1
ATOM 6049 O O . GLU B 1 150 ? 0.163 16.453 -9.461 1 89 150 GLU B O 1
ATOM 6054 N N . GLN B 1 151 ? 0.422 16.031 -7.262 1 91.88 151 GLN B N 1
ATOM 6055 C CA . GLN B 1 151 ? -0.922 16.453 -6.883 1 91.88 151 GLN B CA 1
ATOM 6056 C C . GLN B 1 151 ? -0.879 17.703 -6.004 1 91.88 151 GLN B C 1
ATOM 6058 O O . GLN B 1 151 ? -0.227 17.703 -4.957 1 91.88 151 GLN B O 1
ATOM 6063 N N . VAL B 1 152 ? -1.548 18.719 -6.465 1 94.19 152 VAL B N 1
ATOM 6064 C CA . VAL B 1 152 ? -1.689 19.938 -5.672 1 94.19 152 VAL B CA 1
ATOM 6065 C C . VAL B 1 152 ? -3.027 19.922 -4.938 1 94.19 152 VAL B C 1
ATOM 6067 O O . VAL B 1 152 ? -4.086 19.812 -5.562 1 94.19 152 VAL B O 1
ATOM 6070 N N . CYS B 1 153 ? -2.945 19.969 -3.654 1 95.69 153 CYS B N 1
ATOM 6071 C CA . CYS B 1 153 ? -4.152 20 -2.834 1 95.69 153 CYS B CA 1
ATOM 6072 C C . CYS B 1 153 ? -4.543 21.438 -2.49 1 95.69 153 CYS B C 1
ATOM 6074 O O . CYS B 1 153 ? -3.701 22.234 -2.057 1 95.69 153 CYS B O 1
ATOM 6076 N N . ILE B 1 154 ? -5.77 21.766 -2.707 1 96.62 154 ILE B N 1
ATOM 6077 C CA . ILE B 1 154 ? -6.262 23.109 -2.393 1 96.62 154 ILE B CA 1
ATOM 6078 C C . ILE B 1 154 ? -7.375 23.016 -1.351 1 96.62 154 ILE B C 1
ATOM 6080 O O . ILE B 1 154 ? -8.359 22.297 -1.546 1 96.62 154 ILE B O 1
ATOM 6084 N N . CYS B 1 155 ? -7.203 23.703 -0.274 1 97 155 CYS B N 1
ATOM 6085 C CA . CYS B 1 155 ? -8.188 23.828 0.796 1 97 155 CYS B CA 1
ATOM 6086 C C . CYS B 1 155 ? -8.508 25.281 1.081 1 97 155 CYS B C 1
ATOM 6088 O O . CYS B 1 155 ? -7.727 26.172 0.729 1 97 155 CYS B O 1
ATOM 6090 N N . ILE B 1 156 ? -9.664 25.5 1.671 1 97.25 156 ILE B N 1
ATOM 6091 C CA . ILE B 1 156 ? -10.117 26.859 1.997 1 97.25 156 ILE B CA 1
ATOM 6092 C C . ILE B 1 156 ? -10.422 26.953 3.49 1 97.25 156 ILE B C 1
ATOM 6094 O O . ILE B 1 156 ? -11.094 26.078 4.047 1 97.25 156 ILE B O 1
ATOM 6098 N N . ARG B 1 157 ? -9.828 27.891 4.102 1 97.25 157 ARG B N 1
ATOM 6099 C CA . ARG B 1 157 ? -10.148 28.203 5.492 1 97.25 157 ARG B CA 1
ATOM 6100 C C . ARG B 1 157 ? -11.148 29.359 5.586 1 97.25 157 ARG B C 1
ATOM 6102 O O . ARG B 1 157 ? -11.016 30.359 4.887 1 97.25 157 ARG B O 1
ATOM 6109 N N . TYR B 1 158 ? -12.188 29.219 6.371 1 97.38 158 TYR B N 1
ATOM 6110 C CA . TYR B 1 158 ? -13.172 30.266 6.605 1 97.38 158 TYR B CA 1
ATOM 6111 C C . TYR B 1 158 ? -13.727 30.188 8.023 1 97.38 158 TYR B C 1
ATOM 6113 O O . TYR B 1 158 ? -13.461 29.219 8.75 1 97.38 158 TYR B O 1
ATOM 6121 N N . VAL B 1 159 ? -14.336 31.266 8.453 1 97.38 159 VAL B N 1
ATOM 6122 C CA . VAL B 1 159 ? -14.93 31.359 9.789 1 97.38 159 VAL B CA 1
ATOM 6123 C C . VAL B 1 159 ? -16.422 31.625 9.672 1 97.38 159 VAL B C 1
ATOM 6125 O O . VAL B 1 159 ? -16.859 32.531 8.961 1 97.38 159 VAL B O 1
ATOM 6128 N N . ASP B 1 160 ? -17.188 30.797 10.344 1 95.5 160 ASP B N 1
ATOM 6129 C CA . ASP B 1 160 ? -18.625 30.938 10.219 1 95.5 160 ASP B CA 1
ATOM 6130 C C . ASP B 1 160 ? -19.156 32.031 11.148 1 95.5 160 ASP B C 1
ATOM 6132 O O . ASP B 1 160 ? -18.375 32.75 11.766 1 95.5 160 ASP B O 1
ATOM 6136 N N . ASP B 1 161 ? -20.5 32.156 11.227 1 92.44 161 ASP B N 1
ATOM 6137 C CA . ASP B 1 161 ? -21.141 33.219 11.977 1 92.44 161 ASP B CA 1
ATOM 6138 C C . ASP B 1 161 ? -20.969 33.031 13.484 1 92.44 161 ASP B C 1
ATOM 6140 O O . ASP B 1 161 ? -21.109 33.969 14.258 1 92.44 161 ASP B O 1
ATOM 6144 N N . LYS B 1 162 ? -20.578 31.859 13.898 1 94.06 162 LYS B N 1
ATOM 6145 C CA . LYS B 1 162 ? -20.344 31.562 15.312 1 94.06 162 LYS B CA 1
ATOM 6146 C C . LYS B 1 162 ? -18.844 31.641 15.641 1 94.06 162 LYS B C 1
ATOM 6148 O O . LYS B 1 162 ? -18.422 31.203 16.703 1 94.06 162 LYS B O 1
ATOM 6153 N N . PHE B 1 163 ? -18.078 32.125 14.766 1 95.5 163 PHE B N 1
ATOM 6154 C CA . PHE B 1 163 ? -16.641 32.312 14.891 1 95.5 163 PHE B CA 1
ATOM 6155 C C . PHE B 1 163 ? -15.93 30.984 15.039 1 95.5 163 PHE B C 1
ATOM 6157 O O . PHE B 1 163 ? -14.938 30.875 15.766 1 95.5 163 PHE B O 1
ATOM 6164 N N . ILE B 1 164 ? -16.469 29.938 14.383 1 95.56 164 ILE B N 1
ATOM 6165 C CA . ILE B 1 164 ? -15.828 28.625 14.336 1 95.56 164 ILE B CA 1
ATOM 6166 C C . ILE B 1 164 ? -14.992 28.516 13.062 1 95.56 164 ILE B C 1
ATOM 6168 O O . ILE B 1 164 ? -15.469 28.828 11.969 1 95.56 164 ILE B O 1
ATOM 6172 N N . ILE B 1 165 ? -13.781 28.141 13.25 1 96.38 165 ILE B N 1
ATOM 6173 C CA . ILE B 1 165 ? -12.859 28 12.133 1 96.38 165 ILE B CA 1
ATOM 6174 C C . ILE B 1 165 ? -13.148 26.703 11.375 1 96.38 165 ILE B C 1
ATOM 6176 O O . ILE B 1 165 ? -13.305 25.656 11.992 1 96.38 165 ILE B O 1
ATOM 6180 N N . HIS B 1 166 ? -13.281 26.812 10.086 1 95.69 166 HIS B N 1
ATOM 6181 C CA . HIS B 1 166 ? -13.453 25.641 9.219 1 95.69 166 HIS B CA 1
ATOM 6182 C C . HIS B 1 166 ? -12.391 25.609 8.125 1 95.69 166 HIS B C 1
ATOM 6184 O O . HIS B 1 166 ? -11.938 26.656 7.66 1 95.69 166 HIS B O 1
ATOM 6190 N N . GLU B 1 167 ? -11.961 24.484 7.789 1 95.62 167 GLU B N 1
ATOM 6191 C CA . GLU B 1 167 ? -11.109 24.266 6.629 1 95.62 167 GLU B CA 1
ATOM 6192 C C . GLU B 1 167 ? -11.711 23.219 5.688 1 95.62 167 GLU B C 1
ATOM 6194 O O . GLU B 1 167 ? -11.906 22.062 6.074 1 95.62 167 GLU B O 1
ATOM 6199 N N . SER B 1 168 ? -11.969 23.641 4.508 1 95.31 168 SER B N 1
ATOM 6200 C CA . SER B 1 168 ? -12.672 22.797 3.557 1 95.31 168 SER B CA 1
ATOM 6201 C C . SER B 1 168 ? -11.75 22.359 2.416 1 95.31 168 SER B C 1
ATOM 6203 O O . SER B 1 168 ? -11.016 23.188 1.863 1 95.31 168 SER B O 1
ATOM 6205 N N . PHE B 1 169 ? -11.852 21.172 2.094 1 95.94 169 PHE B N 1
ATOM 6206 C CA . PHE B 1 169 ? -11.141 20.594 0.961 1 95.94 169 PHE B CA 1
ATOM 6207 C C . PHE B 1 169 ? -11.898 20.828 -0.338 1 95.94 169 PHE B C 1
ATOM 6209 O O . PHE B 1 169 ? -13.086 20.516 -0.436 1 95.94 169 PHE B O 1
ATOM 6216 N N . ILE B 1 170 ? -11.148 21.297 -1.31 1 95 170 ILE B N 1
ATOM 6217 C CA . ILE B 1 170 ? -11.797 21.609 -2.58 1 95 170 ILE B CA 1
ATOM 6218 C C . ILE B 1 170 ? -11.492 20.516 -3.594 1 95 170 ILE B C 1
ATOM 6220 O O . ILE B 1 170 ? -12.375 20.094 -4.355 1 95 170 ILE B O 1
ATOM 6224 N N . GLY B 1 171 ? -10.25 20.156 -3.631 1 95.12 171 GLY B N 1
ATOM 6225 C CA . GLY B 1 171 ? -9.906 19.141 -4.613 1 95.12 171 GLY B CA 1
ATOM 6226 C C . GLY B 1 171 ? -8.414 18.938 -4.758 1 95.12 171 GLY B C 1
ATOM 6227 O O . GLY B 1 171 ? -7.617 19.672 -4.164 1 95.12 171 GLY B O 1
ATOM 6228 N N . LEU B 1 172 ? -8.039 17.906 -5.48 1 94.94 172 LEU B N 1
ATOM 6229 C CA . LEU B 1 172 ? -6.684 17.594 -5.922 1 94.94 172 LEU B CA 1
ATOM 6230 C C . LEU B 1 172 ? -6.508 17.906 -7.402 1 94.94 172 LEU B C 1
ATOM 6232 O O . LEU B 1 172 ? -7.387 17.594 -8.211 1 94.94 172 LEU B O 1
ATOM 6236 N N . PHE B 1 173 ? -5.449 18.531 -7.684 1 94.06 173 PHE B N 1
ATOM 6237 C CA . PHE B 1 173 ? -5.203 18.938 -9.062 1 94.06 173 PHE B CA 1
ATOM 6238 C C . PHE B 1 173 ? -3.836 18.453 -9.531 1 94.06 173 PHE B C 1
ATOM 6240 O O . PHE B 1 173 ? -2.818 18.734 -8.898 1 94.06 173 PHE B O 1
ATOM 6247 N N . GLU B 1 174 ? -3.871 17.75 -10.602 1 91.56 174 GLU B N 1
ATOM 6248 C CA . GLU B 1 174 ? -2.631 17.234 -11.164 1 91.56 174 GLU B CA 1
ATOM 6249 C C . GLU B 1 174 ? -1.878 18.312 -11.945 1 91.56 174 GLU B C 1
ATOM 6251 O O . GLU B 1 174 ? -2.49 19.125 -12.633 1 91.56 174 GLU B O 1
ATOM 6256 N N . THR B 1 175 ? -0.548 18.328 -11.734 1 88.38 175 THR B N 1
ATOM 6257 C CA . THR B 1 175 ? 0.263 19.281 -12.492 1 88.38 175 THR B CA 1
ATOM 6258 C C . THR B 1 175 ? 1.537 18.609 -13 1 88.38 175 THR B C 1
ATOM 6260 O O . THR B 1 175 ? 2.078 17.719 -12.344 1 88.38 175 THR B O 1
ATOM 6263 N N . CYS B 1 176 ? 1.904 19 -14.148 1 79.88 176 CYS B N 1
ATOM 6264 C CA . CYS B 1 176 ? 3.107 18.438 -14.758 1 79.88 176 CYS B CA 1
ATOM 6265 C C . CYS B 1 176 ? 4.34 19.25 -14.375 1 79.88 176 CYS B C 1
ATOM 6267 O O . CYS B 1 176 ? 5.465 18.766 -14.461 1 79.88 176 CYS B O 1
ATOM 6269 N N . GLU B 1 177 ? 4.09 20.547 -14 1 80.06 177 GLU B N 1
ATOM 6270 C CA . GLU B 1 177 ? 5.191 21.438 -13.648 1 80.06 177 GLU B CA 1
ATOM 6271 C C . GLU B 1 177 ? 4.934 22.141 -12.32 1 80.06 177 GLU B C 1
ATOM 6273 O O . GLU B 1 177 ? 3.795 22.516 -12.016 1 80.06 177 GLU B O 1
ATOM 6278 N N . THR B 1 178 ? 6.031 22.297 -11.594 1 80.12 178 THR B N 1
ATOM 6279 C CA . THR B 1 178 ? 5.871 22.906 -10.281 1 80.12 178 THR B CA 1
ATOM 6280 C C . THR B 1 178 ? 6.477 24.297 -10.258 1 80.12 178 THR B C 1
ATOM 6282 O O . THR B 1 178 ? 6.926 24.781 -9.211 1 80.12 178 THR B O 1
ATOM 6285 N N . SER B 1 179 ? 6.461 24.875 -11.438 1 85.38 179 SER B N 1
ATOM 6286 C CA . SER B 1 179 ? 6.918 26.266 -11.469 1 85.38 179 SER B CA 1
ATOM 6287 C C . SER B 1 179 ? 5.918 27.188 -10.789 1 85.38 179 SER B C 1
ATOM 6289 O O . SER B 1 179 ? 4.727 26.875 -10.719 1 85.38 179 SER B O 1
ATOM 6291 N N . SER B 1 180 ? 6.41 28.328 -10.328 1 90.31 180 SER B N 1
ATOM 6292 C CA . SER B 1 180 ? 5.562 29.281 -9.625 1 90.31 180 SER B CA 1
ATOM 6293 C C . SER B 1 180 ? 4.426 29.766 -10.523 1 90.31 180 SER B C 1
ATOM 6295 O O . SER B 1 180 ? 3.291 29.922 -10.062 1 90.31 180 SER B O 1
ATOM 6297 N N . ALA B 1 181 ? 4.734 29.953 -11.758 1 90.5 181 ALA B N 1
ATOM 6298 C CA . ALA B 1 181 ? 3.732 30.453 -12.695 1 90.5 181 ALA B CA 1
ATOM 6299 C C . ALA B 1 181 ? 2.621 29.438 -12.906 1 90.5 181 ALA B C 1
ATOM 6301 O O . ALA B 1 181 ? 1.438 29.781 -12.906 1 90.5 181 ALA B O 1
ATOM 6302 N N . THR B 1 182 ? 3.021 28.234 -13.07 1 90.44 182 THR B N 1
ATOM 6303 C CA . THR B 1 182 ? 2.057 27.172 -13.312 1 90.44 182 THR B CA 1
ATOM 6304 C C . THR B 1 182 ? 1.186 26.938 -12.078 1 90.44 182 THR B C 1
ATOM 6306 O O . THR B 1 182 ? -0.031 26.781 -12.195 1 90.44 182 THR B O 1
ATOM 6309 N N . LEU B 1 183 ? 1.786 26.953 -10.961 1 93.38 183 LEU B N 1
ATOM 6310 C CA . LEU B 1 183 ? 1.051 26.719 -9.727 1 93.38 183 LEU B CA 1
ATOM 6311 C C . LEU B 1 183 ? 0.101 27.875 -9.43 1 93.38 183 LEU B C 1
ATOM 6313 O O . LEU B 1 183 ? -1.015 27.672 -8.953 1 93.38 183 LEU B O 1
ATOM 6317 N N . HIS B 1 184 ? 0.581 29.078 -9.703 1 94.44 184 HIS B N 1
ATOM 6318 C CA . HIS B 1 184 ? -0.262 30.25 -9.539 1 94.44 184 HIS B CA 1
ATOM 6319 C C . HIS B 1 184 ? -1.516 30.156 -10.406 1 94.44 184 HIS B C 1
ATOM 6321 O O . HIS B 1 184 ? -2.627 30.391 -9.922 1 94.44 184 HIS B O 1
ATOM 6327 N N . LYS B 1 185 ? -1.322 29.766 -11.625 1 94.38 185 LYS B N 1
ATOM 6328 C CA . LYS B 1 185 ? -2.441 29.641 -12.555 1 94.38 185 LYS B CA 1
ATOM 6329 C C . LYS B 1 185 ? -3.387 28.531 -12.133 1 94.38 185 LYS B C 1
ATOM 6331 O O . LYS B 1 185 ? -4.605 28.641 -12.266 1 94.38 185 LYS B O 1
ATOM 6336 N N . LEU B 1 186 ? -2.82 27.5 -11.664 1 94.88 186 LEU B N 1
ATOM 6337 C CA . LEU B 1 186 ? -3.607 26.359 -11.227 1 94.88 186 LEU B CA 1
ATOM 6338 C C . LEU B 1 186 ? -4.508 26.734 -10.055 1 94.88 186 LEU B C 1
ATOM 6340 O O . LEU B 1 186 ? -5.699 26.422 -10.055 1 94.88 186 LEU B O 1
ATOM 6344 N N . ILE B 1 187 ? -3.973 27.438 -9.062 1 95.5 187 ILE B N 1
ATOM 6345 C CA . ILE B 1 187 ? -4.734 27.844 -7.891 1 95.5 187 ILE B CA 1
ATOM 6346 C C . ILE B 1 187 ? -5.805 28.859 -8.297 1 95.5 187 ILE B C 1
ATOM 6348 O O . ILE B 1 187 ? -6.949 28.766 -7.848 1 95.5 187 ILE B O 1
ATOM 6352 N N . GLN B 1 188 ? -5.414 29.734 -9.156 1 95.62 188 GLN B N 1
ATOM 6353 C CA . GLN B 1 188 ? -6.359 30.734 -9.641 1 95.62 188 GLN B CA 1
ATOM 6354 C C . GLN B 1 188 ? -7.547 30.078 -10.344 1 95.62 188 GLN B C 1
ATOM 6356 O O . GLN B 1 188 ? -8.695 30.422 -10.078 1 95.62 188 GLN B O 1
ATOM 6361 N N . SER B 1 189 ? -7.203 29.141 -11.18 1 95.06 189 SER B N 1
ATOM 6362 C CA . SER B 1 189 ? -8.25 28.453 -11.93 1 95.06 189 SER B CA 1
ATOM 6363 C C . SER B 1 189 ? -9.141 27.625 -11.008 1 95.06 189 SER B C 1
ATOM 6365 O O . SER B 1 189 ? -10.359 27.562 -11.211 1 95.06 189 SER B O 1
ATOM 6367 N N . ALA B 1 190 ? -8.586 27 -10.047 1 95 190 ALA B N 1
ATOM 6368 C CA . ALA B 1 190 ? -9.336 26.156 -9.117 1 95 190 ALA B CA 1
ATOM 6369 C C . ALA B 1 190 ? -10.32 26.984 -8.297 1 95 190 ALA B C 1
ATOM 6371 O O . ALA B 1 190 ? -11.469 26.594 -8.117 1 95 190 ALA B O 1
ATOM 6372 N N . ILE B 1 191 ? -9.883 28.156 -7.809 1 96.12 191 ILE B N 1
ATOM 6373 C CA . ILE B 1 191 ? -10.703 29.016 -6.957 1 96.12 191 ILE B CA 1
ATOM 6374 C C . ILE B 1 191 ? -11.812 29.656 -7.789 1 96.12 191 ILE B C 1
ATOM 6376 O O . ILE B 1 191 ? -12.969 29.719 -7.367 1 96.12 191 ILE B O 1
ATOM 6380 N N . THR B 1 192 ? -11.477 30.016 -8.984 1 94.94 192 THR B N 1
ATOM 6381 C CA . TH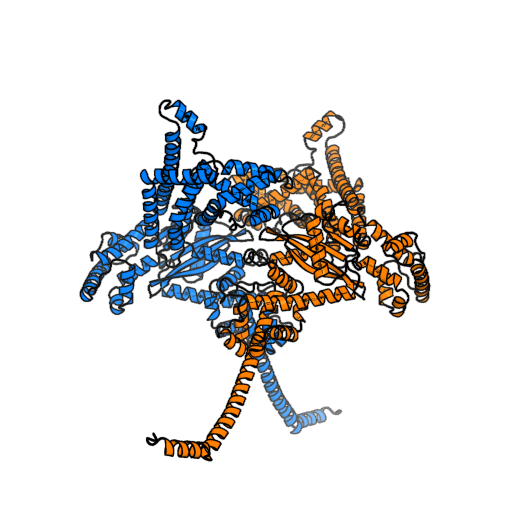R B 1 192 ? -12.453 30.672 -9.852 1 94.94 192 THR B CA 1
ATOM 6382 C C . THR B 1 192 ? -13.492 29.656 -10.336 1 94.94 192 THR B C 1
ATOM 6384 O O . THR B 1 192 ? -14.664 30.016 -10.523 1 94.94 192 THR B O 1
ATOM 6387 N N . SER B 1 193 ? -13.078 28.469 -10.508 1 93.88 193 SER B N 1
ATOM 6388 C CA . SER B 1 193 ? -13.969 27.438 -11.031 1 93.88 193 SER B CA 1
ATOM 6389 C C . SER B 1 193 ? -15.086 27.125 -10.047 1 93.88 193 SER B C 1
ATOM 6391 O O . SER B 1 193 ? -16.172 26.672 -10.445 1 93.88 193 SER B O 1
ATOM 6393 N N . VAL B 1 194 ? -14.875 27.359 -8.797 1 94.5 194 VAL B N 1
ATOM 6394 C CA . VAL B 1 194 ? -15.906 27.062 -7.801 1 94.5 194 VAL B CA 1
ATOM 6395 C C . VAL B 1 194 ? -16.688 28.328 -7.469 1 94.5 194 VAL B C 1
ATOM 6397 O O . VAL B 1 194 ? -17.531 28.328 -6.574 1 94.5 194 VAL B O 1
ATOM 6400 N N . GLY B 1 195 ? -16.359 29.438 -8.047 1 93.81 195 GLY B N 1
ATOM 6401 C CA . GLY B 1 195 ? -17.156 30.656 -7.945 1 93.81 195 GLY B CA 1
ATOM 6402 C C . GLY B 1 195 ? -16.719 31.562 -6.805 1 93.81 195 GLY B C 1
ATOM 6403 O O . GLY B 1 195 ? -17.484 32.375 -6.328 1 93.81 195 GLY B O 1
ATOM 6404 N N . LEU B 1 196 ? -15.555 31.406 -6.312 1 96 196 LEU B N 1
ATOM 6405 C CA . LEU B 1 196 ? -15.039 32.25 -5.25 1 96 196 LEU B CA 1
ATOM 6406 C C . LEU B 1 196 ? -14.227 33.406 -5.828 1 96 196 LEU B C 1
ATOM 6408 O O . LEU B 1 196 ? -13.508 33.25 -6.816 1 96 196 LEU B O 1
ATOM 6412 N N . SER B 1 197 ? -14.367 34.531 -5.215 1 95 197 SER B N 1
ATOM 6413 C CA . SER B 1 197 ? -13.656 35.719 -5.668 1 95 197 SER B CA 1
ATOM 6414 C C . SER B 1 197 ? -12.414 35.969 -4.816 1 95 197 SER B C 1
ATOM 6416 O O . SER B 1 197 ? -12.477 35.906 -3.586 1 95 197 SER B O 1
ATOM 6418 N N . PHE B 1 198 ? -11.375 36.375 -5.449 1 95.69 198 PHE B N 1
ATOM 6419 C CA . PHE B 1 198 ? -10.125 36.625 -4.742 1 95.69 198 PHE B CA 1
ATOM 6420 C C . PHE B 1 198 ? -10.219 37.938 -3.961 1 95.69 198 PHE B C 1
ATOM 6422 O O . PHE B 1 198 ? -9.391 38.188 -3.088 1 95.69 198 PHE B O 1
ATOM 6429 N N . ASN B 1 199 ? -11.172 38.688 -4.23 1 93.12 199 ASN B N 1
ATOM 6430 C CA . ASN B 1 199 ? -11.375 39.938 -3.48 1 93.12 199 ASN B CA 1
ATOM 6431 C C . ASN B 1 199 ? -11.727 39.656 -2.021 1 93.12 199 ASN B C 1
ATOM 6433 O O . ASN B 1 199 ? -11.531 40.5 -1.154 1 93.12 199 ASN B O 1
ATOM 6437 N N . ASP B 1 200 ? -12.211 38.5 -1.81 1 95.31 200 ASP B N 1
ATOM 6438 C CA . ASP B 1 200 ? -12.602 38.094 -0.457 1 95.31 200 ASP B CA 1
ATOM 6439 C C . ASP B 1 200 ? -11.523 37.25 0.199 1 95.31 200 ASP B C 1
ATOM 6441 O O . ASP B 1 200 ? -11.695 36.781 1.33 1 95.31 200 ASP B O 1
ATOM 6445 N N . CYS B 1 201 ? -10.445 37 -0.521 1 96.94 201 CYS B N 1
ATOM 6446 C CA . CYS B 1 201 ? -9.359 36.188 0.006 1 96.94 201 CYS B CA 1
ATOM 6447 C C . CYS B 1 201 ? -8.406 37.031 0.854 1 96.94 201 CYS B C 1
ATOM 6449 O O . CYS B 1 201 ? -7.93 38.062 0.409 1 96.94 201 CYS B O 1
ATOM 6451 N N . ARG B 1 202 ? -8.125 36.625 2.023 1 95.81 202 ARG B N 1
ATOM 6452 C CA . ARG B 1 202 ? -7.379 37.469 2.949 1 95.81 202 ARG B CA 1
ATOM 6453 C C . ARG B 1 202 ? -6.082 36.781 3.379 1 95.81 202 ARG B C 1
ATOM 6455 O O . ARG B 1 202 ? -5.234 37.406 4.027 1 95.81 202 ARG B O 1
ATOM 6462 N N . GLY B 1 203 ? -5.938 35.562 3.018 1 95 203 GLY B N 1
ATOM 6463 C CA . GLY B 1 203 ? -4.719 34.875 3.428 1 95 203 GLY B CA 1
ATOM 6464 C C . GLY B 1 203 ? -4.352 33.719 2.52 1 95 203 GLY B C 1
ATOM 6465 O O . GLY B 1 203 ? -5.18 33.25 1.729 1 95 203 GLY B O 1
ATOM 6466 N N . GLN B 1 204 ? -3.131 33.281 2.568 1 94.75 204 GLN B N 1
ATOM 6467 C CA . GLN B 1 204 ? -2.605 32.125 1.846 1 94.75 204 GLN B CA 1
ATOM 6468 C C . GLN B 1 204 ? -1.508 31.422 2.645 1 94.75 204 GLN B C 1
ATOM 6470 O O . GLN B 1 204 ? -0.72 32.062 3.328 1 94.75 204 GLN B O 1
ATOM 6475 N N . SER B 1 205 ? -1.584 30.141 2.686 1 93.56 205 SER B N 1
ATOM 6476 C CA . SER B 1 205 ? -0.58 29.344 3.391 1 93.56 205 SER B CA 1
ATOM 6477 C C . SER B 1 205 ? -0.087 28.188 2.533 1 93.56 205 SER B C 1
ATOM 6479 O O . SER B 1 205 ? -0.889 27.406 2.021 1 93.56 205 SER B O 1
ATOM 6481 N N . TYR B 1 206 ? 1.186 28.109 2.357 1 90.69 206 TYR B N 1
ATOM 6482 C CA . TYR B 1 206 ? 1.86 27.078 1.59 1 90.69 206 TYR B CA 1
ATOM 6483 C C . TYR B 1 206 ? 3.07 26.547 2.346 1 90.69 206 TYR B C 1
ATOM 6485 O O . TYR B 1 206 ? 3.375 27 3.449 1 90.69 206 TYR B O 1
ATOM 6493 N N . ASP B 1 207 ? 3.686 25.531 1.719 1 82.81 207 ASP B N 1
ATOM 6494 C CA . ASP B 1 207 ? 4.941 25.047 2.291 1 82.81 207 ASP B CA 1
ATOM 6495 C C . ASP B 1 207 ? 6.094 25.984 1.947 1 82.81 207 ASP B C 1
ATOM 6497 O O . ASP B 1 207 ? 5.887 27.047 1.355 1 82.81 207 ASP B O 1
ATOM 6501 N N . GLY B 1 208 ? 7.316 25.719 2.344 1 75.94 208 GLY B N 1
ATOM 6502 C CA . GLY B 1 208 ? 8.453 26.609 2.232 1 75.94 208 GLY B CA 1
ATOM 6503 C C . GLY B 1 208 ? 9.234 26.422 0.946 1 75.94 208 GLY B C 1
ATOM 6504 O O . GLY B 1 208 ? 10.305 27.016 0.772 1 75.94 208 GLY B O 1
ATOM 6505 N N . ALA B 1 209 ? 8.719 25.625 0.059 1 77.56 209 ALA B N 1
ATOM 6506 C CA . ALA B 1 209 ? 9.422 25.438 -1.206 1 77.56 209 ALA B CA 1
ATOM 6507 C C . ALA B 1 209 ? 9.523 26.766 -1.971 1 77.56 209 ALA B C 1
ATOM 6509 O O . ALA B 1 209 ? 8.609 27.594 -1.91 1 77.56 209 ALA B O 1
ATOM 6510 N N . ALA B 1 210 ? 10.562 27.016 -2.625 1 73.75 210 ALA B N 1
ATOM 6511 C CA . ALA B 1 2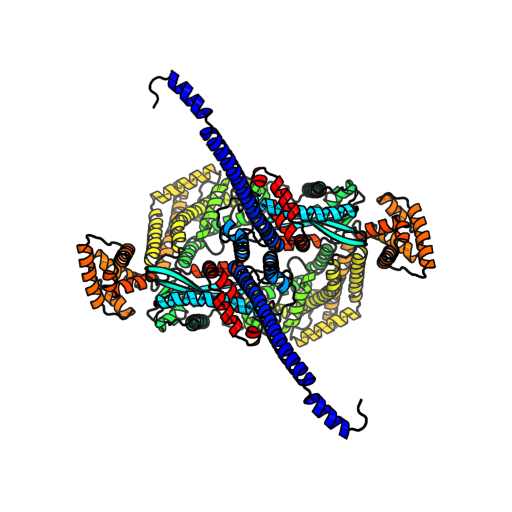10 ? 10.867 28.281 -3.283 1 73.75 210 ALA B CA 1
ATOM 6512 C C . ALA B 1 210 ? 9.773 28.656 -4.277 1 73.75 210 ALA B C 1
ATOM 6514 O O . ALA B 1 210 ? 9.422 29.828 -4.402 1 73.75 210 ALA B O 1
ATOM 6515 N N . ASN B 1 211 ? 9.266 27.688 -4.902 1 80.44 211 ASN B N 1
ATOM 6516 C CA . ASN B 1 211 ? 8.234 27.969 -5.898 1 80.44 211 ASN B CA 1
ATOM 6517 C C . ASN B 1 211 ? 6.953 28.484 -5.246 1 80.44 211 ASN B C 1
ATOM 6519 O O . ASN B 1 211 ? 6.172 29.188 -5.883 1 80.44 211 ASN B O 1
ATOM 6523 N N . MET B 1 212 ? 6.805 28.125 -4.047 1 81.5 212 MET B N 1
ATOM 6524 C CA . MET B 1 212 ? 5.594 28.547 -3.348 1 81.5 212 MET B CA 1
ATOM 6525 C C . MET B 1 212 ? 5.848 29.797 -2.518 1 81.5 212 MET B C 1
ATOM 6527 O O . MET B 1 212 ? 5.141 30.797 -2.664 1 81.5 212 MET B O 1
ATOM 6531 N N . SER B 1 213 ? 7.016 29.781 -1.758 1 75.5 213 SER B N 1
ATOM 6532 C CA . SER B 1 213 ? 7.211 30.781 -0.72 1 75.5 213 SER B CA 1
ATOM 6533 C C . SER B 1 213 ? 8.18 31.875 -1.18 1 75.5 213 SER B C 1
ATOM 6535 O O . SER B 1 213 ? 8.336 32.906 -0.508 1 75.5 213 SER B O 1
ATOM 6537 N N . GLY B 1 214 ? 8.711 31.688 -2.367 1 74.12 214 GLY B N 1
ATOM 6538 C CA . GLY B 1 214 ? 9.695 32.656 -2.82 1 74.12 214 GLY B CA 1
ATOM 6539 C C . GLY B 1 214 ? 9.188 34.094 -2.799 1 74.12 214 GLY B C 1
ATOM 6540 O O . GLY B 1 214 ? 8.062 34.344 -3.215 1 74.12 214 GLY B O 1
ATOM 6541 N N . HIS B 1 215 ? 9.992 35.031 -2.328 1 74.88 215 HIS B N 1
ATOM 6542 C CA . HIS B 1 215 ? 9.586 36.406 -2.09 1 74.88 215 HIS B CA 1
ATOM 6543 C C . HIS B 1 215 ? 9.508 37.219 -3.395 1 74.88 215 HIS B C 1
ATOM 6545 O O . HIS B 1 215 ? 8.797 38.219 -3.479 1 74.88 215 HIS B O 1
ATOM 6551 N N . LEU B 1 216 ? 10.148 36.688 -4.359 1 68.44 216 LEU B N 1
ATOM 6552 C CA . LEU B 1 216 ? 10.203 37.469 -5.59 1 68.44 216 LEU B CA 1
ATOM 6553 C C . LEU B 1 216 ? 9.266 36.875 -6.645 1 68.44 216 LEU B C 1
ATOM 6555 O O . LEU B 1 216 ? 8.461 37.625 -7.23 1 68.44 216 LEU B O 1
ATOM 6559 N N . SER B 1 217 ? 9.32 35.562 -6.77 1 77.69 217 SER B N 1
ATOM 6560 C CA . SER B 1 217 ? 8.586 35 -7.898 1 77.69 217 SER B CA 1
ATOM 6561 C C . SER B 1 217 ? 7.773 33.781 -7.469 1 77.69 217 SER B C 1
ATOM 6563 O O . SER B 1 217 ? 7.191 33.094 -8.312 1 77.69 217 SER B O 1
ATOM 6565 N N . GLY B 1 218 ? 7.715 33.656 -6.199 1 86.06 218 GLY B N 1
ATOM 6566 C CA . GLY B 1 218 ? 6.93 32.531 -5.73 1 86.06 218 GLY B CA 1
ATOM 6567 C C . GLY B 1 218 ? 5.438 32.719 -5.898 1 86.06 218 GLY B C 1
ATOM 6568 O O . GLY B 1 218 ? 4.984 33.812 -6.215 1 86.06 218 GLY B O 1
ATOM 6569 N N . VAL B 1 219 ? 4.699 31.766 -5.742 1 89.69 219 VAL B N 1
ATOM 6570 C CA . VAL B 1 219 ? 3.246 31.797 -5.859 1 89.69 219 VAL B CA 1
ATOM 6571 C C . VAL B 1 219 ? 2.676 32.844 -4.918 1 89.69 219 VAL B C 1
ATOM 6573 O O . VAL B 1 219 ? 1.812 33.656 -5.309 1 89.69 219 VAL B O 1
ATOM 6576 N N . GLN B 1 220 ? 3.141 32.844 -3.668 1 89.88 220 GLN B N 1
ATOM 6577 C CA . GLN B 1 220 ? 2.629 33.812 -2.686 1 89.88 220 GLN B CA 1
ATOM 6578 C C . GLN B 1 220 ? 2.877 35.25 -3.131 1 89.88 220 GLN B C 1
ATOM 6580 O O . GLN B 1 220 ? 2.023 36.094 -2.945 1 89.88 220 GLN B O 1
ATOM 6585 N N . ALA B 1 221 ? 4.047 35.5 -3.711 1 90.62 221 ALA B N 1
ATOM 6586 C CA . ALA B 1 221 ? 4.391 36.844 -4.156 1 90.62 221 ALA B CA 1
ATOM 6587 C C . ALA B 1 221 ? 3.492 37.281 -5.305 1 90.62 221 ALA B C 1
ATOM 6589 O O . ALA B 1 221 ? 3.1 38.469 -5.383 1 90.62 221 ALA B O 1
ATOM 6590 N N . ARG B 1 222 ? 3.18 36.438 -6.129 1 93.38 222 ARG B N 1
ATOM 6591 C CA . ARG B 1 222 ? 2.326 36.719 -7.273 1 93.38 222 ARG B CA 1
ATOM 6592 C C . ARG B 1 222 ? 0.919 37.094 -6.82 1 93.38 222 ARG B C 1
ATOM 6594 O O . ARG B 1 222 ? 0.335 38.062 -7.328 1 93.38 222 ARG B O 1
ATOM 6601 N N . PHE B 1 223 ? 0.378 36.406 -5.906 1 94.31 223 PHE B N 1
ATOM 6602 C CA . PHE B 1 223 ? -0.951 36.719 -5.395 1 94.31 223 PHE B CA 1
ATOM 6603 C C . PHE B 1 223 ? -0.938 38 -4.609 1 94.31 223 PHE B C 1
ATOM 6605 O O . PHE B 1 223 ? -1.889 38.781 -4.68 1 94.31 223 PHE B O 1
ATOM 6612 N N . LYS B 1 224 ? 0.108 38.219 -3.844 1 91.81 224 LYS B N 1
ATOM 6613 C CA . LYS B 1 224 ? 0.215 39.438 -3.041 1 91.81 224 LYS B CA 1
ATOM 6614 C C . LYS B 1 224 ? 0.281 40.688 -3.928 1 91.81 224 LYS B C 1
ATOM 6616 O O . LYS B 1 224 ? -0.23 41.75 -3.561 1 91.81 224 LYS B O 1
ATOM 6621 N N . GLU B 1 225 ? 0.941 40.5 -5.043 1 92.25 225 GLU B N 1
ATOM 6622 C CA . GLU B 1 225 ? 1.012 41.625 -5.996 1 92.25 225 GLU B CA 1
ATOM 6623 C C . GLU B 1 225 ? -0.368 41.969 -6.551 1 92.25 225 GLU B C 1
ATOM 6625 O O . GLU B 1 225 ? -0.704 43.125 -6.719 1 92.25 225 GLU B O 1
ATOM 6630 N N . MET B 1 226 ? -1.132 40.969 -6.738 1 93.25 226 MET B N 1
ATOM 6631 C CA . MET B 1 226 ? -2.475 41.156 -7.281 1 93.25 226 MET B CA 1
ATOM 6632 C C . MET B 1 226 ? -3.449 41.562 -6.188 1 93.25 226 MET B C 1
ATOM 6634 O O . MET B 1 226 ? -4.336 42.375 -6.422 1 93.25 226 MET B O 1
ATOM 6638 N N . TYR B 1 227 ? -3.246 40.938 -5.039 1 94.25 227 TYR B N 1
ATOM 6639 C CA . TYR B 1 227 ? -4.113 41.188 -3.893 1 94.25 227 TYR B CA 1
ATOM 6640 C C . TYR B 1 227 ? -3.297 41.406 -2.627 1 94.25 227 TYR B C 1
ATOM 6642 O O . TYR B 1 227 ? -3.102 40.5 -1.828 1 94.25 227 TYR B O 1
ATOM 6650 N N . PRO B 1 228 ? -2.992 42.594 -2.287 1 91.31 228 PRO B N 1
ATOM 6651 C CA . PRO B 1 228 ? -2.094 42.906 -1.172 1 91.31 228 PRO B CA 1
ATOM 6652 C C . PRO B 1 228 ? -2.664 42.5 0.181 1 91.31 228 PRO B C 1
ATOM 6654 O O . PRO B 1 228 ? -1.91 42.25 1.13 1 91.31 228 PRO B O 1
ATOM 6657 N N . ALA B 1 229 ? -3.969 42.344 0.239 1 92.56 229 ALA B N 1
ATOM 6658 C CA . ALA B 1 229 ? -4.605 41.969 1.501 1 92.56 229 ALA B CA 1
ATOM 6659 C C . ALA B 1 229 ? -4.473 40.5 1.771 1 92.56 229 ALA B C 1
ATOM 6661 O O . ALA B 1 229 ? -4.816 40 2.854 1 92.56 229 ALA B O 1
ATOM 6662 N N . MET B 1 230 ? -3.91 39.75 0.8 1 93.62 230 MET B N 1
ATOM 6663 C CA . MET B 1 230 ? -3.695 38.312 0.95 1 93.62 230 MET B CA 1
ATOM 6664 C C . MET B 1 230 ? -2.369 38.031 1.646 1 93.62 230 MET B C 1
ATOM 6666 O O . MET B 1 230 ? -1.354 37.812 0.986 1 93.62 230 MET B O 1
ATOM 6670 N N . LEU B 1 231 ? -2.447 37.938 2.887 1 92.56 231 LEU B N 1
ATOM 6671 C CA . LEU B 1 231 ? -1.229 37.719 3.666 1 92.56 231 LEU B CA 1
ATOM 6672 C C . LEU B 1 231 ? -0.708 36.312 3.525 1 92.56 231 LEU B C 1
ATOM 6674 O O . LEU B 1 231 ? -1.494 35.344 3.463 1 92.56 231 LEU B O 1
ATOM 6678 N N . TYR B 1 232 ? 0.6 36.188 3.465 1 92 232 TYR B N 1
ATOM 6679 C CA . TYR B 1 232 ? 1.226 34.875 3.354 1 92 232 TYR B CA 1
ATOM 6680 C C . TYR B 1 232 ? 1.741 34.406 4.707 1 92 232 TYR B C 1
ATOM 6682 O O . TYR B 1 232 ? 2.424 35.125 5.414 1 92 232 TYR B O 1
ATOM 6690 N N . VAL B 1 233 ? 1.379 33.219 4.996 1 89.31 233 VAL B N 1
ATOM 6691 C CA . VAL B 1 233 ? 1.905 32.562 6.199 1 89.31 233 VAL B CA 1
ATOM 6692 C C . VAL B 1 233 ? 2.521 31.219 5.836 1 89.31 233 VAL B C 1
ATOM 6694 O O . VAL B 1 233 ? 1.848 30.359 5.273 1 89.31 233 VAL B O 1
ATOM 6697 N N . HIS B 1 234 ? 3.783 31.062 6.082 1 90.69 234 HIS B N 1
ATOM 6698 C CA . HIS B 1 234 ? 4.406 29.75 5.949 1 90.69 234 HIS B CA 1
ATOM 6699 C C . HIS B 1 234 ? 3.828 28.766 6.957 1 90.69 234 HIS B C 1
ATOM 6701 O O . HIS B 1 234 ? 3.742 29.062 8.148 1 90.69 234 HIS B O 1
ATOM 6707 N N . CYS B 1 235 ? 3.414 27.625 6.504 1 91.38 235 CYS B N 1
ATOM 6708 C CA . CYS B 1 235 ? 2.805 26.625 7.371 1 91.38 235 CYS B CA 1
ATOM 6709 C C . CYS B 1 235 ? 3.631 26.422 8.633 1 91.38 235 CYS B C 1
ATOM 6711 O O . CYS B 1 235 ? 4.801 26.031 8.562 1 91.38 235 CYS B O 1
ATOM 6713 N N . SER B 1 236 ? 3.043 26.672 9.742 1 91.12 236 SER B N 1
ATOM 6714 C CA . SER B 1 236 ? 3.734 26.594 11.023 1 91.12 236 SER B CA 1
ATOM 6715 C C . SER B 1 236 ? 4.184 25.156 11.32 1 91.12 236 SER B C 1
ATOM 6717 O O . SER B 1 236 ? 5.207 24.953 11.977 1 91.12 236 SER B O 1
ATOM 6719 N N . GLY B 1 237 ? 3.379 24.188 10.898 1 90.31 237 GLY B N 1
ATOM 6720 C CA . GLY B 1 237 ? 3.801 22.812 11.055 1 90.31 237 GLY B CA 1
ATOM 6721 C C . GLY B 1 237 ? 5.09 22.484 10.32 1 90.31 237 GLY B C 1
ATOM 6722 O O . GLY B 1 237 ? 5.973 21.828 10.867 1 90.31 237 GLY B O 1
ATOM 6723 N N . HIS B 1 238 ? 5.188 22.953 9.133 1 90.19 238 HIS B N 1
ATOM 6724 C CA . HIS B 1 238 ? 6.398 22.766 8.352 1 90.19 238 HIS B CA 1
ATOM 6725 C C . HIS B 1 238 ? 7.582 23.5 8.961 1 90.19 238 HIS B C 1
ATOM 6727 O O . HIS B 1 238 ? 8.695 22.969 9.008 1 90.19 238 HIS B O 1
ATOM 6733 N N . ASN B 1 239 ? 7.324 24.688 9.367 1 91.31 239 ASN B N 1
ATOM 6734 C CA . ASN B 1 239 ? 8.367 25.5 9.992 1 91.31 239 ASN B CA 1
ATOM 6735 C C . ASN B 1 239 ? 8.93 24.812 11.234 1 91.31 239 ASN B C 1
ATOM 6737 O O . ASN B 1 239 ? 10.141 24.797 11.445 1 91.31 239 ASN B O 1
ATOM 6741 N N . LEU B 1 240 ? 8.008 24.359 12.023 1 92.69 240 LEU B N 1
ATOM 6742 C CA . LEU B 1 240 ? 8.438 23.672 13.242 1 92.69 240 LEU B CA 1
ATOM 6743 C C . LEU B 1 240 ? 9.273 22.438 12.898 1 92.69 240 LEU B C 1
ATOM 6745 O O . LEU B 1 240 ? 10.312 22.188 13.523 1 92.69 240 LEU B O 1
ATOM 6749 N N . ASN B 1 241 ? 8.844 21.688 11.961 1 92.56 241 ASN B N 1
ATOM 6750 C CA . ASN B 1 241 ? 9.578 20.5 11.523 1 92.56 241 ASN B CA 1
ATOM 6751 C C . ASN B 1 241 ? 10.969 20.875 11.008 1 92.56 241 ASN B C 1
ATOM 6753 O O . ASN B 1 241 ? 11.945 20.188 11.32 1 92.56 241 ASN B O 1
ATOM 6757 N N . LEU B 1 242 ? 11.047 21.891 10.234 1 90.94 242 LEU B N 1
ATOM 6758 C CA . LEU B 1 242 ? 12.32 22.344 9.68 1 90.94 242 LEU B CA 1
ATOM 6759 C C . LEU B 1 242 ? 13.25 22.828 10.789 1 90.94 242 LEU B C 1
ATOM 6761 O O . LEU B 1 242 ? 14.461 22.625 10.727 1 90.94 242 LEU B O 1
ATOM 6765 N N . ALA B 1 243 ? 12.664 23.484 11.727 1 93.25 243 ALA B N 1
ATOM 6766 C CA . ALA B 1 243 ? 13.461 23.953 12.859 1 93.25 243 ALA B CA 1
ATOM 6767 C C . ALA B 1 243 ? 14.117 22.797 13.594 1 93.25 243 ALA B C 1
ATOM 6769 O O . ALA B 1 243 ? 15.297 22.844 13.945 1 93.25 243 ALA B O 1
ATOM 6770 N N . ILE B 1 244 ? 13.375 21.781 13.82 1 93.5 244 ILE B N 1
ATOM 6771 C CA . ILE B 1 244 ? 13.883 20.594 14.5 1 93.5 244 ILE B CA 1
ATOM 6772 C C . ILE B 1 244 ? 14.945 19.922 13.633 1 93.5 244 ILE B C 1
ATOM 6774 O O . ILE B 1 244 ? 15.992 19.5 14.133 1 93.5 244 ILE B O 1
ATOM 6778 N N . GLN B 1 245 ? 14.625 19.844 12.375 1 92.62 245 GLN B N 1
ATOM 6779 C CA . GLN B 1 245 ? 15.57 19.25 11.438 1 92.62 245 GLN B CA 1
ATOM 6780 C C . GLN B 1 245 ? 16.906 20 11.453 1 92.62 245 GLN B C 1
ATOM 6782 O O . GLN B 1 245 ? 17.969 19.375 11.5 1 92.62 245 GLN B O 1
ATOM 6787 N N . ASP B 1 246 ? 16.844 21.312 11.438 1 91.88 246 ASP B N 1
ATOM 6788 C CA . ASP B 1 246 ? 18.047 22.141 11.492 1 91.88 246 ASP B CA 1
ATOM 6789 C C . ASP B 1 246 ? 18.844 21.875 12.766 1 91.88 246 ASP B C 1
ATOM 6791 O O . ASP B 1 246 ? 20.078 21.828 12.734 1 91.88 246 ASP B O 1
ATOM 6795 N N . THR B 1 247 ? 18.172 21.703 13.773 1 93.94 247 THR B N 1
ATOM 6796 C CA . THR B 1 247 ? 18.781 21.516 15.078 1 93.94 247 THR B CA 1
ATOM 6797 C C . THR B 1 247 ? 19.578 20.219 15.117 1 93.94 247 THR B C 1
ATOM 6799 O O . THR B 1 247 ? 20.719 20.188 15.586 1 93.94 247 THR B O 1
ATOM 6802 N N . PHE B 1 248 ? 19.047 19.188 14.617 1 93.75 248 PHE B N 1
ATOM 6803 C CA . PHE B 1 248 ? 19.641 17.875 14.766 1 93.75 248 PHE B CA 1
ATOM 6804 C C . PHE B 1 248 ? 20.594 17.578 13.609 1 93.75 248 PHE B C 1
ATOM 6806 O O . PHE B 1 248 ? 21.625 16.922 13.789 1 93.75 248 PHE B O 1
ATOM 6813 N N . ARG B 1 249 ? 20.312 18.047 12.445 1 90.69 249 ARG B N 1
ATOM 6814 C CA . ARG B 1 249 ? 21.125 17.734 11.273 1 90.69 249 ARG B CA 1
ATOM 6815 C C . ARG B 1 249 ? 22.406 18.562 11.258 1 90.69 249 ARG B C 1
ATOM 6817 O O . ARG B 1 249 ? 23.438 18.125 10.75 1 90.69 249 ARG B O 1
ATOM 6824 N N . ASN B 1 250 ? 22.328 19.766 11.789 1 88.62 250 ASN B N 1
ATOM 6825 C CA . ASN B 1 250 ? 23.484 20.672 11.734 1 88.62 250 ASN B CA 1
ATOM 6826 C C . ASN B 1 250 ? 24.5 20.344 12.82 1 88.62 250 ASN B C 1
ATOM 6828 O O . ASN B 1 250 ? 25.625 20.859 12.789 1 88.62 250 ASN B O 1
ATOM 6832 N N . ASN B 1 251 ? 24.156 19.547 13.758 1 92.12 251 ASN B N 1
ATOM 6833 C CA . ASN B 1 251 ? 25.078 19.062 14.781 1 92.12 251 ASN B CA 1
ATOM 6834 C C . ASN B 1 251 ? 25.531 17.641 14.492 1 92.12 251 ASN B C 1
ATOM 6836 O O . ASN B 1 251 ? 24.719 16.703 14.5 1 92.12 251 ASN B O 1
ATOM 6840 N N . THR B 1 252 ? 26.703 17.484 14.312 1 91.56 252 THR B N 1
ATOM 6841 C CA . THR B 1 252 ? 27.281 16.219 13.844 1 91.56 252 THR B CA 1
ATOM 6842 C C . THR B 1 252 ? 26.984 15.094 14.836 1 91.56 252 THR B C 1
ATOM 6844 O O . THR B 1 252 ? 26.641 13.984 14.438 1 91.56 252 THR B O 1
ATOM 6847 N N . ASP B 1 253 ? 27.188 15.375 16.125 1 91.5 253 ASP B N 1
ATOM 6848 C CA . ASP B 1 253 ? 26.969 14.352 17.141 1 91.5 253 ASP B CA 1
ATOM 6849 C C . ASP B 1 253 ? 25.516 13.922 17.188 1 91.5 253 ASP B C 1
ATOM 6851 O O . ASP B 1 253 ? 25.219 12.727 17.297 1 91.5 253 ASP B O 1
ATOM 6855 N N . ALA B 1 254 ? 24.719 14.906 17.109 1 94.19 254 ALA B N 1
ATOM 6856 C CA . ALA B 1 254 ? 23.281 14.602 17.109 1 94.19 254 ALA B CA 1
ATOM 6857 C C . ALA B 1 254 ? 22.875 13.828 15.859 1 94.19 254 ALA B C 1
ATOM 6859 O O . ALA B 1 254 ? 22.141 12.836 15.945 1 94.19 254 ALA B O 1
ATOM 6860 N N . ALA B 1 255 ? 23.359 14.211 14.719 1 93.88 255 ALA B N 1
ATOM 6861 C CA . ALA B 1 255 ? 23.047 13.555 13.453 1 93.88 255 ALA B CA 1
ATOM 6862 C C . ALA B 1 255 ? 23.531 12.109 13.445 1 93.88 255 ALA B C 1
ATOM 6864 O O . ALA B 1 255 ? 22.812 11.211 13.008 1 93.88 255 ALA B O 1
ATOM 6865 N N . ASN B 1 256 ? 24.688 11.938 13.945 1 92.88 256 ASN B N 1
ATOM 6866 C CA . ASN B 1 256 ? 25.266 10.594 14 1 92.88 256 ASN B CA 1
ATOM 6867 C C . ASN B 1 256 ? 24.469 9.688 14.938 1 92.88 256 ASN B C 1
ATOM 6869 O O . ASN B 1 256 ? 24.281 8.508 14.656 1 92.88 256 ASN B O 1
ATOM 6873 N N . SER B 1 257 ? 24.109 10.242 16.031 1 95.19 257 SER B N 1
ATOM 6874 C CA . SER B 1 257 ? 23.344 9.461 16.984 1 95.19 257 SER B CA 1
ATOM 6875 C C . SER B 1 257 ? 22 9.039 16.406 1 95.19 257 SER B C 1
ATOM 6877 O O . SER B 1 257 ? 21.547 7.91 16.609 1 95.19 257 SER B O 1
ATOM 6879 N N . LEU B 1 258 ? 21.391 9.969 15.68 1 94.56 258 LEU B N 1
ATOM 6880 C CA . LEU B 1 258 ? 20.109 9.656 15.039 1 94.56 258 LEU B CA 1
ATOM 6881 C C . LEU B 1 258 ? 20.297 8.594 13.961 1 94.56 258 LEU B C 1
ATOM 6883 O O . LEU B 1 258 ? 19.453 7.707 13.812 1 94.56 258 LEU B O 1
ATOM 6887 N N . ALA B 1 259 ? 21.297 8.703 13.258 1 92.88 259 ALA B N 1
ATOM 6888 C CA . ALA B 1 259 ? 21.609 7.723 12.219 1 92.88 259 ALA B CA 1
ATOM 6889 C C . ALA B 1 259 ? 21.828 6.34 12.82 1 92.88 259 ALA B C 1
ATOM 6891 O O . ALA B 1 259 ? 21.406 5.332 12.258 1 92.88 259 ALA B O 1
ATOM 6892 N N . THR B 1 260 ? 22.531 6.336 13.891 1 94.56 260 THR B N 1
ATOM 6893 C CA . THR B 1 260 ? 22.797 5.078 14.586 1 94.56 260 THR B CA 1
ATOM 6894 C C . THR B 1 260 ? 21.484 4.441 15.055 1 94.56 260 THR B C 1
ATOM 6896 O O . THR B 1 260 ? 21.266 3.244 14.867 1 94.56 260 THR B O 1
ATOM 6899 N N . LEU B 1 261 ? 20.688 5.281 15.648 1 95.88 261 LEU B N 1
ATOM 6900 C CA . LEU B 1 261 ? 19.391 4.793 16.094 1 95.88 261 LEU B CA 1
ATOM 6901 C C . LEU B 1 261 ? 18.594 4.215 14.93 1 95.88 261 LEU B C 1
ATOM 6903 O O . LEU B 1 261 ? 18.078 3.1 15.023 1 95.88 261 LEU B O 1
ATOM 6907 N N . ASN B 1 262 ? 18.5 4.949 13.875 1 93.94 262 ASN B N 1
ATOM 6908 C CA . ASN B 1 262 ? 17.766 4.5 12.695 1 93.94 262 ASN B CA 1
ATOM 6909 C C . ASN B 1 262 ? 18.359 3.227 12.109 1 93.94 262 ASN B C 1
ATOM 6911 O O . ASN B 1 262 ? 17.625 2.342 11.656 1 93.94 262 ASN B O 1
ATOM 6915 N N . GLY B 1 263 ? 19.672 3.16 12.109 1 93.81 263 GLY B N 1
ATOM 6916 C CA . GLY B 1 263 ? 20.359 1.972 11.625 1 93.81 263 GLY B CA 1
ATOM 6917 C C . GLY B 1 263 ? 20.031 0.724 12.422 1 93.81 263 GLY B C 1
ATOM 6918 O O . GLY B 1 263 ? 19.781 -0.339 11.844 1 93.81 263 GLY B O 1
ATOM 6919 N N . VAL B 1 264 ? 19.984 0.859 13.695 1 94.75 264 VAL B N 1
ATOM 6920 C CA . VAL B 1 264 ? 19.703 -0.265 14.586 1 94.75 264 VAL B CA 1
ATOM 6921 C C . VAL B 1 264 ? 18.266 -0.744 14.375 1 94.75 264 VAL B C 1
ATOM 6923 O O . VAL B 1 264 ? 18.016 -1.945 14.25 1 94.75 264 VAL B O 1
ATOM 6926 N N . VAL B 1 265 ? 17.375 0.209 14.336 1 93.19 265 VAL B N 1
ATOM 6927 C CA . VAL B 1 265 ? 15.961 -0.131 14.18 1 93.19 265 VAL B CA 1
ATOM 6928 C C . VAL B 1 265 ? 15.742 -0.828 12.836 1 93.19 265 VAL B C 1
ATOM 6930 O O . VAL B 1 265 ? 15.055 -1.847 12.766 1 93.19 265 VAL B O 1
ATOM 6933 N N . ASN B 1 266 ? 16.359 -0.293 11.828 1 91.25 266 ASN B N 1
ATOM 6934 C CA . ASN B 1 266 ? 16.25 -0.912 10.508 1 91.25 266 ASN B CA 1
ATOM 6935 C C . ASN B 1 266 ? 16.906 -2.291 10.484 1 91.25 266 ASN B C 1
ATOM 6937 O O . ASN B 1 266 ? 16.391 -3.211 9.836 1 91.25 266 ASN B O 1
ATOM 6941 N N . PHE B 1 267 ? 18.047 -2.432 11.133 1 92.62 267 PHE B N 1
ATOM 6942 C CA . PHE B 1 267 ? 18.734 -3.707 11.227 1 92.62 267 PHE B CA 1
ATOM 6943 C C . PHE B 1 267 ? 17.844 -4.777 11.828 1 92.62 267 PHE B C 1
ATOM 6945 O O . PHE B 1 267 ? 17.828 -5.918 11.359 1 92.62 267 PHE B O 1
ATOM 6952 N N . ILE B 1 268 ? 17.109 -4.414 12.781 1 90 268 ILE B N 1
ATOM 6953 C CA . ILE B 1 268 ? 16.219 -5.34 13.477 1 90 268 ILE B CA 1
ATOM 6954 C C . ILE B 1 268 ? 15.016 -5.656 12.609 1 90 268 ILE B C 1
ATOM 6956 O O . ILE B 1 268 ? 14.633 -6.82 12.469 1 90 268 ILE B O 1
ATOM 6960 N N . LYS B 1 269 ? 14.438 -4.68 11.953 1 88.69 269 LYS B N 1
ATOM 6961 C CA . LYS B 1 269 ? 13.164 -4.816 11.266 1 88.69 269 LYS B CA 1
ATOM 6962 C C . LYS B 1 269 ? 13.352 -5.371 9.859 1 88.69 269 LYS B C 1
ATOM 6964 O O . LYS B 1 269 ? 12.398 -5.859 9.25 1 88.69 269 LYS B O 1
ATOM 6969 N N . ALA B 1 270 ? 14.523 -5.328 9.289 1 87 270 ALA B N 1
ATOM 6970 C CA . ALA B 1 270 ? 14.766 -5.703 7.898 1 87 270 ALA B CA 1
ATOM 6971 C C . ALA B 1 270 ? 14.75 -7.219 7.727 1 87 270 ALA B C 1
ATOM 6973 O O . ALA B 1 270 ? 14.602 -7.723 6.609 1 87 270 ALA B O 1
ATOM 6974 N N . SER B 1 271 ? 14.922 -7.988 8.797 1 85.62 271 SER B N 1
ATOM 6975 C CA . SER B 1 271 ? 14.945 -9.445 8.75 1 85.62 271 SER B CA 1
ATOM 6976 C C . SER B 1 271 ? 13.875 -10.039 9.664 1 85.62 271 SER B C 1
ATOM 6978 O O . SER B 1 271 ? 13.836 -9.742 10.859 1 85.62 271 SER B O 1
ATOM 6980 N N . PRO B 1 272 ? 13.008 -10.859 9.047 1 83.69 272 PRO B N 1
ATOM 6981 C CA . PRO B 1 272 ? 12 -11.508 9.891 1 83.69 272 PRO B CA 1
ATOM 6982 C C . PRO B 1 272 ? 12.609 -12.305 11.039 1 83.69 272 PRO B C 1
ATOM 6984 O O . PRO B 1 272 ? 12.055 -12.328 12.141 1 83.69 272 PRO B O 1
ATOM 6987 N N . LYS B 1 273 ? 13.719 -12.938 10.812 1 83.31 273 LYS B N 1
ATOM 6988 C CA . LYS B 1 273 ? 14.391 -13.719 11.852 1 83.31 273 LYS B CA 1
ATOM 6989 C C . LYS B 1 273 ? 14.875 -12.82 12.984 1 83.31 273 LYS B C 1
ATOM 6991 O O . LYS B 1 273 ? 14.633 -13.109 14.164 1 83.31 273 LYS B O 1
ATOM 6996 N N . ARG B 1 274 ? 15.547 -11.727 12.648 1 87.62 274 ARG B N 1
ATOM 6997 C CA . ARG B 1 274 ? 16.047 -10.805 13.656 1 87.62 274 ARG B CA 1
ATOM 6998 C C . ARG B 1 274 ? 14.906 -10.156 14.438 1 87.62 274 ARG B C 1
ATOM 7000 O O . ARG B 1 274 ? 14.992 -10 15.656 1 87.62 274 ARG B O 1
ATOM 7007 N N . LEU B 1 275 ? 13.875 -9.844 13.711 1 86.06 275 LEU B N 1
ATOM 7008 C CA . LEU B 1 275 ? 12.711 -9.242 14.359 1 86.06 275 LEU B CA 1
ATOM 7009 C C . LEU B 1 275 ? 12.07 -10.219 15.344 1 86.06 275 LEU B C 1
ATOM 7011 O O . LEU B 1 275 ? 11.711 -9.828 16.453 1 86.06 275 LEU B O 1
ATOM 7015 N N . SER B 1 276 ? 11.938 -11.414 14.914 1 83.19 276 SER B N 1
ATOM 7016 C CA . SER B 1 276 ? 11.367 -12.43 15.797 1 83.19 276 SER B CA 1
ATOM 7017 C C . SER B 1 276 ? 12.219 -12.633 17.031 1 83.19 276 SER B C 1
ATOM 7019 O O . SER B 1 276 ? 11.695 -12.805 18.141 1 83.19 276 SER B O 1
ATOM 7021 N N . MET B 1 277 ? 13.484 -12.641 16.891 1 82.5 277 MET B N 1
ATOM 7022 C CA . MET B 1 277 ? 14.414 -12.789 18.016 1 82.5 277 MET B CA 1
ATOM 7023 C C . MET B 1 277 ? 14.273 -11.625 19 1 82.5 277 MET B C 1
ATOM 7025 O O . MET B 1 277 ? 14.375 -11.82 20.219 1 82.5 277 MET B O 1
ATOM 7029 N N . PHE B 1 278 ? 14.109 -10.477 18.422 1 86.44 278 PHE B N 1
ATOM 7030 C CA . PHE B 1 278 ? 13.969 -9.297 19.25 1 86.44 278 PHE B CA 1
ATOM 7031 C C . PHE B 1 278 ? 12.648 -9.32 20.016 1 86.44 278 PHE B C 1
ATOM 7033 O O . PHE B 1 278 ? 12.586 -8.898 21.172 1 86.44 278 PHE B O 1
ATOM 7040 N N . GLU B 1 279 ? 11.562 -9.75 19.359 1 79.94 279 GLU B N 1
ATOM 7041 C CA . GLU B 1 279 ? 10.234 -9.789 19.984 1 79.94 279 GLU B CA 1
ATOM 7042 C C . GLU B 1 279 ? 10.211 -10.75 21.156 1 79.94 279 GLU B C 1
ATOM 7044 O O . GLU B 1 279 ? 9.398 -10.602 22.078 1 79.94 279 GLU B O 1
ATOM 7049 N N . ASN B 1 280 ? 11.031 -11.68 21.109 1 75.25 280 ASN B N 1
ATOM 7050 C CA . ASN B 1 280 ? 11.125 -12.609 22.234 1 75.25 280 ASN B CA 1
ATOM 7051 C C . ASN B 1 280 ? 11.641 -11.914 23.5 1 75.25 280 ASN B C 1
ATOM 7053 O O . ASN B 1 280 ? 11.453 -12.422 24.609 1 75.25 280 ASN B O 1
ATOM 7057 N N . PHE B 1 281 ? 12.289 -10.844 23.312 1 68.94 281 PHE B N 1
ATOM 7058 C CA . PHE B 1 281 ? 12.812 -10.102 24.453 1 68.94 281 PHE B CA 1
ATOM 7059 C C . PHE B 1 281 ? 11.734 -9.227 25.062 1 68.94 281 PHE B C 1
ATOM 7061 O O . PHE B 1 281 ? 12 -8.461 26 1 68.94 281 PHE B O 1
ATOM 7068 N N . ARG B 1 282 ? 10.352 -9.578 24.969 1 58.09 282 ARG B N 1
ATOM 7069 C CA . ARG B 1 282 ? 9.172 -8.992 25.594 1 58.09 282 ARG B CA 1
ATOM 7070 C C . ARG B 1 282 ? 9.227 -7.469 25.547 1 58.09 282 ARG B C 1
ATOM 7072 O O . ARG B 1 282 ? 9.195 -6.801 26.578 1 58.09 282 ARG B O 1
ATOM 7079 N N . TYR B 1 283 ? 9.445 -6.895 24.438 1 61.38 283 TYR B N 1
ATOM 7080 C CA . TYR B 1 283 ? 9.609 -5.445 24.531 1 61.38 283 TYR B CA 1
ATOM 7081 C C . TYR B 1 283 ? 8.633 -4.73 23.609 1 61.38 283 TYR B C 1
ATOM 7083 O O . TYR B 1 283 ? 7.941 -5.363 22.812 1 61.38 283 TYR B O 1
ATOM 7091 N N . SER B 1 284 ? 8.43 -3.498 23.938 1 66.62 284 SER B N 1
ATOM 7092 C CA . SER B 1 284 ? 7.617 -2.623 23.094 1 66.62 284 SER B CA 1
ATOM 7093 C C . SER B 1 284 ? 8.141 -2.6 21.656 1 66.62 284 SER B C 1
ATOM 7095 O O . SER B 1 284 ? 9.352 -2.662 21.438 1 66.62 284 SER B O 1
ATOM 7097 N N . ALA B 1 285 ? 7.285 -2.6 20.781 1 73.19 285 ALA B N 1
ATOM 7098 C CA . ALA B 1 285 ? 7.633 -2.65 19.359 1 73.19 285 ALA B CA 1
ATOM 7099 C C . ALA B 1 285 ? 8.398 -1.398 18.938 1 73.19 285 ALA B C 1
ATOM 7101 O O . ALA B 1 285 ? 7.922 -0.278 19.125 1 73.19 285 ALA B O 1
ATOM 7102 N N . LEU B 1 286 ? 9.68 -1.542 18.562 1 82.56 286 LEU B N 1
ATOM 7103 C CA . LEU B 1 286 ? 10.508 -0.456 18.047 1 82.56 286 LEU B CA 1
ATOM 7104 C C . LEU B 1 286 ? 9.867 0.174 16.812 1 82.56 286 LEU B C 1
ATOM 7106 O O . LEU B 1 286 ? 9.219 -0.516 16.031 1 82.56 286 LEU B O 1
ATOM 7110 N N . ARG B 1 287 ? 9.922 1.473 16.734 1 82.06 287 ARG B N 1
ATOM 7111 C CA . ARG B 1 287 ? 9.383 2.205 15.594 1 82.06 287 ARG B CA 1
ATOM 7112 C C . ARG B 1 287 ? 10.5 2.893 14.812 1 82.06 287 ARG B C 1
ATOM 7114 O O . ARG B 1 287 ? 11.414 3.471 15.398 1 82.06 287 ARG B O 1
ATOM 7121 N N . PRO B 1 288 ? 10.453 2.689 13.516 1 80.19 288 PRO B N 1
ATOM 7122 C CA . PRO B 1 288 ? 11.43 3.447 12.727 1 80.19 288 PRO B CA 1
ATOM 7123 C C . PRO B 1 288 ? 11.18 4.953 12.773 1 80.19 288 PRO B C 1
ATOM 7125 O O . PRO B 1 288 ? 10.07 5.395 13.094 1 80.19 288 PRO B O 1
ATOM 7128 N N . LEU B 1 289 ? 12.25 5.688 12.531 1 81.62 289 LEU B N 1
ATOM 7129 C CA . LEU B 1 289 ? 12.125 7.141 12.492 1 81.62 289 LEU B CA 1
ATOM 7130 C C . LEU B 1 289 ? 11.328 7.586 11.273 1 81.62 289 LEU B C 1
ATOM 7132 O O . LEU B 1 289 ? 11.523 7.066 10.172 1 81.62 289 LEU B O 1
ATOM 7136 N N . CYS B 1 290 ? 10.406 8.453 11.523 1 81.06 290 CYS B N 1
ATOM 7137 C CA . CYS B 1 290 ? 9.688 9.047 10.398 1 81.06 290 CYS B CA 1
ATOM 7138 C C . CYS B 1 290 ? 10.633 9.805 9.484 1 81.06 290 CYS B C 1
ATOM 7140 O O . CYS B 1 290 ? 11.375 10.68 9.938 1 81.06 290 CYS B O 1
ATOM 7142 N N . PRO B 1 291 ? 10.648 9.508 8.273 1 74 291 PRO B N 1
ATOM 7143 C CA . PRO B 1 291 ? 11.625 10.125 7.379 1 74 291 PRO B CA 1
ATOM 7144 C C . PRO B 1 291 ? 11.359 11.609 7.148 1 74 291 PRO B C 1
ATOM 7146 O O . PRO B 1 291 ? 12.297 12.398 7.016 1 74 291 PRO B O 1
ATOM 7149 N N . THR B 1 292 ? 10.094 12.07 7.203 1 73.81 292 THR B N 1
ATOM 7150 C CA . THR B 1 292 ? 9.758 13.422 6.766 1 73.81 292 THR B CA 1
ATOM 7151 C C . THR B 1 292 ? 9.367 14.297 7.953 1 73.81 292 THR B C 1
ATOM 7153 O O . THR B 1 292 ? 9.672 15.484 7.98 1 73.81 292 THR B O 1
ATOM 7156 N N . ARG B 1 293 ? 8.805 13.656 8.992 1 80.25 293 ARG B N 1
ATOM 7157 C CA . ARG B 1 293 ? 8.32 14.445 10.117 1 80.25 293 ARG B CA 1
ATOM 7158 C C . ARG B 1 293 ? 9.164 14.203 11.367 1 80.25 293 ARG B C 1
ATOM 7160 O O . ARG B 1 293 ? 8.914 13.258 12.109 1 80.25 293 ARG B O 1
ATOM 7167 N N . TRP B 1 294 ? 9.906 15.148 11.656 1 81.25 294 TRP B N 1
ATOM 7168 C CA . TRP B 1 294 ? 10.906 14.969 12.711 1 81.25 294 TRP B CA 1
ATOM 7169 C C . TRP B 1 294 ? 10.266 15.102 14.086 1 81.25 294 TRP B C 1
ATOM 7171 O O . TRP B 1 294 ? 10.727 14.477 15.055 1 81.25 294 TRP B O 1
ATOM 7181 N N . ALA B 1 295 ? 9.219 15.859 14.164 1 81.19 295 ALA B N 1
ATOM 7182 C CA . ALA B 1 295 ? 8.531 16.016 15.445 1 81.19 295 ALA B CA 1
ATOM 7183 C C . ALA B 1 295 ? 7.93 14.688 15.898 1 81.19 295 ALA B C 1
ATOM 7185 O O . ALA B 1 295 ? 7.746 14.461 17.094 1 81.19 295 ALA B O 1
ATOM 7186 N N . MET B 1 296 ? 7.75 13.836 14.961 1 82.62 296 MET B N 1
ATOM 7187 C CA . MET B 1 296 ? 7.098 12.57 15.266 1 82.62 296 MET B CA 1
ATOM 7188 C C . MET B 1 296 ? 8.117 11.516 15.664 1 82.62 296 MET B C 1
ATOM 7190 O O . MET B 1 296 ? 7.754 10.391 16.016 1 82.62 296 MET B O 1
ATOM 7194 N N . ARG B 1 297 ? 9.305 11.922 15.68 1 90.31 297 ARG B N 1
ATOM 7195 C CA . ARG B 1 297 ? 10.367 10.969 15.992 1 90.31 297 ARG B CA 1
ATOM 7196 C C . ARG B 1 297 ? 10.469 10.75 17.5 1 90.31 297 ARG B C 1
ATOM 7198 O O . ARG B 1 297 ? 11.164 9.836 17.938 1 90.31 297 ARG B O 1
ATOM 7205 N N . PHE B 1 298 ? 9.734 11.57 18.266 1 91.81 298 PHE B N 1
ATOM 7206 C CA . PHE B 1 298 ? 9.797 11.484 19.719 1 91.81 298 PHE B CA 1
ATOM 7207 C C . PHE B 1 298 ? 9.477 10.07 20.203 1 91.81 298 PHE B C 1
ATOM 7209 O O . PHE B 1 298 ? 10.227 9.484 20.969 1 91.81 298 PHE B O 1
ATOM 7216 N N . GLU B 1 299 ? 8.406 9.492 19.703 1 90.69 299 GLU B N 1
ATOM 7217 C CA . GLU B 1 299 ? 7.973 8.18 20.172 1 90.69 299 GLU B CA 1
ATOM 7218 C C . GLU B 1 299 ? 9.023 7.117 19.859 1 90.69 299 GLU B C 1
ATOM 7220 O O . GLU B 1 299 ? 9.273 6.23 20.672 1 90.69 299 GLU B O 1
ATOM 7225 N N . ALA B 1 300 ? 9.531 7.223 18.688 1 91.81 300 ALA B N 1
ATOM 7226 C CA . ALA B 1 300 ? 10.555 6.262 18.297 1 91.81 300 ALA B CA 1
ATOM 7227 C C . ALA B 1 300 ? 11.781 6.355 19.203 1 91.81 300 ALA B C 1
ATOM 7229 O O . ALA B 1 300 ? 12.305 5.336 19.656 1 91.81 300 ALA B O 1
ATOM 7230 N N . ILE B 1 301 ? 12.227 7.547 19.547 1 95.12 301 ILE B N 1
ATOM 7231 C CA . ILE B 1 301 ? 13.391 7.762 20.391 1 95.12 301 ILE B CA 1
ATOM 7232 C C . ILE B 1 301 ? 13.07 7.344 21.828 1 95.12 301 ILE B C 1
ATOM 7234 O O . ILE B 1 301 ? 13.906 6.734 22.5 1 95.12 301 ILE B O 1
ATOM 7238 N N . ASP B 1 302 ? 11.891 7.672 22.219 1 94.44 302 ASP B N 1
ATOM 7239 C CA . ASP B 1 302 ? 11.453 7.32 23.562 1 94.44 302 ASP B CA 1
ATOM 7240 C C . ASP B 1 302 ? 11.477 5.809 23.781 1 94.44 302 ASP B C 1
ATOM 7242 O O . ASP B 1 302 ? 12.031 5.32 24.766 1 94.44 302 ASP B O 1
ATOM 7246 N N . ILE B 1 303 ? 10.906 5.07 22.859 1 92.38 303 ILE B N 1
ATOM 7247 C CA . ILE B 1 303 ? 10.867 3.613 22.938 1 92.38 303 ILE B CA 1
ATOM 7248 C C . ILE B 1 303 ? 12.281 3.055 22.875 1 92.38 303 ILE B C 1
ATOM 7250 O O . ILE B 1 303 ? 12.617 2.098 23.578 1 92.38 303 ILE B O 1
ATOM 7254 N N . PHE B 1 304 ? 13.078 3.658 22.047 1 94.5 304 PHE B N 1
ATOM 7255 C CA . PHE B 1 304 ? 14.453 3.201 21.875 1 94.5 304 PHE B CA 1
ATOM 7256 C C . PHE B 1 304 ? 15.234 3.344 23.172 1 94.5 304 PHE B C 1
ATOM 7258 O O . PHE B 1 304 ? 15.938 2.414 23.594 1 94.5 304 PHE B O 1
ATOM 7265 N N . ILE B 1 305 ? 15.141 4.473 23.859 1 94.81 305 ILE B N 1
ATOM 7266 C CA . ILE B 1 305 ? 15.867 4.75 25.078 1 94.81 305 ILE B CA 1
ATOM 7267 C C . ILE B 1 305 ? 15.359 3.84 26.203 1 94.81 305 ILE B C 1
ATOM 7269 O O . ILE B 1 305 ? 16.141 3.309 26.984 1 94.81 305 ILE B O 1
ATOM 7273 N N . LYS B 1 306 ? 14.086 3.609 26.234 1 92.25 306 LYS B N 1
ATOM 7274 C CA . LYS B 1 306 ? 13.492 2.754 27.266 1 92.25 306 LYS B CA 1
ATOM 7275 C C . LYS B 1 306 ? 13.953 1.309 27.109 1 92.25 306 LYS B C 1
ATOM 7277 O O . LYS B 1 306 ? 14.07 0.579 28.094 1 92.25 306 LYS B O 1
ATOM 7282 N N . ASN B 1 307 ? 14.211 0.977 25.859 1 92.5 307 ASN B N 1
ATOM 7283 C CA . ASN B 1 307 ? 14.633 -0.391 25.578 1 92.5 307 ASN B CA 1
ATOM 7284 C C . ASN B 1 307 ? 16.141 -0.476 25.344 1 92.5 307 ASN B C 1
ATOM 7286 O O . ASN B 1 307 ? 16.625 -1.436 24.734 1 92.5 307 ASN B O 1
ATOM 7290 N N . TYR B 1 308 ? 16.812 0.534 25.797 1 94.31 308 TYR B N 1
ATOM 7291 C CA . TYR B 1 308 ? 18.234 0.617 25.484 1 94.31 308 TYR B CA 1
ATOM 7292 C C . TYR B 1 308 ? 18.969 -0.618 25.984 1 94.31 308 TYR B C 1
ATOM 7294 O O . TYR B 1 308 ? 19.781 -1.202 25.266 1 94.31 308 TYR B O 1
ATOM 7302 N N . ASP B 1 309 ? 18.656 -1.032 27.188 1 92.81 309 ASP B N 1
ATOM 7303 C CA . ASP B 1 309 ? 19.297 -2.191 27.797 1 92.81 309 ASP B CA 1
ATOM 7304 C C . ASP B 1 309 ? 18.984 -3.469 27.016 1 92.81 309 ASP B C 1
ATOM 7306 O O . ASP B 1 309 ? 19.875 -4.266 26.734 1 92.81 309 ASP B O 1
ATOM 7310 N N . THR B 1 310 ? 17.719 -3.613 26.688 1 92.06 310 THR B N 1
ATOM 7311 C CA . THR B 1 310 ? 17.266 -4.781 25.922 1 92.06 310 THR B CA 1
ATOM 7312 C C . THR B 1 310 ? 17.953 -4.836 24.562 1 92.06 310 THR B C 1
ATOM 7314 O O . THR B 1 310 ? 18.328 -5.914 24.094 1 92.06 310 THR B O 1
ATOM 7317 N N . ILE B 1 311 ? 18.094 -3.67 23.938 1 94.62 311 ILE B N 1
ATOM 7318 C CA . ILE B 1 311 ? 18.719 -3.594 22.625 1 94.62 311 ILE B CA 1
ATOM 7319 C C . ILE B 1 311 ? 20.188 -3.99 22.719 1 94.62 311 ILE B C 1
ATOM 7321 O O . ILE B 1 311 ? 20.688 -4.754 21.891 1 94.62 311 ILE B O 1
ATOM 7325 N N . LEU B 1 312 ? 20.875 -3.533 23.812 1 94.38 312 LEU B N 1
ATOM 7326 C CA . LEU B 1 312 ? 22.281 -3.877 24.016 1 94.38 312 LEU B CA 1
ATOM 7327 C C . LEU B 1 312 ? 22.453 -5.379 24.203 1 94.38 312 LEU B C 1
ATOM 7329 O O . LEU B 1 312 ? 23.312 -5.996 23.578 1 94.38 312 LEU B O 1
ATOM 7333 N N . ASN B 1 313 ? 21.578 -5.941 25 1 92.38 313 ASN B N 1
ATOM 7334 C CA . ASN B 1 313 ? 21.641 -7.375 25.266 1 92.38 313 ASN B CA 1
ATOM 7335 C C . ASN B 1 313 ? 21.328 -8.188 24.016 1 92.38 313 ASN B C 1
ATOM 7337 O O . ASN B 1 313 ? 21.969 -9.219 23.766 1 92.38 313 ASN B O 1
ATOM 7341 N N . TRP B 1 314 ? 20.359 -7.73 23.344 1 93 314 TRP B N 1
ATOM 7342 C CA . TRP B 1 314 ? 19.969 -8.422 22.109 1 93 314 TRP B CA 1
ATOM 7343 C C . TRP B 1 314 ? 21.094 -8.367 21.078 1 93 314 TRP B C 1
ATOM 7345 O O . TRP B 1 314 ? 21.391 -9.375 20.438 1 93 314 TRP B O 1
ATOM 7355 N N . LEU B 1 315 ? 21.688 -7.168 20.922 1 95 315 LEU B N 1
ATOM 7356 C CA . LEU B 1 315 ? 22.797 -7.027 19.984 1 95 315 LEU B CA 1
ATOM 7357 C C . LEU B 1 315 ? 23.953 -7.934 20.375 1 95 315 LEU B C 1
ATOM 7359 O O . LEU B 1 315 ? 24.609 -8.531 19.5 1 95 315 LEU B O 1
ATOM 7363 N N . GLN B 1 316 ? 24.188 -8.062 21.625 1 93.69 316 GLN B N 1
ATOM 7364 C CA . GLN B 1 316 ? 25.25 -8.945 22.125 1 93.69 316 GLN B CA 1
ATOM 7365 C C . GLN B 1 316 ? 24.938 -10.398 21.797 1 93.69 316 GLN B C 1
ATOM 7367 O O . GLN B 1 316 ? 25.812 -11.156 21.391 1 93.69 316 GLN B O 1
ATOM 7372 N N . THR B 1 317 ? 23.703 -10.75 21.953 1 93.06 317 THR B N 1
ATOM 7373 C CA . THR B 1 317 ? 23.266 -12.117 21.672 1 93.06 317 THR B CA 1
ATOM 7374 C C . THR B 1 317 ? 23.406 -12.445 20.188 1 93.06 317 THR B C 1
ATOM 7376 O O . THR B 1 317 ? 23.906 -13.516 19.828 1 93.06 317 THR B O 1
ATOM 7379 N N . VAL B 1 318 ? 23.016 -11.523 19.328 1 93.44 318 VAL B N 1
ATOM 7380 C CA . VAL B 1 318 ? 23.078 -11.734 17.891 1 93.44 318 VAL B CA 1
ATOM 7381 C C . VAL B 1 318 ? 24.547 -11.789 17.453 1 93.44 318 VAL B C 1
ATOM 7383 O O . VAL B 1 318 ? 24.906 -12.586 16.578 1 93.44 318 VAL B O 1
ATOM 7386 N N . ALA B 1 319 ? 25.359 -10.969 18.094 1 92.94 319 ALA B N 1
ATOM 7387 C CA . ALA B 1 319 ? 26.781 -10.891 17.719 1 92.94 319 ALA B CA 1
ATOM 7388 C C . ALA B 1 319 ? 27.5 -12.18 18.078 1 92.94 319 ALA B C 1
ATOM 7390 O O . ALA B 1 319 ? 28.469 -12.555 17.406 1 92.94 319 ALA B O 1
ATOM 7391 N N . THR B 1 320 ? 26.969 -12.953 19 1 92.44 320 THR B N 1
ATOM 7392 C CA . THR B 1 320 ? 27.672 -14.148 19.484 1 92.44 320 THR B CA 1
ATOM 7393 C C . THR B 1 320 ? 26.938 -15.414 19.031 1 92.44 320 THR B C 1
ATOM 7395 O O . THR B 1 320 ? 27.438 -16.531 19.25 1 92.44 320 THR B O 1
ATOM 7398 N N . ASP B 1 321 ? 25.828 -15.258 18.453 1 88.94 321 ASP B N 1
ATOM 7399 C CA . ASP B 1 321 ? 25.031 -16.406 18.016 1 88.94 321 ASP B CA 1
ATOM 7400 C C . ASP B 1 321 ? 25.609 -17.016 16.734 1 88.94 321 ASP B C 1
ATOM 7402 O O . ASP B 1 321 ? 25.562 -16.406 15.672 1 88.94 321 ASP B O 1
ATOM 7406 N N . SER B 1 322 ? 26 -18.172 16.719 1 85.75 322 SER B N 1
ATOM 7407 C CA . SER B 1 322 ? 26.641 -18.859 15.602 1 85.75 322 SER B CA 1
ATOM 7408 C C . SER B 1 322 ? 25.625 -19.234 14.531 1 85.75 322 SER B C 1
ATOM 7410 O O . SER B 1 322 ? 26 -19.5 13.383 1 85.75 322 SER B O 1
ATOM 7412 N N . SER B 1 323 ? 24.422 -19.297 14.906 1 80.88 323 SER B N 1
ATOM 7413 C CA . SER B 1 323 ? 23.391 -19.672 13.945 1 80.88 323 SER B CA 1
ATOM 7414 C C . SER B 1 323 ? 23.062 -18.516 13.008 1 80.88 323 SER B C 1
ATOM 7416 O O . SER B 1 323 ? 22.453 -18.719 11.953 1 80.88 323 SER B O 1
ATOM 7418 N N . MET B 1 324 ? 23.594 -17.359 13.359 1 85.94 324 MET B N 1
ATOM 7419 C CA . MET B 1 324 ? 23.328 -16.172 12.547 1 85.94 324 MET B CA 1
ATOM 7420 C C . MET B 1 324 ? 24.359 -16.031 11.43 1 85.94 324 MET B C 1
ATOM 7422 O O . MET B 1 324 ? 25.484 -16.5 11.562 1 85.94 324 MET B O 1
ATOM 7426 N N . ASP B 1 325 ? 23.969 -15.438 10.32 1 85.06 325 ASP B N 1
ATOM 7427 C CA . ASP B 1 325 ? 24.875 -15.203 9.203 1 85.06 325 ASP B CA 1
ATOM 7428 C C . ASP B 1 325 ? 25.953 -14.195 9.57 1 85.06 325 ASP B C 1
ATOM 7430 O O . ASP B 1 325 ? 25.781 -13.391 10.492 1 85.06 325 ASP B O 1
ATOM 7434 N N . GLY B 1 326 ? 27.047 -14.211 8.898 1 85.38 326 GLY B N 1
ATOM 7435 C CA . GLY B 1 326 ? 28.188 -13.352 9.18 1 85.38 326 GLY B CA 1
ATOM 7436 C C . GLY B 1 326 ? 27.844 -11.875 9.141 1 85.38 326 GLY B C 1
ATOM 7437 O O . GLY B 1 326 ? 28.297 -11.109 9.992 1 85.38 326 GLY B O 1
ATOM 7438 N N . LYS B 1 327 ? 27.078 -11.477 8.148 1 88.5 327 LYS B N 1
ATOM 7439 C CA . LYS B 1 327 ? 26.703 -10.07 8.016 1 88.5 327 LYS B CA 1
ATOM 7440 C C . LYS B 1 327 ? 25.906 -9.602 9.227 1 88.5 327 LYS B C 1
ATOM 7442 O O . LYS B 1 327 ? 26.125 -8.492 9.727 1 88.5 327 LYS B O 1
ATOM 7447 N N . SER B 1 328 ? 25 -10.438 9.711 1 92 328 SER B N 1
ATOM 7448 C CA . SER B 1 328 ? 24.188 -10.094 10.875 1 92 328 SER B CA 1
ATOM 7449 C C . SER B 1 328 ? 25.047 -10 12.133 1 92 328 SER B C 1
ATOM 7451 O O . SER B 1 328 ? 24.844 -9.102 12.953 1 92 328 SER B O 1
ATOM 7453 N N . ARG B 1 329 ? 26 -10.852 12.305 1 92.56 329 ARG B N 1
ATOM 7454 C CA . ARG B 1 329 ? 26.859 -10.836 13.477 1 92.56 329 ARG B CA 1
ATOM 7455 C C . ARG B 1 329 ? 27.75 -9.594 13.477 1 92.56 329 ARG B C 1
ATOM 7457 O O . ARG B 1 329 ? 27.875 -8.914 14.5 1 92.56 329 ARG B O 1
ATOM 7464 N N . SER B 1 330 ? 28.297 -9.344 12.2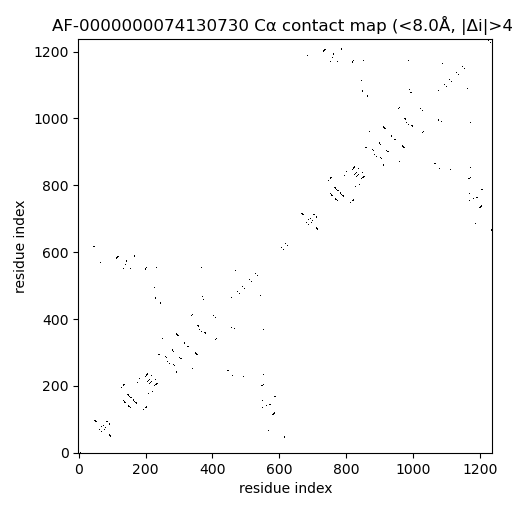89 1 92.94 330 SER B N 1
ATOM 7465 C CA . SER B 1 330 ? 29.156 -8.172 12.164 1 92.94 330 SER B CA 1
ATOM 7466 C C . SER B 1 330 ? 28.375 -6.883 12.375 1 92.94 330 SER B C 1
ATOM 7468 O O . SER B 1 330 ? 28.859 -5.949 13.016 1 92.94 330 SER B O 1
ATOM 7470 N N . GLY B 1 331 ? 27.203 -6.816 11.781 1 94.44 331 GLY B N 1
ATOM 7471 C CA . GLY B 1 331 ? 26.344 -5.656 11.969 1 94.44 331 GLY B CA 1
ATOM 7472 C C . GLY B 1 331 ? 25.953 -5.434 13.422 1 94.44 331 GLY B C 1
ATOM 7473 O O . GLY B 1 331 ? 26.016 -4.305 13.914 1 94.44 331 GLY B O 1
ATOM 7474 N N . ALA B 1 332 ? 25.609 -6.484 14.078 1 95.69 332 ALA B N 1
ATOM 7475 C CA . ALA B 1 332 ? 25.234 -6.406 15.492 1 95.69 332 ALA B CA 1
ATOM 7476 C C . ALA B 1 332 ? 26.406 -5.902 16.328 1 95.69 332 ALA B C 1
ATOM 7478 O O . ALA B 1 332 ? 26.219 -5.078 17.234 1 95.69 332 ALA B O 1
ATOM 7479 N N . ARG B 1 333 ? 27.609 -6.398 16.047 1 94.5 333 ARG B N 1
ATOM 7480 C CA . ARG B 1 333 ? 28.781 -5.973 16.781 1 94.5 333 ARG B CA 1
ATOM 7481 C C . ARG B 1 333 ? 29.062 -4.484 16.562 1 94.5 333 ARG B C 1
ATOM 7483 O O . ARG B 1 333 ? 29.391 -3.768 17.516 1 94.5 333 ARG B O 1
ATOM 7490 N N . SER B 1 334 ? 28.938 -4.047 15.328 1 95.12 334 SER B N 1
ATOM 7491 C CA . SER B 1 334 ? 29.156 -2.645 14.992 1 95.12 334 SER B CA 1
ATOM 7492 C C . SER B 1 334 ? 28.188 -1.736 15.734 1 95.12 334 SER B C 1
ATOM 7494 O O . SER B 1 334 ? 28.578 -0.717 16.297 1 95.12 334 SER B O 1
ATOM 7496 N N . PHE B 1 335 ? 26.938 -2.107 15.727 1 96.69 335 PHE B N 1
ATOM 7497 C CA . PHE B 1 335 ? 25.906 -1.308 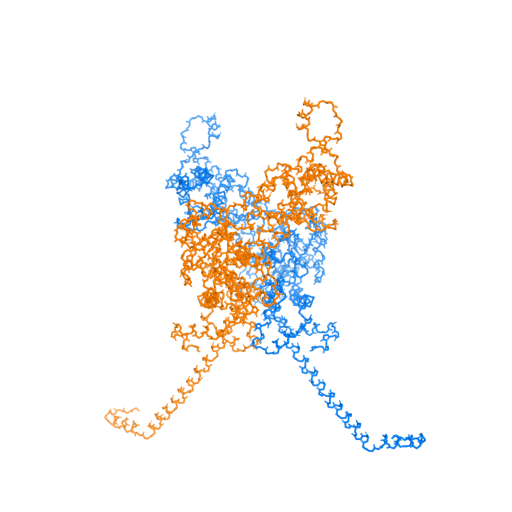16.391 1 96.69 335 PHE B CA 1
ATOM 7498 C C . PHE B 1 335 ? 26.109 -1.349 17.906 1 96.69 335 PHE B C 1
ATOM 7500 O O . PHE B 1 335 ? 25.859 -0.355 18.594 1 96.69 335 PHE B O 1
ATOM 7507 N N . LEU B 1 336 ? 26.531 -2.508 18.391 1 95.5 336 LEU B N 1
ATOM 7508 C CA . LEU B 1 336 ? 26.797 -2.646 19.812 1 95.5 336 LEU B CA 1
ATOM 7509 C C . LEU B 1 336 ? 27.906 -1.693 20.266 1 95.5 336 LEU B C 1
ATOM 7511 O O . LEU B 1 336 ? 27.75 -0.983 21.266 1 95.5 336 LEU B O 1
ATOM 7515 N N . LEU B 1 337 ? 28.938 -1.616 19.5 1 93.94 337 LEU B N 1
ATOM 7516 C CA . LEU B 1 337 ? 30.047 -0.733 19.797 1 93.94 337 LEU B CA 1
ATOM 7517 C C . LEU B 1 337 ? 29.625 0.729 19.766 1 93.94 337 LEU B C 1
ATOM 7519 O O . LEU B 1 337 ? 30.047 1.532 20.594 1 93.94 337 LEU B O 1
ATOM 7523 N N . SER B 1 338 ? 28.828 1.033 18.859 1 94.81 338 SER B N 1
ATOM 7524 C CA . SER B 1 338 ? 28.344 2.404 18.719 1 94.81 338 SER B CA 1
ATOM 7525 C C . SER B 1 338 ? 27.453 2.797 19.891 1 94.81 338 SER B C 1
ATOM 7527 O O . SER B 1 338 ? 27.594 3.889 20.453 1 94.81 338 SER B O 1
ATOM 7529 N N . LEU B 1 339 ? 26.547 1.904 20.328 1 96.19 339 LEU B N 1
ATOM 7530 C CA . LEU B 1 339 ? 25.578 2.211 21.375 1 96.19 339 LEU B CA 1
ATOM 7531 C C . LEU B 1 339 ? 26.234 2.234 22.75 1 96.19 339 LEU B C 1
ATOM 7533 O O . LEU B 1 339 ? 25.672 2.783 23.703 1 96.19 339 LEU B O 1
ATOM 7537 N N . GLU B 1 340 ? 27.391 1.664 22.781 1 94.94 340 GLU B N 1
ATOM 7538 C CA . GLU B 1 340 ? 28.109 1.653 24.062 1 94.94 340 GLU B CA 1
ATOM 7539 C C . GLU B 1 340 ? 28.844 2.971 24.281 1 94.94 340 GLU B C 1
ATOM 7541 O O . GLU B 1 340 ? 29.312 3.242 25.391 1 94.94 340 GLU B O 1
ATOM 7546 N N . LYS B 1 341 ? 28.891 3.773 23.297 1 92.69 341 LYS B N 1
ATOM 7547 C CA . LYS B 1 341 ? 29.516 5.086 23.453 1 92.69 341 LYS B CA 1
ATOM 7548 C C . LYS B 1 341 ? 28.594 6.043 24.203 1 92.69 341 LYS B C 1
ATOM 7550 O O . LYS B 1 341 ? 27.422 6.188 23.859 1 92.69 341 LYS B O 1
ATOM 7555 N N . PHE B 1 342 ? 29.109 6.766 25.156 1 94.06 342 PHE B N 1
ATOM 7556 C CA . PHE B 1 342 ? 28.328 7.688 25.969 1 94.06 342 PHE B CA 1
ATOM 7557 C C . PHE B 1 342 ? 27.797 8.844 25.125 1 94.06 342 PHE B C 1
ATOM 7559 O O . PHE B 1 342 ? 26.703 9.336 25.375 1 94.06 342 PHE B O 1
ATOM 7566 N N . SER B 1 343 ? 28.594 9.242 24.156 1 92.88 343 SER B N 1
ATOM 7567 C CA . SER B 1 343 ? 28.203 10.375 23.312 1 92.88 343 SER B CA 1
ATOM 7568 C C . SER B 1 343 ? 26.875 10.109 22.609 1 92.88 343 SER B C 1
ATOM 7570 O O . SER B 1 343 ? 26.031 10.992 22.516 1 92.88 343 SER B O 1
ATOM 7572 N N . ILE B 1 344 ? 26.672 8.836 22.141 1 95.5 344 ILE B N 1
ATOM 7573 C CA . ILE B 1 344 ? 25.438 8.469 21.438 1 95.5 344 ILE B CA 1
ATOM 7574 C C . ILE B 1 344 ? 24.266 8.469 22.406 1 95.5 344 ILE B C 1
ATOM 7576 O O . ILE B 1 344 ? 23.219 9.055 22.125 1 95.5 344 ILE B O 1
ATOM 7580 N N . PHE B 1 345 ? 24.5 7.922 23.531 1 96.44 345 PHE B N 1
ATOM 7581 C CA . PHE B 1 345 ? 23.469 7.852 24.562 1 96.44 345 PHE B CA 1
ATOM 7582 C C . PHE B 1 345 ? 23.078 9.242 25.031 1 96.44 345 PHE B C 1
ATOM 7584 O O . PHE B 1 345 ? 21.891 9.547 25.172 1 96.44 345 PHE B O 1
ATOM 7591 N N . TYR B 1 346 ? 24.062 10.055 25.234 1 95.94 346 TYR B N 1
ATOM 7592 C CA . TYR B 1 346 ? 23.844 11.414 25.703 1 95.94 346 TYR B CA 1
ATOM 7593 C C . TYR B 1 346 ? 23.047 12.227 24.703 1 95.94 346 TYR B C 1
ATOM 7595 O O . TYR B 1 346 ? 22.078 12.891 25.047 1 95.94 346 TYR B O 1
ATOM 7603 N N . CYS B 1 347 ? 23.453 12.195 23.453 1 96.12 347 CYS B N 1
ATOM 7604 C CA . CYS B 1 347 ? 22.797 12.969 22.406 1 96.12 347 CYS B CA 1
ATOM 7605 C C . CYS B 1 347 ? 21.344 12.508 22.234 1 96.12 347 CYS B C 1
ATOM 7607 O O . CYS B 1 347 ? 20.453 13.336 22.016 1 96.12 347 CYS B O 1
ATOM 7609 N N . LEU B 1 348 ? 21.125 11.227 22.312 1 97.06 348 LEU B N 1
ATOM 7610 C CA . LEU B 1 348 ? 19.766 10.711 22.203 1 97.06 348 LEU B CA 1
ATOM 7611 C C . LEU B 1 348 ? 18.891 11.234 23.328 1 97.06 348 LEU B C 1
ATOM 7613 O O . LEU B 1 348 ? 17.719 11.57 23.109 1 97.06 348 LEU B O 1
ATOM 7617 N N . ASN B 1 349 ? 19.469 11.32 24.469 1 97.31 349 ASN B N 1
ATOM 7618 C CA . ASN B 1 349 ? 18.719 11.844 25.609 1 97.31 349 ASN B CA 1
ATOM 7619 C C . ASN B 1 349 ? 18.453 13.336 25.469 1 97.31 349 ASN B C 1
ATOM 7621 O O . ASN B 1 349 ? 17.406 13.828 25.891 1 97.31 349 ASN B O 1
ATOM 7625 N N . VAL B 1 350 ? 19.422 14.078 24.938 1 97.06 350 VAL B N 1
ATOM 7626 C CA . VAL B 1 350 ? 19.203 15.5 24.672 1 97.06 350 VAL B CA 1
ATOM 7627 C C . VAL B 1 350 ? 18.047 15.672 23.688 1 97.06 350 VAL B C 1
ATOM 7629 O O . VAL B 1 350 ? 17.156 16.5 23.906 1 97.06 350 VAL B O 1
ATOM 7632 N N . MET B 1 351 ? 18.094 14.906 22.641 1 96.69 351 MET B N 1
ATOM 7633 C CA . MET B 1 351 ? 17.047 14.984 21.625 1 96.69 351 MET B CA 1
ATOM 7634 C C . MET B 1 351 ? 15.695 14.586 22.219 1 96.69 351 MET B C 1
ATOM 7636 O O . MET B 1 351 ? 14.672 15.195 21.906 1 96.69 351 MET B O 1
ATOM 7640 N N . HIS B 1 352 ? 15.734 13.547 23.016 1 96.75 352 HIS B N 1
ATOM 7641 C CA . HIS B 1 352 ? 14.523 13.102 23.703 1 96.75 352 HIS B CA 1
ATOM 7642 C C . HIS B 1 352 ? 13.914 14.227 24.531 1 96.75 352 HIS B C 1
ATOM 7644 O O . HIS B 1 352 ? 12.703 14.461 24.469 1 96.75 352 HIS B O 1
ATOM 7650 N N . MET B 1 353 ? 14.719 14.906 25.234 1 96.56 353 MET B N 1
ATOM 7651 C CA . MET B 1 353 ? 14.266 16 26.078 1 96.56 353 MET B CA 1
ATOM 7652 C C . MET B 1 353 ? 13.664 17.125 25.234 1 96.56 353 MET B C 1
ATOM 7654 O O . MET B 1 353 ? 12.594 17.641 25.547 1 96.56 353 MET B O 1
ATOM 7658 N N . LEU B 1 354 ? 14.344 17.516 24.219 1 96.38 354 LEU B N 1
ATOM 7659 C CA . LEU B 1 354 ? 13.867 18.594 23.344 1 96.38 354 LEU B CA 1
ATOM 7660 C C . LEU B 1 354 ? 12.547 18.219 22.688 1 96.38 354 LEU B C 1
ATOM 7662 O O . LEU B 1 354 ? 11.609 19 22.672 1 96.38 354 LEU B O 1
ATOM 7666 N N . LEU B 1 355 ? 12.477 17 22.125 1 96.44 355 LEU B N 1
ATOM 7667 C CA . LEU B 1 355 ? 11.281 16.547 21.406 1 96.44 355 LEU B CA 1
ATOM 7668 C C . LEU B 1 355 ? 10.109 16.406 22.375 1 96.44 355 LEU B C 1
ATOM 7670 O O . LEU B 1 355 ? 8.961 16.641 22 1 96.44 355 LEU B O 1
ATOM 7674 N N . GLU B 1 356 ? 10.391 16 23.562 1 96.06 356 GLU B N 1
ATOM 7675 C CA . GLU B 1 356 ? 9.344 15.906 24.562 1 96.06 356 GLU B CA 1
ATOM 7676 C C . GLU B 1 356 ? 8.672 17.266 24.797 1 96.06 356 GLU B C 1
ATOM 7678 O O . GLU B 1 356 ? 7.449 17.344 24.906 1 96.06 356 GLU B O 1
ATOM 7683 N N . LYS B 1 357 ? 9.508 18.297 24.859 1 95.94 357 LYS B N 1
ATOM 7684 C CA . LYS B 1 357 ? 9 19.656 25.078 1 95.94 357 LYS B CA 1
ATOM 7685 C C . LYS B 1 357 ? 8.242 20.156 23.844 1 95.94 357 LYS B C 1
ATOM 7687 O O . LYS B 1 357 ? 7.406 21.062 23.953 1 95.94 357 LYS B O 1
ATOM 7692 N N . ILE B 1 358 ? 8.539 19.641 22.703 1 96.19 358 ILE B N 1
ATOM 7693 C CA . ILE B 1 358 ? 7.953 20.094 21.453 1 96.19 358 ILE B CA 1
ATOM 7694 C C . ILE B 1 358 ? 6.582 19.453 21.25 1 96.19 358 ILE B C 1
ATOM 7696 O O . ILE B 1 358 ? 5.719 20.016 20.578 1 96.19 358 ILE B O 1
ATOM 7700 N N . GLN B 1 359 ? 6.266 18.297 21.859 1 94.56 359 GLN B N 1
ATOM 7701 C CA . GLN B 1 359 ? 5.102 17.469 21.594 1 94.56 359 GLN B CA 1
ATOM 7702 C C . GLN B 1 359 ? 3.807 18.25 21.797 1 94.56 359 GLN B C 1
ATOM 7704 O O . GLN B 1 359 ? 2.916 18.234 20.953 1 94.56 359 GLN B O 1
ATOM 7709 N N . PRO B 1 360 ? 3.709 19 22.875 1 93.44 360 PRO B N 1
ATOM 7710 C CA . PRO B 1 360 ? 2.457 19.719 23.078 1 93.44 360 PRO B CA 1
ATOM 7711 C C . PRO B 1 360 ? 2.219 20.797 22.016 1 93.44 360 PRO B C 1
ATOM 7713 O O . PRO B 1 360 ? 1.097 20.938 21.516 1 93.44 360 PRO B O 1
ATOM 7716 N N . ALA B 1 361 ? 3.26 21.531 21.688 1 94 361 ALA B N 1
ATOM 7717 C CA . ALA B 1 361 ? 3.135 22.531 20.641 1 94 361 ALA B CA 1
ATOM 7718 C C . ALA B 1 361 ? 2.805 21.906 19.297 1 94 361 ALA B C 1
ATOM 7720 O O . ALA B 1 361 ? 1.955 22.406 18.562 1 94 361 ALA B O 1
ATOM 7721 N N . HIS B 1 362 ? 3.482 20.828 19.031 1 92.69 362 HIS B N 1
ATOM 7722 C CA . HIS B 1 362 ? 3.264 20.125 17.766 1 92.69 362 HIS B CA 1
ATOM 7723 C C . HIS B 1 362 ? 1.82 19.656 17.656 1 92.69 362 HIS B C 1
ATOM 7725 O O . HIS B 1 362 ? 1.197 19.797 16.594 1 92.69 362 HIS B O 1
ATOM 7731 N N . ARG B 1 363 ? 1.248 19.109 18.688 1 92.12 363 ARG B N 1
ATOM 7732 C CA . ARG B 1 363 ? -0.127 18.625 18.688 1 92.12 363 ARG B CA 1
ATOM 7733 C C . ARG B 1 363 ? -1.117 19.766 18.547 1 92.12 363 ARG B C 1
ATOM 7735 O O . ARG B 1 363 ? -2.096 19.672 17.797 1 92.12 363 ARG B O 1
ATOM 7742 N N . ALA B 1 364 ? -0.853 20.812 19.219 1 93.44 364 ALA B N 1
ATOM 7743 C CA . ALA B 1 364 ? -1.736 21.969 19.172 1 93.44 364 ALA B CA 1
ATOM 7744 C C . ALA B 1 364 ? -1.756 22.594 17.781 1 93.44 364 ALA B C 1
ATOM 7746 O O . ALA B 1 364 ? -2.811 23.016 17.297 1 93.44 364 ALA B O 1
ATOM 7747 N N . ILE B 1 365 ? -0.625 22.672 17.172 1 92.19 365 ILE B N 1
ATOM 7748 C CA . ILE B 1 365 ? -0.486 23.297 15.859 1 92.19 365 ILE B CA 1
ATOM 7749 C C . ILE B 1 365 ? -1.238 22.484 14.812 1 92.19 365 ILE B C 1
ATOM 7751 O O . ILE B 1 365 ? -1.739 23.031 13.828 1 92.19 365 ILE B O 1
ATOM 7755 N N . GLN B 1 366 ? -1.411 21.25 15.055 1 89.31 366 GLN B N 1
ATOM 7756 C CA . GLN B 1 366 ? -2.07 20.375 14.102 1 89.31 366 GLN B CA 1
ATOM 7757 C C . GLN B 1 366 ? -3.586 20.406 14.266 1 89.31 366 GLN B C 1
ATOM 7759 O O . GLN B 1 366 ? -4.324 19.875 13.445 1 89.31 366 GLN B O 1
ATOM 7764 N N . SER B 1 367 ? -3.988 21.156 15.211 1 90.88 367 SER B N 1
ATOM 7765 C CA . SER B 1 367 ? -5.422 21.234 15.469 1 90.88 367 SER B CA 1
ATOM 7766 C C . SER B 1 367 ? -6.125 22.078 14.406 1 90.88 367 SER B C 1
ATOM 7768 O O . SER B 1 367 ? -5.555 23.062 13.914 1 90.88 367 SER B O 1
ATOM 7770 N N . ARG B 1 368 ? -7.414 21.812 14.133 1 86.94 368 ARG B N 1
ATOM 7771 C CA . ARG B 1 368 ? -8.195 22.531 13.133 1 86.94 368 ARG B CA 1
ATOM 7772 C C . ARG B 1 368 ? -8.656 23.875 13.672 1 86.94 368 ARG B C 1
ATOM 7774 O O . ARG B 1 368 ? -8.992 24.781 12.906 1 86.94 368 ARG B O 1
ATOM 7781 N N . SER B 1 369 ? -8.617 24.016 14.953 1 88.94 369 SER B N 1
ATOM 7782 C CA . SER B 1 369 ? -9.172 25.219 15.562 1 88.94 369 SER B CA 1
ATOM 7783 C C . SER B 1 369 ? -8.078 26.219 15.914 1 88.94 369 SER B C 1
ATOM 7785 O O . SER B 1 369 ? -8.352 27.281 16.469 1 88.94 369 SER B O 1
ATOM 7787 N N . ILE B 1 370 ? -6.887 25.891 15.492 1 91.75 370 ILE B N 1
ATOM 7788 C CA . ILE B 1 370 ? -5.781 26.75 15.906 1 91.75 370 ILE B CA 1
ATOM 7789 C C . ILE B 1 370 ? -5.82 28.047 15.117 1 91.75 370 ILE B C 1
ATOM 7791 O O . ILE B 1 370 ? -6.188 28.062 13.938 1 91.75 370 ILE B O 1
ATOM 7795 N N . ASN B 1 371 ? -5.629 29.141 15.805 1 91.12 371 ASN B N 1
ATOM 7796 C CA . ASN B 1 371 ? -5.484 30.438 15.148 1 91.12 371 ASN B CA 1
ATOM 7797 C C . ASN B 1 371 ? -4.043 30.938 15.203 1 91.12 371 ASN B C 1
ATOM 7799 O O . ASN B 1 371 ? -3.199 30.344 15.867 1 91.12 371 ASN B O 1
ATOM 7803 N N . ILE B 1 372 ? -3.744 31.922 14.492 1 88.5 372 ILE B N 1
ATOM 7804 C CA . ILE B 1 372 ? -2.381 32.375 14.273 1 88.5 372 ILE B CA 1
ATOM 7805 C C . ILE B 1 372 ? -1.791 32.906 15.578 1 88.5 372 ILE B C 1
ATOM 7807 O O . ILE B 1 372 ? -0.604 32.719 15.852 1 88.5 372 ILE B O 1
ATOM 7811 N N . GLY B 1 373 ? -2.559 33.594 16.406 1 86.81 373 GLY B N 1
ATOM 7812 C CA . GLY B 1 373 ? -2.074 34.094 17.688 1 86.81 373 GLY B CA 1
ATOM 7813 C C . GLY B 1 373 ? -1.652 33 18.641 1 86.81 373 GLY B C 1
ATOM 7814 O O . GLY B 1 373 ? -0.58 33.062 19.234 1 86.81 373 GLY B O 1
ATOM 7815 N N . ARG B 1 374 ? -2.484 32.031 18.719 1 89.81 374 ARG B N 1
ATOM 7816 C CA . ARG B 1 374 ? -2.178 30.906 19.578 1 89.81 374 ARG B CA 1
ATOM 7817 C C . ARG B 1 374 ? -0.944 30.156 19.078 1 89.81 374 ARG B C 1
ATOM 7819 O O . ARG B 1 374 ? -0.13 29.688 19.875 1 89.81 374 ARG B O 1
ATOM 7826 N N . CYS B 1 375 ? -0.829 30 17.828 1 91 375 CYS B N 1
ATOM 7827 C CA . CYS B 1 375 ? 0.314 29.312 17.234 1 91 375 CYS B CA 1
ATOM 7828 C C . CYS B 1 375 ? 1.62 30 17.625 1 91 375 CYS B C 1
ATOM 7830 O O . CYS B 1 375 ? 2.557 29.344 18.078 1 91 375 CYS B O 1
ATOM 7832 N N . TYR B 1 376 ? 1.665 31.234 17.547 1 87.94 376 TYR B N 1
ATOM 7833 C CA . TYR B 1 376 ? 2.889 31.969 17.844 1 87.94 376 TYR B CA 1
ATOM 7834 C C . TYR B 1 376 ? 3.172 31.984 19.344 1 87.94 376 TYR B C 1
ATOM 7836 O O . TYR B 1 376 ? 4.332 31.969 19.766 1 87.94 376 TYR B O 1
ATOM 7844 N N . GLN B 1 377 ? 2.133 32.031 20.047 1 90.12 377 GLN B N 1
ATOM 7845 C CA . GLN B 1 377 ? 2.309 31.953 21.5 1 90.12 377 GLN B CA 1
ATOM 7846 C C . GLN B 1 377 ? 2.949 30.625 21.891 1 90.12 377 GLN B C 1
ATOM 7848 O O . GLN B 1 377 ? 3.816 30.578 22.766 1 90.12 377 GLN B O 1
ATOM 7853 N N . LEU B 1 378 ? 2.469 29.609 21.281 1 93.94 378 LEU B N 1
ATOM 7854 C CA . LEU B 1 378 ? 3.014 28.281 21.547 1 93.94 378 LEU B CA 1
ATOM 7855 C C . LEU B 1 378 ? 4.496 28.219 21.203 1 93.94 378 LEU B C 1
ATOM 7857 O O . LEU B 1 378 ? 5.297 27.656 21.953 1 93.94 378 LEU B O 1
ATOM 7861 N N . ILE B 1 379 ? 4.871 28.844 20.109 1 93.19 379 ILE B N 1
ATOM 7862 C CA . ILE B 1 379 ? 6.254 28.812 19.641 1 93.19 379 ILE B CA 1
ATOM 7863 C C . ILE B 1 379 ? 7.129 29.656 20.547 1 93.19 379 ILE B C 1
ATOM 7865 O O . ILE B 1 379 ? 8.258 29.281 20.875 1 93.19 379 ILE B O 1
ATOM 7869 N N . GLU B 1 380 ? 6.625 30.766 20.969 1 92.19 380 GLU B N 1
ATOM 7870 C CA . GLU B 1 380 ? 7.363 31.625 21.875 1 92.19 380 GLU B CA 1
ATOM 7871 C C . GLU B 1 380 ? 7.594 30.938 23.219 1 92.19 380 GLU B C 1
ATOM 7873 O O . GLU B 1 380 ? 8.688 31.016 23.797 1 92.19 380 GLU B O 1
ATOM 7878 N N . ASN B 1 381 ? 6.574 30.328 23.672 1 95.5 381 ASN B N 1
ATOM 7879 C CA . ASN B 1 381 ? 6.707 29.578 24.906 1 95.5 381 ASN B CA 1
ATOM 7880 C C . ASN B 1 381 ? 7.723 28.438 24.781 1 95.5 381 ASN B C 1
ATOM 7882 O O . ASN B 1 381 ? 8.453 28.141 25.719 1 95.5 381 ASN B O 1
ATOM 7886 N N . LEU B 1 382 ? 7.676 27.828 23.656 1 96.12 382 LEU B N 1
ATOM 7887 C CA . LEU B 1 382 ? 8.633 26.75 23.391 1 96.12 382 LEU B CA 1
ATOM 7888 C C . LEU B 1 382 ? 10.062 27.297 23.391 1 96.12 382 LEU B C 1
ATOM 7890 O O . LEU B 1 382 ? 10.953 26.703 23.984 1 96.12 382 LEU B O 1
ATOM 7894 N N . ALA B 1 383 ?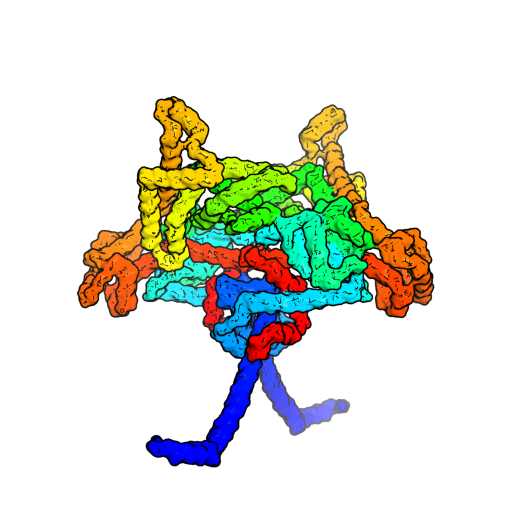 10.281 28.422 22.734 1 95.44 383 ALA B N 1
ATOM 7895 C CA . ALA B 1 383 ? 11.594 29.047 22.703 1 95.44 383 ALA B CA 1
ATOM 7896 C C . ALA B 1 383 ? 12.062 29.422 24.109 1 95.44 383 ALA B C 1
ATOM 7898 O O . ALA B 1 383 ? 13.234 29.25 24.438 1 95.44 383 ALA B O 1
ATOM 7899 N N . LEU B 1 384 ? 11.18 29.859 24.875 1 95.69 384 LEU B N 1
ATOM 7900 C CA . LEU B 1 384 ? 11.5 30.219 26.266 1 95.69 384 LEU B CA 1
ATOM 7901 C C . LEU B 1 384 ? 11.867 28.984 27.078 1 95.69 384 LEU B C 1
ATOM 7903 O O . LEU B 1 384 ? 12.812 29.016 27.859 1 95.69 384 LEU B O 1
ATOM 7907 N N . SER B 1 385 ? 11.109 27.984 26.859 1 96.19 385 SER B N 1
ATOM 7908 C CA . SER B 1 385 ? 11.391 26.734 27.547 1 96.19 385 SER B CA 1
ATOM 7909 C C . SER B 1 385 ? 12.781 26.203 27.203 1 96.19 385 SER B C 1
ATOM 7911 O O . SER B 1 385 ? 13.484 25.688 28.062 1 96.19 385 SER B O 1
ATOM 7913 N N . PHE B 1 386 ? 13.18 26.312 25.969 1 96.69 386 PHE B N 1
ATOM 7914 C CA . PHE B 1 386 ? 14.508 25.891 25.531 1 96.69 386 PHE B CA 1
ATOM 7915 C C . PHE B 1 386 ? 15.586 26.781 26.156 1 96.69 386 PHE B C 1
ATOM 7917 O O . PHE B 1 386 ? 16.625 26.297 26.594 1 96.69 386 PHE B O 1
ATOM 7924 N N . THR B 1 387 ? 15.297 28.047 26.234 1 95.56 387 THR B N 1
ATOM 7925 C CA . THR B 1 387 ? 16.25 28.984 26.797 1 95.56 387 THR B CA 1
ATOM 7926 C C . THR B 1 387 ? 16.484 28.719 28.281 1 95.56 387 THR B C 1
ATOM 7928 O O . THR B 1 387 ? 17.594 28.875 28.781 1 95.56 387 THR B O 1
ATOM 7931 N N . GLU B 1 388 ? 15.484 28.266 28.906 1 94.94 388 GLU B N 1
ATOM 7932 C CA . GLU B 1 388 ? 15.602 27.922 30.312 1 94.94 388 GLU B CA 1
ATOM 7933 C C . GLU B 1 388 ? 16.531 26.734 30.531 1 94.94 388 GLU B C 1
ATOM 7935 O O . GLU B 1 388 ? 17.172 26.609 31.562 1 94.94 388 GLU B O 1
ATOM 7940 N N . CYS B 1 389 ? 16.594 25.922 29.578 1 94.44 389 CYS B N 1
ATOM 7941 C CA . CYS B 1 389 ? 17.453 24.75 29.672 1 94.44 389 CYS B CA 1
ATOM 7942 C C . CYS B 1 389 ? 18.922 25.125 29.562 1 94.44 389 CYS B C 1
ATOM 7944 O O . CYS B 1 389 ? 19.797 24.344 29.922 1 94.44 389 CYS B O 1
ATOM 7946 N N . LEU B 1 390 ? 19.172 26.328 29.109 1 94.25 390 LEU B N 1
ATOM 7947 C CA . LEU B 1 390 ? 20.547 26.75 28.875 1 94.25 390 LEU B CA 1
ATOM 7948 C C . LEU B 1 390 ? 21.203 27.219 30.156 1 94.25 390 LEU B C 1
ATOM 7950 O O . LEU B 1 390 ? 22.406 27.453 30.188 1 94.25 390 LEU B O 1
ATOM 7954 N N . ASN B 1 391 ? 20.453 27.109 31.172 1 92.94 391 ASN B N 1
ATOM 7955 C CA . ASN B 1 391 ? 21.031 27.453 32.469 1 92.94 391 ASN B CA 1
ATOM 7956 C C . ASN B 1 391 ? 22.062 26.422 32.938 1 92.94 391 ASN B C 1
ATOM 7958 O O . ASN B 1 391 ? 21.891 25.234 32.688 1 92.94 391 ASN B O 1
ATOM 7962 N N . THR B 1 392 ? 23.109 26.859 33.625 1 86.44 392 THR B N 1
ATOM 7963 C CA . THR B 1 392 ? 24.234 26.016 34 1 86.44 392 THR B CA 1
ATOM 7964 C C . THR B 1 392 ? 23.781 24.906 34.938 1 86.44 392 THR B C 1
ATOM 7966 O O . THR B 1 392 ? 24.266 23.766 34.844 1 86.44 392 THR B O 1
ATOM 7969 N N . THR B 1 393 ? 22.906 25.219 35.75 1 90.62 393 THR B N 1
ATOM 7970 C CA . THR B 1 393 ? 22.406 24.234 36.719 1 90.62 393 THR B CA 1
ATOM 7971 C C . THR B 1 393 ? 21.672 23.109 35.969 1 90.62 393 THR B C 1
ATOM 7973 O O . THR B 1 393 ? 21.828 21.938 36.312 1 90.62 393 THR B O 1
ATOM 7976 N N . GLU B 1 394 ? 20.938 23.5 35.031 1 91.06 394 GLU B N 1
ATOM 7977 C CA . GLU B 1 394 ? 20.172 22.516 34.281 1 91.06 394 GLU B CA 1
ATOM 7978 C C . GLU B 1 394 ? 21.094 21.641 33.438 1 91.06 394 GLU B C 1
ATOM 7980 O O . GLU B 1 394 ? 20.875 20.422 33.312 1 91.06 394 GLU B O 1
ATOM 7985 N N . LYS B 1 395 ? 22.141 22.172 32.875 1 93.25 395 LYS B N 1
ATOM 7986 C CA . LYS B 1 395 ? 23.109 21.422 32.062 1 93.25 395 LYS B CA 1
ATOM 7987 C C . LYS B 1 395 ? 23.828 20.359 32.906 1 93.25 395 LYS B C 1
ATOM 7989 O O . LYS B 1 395 ? 23.969 19.219 32.469 1 93.25 395 LYS B O 1
ATOM 7994 N N . SER B 1 396 ? 24.219 20.828 34.031 1 91.69 396 SER B N 1
ATOM 7995 C CA . SER B 1 396 ? 24.953 19.938 34.906 1 91.69 396 SER B CA 1
ATOM 7996 C C . SER B 1 396 ? 24.062 18.828 35.438 1 91.69 396 SER B C 1
ATOM 7998 O O . SER B 1 396 ? 24.5 17.672 35.531 1 91.69 396 SER B O 1
ATOM 8000 N N . THR B 1 397 ? 22.906 19.219 35.781 1 93.56 397 THR B N 1
ATOM 8001 C CA . THR B 1 397 ? 21.953 18.234 36.281 1 93.56 397 THR B CA 1
ATOM 8002 C C . THR B 1 397 ? 21.625 17.203 35.219 1 93.56 397 THR B C 1
ATOM 8004 O O . THR B 1 397 ? 21.516 16.016 35.5 1 93.56 397 THR B O 1
ATOM 8007 N N . PHE B 1 398 ? 21.453 17.703 34 1 95.31 398 PHE B N 1
ATOM 8008 C CA . PHE B 1 398 ? 21.125 16.828 32.906 1 95.31 398 PHE B CA 1
ATOM 8009 C C . PHE B 1 398 ? 22.281 15.859 32.625 1 95.31 398 PHE B C 1
ATOM 8011 O O . PHE B 1 398 ? 22.047 14.664 32.406 1 95.31 398 PHE B O 1
ATOM 8018 N N . PHE B 1 399 ? 23.469 16.328 32.656 1 94.75 399 PHE B N 1
ATOM 8019 C CA . PHE B 1 399 ? 24.641 15.508 32.438 1 94.75 399 PHE B CA 1
ATOM 8020 C C . PHE B 1 399 ? 24.75 14.422 33.5 1 94.75 399 PHE B C 1
ATOM 8022 O O . PHE B 1 399 ? 25 13.258 33.188 1 94.75 399 PHE B O 1
ATOM 8029 N N . LYS B 1 400 ? 24.562 14.805 34.75 1 93.88 400 LYS B N 1
ATOM 8030 C CA . LYS B 1 400 ? 24.672 13.852 35.844 1 93.88 400 LYS B CA 1
ATOM 8031 C C . LYS B 1 400 ? 23.609 12.758 35.719 1 93.88 400 LYS B C 1
ATOM 8033 O O . LYS B 1 400 ? 23.906 11.586 35.969 1 93.88 400 LYS B O 1
ATOM 8038 N N . LYS B 1 401 ? 22.484 13.195 35.375 1 94.94 401 LYS B N 1
ATOM 8039 C CA . LYS B 1 401 ? 21.422 12.219 35.188 1 94.94 401 LYS B CA 1
ATOM 8040 C C . LYS B 1 401 ? 21.766 11.211 34.094 1 94.94 401 LYS B C 1
ATOM 8042 O O . LYS B 1 401 ? 21.562 10.008 34.281 1 94.94 401 LYS B O 1
ATOM 8047 N N . CYS B 1 402 ? 22.281 11.688 32.969 1 95.5 402 CYS B N 1
ATOM 8048 C CA . CYS B 1 402 ? 22.641 10.805 31.859 1 95.5 402 CYS B CA 1
ATOM 8049 C C . CYS B 1 402 ? 23.828 9.914 32.25 1 95.5 402 CYS B C 1
ATOM 8051 O O . CYS B 1 402 ? 23.859 8.742 31.859 1 95.5 402 CYS B O 1
ATOM 8053 N N . ALA B 1 403 ? 24.734 10.492 32.969 1 93.94 403 ALA B N 1
ATOM 8054 C CA . ALA B 1 403 ? 25.906 9.727 33.406 1 93.94 403 ALA B CA 1
ATOM 8055 C C . ALA B 1 403 ? 25.516 8.594 34.344 1 93.94 403 ALA B C 1
ATOM 8057 O O . ALA B 1 403 ? 26.031 7.48 34.25 1 93.94 403 ALA B O 1
ATOM 8058 N N . LEU B 1 404 ? 24.625 8.852 35.219 1 94.06 404 LEU B N 1
ATOM 8059 C CA . LEU B 1 404 ? 24.141 7.828 36.156 1 94.06 404 LEU B CA 1
ATOM 8060 C C . LEU B 1 404 ? 23.406 6.727 35.375 1 94.06 404 LEU B C 1
ATOM 8062 O O . LEU B 1 404 ? 23.578 5.543 35.688 1 94.06 404 LEU B O 1
ATOM 8066 N N . SER B 1 405 ? 22.562 7.137 34.469 1 95 405 SER B N 1
ATOM 8067 C CA . SER B 1 405 ? 21.828 6.16 33.656 1 95 405 SER B CA 1
ATOM 8068 C C . SER B 1 405 ? 22.781 5.297 32.844 1 95 405 SER B C 1
ATOM 8070 O O . SER B 1 405 ? 22.547 4.102 32.656 1 95 405 SER B O 1
ATOM 8072 N N . ALA B 1 406 ? 23.766 5.965 32.312 1 94.31 406 ALA B N 1
ATOM 8073 C CA . ALA B 1 406 ? 24.766 5.246 31.516 1 94.31 406 ALA B CA 1
ATOM 8074 C C . ALA B 1 406 ? 25.5 4.215 32.375 1 94.31 406 ALA B C 1
ATOM 8076 O O . ALA B 1 406 ? 25.797 3.111 31.891 1 94.31 406 ALA B O 1
ATOM 8077 N N . LEU B 1 407 ? 25.766 4.555 33.594 1 92.31 407 LEU B N 1
ATOM 8078 C CA . LEU B 1 407 ? 26.438 3.648 34.531 1 92.31 407 LEU B CA 1
ATOM 8079 C C . LEU B 1 407 ? 25.578 2.434 34.812 1 92.31 407 LEU B C 1
ATOM 8081 O O . LEU B 1 407 ? 26.062 1.308 34.875 1 92.31 407 LEU B O 1
ATOM 8085 N N . LYS B 1 408 ? 24.391 2.623 34.969 1 92.81 408 LYS B N 1
ATOM 8086 C CA . LYS B 1 408 ? 23.453 1.539 35.219 1 92.81 408 LYS B CA 1
ATOM 8087 C C . LYS B 1 408 ? 23.359 0.587 34.031 1 92.81 408 LYS B C 1
ATOM 8089 O O . LYS B 1 408 ? 23.141 -0.614 34.219 1 92.81 408 LYS B O 1
ATOM 8094 N N . LEU B 1 409 ? 23.484 1.164 32.812 1 93.06 409 LEU B N 1
ATOM 8095 C CA . LEU B 1 409 ? 23.375 0.387 31.594 1 93.06 409 LEU B CA 1
ATOM 8096 C C . LEU B 1 409 ? 24.688 -0.301 31.25 1 93.06 409 LEU B C 1
ATOM 8098 O O . LEU B 1 409 ? 24.734 -1.186 30.391 1 93.06 409 LEU B O 1
ATOM 8102 N N . GLY B 1 410 ? 25.719 0.056 31.875 1 89.38 410 GLY B N 1
ATOM 8103 C CA . GLY B 1 410 ? 27.016 -0.514 31.609 1 89.38 410 GLY B CA 1
ATOM 8104 C C . GLY B 1 410 ? 27.688 0.056 30.359 1 89.38 410 GLY B C 1
ATOM 8105 O O . GLY B 1 410 ? 28.422 -0.645 29.672 1 89.38 410 GLY B O 1
ATOM 8106 N N . ILE B 1 411 ? 27.266 1.249 30.031 1 89.69 411 ILE B N 1
ATOM 8107 C CA . ILE B 1 411 ? 27.859 1.916 28.875 1 89.69 411 ILE B CA 1
ATOM 8108 C C . ILE B 1 411 ? 29.156 2.625 29.297 1 89.69 411 ILE B C 1
ATOM 8110 O O . ILE B 1 411 ? 29.391 2.816 30.5 1 89.69 411 ILE B O 1
ATOM 8114 N N . GLY B 1 412 ? 29.969 2.914 28.344 1 80 412 GLY B N 1
ATOM 8115 C CA . GLY B 1 412 ? 31.266 3.539 28.609 1 80 412 GLY B CA 1
ATOM 8116 C C . GLY B 1 412 ? 31.141 4.848 29.375 1 80 412 GLY B C 1
ATOM 8117 O O . GLY B 1 412 ? 30.109 5.52 29.297 1 80 412 GLY B O 1
ATOM 8118 N N . LEU B 1 413 ? 32.062 5.207 30.109 1 79.38 413 LEU B N 1
ATOM 8119 C CA . LEU B 1 413 ? 32.125 6.438 30.891 1 79.38 413 LEU B CA 1
ATOM 8120 C C . LEU B 1 413 ? 32.219 7.656 29.984 1 79.38 413 LEU B C 1
ATOM 8122 O O . LEU B 1 413 ? 32.688 7.555 28.844 1 79.38 413 LEU B O 1
ATOM 8126 N N . PRO B 1 414 ? 31.625 8.734 30.453 1 86.75 414 PRO B N 1
ATOM 8127 C CA . PRO B 1 414 ? 31.766 9.953 29.656 1 86.75 414 PRO B CA 1
ATOM 8128 C C . PRO B 1 414 ? 33.219 10.305 29.344 1 86.75 414 PRO B C 1
ATOM 8130 O O . PRO B 1 414 ? 34.062 10.289 30.25 1 86.75 414 PRO B O 1
ATOM 8133 N N . SER B 1 415 ? 33.531 10.281 28.078 1 81.38 415 SER B N 1
ATOM 8134 C CA . SER B 1 415 ? 34.875 10.648 27.672 1 81.38 415 SER B CA 1
ATOM 8135 C C . SER B 1 415 ? 34.875 11.641 26.516 1 81.38 415 SER B C 1
ATOM 8137 O O . SER B 1 415 ? 33.906 11.703 25.766 1 81.38 415 SER B O 1
ATOM 8139 N N . VAL B 1 416 ? 35.812 12.594 26.609 1 77.38 416 VAL B N 1
ATOM 8140 C CA . VAL B 1 416 ? 35.938 13.539 25.516 1 77.38 416 VAL B CA 1
ATOM 8141 C C . VAL B 1 416 ? 36.5 12.82 24.281 1 77.38 416 VAL B C 1
ATOM 8143 O O . VAL B 1 416 ? 37.406 12.023 24.375 1 77.38 416 VAL B O 1
ATOM 8146 N N . PRO B 1 417 ? 35.812 12.953 23.188 1 69.88 417 PRO B N 1
ATOM 8147 C CA . PRO B 1 417 ? 36.312 12.305 21.984 1 69.88 417 PRO B CA 1
ATOM 8148 C C . PRO B 1 417 ? 37.781 12.633 21.703 1 69.88 417 PRO B C 1
ATOM 8150 O O . PRO B 1 417 ? 38.25 13.734 22 1 69.88 417 PRO B O 1
ATOM 8153 N N . ARG B 1 418 ? 38.562 11.719 21.297 1 58.94 418 ARG B N 1
ATOM 8154 C CA . ARG B 1 418 ? 40 11.773 21.141 1 58.94 418 ARG B CA 1
ATOM 8155 C C . ARG B 1 418 ? 40.438 12.992 20.312 1 58.94 418 ARG B C 1
ATOM 8157 O O . ARG B 1 418 ? 41.438 13.641 20.625 1 58.94 418 ARG B O 1
ATOM 8164 N N . GLY B 1 419 ? 39.656 13.227 19.25 1 52 419 GLY B N 1
ATOM 8165 C CA . GLY B 1 419 ? 40.094 14.352 18.422 1 52 419 GLY B CA 1
ATOM 8166 C C . GLY B 1 419 ? 40.031 15.68 19.156 1 52 419 GLY B C 1
ATOM 8167 O O . GLY B 1 419 ? 40.906 16.516 18.984 1 52 419 GLY B O 1
ATOM 8168 N N . VAL B 1 420 ? 39.062 15.844 20 1 50.5 420 VAL B N 1
ATOM 8169 C CA . VAL B 1 420 ? 38.906 17.094 20.75 1 50.5 420 VAL B CA 1
ATOM 8170 C C . VAL B 1 420 ? 39.875 17.109 21.922 1 50.5 420 VAL B C 1
ATOM 8172 O O . VAL B 1 420 ? 40.469 18.141 22.25 1 50.5 420 VAL B O 1
ATOM 8175 N N . ALA B 1 421 ? 40.125 15.969 22.578 1 48.69 421 ALA B N 1
ATOM 8176 C CA . ALA B 1 421 ? 41.031 15.844 23.703 1 48.69 421 ALA B CA 1
ATOM 8177 C C . ALA B 1 421 ? 42.469 16.219 23.281 1 48.69 421 ALA B C 1
ATOM 8179 O O . ALA B 1 421 ? 43.156 16.891 24.031 1 48.69 421 ALA B O 1
ATOM 8180 N N . ARG B 1 422 ? 42.812 15.742 22.094 1 45.56 422 ARG B N 1
ATOM 8181 C CA . ARG B 1 422 ? 44.156 16.062 21.609 1 45.56 422 ARG B CA 1
ATOM 8182 C C . ARG B 1 422 ? 44.312 17.578 21.406 1 45.56 422 ARG B C 1
ATOM 8184 O O . ARG B 1 422 ? 45.406 18.125 21.656 1 45.56 422 ARG B O 1
ATOM 8191 N N . ARG B 1 423 ? 43.156 17.953 20.984 1 45.78 423 ARG B N 1
ATOM 8192 C CA . ARG B 1 423 ? 43.25 19.391 20.719 1 45.78 423 ARG B CA 1
ATOM 8193 C C . ARG B 1 423 ? 43.25 20.188 22 1 45.78 423 ARG B C 1
ATOM 8195 O O . ARG B 1 423 ? 43.906 21.219 22.094 1 45.78 423 ARG B O 1
ATOM 8202 N N . SER B 1 424 ? 42.312 19.719 22.797 1 42.84 424 SER B N 1
ATOM 8203 C CA . SER B 1 424 ? 42.25 20.422 24.078 1 42.84 424 SER B CA 1
ATOM 8204 C C . SER B 1 424 ? 43.5 20.156 24.906 1 42.84 424 SER B C 1
ATOM 8206 O O . SER B 1 424 ? 43.812 20.891 25.844 1 42.84 424 SER B O 1
ATOM 8208 N N . ALA B 1 425 ? 44 18.891 24.906 1 46.09 425 ALA B N 1
ATOM 8209 C CA . ALA B 1 425 ? 45.219 18.609 25.641 1 46.09 425 ALA B CA 1
ATOM 8210 C C . ALA B 1 425 ? 46.375 19.5 25.156 1 46.09 425 ALA B C 1
ATOM 8212 O O . ALA B 1 425 ? 47.344 19.719 25.891 1 46.09 425 ALA B O 1
ATOM 8213 N N . ALA B 1 426 ? 46.438 19.672 23.828 1 40.97 426 ALA B N 1
ATOM 8214 C CA . ALA B 1 426 ? 47.531 20.547 23.438 1 40.97 426 ALA B CA 1
ATOM 8215 C C . ALA B 1 426 ? 47.469 21.875 24.203 1 40.97 426 ALA B C 1
ATOM 8217 O O . ALA B 1 426 ? 48.5 22.516 24.422 1 40.97 426 ALA B O 1
ATOM 8218 N N . ILE B 1 427 ? 46.156 22.453 24.188 1 36.91 427 ILE B N 1
ATOM 8219 C CA . ILE B 1 427 ? 46.156 23.719 24.906 1 36.91 427 ILE B CA 1
ATOM 8220 C C . ILE B 1 427 ? 46.438 23.484 26.391 1 36.91 427 ILE B C 1
ATOM 8222 O O . ILE B 1 427 ? 47.25 24.156 26.984 1 36.91 427 ILE B O 1
ATOM 8226 N N . ASN B 1 428 ? 45.406 23.266 27.328 1 34.38 428 ASN B N 1
ATOM 8227 C CA . ASN B 1 428 ? 45.625 23.312 28.766 1 34.38 428 ASN B CA 1
ATOM 8228 C C . ASN B 1 428 ? 46.062 21.969 29.312 1 34.38 428 ASN B C 1
ATOM 8230 O O . ASN B 1 428 ? 45.312 20.984 29.234 1 34.38 428 ASN B O 1
ATOM 8234 N N . GLU B 1 429 ? 47.281 21.516 29.422 1 35.66 429 GLU B N 1
ATOM 8235 C CA . GLU B 1 429 ? 47.906 20.422 30.172 1 35.66 429 GLU B CA 1
ATOM 8236 C C . GLU B 1 429 ? 47.281 20.266 31.547 1 35.66 429 GLU B C 1
ATOM 8238 O O . GLU B 1 429 ? 47.562 19.297 32.25 1 35.66 429 GLU B O 1
ATOM 8243 N N . ALA B 1 430 ? 47.25 21.391 32.344 1 33.5 430 ALA B N 1
ATOM 8244 C CA . ALA B 1 430 ? 47.281 21.266 33.781 1 33.5 430 ALA B CA 1
ATOM 8245 C C . ALA B 1 430 ? 46.062 20.453 34.281 1 33.5 430 ALA B C 1
ATOM 8247 O O . ALA B 1 430 ? 46.188 19.672 35.25 1 33.5 430 ALA B O 1
ATOM 8248 N N . ASP B 1 431 ? 44.75 21.078 34.5 1 34.91 431 ASP B N 1
ATOM 8249 C CA . ASP B 1 431 ? 43.781 20.703 35.531 1 34.91 431 ASP B CA 1
ATOM 8250 C C . ASP B 1 431 ? 43.094 19.391 35.156 1 34.91 431 ASP B C 1
ATOM 8252 O O . ASP B 1 431 ? 43 19.031 33.969 1 34.91 431 ASP B O 1
ATOM 8256 N N . GLY B 1 432 ? 42.469 18.469 36.062 1 35.03 432 GLY B N 1
ATOM 8257 C CA . GLY B 1 432 ? 41.906 17.141 36.312 1 35.03 432 GLY B CA 1
ATOM 8258 C C . GLY B 1 432 ? 40.938 16.719 35.219 1 35.03 432 GLY B C 1
ATOM 8259 O O . GLY B 1 432 ? 40.375 17.547 34.5 1 35.03 432 GLY B O 1
ATOM 8260 N N . SER B 1 433 ? 40.906 15.438 34.781 1 42.81 433 SER B N 1
ATOM 8261 C CA . SER B 1 433 ? 40.312 14.508 33.812 1 42.81 433 SER B CA 1
ATOM 8262 C C . SER B 1 433 ? 38.781 14.625 33.812 1 42.81 433 SER B C 1
ATOM 8264 O O . SER B 1 433 ? 38.156 14.578 32.75 1 42.81 433 SER B O 1
ATOM 8266 N N . GLY B 1 434 ? 38.188 14.375 35.031 1 48.28 434 GLY B N 1
ATOM 8267 C CA . GLY B 1 434 ? 36.75 14.234 35.281 1 48.28 434 GLY B CA 1
ATOM 8268 C C . GLY B 1 434 ? 35.969 15.43 34.812 1 48.28 434 GLY B C 1
ATOM 8269 O O . GLY B 1 434 ? 34.844 15.273 34.281 1 48.28 434 GLY B O 1
ATOM 8270 N N . ASP B 1 435 ? 36.406 16.641 35.094 1 57.94 435 ASP B N 1
ATOM 8271 C CA . ASP B 1 435 ? 35.781 17.969 34.938 1 57.94 435 ASP B CA 1
ATOM 8272 C C . ASP B 1 435 ? 35.719 18.375 33.5 1 57.94 435 ASP B C 1
ATOM 8274 O O . ASP B 1 435 ? 34.812 19.125 33.094 1 57.94 435 ASP B O 1
ATOM 8278 N N . ASP B 1 436 ? 36.406 17.5 32.688 1 77.31 436 ASP B N 1
ATOM 8279 C CA . ASP B 1 436 ? 36.531 17.859 31.266 1 77.31 436 ASP B CA 1
ATOM 8280 C C . ASP B 1 436 ? 35.375 17.281 30.453 1 77.31 436 ASP B C 1
ATOM 8282 O O . ASP B 1 436 ? 34.812 17.953 29.594 1 77.31 436 ASP B O 1
ATOM 8286 N N . ALA B 1 437 ? 34.969 16.062 30.922 1 84.88 437 ALA B N 1
ATOM 8287 C CA . ALA B 1 437 ? 33.875 15.445 30.203 1 84.88 437 ALA B CA 1
ATOM 8288 C C . ALA B 1 437 ? 32.562 16.188 30.469 1 84.88 437 ALA B C 1
ATOM 8290 O O . ALA B 1 437 ? 31.781 16.438 29.547 1 84.88 437 ALA B O 1
ATOM 8291 N N . SER B 1 438 ? 32.438 16.531 31.703 1 88.12 438 SER B N 1
ATOM 8292 C CA . SER B 1 438 ? 31.25 17.266 32.094 1 88.12 438 SER B CA 1
ATOM 8293 C C . SER B 1 438 ? 31.156 18.594 31.344 1 88.12 438 SER B C 1
ATOM 8295 O O . SER B 1 438 ? 30.078 18.969 30.875 1 88.12 438 SER B O 1
ATOM 8297 N N . SER B 1 439 ? 32.312 19.25 31.203 1 87.56 439 SER B N 1
ATOM 8298 C CA . SER B 1 439 ? 32.344 20.531 30.5 1 87.56 439 SER B CA 1
ATOM 8299 C C . SER B 1 439 ? 32.094 20.344 29.016 1 87.56 439 SER B C 1
ATOM 8301 O O . SER B 1 439 ? 31.406 21.172 28.391 1 87.56 439 SER B O 1
ATOM 8303 N N . TYR B 1 440 ? 32.594 19.344 28.578 1 89.62 440 TYR B N 1
ATOM 8304 C CA . TYR B 1 440 ? 32.406 19.062 27.156 1 89.62 440 TYR B CA 1
ATOM 8305 C C . TYR B 1 440 ? 30.953 18.797 26.828 1 89.62 440 TYR B C 1
ATOM 8307 O O . TYR B 1 440 ? 30.406 19.375 25.875 1 89.62 440 TYR B O 1
ATOM 8315 N N . TYR B 1 441 ? 30.391 17.953 27.562 1 93.06 441 TYR B N 1
ATOM 8316 C CA . TYR B 1 441 ? 29.016 17.562 27.266 1 93.06 441 TYR B CA 1
ATOM 8317 C C . TYR B 1 441 ? 28.047 18.688 27.625 1 93.06 441 TYR B C 1
ATOM 8319 O O . TYR B 1 441 ? 27 18.844 26.969 1 93.06 441 TYR B O 1
ATOM 8327 N N . ALA B 1 442 ? 28.375 19.453 28.578 1 91.62 442 ALA B N 1
ATOM 8328 C CA . ALA B 1 442 ? 27.594 20.641 28.859 1 91.62 442 ALA B CA 1
ATOM 8329 C C . ALA B 1 442 ? 27.609 21.609 27.688 1 91.62 442 ALA B C 1
ATOM 8331 O O . ALA B 1 442 ? 26.594 22.219 27.375 1 91.62 442 ALA B O 1
ATOM 8332 N N . ASN B 1 443 ? 28.766 21.734 27.109 1 90.56 443 ASN B N 1
ATOM 8333 C CA . ASN B 1 443 ? 28.891 22.578 25.938 1 90.56 443 ASN B CA 1
ATOM 8334 C C . ASN B 1 443 ? 28.109 22.016 24.75 1 90.56 443 ASN B C 1
ATOM 8336 O O . ASN B 1 443 ? 27.469 22.75 24 1 90.56 443 ASN B O 1
ATOM 8340 N N . LEU B 1 444 ? 28.234 20.734 24.625 1 92.88 444 LEU B N 1
ATOM 8341 C CA . LEU B 1 444 ? 27.484 20.094 23.547 1 92.88 444 LEU B CA 1
ATOM 8342 C C . LEU B 1 444 ? 25.984 20.297 23.719 1 92.88 444 LEU B C 1
ATOM 8344 O O . LEU B 1 444 ? 25.281 20.625 22.766 1 92.88 444 LEU B O 1
ATOM 8348 N N . PHE B 1 445 ? 25.562 20.156 24.922 1 95.62 445 PHE B N 1
ATOM 8349 C CA . PHE B 1 445 ? 24.156 20.406 25.266 1 95.62 445 PHE B CA 1
ATOM 8350 C C . PHE B 1 445 ? 23.766 21.844 24.922 1 95.62 445 PHE B C 1
ATOM 8352 O O . PHE B 1 445 ? 22.734 22.062 24.281 1 95.62 445 PHE B O 1
ATOM 8359 N N . GLY B 1 446 ? 24.562 22.75 25.266 1 95 446 GLY B N 1
ATOM 8360 C CA . GLY B 1 446 ? 24.297 24.156 25 1 95 446 GLY B CA 1
ATOM 8361 C C . GLY B 1 446 ? 24.219 24.484 23.531 1 95 446 GLY B C 1
ATOM 8362 O O . GLY B 1 446 ? 23.344 25.25 23.094 1 95 446 GLY B O 1
ATOM 8363 N N . VAL B 1 447 ? 25.078 23.906 22.797 1 95.06 447 VAL B N 1
ATOM 8364 C CA . VAL B 1 447 ? 25.125 24.188 21.359 1 95.06 447 VAL B CA 1
ATOM 8365 C C . VAL B 1 447 ? 23.875 23.656 20.688 1 95.06 447 VAL B C 1
ATOM 8367 O O . VAL B 1 447 ? 23.281 24.328 19.844 1 95.06 447 VAL B O 1
ATOM 8370 N N . ILE B 1 448 ? 23.453 22.484 21.047 1 95.94 448 ILE B N 1
ATOM 8371 C CA . ILE B 1 448 ? 22.281 21.875 20.438 1 95.94 448 ILE B CA 1
ATOM 8372 C C . ILE B 1 448 ? 21.031 22.672 20.812 1 95.94 448 ILE B C 1
ATOM 8374 O O . ILE B 1 448 ? 20.219 23.016 19.938 1 95.94 448 ILE B O 1
ATOM 8378 N N . VAL B 1 449 ? 20.906 23.031 22.047 1 96.69 449 VAL B N 1
ATOM 8379 C CA . VAL B 1 449 ? 19.719 23.734 22.531 1 96.69 449 VAL B CA 1
ATOM 8380 C C . VAL B 1 449 ? 19.688 25.141 21.953 1 96.69 449 VAL B C 1
ATOM 8382 O O . VAL B 1 449 ? 18.641 25.641 21.562 1 96.69 449 VAL B O 1
ATOM 8385 N N . GLN B 1 450 ? 20.859 25.766 21.922 1 95.94 450 GLN B N 1
ATOM 8386 C CA . GLN B 1 450 ? 20.906 27.109 21.344 1 95.94 450 GLN B CA 1
ATOM 8387 C C . GLN B 1 450 ? 20.531 27.094 19.875 1 95.94 450 GLN B C 1
ATOM 8389 O O . GLN B 1 450 ? 19.859 28.016 19.391 1 95.94 450 GLN B O 1
ATOM 8394 N N . SER B 1 451 ? 20.984 26.125 19.25 1 96.19 451 SER B N 1
ATOM 8395 C CA . SER B 1 451 ? 20.625 25.984 17.844 1 96.19 451 SER B CA 1
ATOM 8396 C C . SER B 1 451 ? 19.109 25.859 17.672 1 96.19 451 SER B C 1
ATOM 8398 O O . SER B 1 451 ? 18.547 26.375 16.719 1 96.19 451 SER B O 1
ATOM 8400 N N . ALA B 1 452 ? 18.469 25.141 18.547 1 96.38 452 ALA B N 1
ATOM 8401 C CA . ALA B 1 452 ? 17.016 25 18.516 1 96.38 452 ALA B CA 1
ATOM 8402 C C . ALA B 1 452 ? 16.328 26.344 18.703 1 96.38 452 ALA B C 1
ATOM 8404 O O . ALA B 1 452 ? 15.375 26.672 17.984 1 96.38 452 ALA B O 1
ATOM 8405 N N . VAL B 1 453 ? 16.828 27.109 19.625 1 96.19 453 VAL B N 1
ATOM 8406 C CA . VAL B 1 453 ? 16.266 28.438 19.906 1 96.19 453 VAL B CA 1
ATOM 8407 C C . VAL B 1 453 ? 16.438 29.344 18.688 1 96.19 453 VAL B C 1
ATOM 8409 O O . VAL B 1 453 ? 15.484 30 18.25 1 96.19 453 VAL B O 1
ATOM 8412 N N . ASP B 1 454 ? 17.609 29.312 18.141 1 95.06 454 ASP B N 1
ATOM 8413 C CA . ASP B 1 454 ? 17.922 30.172 17 1 95.06 454 ASP B CA 1
ATOM 8414 C C . ASP B 1 454 ? 17.062 29.797 15.789 1 95.06 454 ASP B C 1
ATOM 8416 O O . ASP B 1 454 ? 16.578 30.672 15.07 1 95.06 454 ASP B O 1
ATOM 8420 N N . SER B 1 455 ? 16.922 28.531 15.609 1 94.19 455 SER B N 1
ATOM 8421 C CA . SER B 1 455 ? 16.141 28.062 14.469 1 94.19 455 SER B CA 1
ATOM 8422 C C . SER B 1 455 ? 14.672 28.438 14.609 1 94.19 455 SER B C 1
ATOM 8424 O O . SER B 1 455 ? 14.031 28.828 13.633 1 94.19 455 SER B O 1
ATOM 8426 N N . LEU B 1 456 ? 14.109 28.344 15.773 1 93.88 456 LEU B N 1
ATOM 8427 C CA . LEU B 1 456 ? 12.727 28.719 16.016 1 93.88 456 LEU B CA 1
ATOM 8428 C C . LEU B 1 456 ? 12.523 30.219 15.773 1 93.88 456 LEU B C 1
ATOM 8430 O O . LEU B 1 456 ? 11.57 30.625 15.102 1 93.88 456 LEU B O 1
ATOM 8434 N N . GLN B 1 457 ? 13.43 30.938 16.219 1 90.25 457 GLN B N 1
ATOM 8435 C CA . GLN B 1 457 ? 13.32 32.375 16.094 1 90.25 457 GLN B CA 1
ATOM 8436 C C . GLN B 1 457 ? 13.492 32.844 14.641 1 90.25 457 GLN B C 1
ATOM 8438 O O . GLN B 1 457 ? 12.773 33.719 14.156 1 90.25 457 GLN B O 1
ATOM 8443 N N . SER B 1 458 ? 14.367 32.281 13.992 1 88.94 458 SER B N 1
ATOM 8444 C CA . SER B 1 458 ? 14.648 32.625 12.609 1 88.94 458 SER B CA 1
ATOM 8445 C C . SER B 1 458 ? 13.492 32.281 11.695 1 88.94 458 SER B C 1
ATOM 8447 O O . SER B 1 458 ? 13.148 33.031 10.781 1 88.94 458 SER B O 1
ATOM 8449 N N . ARG B 1 459 ? 12.828 31.219 11.945 1 87.38 459 ARG B N 1
ATOM 8450 C CA . ARG B 1 459 ? 11.812 30.719 11.023 1 87.38 459 ARG B CA 1
ATOM 8451 C C . ARG B 1 459 ? 10.445 31.328 11.328 1 87.38 459 ARG B C 1
ATOM 8453 O O . ARG B 1 459 ? 9.625 31.5 10.43 1 87.38 459 ARG B O 1
ATOM 8460 N N . PHE B 1 460 ? 10.156 31.703 12.516 1 87.56 460 PHE B N 1
ATOM 8461 C CA . PHE B 1 460 ? 8.828 32.188 12.867 1 87.56 460 PHE B CA 1
ATOM 8462 C C . PHE B 1 460 ? 8.82 33.719 12.953 1 87.56 460 PHE B C 1
ATOM 8464 O O . PHE B 1 460 ? 7.793 34.312 13.289 1 87.56 460 PHE B O 1
ATOM 8471 N N . CYS B 1 461 ? 9.836 34.344 12.633 1 74.69 461 CYS B N 1
ATOM 8472 C CA . CYS B 1 461 ? 9.875 35.812 12.602 1 74.69 461 CYS B CA 1
ATOM 8473 C C . CYS B 1 461 ? 9.875 36.312 11.172 1 74.69 461 CYS B C 1
ATOM 8475 O O . CYS B 1 461 ? 10.305 37.438 10.914 1 74.69 461 CYS B O 1
ATOM 8477 N N . GLN B 1 462 ? 9.312 35.562 10.234 1 67.94 462 GLN B N 1
ATOM 8478 C CA . GLN B 1 462 ? 9.383 35.969 8.828 1 67.94 462 GLN B CA 1
ATOM 8479 C C . GLN B 1 462 ? 7.984 36.219 8.266 1 67.94 462 GLN B C 1
ATOM 8481 O O . GLN B 1 462 ? 6.988 35.781 8.844 1 67.94 462 GLN B O 1
ATOM 8486 N N . GLY B 1 463 ? 8 37.188 7.359 1 66 463 GLY B N 1
ATOM 8487 C CA . GLY B 1 463 ? 6.867 37.344 6.461 1 66 463 GLY B CA 1
ATOM 8488 C C . GLY B 1 463 ? 5.793 38.25 7.016 1 66 463 GLY B C 1
ATOM 8489 O O . GLY B 1 463 ? 6.098 39.25 7.652 1 66 463 GLY B O 1
ATOM 8490 N N . ASP B 1 464 ? 4.594 37.875 6.762 1 78.62 464 ASP B N 1
ATOM 8491 C CA . ASP B 1 464 ? 3.424 38.719 7.062 1 78.62 464 ASP B CA 1
ATOM 8492 C C . ASP B 1 464 ? 2.881 38.406 8.453 1 78.62 464 ASP B C 1
ATOM 8494 O O . ASP B 1 464 ? 1.765 38.812 8.797 1 78.62 464 ASP B O 1
ATOM 8498 N N . ILE B 1 465 ? 3.73 37.719 9.188 1 79.69 465 ILE B N 1
ATOM 8499 C CA . ILE B 1 465 ? 3.309 37.375 10.539 1 79.69 465 ILE B CA 1
ATOM 8500 C C . ILE B 1 465 ? 3.172 38.625 11.383 1 79.69 465 ILE B C 1
ATOM 8502 O O . ILE B 1 465 ? 2.324 38.688 12.273 1 79.69 465 ILE B O 1
ATOM 8506 N N . GLU B 1 466 ? 3.891 39.594 11.07 1 82.75 466 GLU B N 1
ATOM 8507 C CA . GLU B 1 466 ? 3.848 40.844 11.805 1 82.75 466 GLU B CA 1
ATOM 8508 C C . GLU B 1 466 ? 2.492 41.531 11.648 1 82.75 466 GLU B C 1
ATOM 8510 O O . GLU B 1 466 ? 1.976 42.125 12.602 1 82.75 466 GLU B O 1
ATOM 8515 N N . THR B 1 467 ? 2.037 41.438 10.469 1 87.06 467 THR B N 1
ATOM 8516 C CA . THR B 1 467 ? 0.727 42.031 10.234 1 87.06 467 THR B CA 1
ATOM 8517 C C . THR B 1 467 ? -0.342 41.344 11.07 1 87.06 467 THR B C 1
ATOM 8519 O O . THR B 1 467 ? -1.267 41.969 11.57 1 87.06 467 THR B O 1
ATOM 8522 N N . ALA B 1 468 ? -0.275 40.094 11.18 1 87.44 468 ALA B N 1
ATOM 8523 C CA . ALA B 1 468 ? -1.209 39.344 12.023 1 87.44 468 ALA B CA 1
ATOM 8524 C C . ALA B 1 468 ? -1.082 39.781 13.484 1 87.44 468 ALA B C 1
ATOM 8526 O O . ALA B 1 468 ? -2.08 39.844 14.203 1 87.44 468 ALA B O 1
ATOM 8527 N N . LYS B 1 469 ? 0.05 40.125 13.836 1 86.88 469 LYS B N 1
ATOM 8528 C CA . LYS B 1 469 ? 0.294 40.594 15.188 1 86.88 469 LYS B CA 1
ATOM 8529 C C . LYS B 1 469 ? -0.328 41.969 15.398 1 86.88 469 LYS B C 1
ATOM 8531 O O . LYS B 1 469 ? -0.829 42.281 16.484 1 86.88 469 LYS B O 1
ATOM 8536 N N . TYR B 1 470 ? -0.214 42.75 14.383 1 90.62 470 TYR B N 1
ATOM 8537 C CA . TYR B 1 470 ? -0.846 44.062 14.461 1 90.62 470 TYR B CA 1
ATOM 8538 C C . TYR B 1 470 ? -2.354 43.938 14.641 1 90.62 470 TYR B C 1
ATOM 8540 O O . TYR B 1 470 ? -2.957 44.656 15.422 1 90.62 470 TYR B O 1
ATOM 8548 N N . LEU B 1 471 ? -2.881 43.031 13.906 1 92.06 471 LEU B N 1
ATOM 8549 C CA . LEU B 1 471 ? -4.316 42.812 14.008 1 92.06 471 LEU B CA 1
ATOM 8550 C C . LEU B 1 471 ? -4.688 42.312 15.414 1 92.06 471 LEU B C 1
ATOM 8552 O O . LEU B 1 471 ? -5.68 42.781 15.984 1 92.06 471 LEU B O 1
ATOM 8556 N N . GLU B 1 472 ? -3.941 41.438 15.906 1 91.88 472 GLU B N 1
ATOM 8557 C CA . GLU B 1 472 ? -4.16 40.969 17.266 1 91.88 472 GLU B CA 1
ATOM 8558 C C . GLU B 1 472 ? -4.043 42.094 18.281 1 91.88 472 GLU B C 1
ATOM 8560 O O . GLU B 1 472 ? -4.84 42.188 19.219 1 91.88 472 GLU B O 1
ATOM 8565 N N . ASP B 1 473 ? -3.078 42.906 18.062 1 91.88 473 ASP B N 1
ATOM 8566 C CA . ASP B 1 473 ? -2.842 44.031 18.938 1 91.88 473 ASP B CA 1
ATOM 8567 C C . ASP B 1 473 ? -4.027 45 18.922 1 91.88 473 ASP B C 1
ATOM 8569 O O . ASP B 1 473 ? -4.398 45.562 19.969 1 91.88 473 ASP B O 1
ATOM 8573 N N . VAL B 1 474 ? -4.547 45.219 17.828 1 92.88 474 VAL B N 1
ATOM 8574 C CA . VAL B 1 474 ? -5.707 46.094 17.688 1 92.88 474 VAL B CA 1
ATOM 8575 C C . VAL B 1 474 ? -6.875 45.531 18.5 1 92.88 474 VAL B C 1
ATOM 8577 O O . VAL B 1 474 ? -7.551 46.281 19.219 1 92.88 474 VAL B O 1
ATOM 8580 N N . LEU B 1 475 ? -7.082 44.281 18.422 1 92.69 475 LEU B N 1
ATOM 8581 C CA . LEU B 1 475 ? -8.195 43.656 19.109 1 92.69 475 LEU B CA 1
ATOM 8582 C C . LEU B 1 475 ? -7.953 43.594 20.609 1 92.69 475 LEU B C 1
ATOM 8584 O O . LEU B 1 475 ? -8.867 43.875 21.391 1 92.69 475 LEU B O 1
ATOM 8588 N N . LEU B 1 476 ? -6.773 43.344 20.984 1 91.12 476 LEU B N 1
ATOM 8589 C CA . LEU B 1 476 ? -6.441 43.25 22.406 1 91.12 476 LEU B CA 1
ATOM 8590 C C . LEU B 1 476 ? -6.477 44.625 23.062 1 91.12 476 LEU B C 1
ATOM 8592 O O . LEU B 1 476 ? -6.918 44.75 24.203 1 91.12 476 LEU B O 1
ATOM 8596 N N . SER B 1 477 ? -5.961 45.562 22.391 1 90.06 477 SER B N 1
ATOM 8597 C CA . SER B 1 477 ? -5.984 46.938 22.922 1 90.06 477 SER B CA 1
ATOM 8598 C C . SER B 1 477 ? -7.414 47.438 23.094 1 90.06 477 SER B C 1
ATOM 8600 O O . SER B 1 477 ? -7.707 48.188 24.016 1 90.06 477 SER B O 1
ATOM 8602 N N . ALA B 1 478 ? -8.195 47.031 22.172 1 87.06 478 ALA B N 1
ATOM 8603 C CA . ALA B 1 478 ? -9.602 47.438 22.234 1 87.06 478 ALA B CA 1
ATOM 8604 C C . ALA B 1 478 ? -10.266 46.875 23.5 1 87.06 478 ALA B C 1
ATOM 8606 O O . ALA B 1 478 ? -11.109 47.531 24.109 1 87.06 478 ALA B O 1
ATOM 8607 N N . ILE B 1 479 ? -9.836 45.688 23.906 1 85.25 479 ILE B N 1
ATOM 8608 C CA . ILE B 1 479 ? -10.523 45.031 25 1 85.25 479 ILE B CA 1
ATOM 8609 C C . ILE B 1 479 ? -9.805 45.312 26.312 1 85.25 479 ILE B C 1
ATOM 8611 O O . ILE B 1 479 ? -10.453 45.562 27.344 1 85.25 479 ILE B O 1
ATOM 8615 N N . VAL B 1 480 ? -8.492 45.344 26.266 1 82.44 480 VAL B N 1
ATOM 8616 C CA . VAL B 1 480 ? -7.738 45.438 27.5 1 82.44 480 VAL B CA 1
ATOM 8617 C C . VAL B 1 480 ? -7.547 46.906 27.875 1 82.44 480 VAL B C 1
ATOM 8619 O O . VAL B 1 480 ? -7.77 47.312 29.016 1 82.44 480 VAL B O 1
ATOM 8622 N N . GLU B 1 481 ? -7.172 47.719 26.906 1 80.5 481 GLU B N 1
ATOM 8623 C CA . GLU B 1 481 ? -6.816 49.094 27.188 1 80.5 481 GLU B CA 1
ATOM 8624 C C . GLU B 1 481 ? -7.965 50.062 26.844 1 80.5 481 GLU B C 1
ATOM 8626 O O . GLU B 1 481 ? -7.957 51.219 27.25 1 80.5 481 GLU B O 1
ATOM 8631 N N . SER B 1 482 ? -8.906 49.688 26.203 1 81.44 482 SER B N 1
ATOM 8632 C CA . SER B 1 482 ? -10.039 50.469 25.766 1 81.44 482 SER B CA 1
ATOM 8633 C C . SER B 1 482 ? -9.578 51.719 24.984 1 81.44 482 SER B C 1
ATOM 8635 O O . SER B 1 482 ? -10.148 52.781 25.109 1 81.44 482 SER B O 1
ATOM 8637 N N . LYS B 1 483 ? -8.336 51.5 24.375 1 84.19 483 LYS B N 1
ATOM 8638 C CA . LYS B 1 483 ? -7.801 52.594 23.547 1 84.19 483 LYS B CA 1
ATOM 8639 C C . LYS B 1 483 ? -7.309 52.062 22.203 1 84.19 483 LYS B C 1
ATOM 8641 O O . LYS B 1 483 ? -6.867 50.906 22.109 1 84.19 483 LYS B O 1
ATOM 8646 N N . PRO B 1 484 ? -7.496 52.938 21.234 1 83.31 484 PRO B N 1
ATOM 8647 C CA . PRO B 1 484 ? -6.977 52.5 19.938 1 83.31 484 PRO B CA 1
ATOM 8648 C C . PRO B 1 484 ? -5.453 52.531 19.875 1 83.31 484 PRO B C 1
ATOM 8650 O O . PRO B 1 484 ? -4.824 53.406 20.469 1 83.31 484 PRO B O 1
ATOM 8653 N N . THR B 1 485 ? -4.914 51.531 19.234 1 85.69 485 THR B N 1
ATOM 8654 C CA . THR B 1 485 ? -3.473 51.469 19.016 1 85.69 485 THR B CA 1
ATOM 8655 C C . THR B 1 485 ? -3.094 52.125 17.688 1 85.69 485 THR B C 1
ATOM 8657 O O . THR B 1 485 ? -3.926 52.25 16.797 1 85.69 485 THR B O 1
ATOM 8660 N N . PRO B 1 486 ? -1.865 52.5 17.594 1 88.75 486 PRO B N 1
ATOM 8661 C CA . PRO B 1 486 ? -1.397 53.031 16.312 1 88.75 486 PRO B CA 1
ATOM 8662 C C . PRO B 1 486 ? -1.452 52.031 15.188 1 88.75 486 PRO B C 1
ATOM 8664 O O . PRO B 1 486 ? -1.518 52.375 14.016 1 88.75 486 PRO B O 1
ATOM 8667 N N . ASN B 1 487 ? -1.514 50.812 15.5 1 92.69 487 ASN B N 1
ATOM 8668 C CA . ASN B 1 487 ? -1.568 49.75 14.508 1 92.69 487 ASN B CA 1
ATOM 8669 C C . ASN B 1 487 ? -2.926 49.719 13.812 1 92.69 487 ASN B C 1
ATOM 8671 O O . ASN B 1 487 ? -3.061 49.094 12.742 1 92.69 487 ASN B O 1
ATOM 8675 N N . LEU B 1 488 ? -3.887 50.375 14.391 1 94.06 488 LEU B N 1
ATOM 8676 C CA . LEU B 1 488 ? -5.211 50.438 13.781 1 94.06 488 LEU B CA 1
ATOM 8677 C C . LEU B 1 488 ? -5.145 51.125 12.414 1 94.06 488 LEU B C 1
ATOM 8679 O O . LEU B 1 488 ? -5.836 50.688 11.477 1 94.06 488 LEU B O 1
ATOM 8683 N N . GLU B 1 489 ? -4.297 52.062 12.328 1 92.88 489 GLU B N 1
ATOM 8684 C CA . GLU B 1 489 ? -4.16 52.781 11.055 1 92.88 489 GLU B CA 1
ATOM 8685 C C . GLU B 1 489 ? -3.545 51.875 9.984 1 92.88 489 GLU B C 1
ATOM 8687 O O . GLU B 1 489 ? -3.943 51.938 8.82 1 92.88 489 GLU B O 1
ATOM 8692 N N . ARG B 1 490 ? -2.627 51.125 10.398 1 92.06 490 ARG B N 1
ATOM 8693 C CA . ARG B 1 490 ? -1.977 50.188 9.469 1 92.06 490 ARG B CA 1
ATOM 8694 C C . ARG B 1 490 ? -2.967 49.156 8.938 1 92.06 490 ARG B C 1
ATOM 8696 O O . ARG B 1 490 ? -2.996 48.906 7.734 1 92.06 490 ARG B O 1
ATOM 8703 N N . ILE B 1 491 ? -3.738 48.656 9.797 1 93.69 491 ILE B N 1
ATOM 8704 C CA . ILE B 1 491 ? -4.711 47.625 9.43 1 93.69 491 ILE B CA 1
ATOM 8705 C C . ILE B 1 491 ? -5.824 48.25 8.586 1 93.69 491 ILE B C 1
ATOM 8707 O O . ILE B 1 491 ? -6.305 47.625 7.637 1 93.69 491 ILE B O 1
ATOM 8711 N N . SER B 1 492 ? -6.207 49.469 8.992 1 93.94 492 SER B N 1
ATOM 8712 C CA . SER B 1 492 ? -7.242 50.156 8.25 1 93.94 492 SER B CA 1
ATOM 8713 C C . SER B 1 492 ? -6.797 50.438 6.816 1 93.94 492 SER B C 1
ATOM 8715 O O . SER B 1 492 ? -7.594 50.344 5.883 1 93.94 492 SER B O 1
ATOM 8717 N N . ASN B 1 493 ? -5.582 50.75 6.676 1 92.56 493 ASN B N 1
ATOM 8718 C CA . ASN B 1 493 ? -5.043 51 5.348 1 92.56 493 ASN B CA 1
ATOM 8719 C C . ASN B 1 493 ? -4.965 49.75 4.504 1 92.56 493 ASN B C 1
ATOM 8721 O O . ASN B 1 493 ? -5.223 49.781 3.301 1 92.56 493 ASN B O 1
ATOM 8725 N N . LEU B 1 494 ? -4.621 48.719 5.113 1 92.44 494 LEU B N 1
ATOM 8726 C CA . LEU B 1 494 ? -4.453 47.438 4.406 1 92.44 494 LEU B CA 1
ATOM 8727 C C . LEU B 1 494 ? -5.797 46.906 3.943 1 92.44 494 LEU B C 1
ATOM 8729 O O . LEU B 1 494 ? -5.914 46.375 2.822 1 92.44 494 LEU B O 1
ATOM 8733 N N . TYR B 1 495 ? -6.766 46.969 4.805 1 91.88 495 TYR B N 1
ATOM 8734 C CA . TYR B 1 495 ? -8.047 46.344 4.508 1 91.88 495 TYR B CA 1
ATOM 8735 C C . TYR B 1 495 ? -9.086 47.406 4.113 1 91.88 495 TYR B C 1
ATOM 8737 O O . TYR B 1 495 ? -10.258 47.062 3.908 1 91.88 495 TYR B O 1
ATOM 8745 N N . ASN B 1 496 ? -8.781 48.594 4.102 1 88.88 496 ASN B N 1
ATOM 8746 C CA . ASN B 1 496 ? -9.555 49.719 3.555 1 88.88 496 ASN B CA 1
ATOM 8747 C C . ASN B 1 496 ? -10.852 49.938 4.332 1 88.88 496 ASN B C 1
ATOM 8749 O O . ASN B 1 496 ? -11.938 49.875 3.756 1 88.88 496 ASN B O 1
ATOM 8753 N N . PHE B 1 497 ? -10.766 50.219 5.543 1 89.94 497 PHE B N 1
ATOM 8754 C CA . PHE B 1 497 ? -11.906 50.625 6.344 1 89.94 497 PHE B CA 1
ATOM 8755 C C . PHE B 1 497 ? -11.586 51.875 7.148 1 89.94 497 PHE B C 1
ATOM 8757 O O . PHE B 1 497 ? -10.422 52.281 7.23 1 89.94 497 PHE B O 1
ATOM 8764 N N . GLU B 1 498 ? -12.562 52.531 7.738 1 92 498 GLU B N 1
ATOM 8765 C CA . GLU B 1 498 ? -12.391 53.781 8.469 1 92 498 GLU B CA 1
ATOM 8766 C C . GLU B 1 498 ? -12.062 53.531 9.93 1 92 498 GLU B C 1
ATOM 8768 O O . GLU B 1 498 ? -12.875 52.969 10.672 1 92 498 GLU B O 1
ATOM 8773 N N . PRO B 1 499 ? -10.922 54 10.312 1 93.06 499 PRO B N 1
ATOM 8774 C CA . PRO B 1 499 ? -10.516 53.75 11.695 1 93.06 499 PRO B CA 1
ATOM 8775 C C . PRO B 1 499 ? -11.445 54.406 12.711 1 93.06 499 PRO B C 1
ATOM 8777 O O . PRO B 1 499 ? -11.602 53.906 13.828 1 93.06 499 PRO B O 1
ATOM 8780 N N . SER B 1 500 ? -12.086 55.5 12.336 1 92.69 500 SER B N 1
ATOM 8781 C CA . SER B 1 500 ? -12.969 56.219 13.25 1 92.69 500 SER B CA 1
ATOM 8782 C C . SER B 1 500 ? -14.148 55.344 13.672 1 92.69 500 SER B C 1
ATOM 8784 O O . SER B 1 500 ? -14.617 55.438 14.812 1 92.69 500 SER B O 1
ATOM 8786 N N . CYS B 1 501 ? -14.516 54.531 12.781 1 92.56 501 CYS B N 1
ATOM 8787 C CA . CYS B 1 501 ? -15.625 53.625 13.094 1 92.56 501 CYS B CA 1
ATOM 8788 C C . CYS B 1 501 ? -15.227 52.625 14.172 1 92.56 501 CYS B C 1
ATOM 8790 O O . CYS B 1 501 ? -16 52.375 15.094 1 92.56 501 CYS B O 1
ATOM 8792 N N . VAL B 1 502 ? -14.047 52.156 14.062 1 94.25 502 VAL B N 1
ATOM 8793 C CA . VAL B 1 502 ? -13.555 51.188 15.031 1 94.25 502 VAL B CA 1
ATOM 8794 C C . VAL B 1 502 ? -13.344 51.844 16.391 1 94.25 502 VAL B C 1
ATOM 8796 O O . VAL B 1 502 ? -13.625 51.281 17.438 1 94.25 502 VAL B O 1
ATOM 8799 N N . LYS B 1 503 ? -12.891 53.125 16.391 1 93.56 503 LYS B N 1
ATOM 8800 C CA . LYS B 1 503 ? -12.695 53.875 17.641 1 93.56 503 LYS B CA 1
ATOM 8801 C C . LYS B 1 503 ? -14.008 54.062 18.375 1 93.56 503 LYS B C 1
ATOM 8803 O O . LYS B 1 503 ? -14.07 53.906 19.594 1 93.56 503 LYS B O 1
ATOM 8808 N N . SER B 1 504 ? -14.984 54.406 17.578 1 93.31 504 SER B N 1
ATOM 8809 C CA . SER B 1 504 ? -16.312 54.562 18.172 1 93.31 504 SER B CA 1
ATOM 8810 C C . SER B 1 504 ? -16.828 53.25 18.75 1 93.31 504 SER B C 1
ATOM 8812 O O . SER B 1 504 ? -17.453 53.25 19.812 1 93.31 504 SER B O 1
ATOM 8814 N N . GLU B 1 505 ? -16.547 52.219 18.062 1 94.5 505 GLU B N 1
ATOM 8815 C CA . GLU B 1 505 ? -17.016 50.906 18.5 1 94.5 505 GLU B CA 1
ATOM 8816 C C . GLU B 1 505 ? -16.281 50.469 19.766 1 94.5 505 GLU B C 1
ATOM 8818 O O . GLU B 1 505 ? -16.844 49.812 20.625 1 94.5 505 GLU B O 1
ATOM 8823 N N . ILE B 1 506 ? -15.062 50.844 19.859 1 93.56 506 ILE B N 1
ATOM 8824 C CA . ILE B 1 506 ? -14.289 50.531 21.062 1 93.56 506 ILE B CA 1
ATOM 8825 C C . ILE B 1 506 ? -14.922 51.188 22.281 1 93.56 506 ILE B C 1
ATOM 8827 O O . ILE B 1 506 ? -15.039 50.594 23.344 1 93.56 506 ILE B O 1
ATOM 8831 N N . SER B 1 507 ? -15.312 52.406 22.078 1 91.94 507 SER B N 1
ATOM 8832 C CA . SER B 1 507 ? -15.969 53.125 23.156 1 91.94 507 SER B CA 1
ATOM 8833 C C . SER B 1 507 ? -17.281 52.469 23.562 1 91.94 507 SER B C 1
ATOM 8835 O O . SER B 1 507 ? -17.562 52.344 24.75 1 91.94 507 SER B O 1
ATOM 8837 N N . THR B 1 508 ? -17.969 52.125 22.562 1 92.94 508 THR B N 1
ATOM 8838 C CA . THR B 1 508 ? -19.234 51.438 22.812 1 92.94 508 THR B CA 1
ATOM 8839 C C . THR B 1 508 ? -19 50.125 23.547 1 92.94 508 THR B C 1
ATOM 8841 O O . THR B 1 508 ? -19.734 49.781 24.484 1 92.94 508 THR B O 1
ATOM 8844 N N . LEU B 1 509 ? -18.047 49.375 23.109 1 93.19 509 LEU B N 1
ATOM 8845 C CA . LEU B 1 509 ? -17.688 48.125 23.75 1 93.19 509 LEU B CA 1
ATOM 8846 C C . LEU B 1 509 ? -17.297 48.312 25.203 1 93.19 509 LEU B C 1
ATOM 8848 O O . LEU B 1 509 ? -17.688 47.562 26.078 1 93.19 509 LEU B O 1
ATOM 8852 N N . THR B 1 510 ? -16.531 49.344 25.453 1 91 510 THR B N 1
ATOM 8853 C CA . THR B 1 510 ? -16.078 49.656 26.797 1 91 510 THR B CA 1
ATOM 8854 C C . THR B 1 510 ? -17.25 49.969 27.703 1 91 510 THR B C 1
ATOM 8856 O O . THR B 1 510 ? -17.312 49.5 28.844 1 91 510 THR B O 1
ATOM 8859 N N . LEU B 1 511 ? -18.125 50.75 27.219 1 90.81 511 LEU B N 1
ATOM 8860 C CA . LEU B 1 511 ? -19.312 51.125 27.984 1 90.81 511 LEU B CA 1
ATOM 8861 C C . LEU B 1 511 ? -20.172 49.875 28.281 1 90.81 511 LEU B C 1
ATOM 8863 O O . LEU B 1 511 ? -20.703 49.75 29.391 1 90.81 511 LEU B O 1
ATOM 8867 N N . PHE B 1 512 ? -20.234 49.094 27.297 1 91.56 512 PHE B N 1
ATOM 8868 C CA . PHE B 1 512 ? -21.016 47.875 27.453 1 91.56 512 PHE B CA 1
ATOM 8869 C C . PHE B 1 512 ? -20.391 46.969 28.531 1 91.56 512 PHE B C 1
ATOM 8871 O O . PHE B 1 512 ? -21.094 46.438 29.375 1 91.56 512 PHE B O 1
ATOM 8878 N N . LEU B 1 513 ? -19.125 46.75 28.484 1 91.12 513 LEU B N 1
ATOM 8879 C CA . LEU B 1 513 ? -18.422 45.875 29.438 1 91.12 513 LEU B CA 1
ATOM 8880 C C . LEU B 1 513 ? -18.516 46.438 30.844 1 91.12 513 LEU B C 1
ATOM 8882 O O . LEU B 1 513 ? -18.672 45.656 31.812 1 91.12 513 LEU B O 1
ATOM 8886 N N . ARG B 1 514 ? -18.469 47.688 30.938 1 90 514 ARG B N 1
ATOM 8887 C CA . ARG B 1 514 ? -18.594 48.312 32.25 1 90 514 ARG B CA 1
ATOM 8888 C C . ARG B 1 514 ? -20 48.125 32.812 1 90 514 ARG B C 1
ATOM 8890 O O . ARG B 1 514 ? -20.172 47.875 34 1 90 514 ARG B O 1
ATOM 8897 N N . ALA B 1 515 ? -20.922 48.25 31.984 1 90.88 515 ALA B N 1
ATOM 8898 C CA . ALA B 1 515 ? -22.328 48.125 32.375 1 90.88 515 ALA B CA 1
ATOM 8899 C C . ALA B 1 515 ? -22.625 46.688 32.875 1 90.88 515 ALA B C 1
ATOM 8901 O O . ALA B 1 515 ? -23.422 46.5 33.781 1 90.88 515 ALA B O 1
ATOM 8902 N N . LYS B 1 516 ? -21.969 45.781 32.281 1 90.5 516 LYS B N 1
ATOM 8903 C CA . LYS B 1 516 ? -22.234 44.406 32.625 1 90.5 516 LYS B CA 1
ATOM 8904 C C . LYS B 1 516 ? -21.219 43.875 33.625 1 90.5 516 LYS B C 1
ATOM 8906 O O . LYS B 1 516 ? -21.266 42.719 34.031 1 90.5 516 LYS B O 1
ATOM 8911 N N . ASN B 1 517 ? -20.281 44.562 34.094 1 88.19 517 ASN B N 1
ATOM 8912 C CA . ASN B 1 517 ? -19.234 44.188 35.031 1 88.19 517 ASN B CA 1
ATOM 8913 C C . ASN B 1 517 ? -18.438 42.969 34.562 1 88.19 517 ASN B C 1
ATOM 8915 O O . ASN B 1 517 ? -18.219 42.031 35.312 1 88.19 517 ASN B O 1
ATOM 8919 N N . LYS B 1 518 ? -18.234 43 33.281 1 86.94 518 LYS B N 1
ATOM 8920 C CA . LYS B 1 518 ? -17.438 41.938 32.688 1 86.94 518 LYS B CA 1
ATOM 8921 C C . LYS B 1 518 ? -16.062 42.469 32.25 1 86.94 518 LYS B C 1
ATOM 8923 O O . LYS B 1 518 ? -15.914 43.656 31.938 1 86.94 518 LYS B O 1
ATOM 8928 N N . SER B 1 519 ? -15.062 41.625 32.406 1 85.56 519 SER B N 1
ATOM 8929 C CA . SER B 1 519 ? -13.734 41.938 31.922 1 85.56 519 SER B CA 1
ATOM 8930 C C . SER B 1 519 ? -13.305 40.969 30.812 1 85.56 519 SER B C 1
ATOM 8932 O O . SER B 1 519 ? -13.664 39.781 30.844 1 85.56 519 SER B O 1
ATOM 8934 N N . CYS B 1 520 ? -12.719 41.594 29.766 1 87.38 520 CYS B N 1
ATOM 8935 C CA . CYS B 1 520 ? -12.219 40.781 28.656 1 87.38 520 CYS B CA 1
ATOM 8936 C C . CYS B 1 520 ? -10.703 40.938 28.531 1 87.38 520 CYS B C 1
ATOM 8938 O O . CYS B 1 520 ? -10.188 42.031 28.422 1 87.38 520 CYS B O 1
ATOM 8940 N N . SER B 1 521 ? -9.984 39.781 28.609 1 86.94 521 SER B N 1
ATOM 8941 C CA . SER B 1 521 ? -8.523 39.875 28.562 1 86.94 521 SER B CA 1
ATOM 8942 C C . SER B 1 521 ? -7.969 39.062 27.375 1 86.94 521 SER B C 1
ATOM 8944 O O . SER B 1 521 ? -6.77 39.125 27.109 1 86.94 521 SER B O 1
ATOM 8946 N N . SER B 1 522 ? -8.859 38.375 26.656 1 89.81 522 SER B N 1
ATOM 8947 C CA . SER B 1 522 ? -8.406 37.594 25.516 1 89.81 522 SER B CA 1
ATOM 8948 C C . SER B 1 522 ? -9.391 37.688 24.359 1 89.81 522 SER B C 1
ATOM 8950 O O . SER B 1 522 ? -10.547 38.062 24.547 1 89.81 522 SER B O 1
ATOM 8952 N N . ILE B 1 523 ? -8.906 37.375 23.281 1 91 523 ILE B N 1
ATOM 8953 C CA . ILE B 1 523 ? -9.742 37.406 22.094 1 91 523 ILE B CA 1
ATOM 8954 C C . ILE B 1 523 ? -10.859 36.375 22.203 1 91 523 ILE B C 1
ATOM 8956 O O . ILE B 1 523 ? -11.977 36.625 21.75 1 91 523 ILE B O 1
ATOM 8960 N N . ASN B 1 524 ? -10.57 35.281 22.844 1 89.88 524 ASN B N 1
ATOM 8961 C CA . ASN B 1 524 ? -11.594 34.25 23.078 1 89.88 524 ASN B CA 1
ATOM 8962 C C . ASN B 1 524 ? -12.734 34.781 23.938 1 89.88 524 ASN B C 1
ATOM 8964 O O . ASN B 1 524 ? -13.898 34.438 23.688 1 89.88 524 ASN B O 1
ATOM 8968 N N . GLU B 1 525 ? -12.367 35.562 24.875 1 91.25 525 GLU B N 1
ATOM 8969 C CA . GLU B 1 525 ? -13.391 36.156 25.719 1 91.25 525 GLU B CA 1
ATOM 8970 C C . GLU B 1 525 ? -14.219 37.188 24.922 1 91.25 525 GLU B C 1
ATOM 8972 O O . GLU B 1 525 ? -15.43 37.281 25.141 1 91.25 525 GLU B O 1
ATOM 8977 N N . LEU B 1 526 ? -13.5 37.906 24.125 1 93.12 526 LEU B N 1
ATOM 8978 C CA . LEU B 1 526 ? -14.211 38.844 23.25 1 93.12 526 LEU B CA 1
ATOM 8979 C C . LEU B 1 526 ? -15.227 38.125 22.375 1 93.12 526 LEU B C 1
ATOM 8981 O O . LEU B 1 526 ? -16.359 38.562 22.219 1 93.12 526 LEU B O 1
ATOM 8985 N N . ILE B 1 527 ? -14.875 36.969 21.844 1 93.56 527 ILE B N 1
ATOM 8986 C CA . ILE B 1 527 ? -15.75 36.156 21 1 93.56 527 ILE B CA 1
ATOM 8987 C C . ILE B 1 527 ? -16.969 35.719 21.812 1 93.56 527 ILE B C 1
ATOM 8989 O O . ILE B 1 527 ? -18.094 35.781 21.328 1 93.56 527 ILE B O 1
ATOM 8993 N N . CYS B 1 528 ? -16.719 35.406 23.031 1 92.88 528 CYS B N 1
ATOM 8994 C CA . CYS B 1 528 ? -17.812 34.969 23.891 1 92.88 528 CYS B CA 1
ATOM 8995 C C . CYS B 1 528 ? -18.797 36.125 24.141 1 92.88 528 CYS B C 1
ATOM 8997 O O . CYS B 1 528 ? -20.016 35.906 24.141 1 92.88 528 CYS B O 1
ATOM 8999 N N . VAL B 1 529 ? -18.234 37.219 24.312 1 92.06 529 VAL B N 1
ATOM 9000 C CA . VAL B 1 529 ? -19.062 38.406 24.547 1 92.06 529 VAL B CA 1
ATOM 9001 C C . VAL B 1 529 ? -19.891 38.719 23.312 1 92.06 529 VAL B C 1
ATOM 9003 O O . VAL B 1 529 ? -21.078 39.031 23.406 1 92.06 529 VAL B O 1
ATOM 9006 N N . LEU B 1 530 ? -19.281 38.656 22.188 1 93.19 530 LEU B N 1
ATOM 9007 C CA . LEU B 1 530 ? -19.953 38.969 20.938 1 93.19 530 LEU B CA 1
ATOM 9008 C C . LEU B 1 530 ? -21.031 37.969 20.625 1 93.19 530 LEU B C 1
ATOM 9010 O O . LEU B 1 530 ? -22.062 38.281 20.047 1 93.19 530 LEU B O 1
ATOM 9014 N N . LEU B 1 531 ? -20.797 36.719 20.969 1 93.19 531 LEU B N 1
ATOM 9015 C CA . LEU B 1 531 ? -21.75 35.625 20.703 1 93.19 531 LEU B CA 1
ATOM 9016 C C . LEU B 1 531 ? -22.875 35.656 21.719 1 93.19 531 LEU B C 1
ATOM 9018 O O . LEU B 1 531 ? -24 35.219 21.422 1 93.19 531 LEU B O 1
ATOM 9022 N N . GLY B 1 532 ? -22.609 36.125 22.891 1 90.06 532 GLY B N 1
ATOM 9023 C CA . GLY B 1 532 ? -23.594 36.125 23.969 1 90.06 532 GLY B CA 1
ATOM 9024 C C . GLY B 1 532 ? -24.641 37.188 23.812 1 90.06 532 GLY B C 1
ATOM 9025 O O . GLY B 1 532 ? -25.734 37.094 24.375 1 90.06 532 GLY B O 1
ATOM 9026 N N . ASP B 1 533 ? -24.312 38.25 23.094 1 90.12 533 ASP B N 1
ATOM 9027 C CA . ASP B 1 533 ? -25.234 39.375 22.906 1 90.12 533 ASP B CA 1
ATOM 9028 C C . ASP B 1 533 ? -25.375 39.75 21.438 1 90.12 533 ASP B C 1
ATOM 9030 O O . ASP B 1 533 ? -24.531 40.469 20.891 1 90.12 533 ASP B O 1
ATOM 9034 N N . SER B 1 534 ? -26.453 39.469 20.844 1 88.94 534 SER B N 1
ATOM 9035 C CA . SER B 1 534 ? -26.672 39.688 19.422 1 88.94 534 SER B CA 1
ATOM 9036 C C . SER B 1 534 ? -26.797 41.188 19.109 1 88.94 534 SER B C 1
ATOM 9038 O O . SER B 1 534 ? -26.359 41.625 18.047 1 88.94 534 SER B O 1
ATOM 9040 N N . THR B 1 535 ? -27.328 41.906 20 1 90 535 THR B N 1
ATOM 9041 C CA . THR B 1 535 ? -27.484 43.344 19.797 1 90 535 THR B CA 1
ATOM 9042 C C . THR B 1 535 ? -26.125 44.031 19.797 1 90 535 THR B C 1
ATOM 9044 O O . THR B 1 535 ? -25.859 44.906 18.953 1 90 535 THR B O 1
ATOM 9047 N N . LEU B 1 536 ? -25.328 43.625 20.734 1 91.12 536 LEU B N 1
ATOM 9048 C CA . LEU B 1 536 ? -23.984 44.188 20.797 1 91.12 536 LEU B CA 1
ATOM 9049 C C . LEU B 1 536 ? -23.234 43.938 19.5 1 91.12 536 LEU B C 1
ATOM 9051 O O . LEU B 1 536 ? -22.531 44.812 18.984 1 91.12 536 LEU B O 1
ATOM 9055 N N . ARG B 1 537 ? -23.297 42.75 18.984 1 92 537 ARG B N 1
ATOM 9056 C CA . ARG B 1 537 ? -22.594 42.375 17.766 1 92 537 ARG B CA 1
ATOM 9057 C C . ARG B 1 537 ? -23.031 43.25 16.594 1 92 537 ARG B C 1
ATOM 9059 O O . ARG B 1 537 ? -22.203 43.625 15.742 1 92 537 ARG B O 1
ATOM 9066 N N . LEU B 1 538 ? -24.312 43.594 16.609 1 92.06 538 LEU B N 1
ATOM 9067 C CA . LEU B 1 538 ? -24.844 44.438 15.547 1 92.06 538 LEU B CA 1
ATOM 9068 C C . LEU B 1 538 ? -24.281 45.875 15.664 1 92.06 538 LEU B C 1
ATOM 9070 O O . LEU B 1 538 ? -24.125 46.562 14.664 1 92.06 538 LEU B O 1
ATOM 9074 N N . LEU B 1 539 ? -23.953 46.219 16.906 1 92.81 539 LEU B N 1
ATOM 9075 C CA . LEU B 1 539 ? -23.453 47.562 17.172 1 92.81 539 LEU B CA 1
ATOM 9076 C C . LEU B 1 539 ? -21.953 47.625 16.922 1 92.81 539 LEU B C 1
ATOM 9078 O O . LEU B 1 539 ? -21.391 48.719 16.812 1 92.81 539 LEU B O 1
ATOM 9082 N N . LEU B 1 540 ? -21.328 46.469 16.812 1 94.69 540 LEU B N 1
ATOM 9083 C CA . LEU B 1 540 ? -19.891 46.438 16.641 1 94.69 540 LEU B CA 1
ATOM 9084 C C . LEU B 1 540 ? -19.516 45.688 15.367 1 94.69 540 LEU B C 1
ATOM 9086 O O . LEU B 1 540 ? -18.734 44.719 15.398 1 94.69 540 LEU B O 1
ATOM 9090 N N . PRO B 1 541 ? -19.984 46.094 14.242 1 93.69 541 PRO B N 1
ATOM 9091 C CA . PRO B 1 541 ? -19.734 45.344 13 1 93.69 541 PRO B CA 1
ATOM 9092 C C . PRO B 1 541 ? -18.25 45.312 12.617 1 93.69 541 PRO B C 1
ATOM 9094 O O . PRO B 1 541 ? -17.766 44.312 12.094 1 93.69 541 PRO B O 1
ATOM 9097 N N . ASN B 1 542 ? -17.594 46.375 12.875 1 94 542 ASN B N 1
ATOM 9098 C CA . ASN B 1 542 ? -16.188 46.438 12.484 1 94 542 ASN B CA 1
ATOM 9099 C C . ASN B 1 542 ? -15.312 45.594 13.391 1 94 542 ASN B C 1
ATOM 9101 O O . ASN B 1 542 ? -14.406 44.906 12.922 1 94 542 ASN B O 1
ATOM 9105 N N . ILE B 1 543 ? -15.578 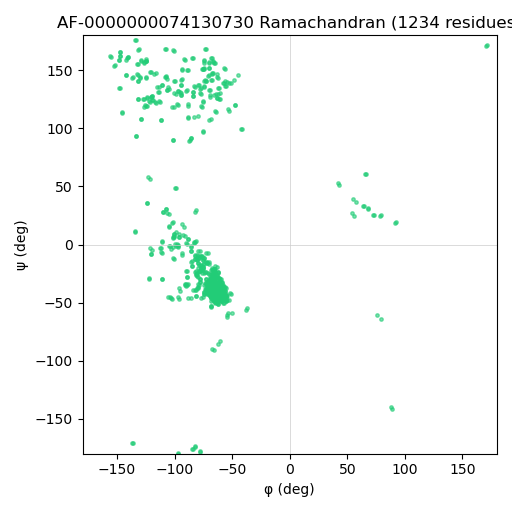45.625 14.648 1 93.88 543 ILE B N 1
ATOM 9106 C CA . ILE B 1 543 ? -14.828 44.781 15.578 1 93.88 543 ILE B CA 1
ATOM 9107 C C . ILE B 1 543 ? -15.109 43.312 15.289 1 93.88 543 ILE B C 1
ATOM 9109 O O . ILE B 1 543 ? -14.188 42.5 15.273 1 93.88 543 ILE B O 1
ATOM 9113 N N . SER B 1 544 ? -16.359 43 15.047 1 94.56 544 SER B N 1
ATOM 9114 C CA . SER B 1 544 ? -16.719 41.625 14.688 1 94.56 544 SER B CA 1
ATOM 9115 C C . SER B 1 544 ? -16.031 41.188 13.398 1 94.56 544 SER B C 1
ATOM 9117 O O . SER B 1 544 ? -15.594 40.062 13.281 1 94.56 544 SER B O 1
ATOM 9119 N N . GLY B 1 545 ? -16 42.062 12.492 1 94.56 545 GLY B N 1
ATOM 9120 C CA . GLY B 1 545 ? -15.312 41.812 11.242 1 94.56 545 GLY B CA 1
ATOM 9121 C C . GLY B 1 545 ? -13.82 41.562 11.414 1 94.56 545 GLY B C 1
ATOM 9122 O O . GLY B 1 545 ? -13.242 40.719 10.742 1 94.56 545 GLY B O 1
ATOM 9123 N N . LEU B 1 546 ? -13.234 42.344 12.281 1 95.06 546 LEU B N 1
ATOM 9124 C CA . LEU B 1 546 ? -11.805 42.188 12.539 1 95.06 546 LEU B CA 1
ATOM 9125 C C . LEU B 1 546 ? -11.508 40.875 13.227 1 95.06 546 LEU B C 1
ATOM 9127 O O . LEU B 1 546 ? -10.469 40.25 12.977 1 95.06 546 LEU B O 1
ATOM 9131 N N . VAL B 1 547 ? -12.398 40.438 14.078 1 95.44 547 VAL B N 1
ATOM 9132 C CA . VAL B 1 547 ? -12.25 39.125 14.719 1 95.44 547 VAL B CA 1
ATOM 9133 C C . VAL B 1 547 ? -12.328 38.031 13.672 1 95.44 547 VAL B C 1
ATOM 9135 O O . VAL B 1 547 ? -11.516 37.094 13.672 1 95.44 547 VAL B O 1
ATOM 9138 N N . GLN B 1 548 ? -13.281 38.125 12.828 1 95.81 548 GLN B N 1
ATOM 9139 C CA . GLN B 1 548 ? -13.43 37.156 11.758 1 95.81 548 GLN B CA 1
ATOM 9140 C C . GLN B 1 548 ? -12.188 37.125 10.867 1 95.81 548 GLN B C 1
ATOM 9142 O O . GLN B 1 548 ? -11.711 36.031 10.492 1 95.81 548 GLN B O 1
ATOM 9147 N N . LEU B 1 549 ? -11.719 38.281 10.539 1 95.88 549 LEU B N 1
ATOM 9148 C CA . LEU B 1 549 ? -10.508 38.406 9.719 1 95.88 549 LEU B CA 1
ATOM 9149 C C . LEU B 1 549 ? -9.32 37.75 10.406 1 95.88 549 LEU B C 1
ATOM 9151 O O . LEU B 1 549 ? -8.578 37 9.773 1 95.88 549 LEU B O 1
ATOM 9155 N N . TYR B 1 550 ? -9.164 37.969 11.672 1 95.19 550 TYR B N 1
ATOM 9156 C CA . TYR B 1 550 ? -8.078 37.406 12.469 1 95.19 550 TYR B CA 1
ATOM 9157 C C . TYR B 1 550 ? -8.117 35.906 12.469 1 95.19 550 TYR B C 1
ATOM 9159 O O . TYR B 1 550 ? -7.09 35.25 12.281 1 95.19 550 TYR B O 1
ATOM 9167 N N . LEU B 1 551 ? -9.297 35.344 12.578 1 96 551 LEU B N 1
ATOM 9168 C CA . LEU B 1 551 ? -9.469 33.906 12.648 1 96 551 LEU B CA 1
ATOM 9169 C C . LEU B 1 551 ? -9.344 33.281 11.266 1 96 551 LEU B C 1
ATOM 9171 O O . LEU B 1 551 ? -9.055 32.062 11.148 1 96 551 LEU B O 1
ATOM 9175 N N . THR B 1 552 ? -9.562 34 10.211 1 96.69 552 THR B N 1
ATOM 9176 C CA . THR B 1 552 ? -9.531 33.469 8.844 1 96.69 552 THR B CA 1
ATOM 9177 C C . THR B 1 552 ? -8.102 33.344 8.352 1 96.69 552 THR B C 1
ATOM 9179 O O . THR B 1 552 ? -7.84 32.594 7.395 1 96.69 552 THR B O 1
ATOM 9182 N N . LEU B 1 553 ? -7.168 34.062 8.969 1 94.56 553 LEU B N 1
ATOM 9183 C CA . LEU B 1 553 ? -5.766 33.938 8.578 1 94.56 553 LEU B CA 1
ATOM 9184 C C . LEU B 1 553 ? -5.262 32.531 8.836 1 94.56 553 LEU B C 1
ATOM 9186 O O . LEU B 1 553 ? -5.41 32 9.945 1 94.56 553 LEU B O 1
ATOM 9190 N N . PRO B 1 554 ? -4.688 31.891 7.77 1 92.38 554 PRO B N 1
ATOM 9191 C CA . PRO B 1 554 ? -4.246 30.5 7.934 1 92.38 554 PRO B CA 1
ATOM 9192 C C . PRO B 1 554 ? -2.938 30.391 8.719 1 92.38 554 PRO B C 1
ATOM 9194 O O . PRO B 1 554 ? -2.148 31.328 8.75 1 92.38 554 PRO B O 1
ATOM 9197 N N . CYS B 1 555 ? -2.799 29.281 9.398 1 89.31 555 CYS B N 1
ATOM 9198 C CA . CYS B 1 555 ? -1.588 29.062 10.188 1 89.31 555 CYS B CA 1
ATOM 9199 C C . CYS B 1 555 ? -0.878 27.781 9.75 1 89.31 555 CYS B C 1
ATOM 9201 O O . CYS B 1 555 ? 0.32 27.625 9.992 1 89.31 555 CYS B O 1
ATOM 9203 N N . THR B 1 556 ? -1.626 26.859 9.273 1 91.88 556 THR B N 1
ATOM 9204 C CA . THR B 1 556 ? -1.041 25.562 8.93 1 91.88 556 THR B CA 1
ATOM 9205 C C . THR B 1 556 ? -1.646 25.031 7.641 1 91.88 556 THR B C 1
ATOM 9207 O O . THR B 1 556 ? -2.664 25.531 7.164 1 91.88 556 THR B O 1
ATOM 9210 N N . SER B 1 557 ? -0.945 24.094 7.031 1 91.88 557 SER B N 1
ATOM 9211 C CA . SER B 1 557 ? -1.461 23.375 5.871 1 91.88 557 SER B CA 1
ATOM 9212 C C . SER B 1 557 ? -1.841 21.938 6.227 1 91.88 557 SER B C 1
ATOM 9214 O O . SER B 1 557 ? -1.726 21.031 5.398 1 91.88 557 SER B O 1
ATOM 9216 N N . CYS B 1 558 ? -2.258 21.688 7.453 1 90.5 558 CYS B N 1
ATOM 9217 C CA . CYS B 1 558 ? -2.535 20.344 7.965 1 90.5 558 CYS B CA 1
ATOM 9218 C C . CYS B 1 558 ? -3.713 19.719 7.234 1 90.5 558 CYS B C 1
ATOM 9220 O O . CYS B 1 558 ? -3.752 18.5 7.051 1 90.5 558 CYS B O 1
ATOM 9222 N N . GLU B 1 559 ? -4.672 20.578 6.883 1 92.44 559 GLU B N 1
ATOM 9223 C CA . GLU B 1 559 ? -5.828 20.047 6.172 1 92.44 559 GLU B CA 1
ATOM 9224 C C . GLU B 1 559 ? -5.418 19.422 4.844 1 92.44 559 GLU B C 1
ATOM 9226 O O . GLU B 1 559 ? -5.977 18.406 4.43 1 92.44 559 GLU B O 1
ATOM 9231 N N . ALA B 1 560 ? -4.504 20.047 4.168 1 92.44 560 ALA B N 1
ATOM 9232 C CA . ALA B 1 560 ? -3.975 19.469 2.936 1 92.44 560 ALA B CA 1
ATOM 9233 C C . ALA B 1 560 ? -3.299 18.125 3.201 1 92.44 560 ALA B C 1
ATOM 9235 O O . ALA B 1 560 ? -3.438 17.188 2.416 1 92.44 560 ALA B O 1
ATOM 9236 N N . GLU B 1 561 ? -2.57 18.016 4.25 1 89.19 561 GLU B N 1
ATOM 9237 C CA . GLU B 1 561 ? -1.912 16.766 4.617 1 89.19 561 GLU B CA 1
ATOM 9238 C C . GLU B 1 561 ? -2.934 15.664 4.891 1 89.19 561 GLU B C 1
ATOM 9240 O O . GLU B 1 561 ? -2.695 14.492 4.57 1 89.19 561 GLU B O 1
ATOM 9245 N N . ARG B 1 562 ? -3.986 16.078 5.535 1 90.75 562 ARG B N 1
ATOM 9246 C CA . ARG B 1 562 ? -5.059 15.117 5.773 1 90.75 562 ARG B CA 1
ATOM 9247 C C . ARG B 1 562 ? -5.645 14.625 4.457 1 90.75 562 ARG B C 1
ATOM 9249 O O . ARG B 1 562 ? -5.98 13.445 4.324 1 90.75 562 ARG B O 1
ATOM 9256 N N . ALA B 1 563 ? -5.77 15.5 3.553 1 93.31 563 ALA B N 1
ATOM 9257 C CA . ALA B 1 563 ? -6.246 15.133 2.223 1 93.31 563 ALA B CA 1
ATOM 9258 C C . ALA B 1 563 ? -5.281 14.156 1.548 1 93.31 563 ALA B C 1
ATOM 9260 O O . ALA B 1 563 ? -5.707 13.25 0.831 1 93.31 563 ALA B O 1
ATOM 9261 N N . PHE B 1 564 ? -3.979 14.352 1.804 1 91 564 PHE B N 1
ATOM 9262 C CA . PHE B 1 564 ? -2.982 13.445 1.248 1 91 564 PHE B CA 1
ATOM 9263 C C . PHE B 1 564 ? -3.145 12.039 1.822 1 91 564 PHE B C 1
ATOM 9265 O O . PHE B 1 564 ? -2.941 11.047 1.118 1 91 564 PHE B O 1
ATOM 9272 N N . SER B 1 565 ? -3.463 11.992 3.076 1 87.69 565 SER B N 1
ATOM 9273 C CA . SER B 1 565 ? -3.725 10.695 3.684 1 87.69 565 SER B CA 1
ATOM 9274 C C . SER B 1 565 ? -4.891 9.984 2.996 1 87.69 565 SER B C 1
ATOM 9276 O O . SER B 1 565 ? -4.832 8.781 2.75 1 87.69 565 SER B O 1
ATOM 9278 N N . CYS B 1 566 ? -5.891 10.766 2.746 1 91.69 566 CYS B N 1
ATOM 9279 C CA . CYS B 1 566 ? -7.031 10.227 2.016 1 91.69 566 CYS B CA 1
ATOM 9280 C C . CYS B 1 566 ? -6.621 9.773 0.62 1 91.69 566 CYS B C 1
ATOM 9282 O O . CYS B 1 566 ? -7.016 8.695 0.173 1 91.69 566 CYS B O 1
ATOM 9284 N N . LEU B 1 567 ? -5.828 10.578 -0.021 1 92.06 567 LEU B N 1
ATOM 9285 C CA . LEU B 1 567 ? -5.336 10.266 -1.357 1 92.06 567 LEU B CA 1
ATOM 9286 C C . LEU B 1 567 ? -4.633 8.914 -1.374 1 92.06 567 LEU B C 1
ATOM 9288 O O . LEU B 1 567 ? -4.879 8.094 -2.26 1 92.06 567 LEU B O 1
ATOM 9292 N N . LYS B 1 568 ? -3.857 8.672 -0.406 1 87.69 568 LYS B N 1
ATOM 9293 C CA . LYS B 1 568 ? -3.086 7.438 -0.335 1 87.69 568 LYS B CA 1
ATOM 9294 C C . LYS B 1 568 ? -3.996 6.234 -0.119 1 87.69 568 LYS B C 1
ATOM 9296 O O . LYS B 1 568 ? -3.703 5.133 -0.591 1 87.69 568 LYS B O 1
ATOM 9301 N N . ARG B 1 569 ? -5.078 6.426 0.509 1 86.5 569 ARG B N 1
ATOM 9302 C CA . ARG B 1 569 ? -6.012 5.336 0.776 1 86.5 569 ARG B CA 1
ATOM 9303 C C . ARG B 1 569 ? -6.875 5.043 -0.446 1 86.5 569 ARG B C 1
ATOM 9305 O O . ARG B 1 569 ? -7.203 3.885 -0.717 1 86.5 569 ARG B O 1
ATOM 9312 N N . VAL B 1 570 ? -7.207 6.09 -1.097 1 89.56 570 VAL B N 1
ATOM 9313 C CA . VAL B 1 570 ? -8.133 5.961 -2.219 1 89.56 570 VAL B CA 1
ATOM 9314 C C . VAL B 1 570 ? -7.379 5.504 -3.463 1 89.56 570 VAL B C 1
ATOM 9316 O O . VAL B 1 570 ? -7.852 4.637 -4.203 1 89.56 570 VAL B O 1
ATOM 9319 N N . LYS B 1 571 ? -6.223 6.117 -3.676 1 87.81 571 LYS B N 1
ATOM 9320 C CA . LYS B 1 571 ? -5.391 5.727 -4.812 1 87.81 571 LYS B CA 1
ATOM 9321 C C . LYS B 1 571 ? -4.234 4.836 -4.367 1 87.81 571 LYS B C 1
ATOM 9323 O O . LYS B 1 571 ? -3.139 5.328 -4.078 1 87.81 571 LYS B O 1
ATOM 9328 N N . SER B 1 572 ? -4.52 3.576 -4.383 1 77.25 572 SER B N 1
ATOM 9329 C CA . SER B 1 572 ? -3.523 2.588 -3.982 1 77.25 572 SER B CA 1
ATOM 9330 C C . SER B 1 572 ? -2.814 1.993 -5.195 1 77.25 572 SER B C 1
ATOM 9332 O O . SER B 1 572 ? -3.076 2.393 -6.332 1 77.25 572 SER B O 1
ATOM 9334 N N . TYR B 1 573 ? -1.939 1.125 -4.969 1 69.75 573 TYR B N 1
ATOM 9335 C CA . TYR B 1 573 ? -1.212 0.466 -6.047 1 69.75 573 TYR B CA 1
ATOM 9336 C C . TYR B 1 573 ? -2.162 -0.307 -6.953 1 69.75 573 TYR B C 1
ATOM 9338 O O . TYR B 1 573 ? -1.942 -0.394 -8.164 1 69.75 573 TYR B O 1
ATOM 9346 N N . LEU B 1 574 ? -3.273 -0.764 -6.367 1 67.38 574 LEU B N 1
ATOM 9347 C CA . LEU B 1 574 ? -4.246 -1.537 -7.129 1 67.38 574 LEU B CA 1
ATOM 9348 C C . LEU B 1 574 ? -5.137 -0.621 -7.965 1 67.38 574 LEU B C 1
ATOM 9350 O O . LEU B 1 574 ? -5.789 -1.072 -8.906 1 67.38 574 LEU B O 1
ATOM 9354 N N . ARG B 1 575 ? -5.082 0.7 -7.566 1 73.31 575 ARG B N 1
ATOM 9355 C CA . ARG B 1 575 ? -5.941 1.675 -8.234 1 73.31 575 ARG B CA 1
ATOM 9356 C C . ARG B 1 575 ? -5.121 2.822 -8.812 1 73.31 575 ARG B C 1
ATOM 9358 O O . ARG B 1 575 ? -5.531 3.982 -8.75 1 73.31 575 ARG B O 1
ATOM 9365 N N . SER B 1 576 ? -3.961 2.527 -9.281 1 70.75 576 SER B N 1
ATOM 9366 C CA . SER B 1 576 ? -3.004 3.566 -9.648 1 70.75 576 SER B CA 1
ATOM 9367 C C . SER B 1 576 ? -3.34 4.168 -11.008 1 70.75 576 SER B C 1
ATOM 9369 O O . SER B 1 576 ? -2.848 5.246 -11.352 1 70.75 576 SER B O 1
ATOM 9371 N N . THR B 1 577 ? -4.297 3.498 -11.75 1 68.44 577 THR B N 1
ATOM 9372 C CA . THR B 1 577 ? -4.602 3.973 -13.094 1 68.44 577 THR B CA 1
ATOM 9373 C C . THR B 1 577 ? -5.82 4.891 -13.078 1 68.44 577 THR B C 1
ATOM 9375 O O . THR B 1 577 ? -6.289 5.328 -14.125 1 68.44 577 THR B O 1
ATOM 9378 N N . MET B 1 578 ? -6.305 5.203 -11.891 1 78.5 578 MET B N 1
ATOM 9379 C CA . MET B 1 578 ? -7.488 6.047 -11.734 1 78.5 578 MET B CA 1
ATOM 9380 C C . MET B 1 578 ? -7.242 7.434 -12.32 1 78.5 578 MET B C 1
ATOM 9382 O O . MET B 1 578 ? -6.203 8.047 -12.07 1 78.5 578 MET B O 1
ATOM 9386 N N . ALA B 1 579 ? -8.188 7.902 -13.047 1 81 579 ALA B N 1
ATOM 9387 C CA . ALA B 1 579 ? -8.102 9.234 -13.648 1 81 579 ALA B CA 1
ATOM 9388 C C . ALA B 1 579 ? -8.32 10.32 -12.609 1 81 579 ALA B C 1
ATOM 9390 O O . ALA B 1 579 ? -8.961 10.094 -11.578 1 81 579 ALA B O 1
ATOM 9391 N N . GLN B 1 580 ? -7.844 11.469 -12.93 1 86.94 580 GLN B N 1
ATOM 9392 C CA . GLN B 1 580 ? -7.816 12.586 -11.992 1 86.94 580 GLN B CA 1
ATOM 9393 C C . GLN B 1 580 ? -9.227 12.977 -11.547 1 86.94 580 GLN B C 1
ATOM 9395 O O . GLN B 1 580 ? -9.469 13.18 -10.359 1 86.94 580 GLN B O 1
ATOM 9400 N N . ARG B 1 581 ? -10.141 13.023 -12.508 1 86.88 581 ARG B N 1
ATOM 9401 C CA . ARG B 1 581 ? -11.492 13.438 -12.172 1 86.88 581 ARG B CA 1
ATOM 9402 C C . ARG B 1 581 ? -12.148 12.445 -11.211 1 86.88 581 ARG B C 1
ATOM 9404 O O . ARG B 1 581 ? -12.75 12.844 -10.211 1 86.88 581 ARG B O 1
ATOM 9411 N N . ARG B 1 582 ? -12.031 11.219 -11.516 1 91.44 582 ARG B N 1
ATOM 9412 C CA . ARG B 1 582 ? -12.578 10.172 -10.656 1 91.44 582 ARG B CA 1
ATOM 9413 C C . ARG B 1 582 ? -11.93 10.195 -9.273 1 91.44 582 ARG B C 1
ATOM 9415 O O . ARG B 1 582 ? -12.617 10.055 -8.258 1 91.44 582 ARG B O 1
ATOM 9422 N N . LEU B 1 583 ? -10.641 10.398 -9.305 1 92.44 583 LEU B N 1
ATOM 9423 C CA . LEU B 1 583 ? -9.898 10.469 -8.047 1 92.44 583 LEU B CA 1
ATOM 9424 C C . LEU B 1 583 ? -10.43 11.594 -7.164 1 92.44 583 LEU B C 1
ATOM 9426 O O . LEU B 1 583 ? -10.672 11.391 -5.969 1 92.44 583 LEU B O 1
ATOM 9430 N N . ASN B 1 584 ? -10.648 12.727 -7.738 1 94.06 584 ASN B N 1
ATOM 9431 C CA . ASN B 1 584 ? -11.156 13.875 -6.992 1 94.06 584 ASN B CA 1
ATOM 9432 C C . ASN B 1 584 ? -12.539 13.609 -6.414 1 94.06 584 ASN B C 1
ATOM 9434 O O . ASN B 1 584 ? -12.805 13.938 -5.258 1 94.06 584 ASN B O 1
ATOM 9438 N N . HIS B 1 585 ? -13.391 13.055 -7.254 1 95.06 585 HIS B N 1
ATOM 9439 C CA . HIS B 1 585 ? -14.742 12.781 -6.801 1 95.06 585 HIS B CA 1
ATOM 9440 C C . HIS B 1 585 ? -14.75 11.75 -5.672 1 95.06 585 HIS B C 1
ATOM 9442 O O . HIS B 1 585 ? -15.484 11.914 -4.691 1 95.06 585 HIS B O 1
ATOM 9448 N N . ALA B 1 586 ? -13.93 10.719 -5.824 1 94.94 586 ALA B N 1
ATOM 9449 C CA . ALA B 1 586 ? -13.828 9.695 -4.781 1 94.94 586 ALA B CA 1
ATOM 9450 C C . ALA B 1 586 ? -13.289 10.297 -3.482 1 94.94 586 ALA B C 1
ATOM 9452 O O . ALA B 1 586 ? -13.789 9.992 -2.398 1 94.94 586 ALA B O 1
ATOM 9453 N N . CYS B 1 587 ? -12.305 11.148 -3.539 1 95.38 587 CYS B N 1
ATOM 9454 C CA . CYS B 1 587 ? -11.711 11.766 -2.359 1 95.38 587 CYS B CA 1
ATOM 9455 C C . CYS B 1 587 ? -12.711 12.68 -1.658 1 95.38 587 CYS B C 1
ATOM 9457 O O . CYS B 1 587 ? -12.781 12.703 -0.429 1 95.38 587 CYS B O 1
ATOM 9459 N N . LEU B 1 588 ? -13.453 13.445 -2.473 1 96.5 588 LEU B N 1
ATOM 9460 C CA . LEU B 1 588 ? -14.445 14.352 -1.903 1 96.5 588 LEU B CA 1
ATOM 9461 C C . LEU B 1 588 ? -15.453 13.578 -1.058 1 96.5 588 LEU B C 1
ATOM 9463 O O . LEU B 1 588 ? -15.766 13.984 0.067 1 96.5 588 LEU B O 1
ATOM 9467 N N . LEU B 1 589 ? -15.922 12.469 -1.613 1 96.25 589 LEU B N 1
ATOM 9468 C CA . LEU B 1 589 ? -16.906 11.68 -0.894 1 96.25 589 LEU B CA 1
ATOM 9469 C C . LEU B 1 589 ? -16.312 11.07 0.368 1 96.25 589 LEU B C 1
ATOM 9471 O O . LEU B 1 589 ? -16.984 10.977 1.399 1 96.25 589 LEU B O 1
ATOM 9475 N N . ASN B 1 590 ? -15.086 10.633 0.299 1 95.69 590 ASN B N 1
ATOM 9476 C CA . ASN B 1 590 ? -14.445 10.008 1.449 1 95.69 590 ASN B CA 1
ATOM 9477 C C . ASN B 1 590 ? -14.117 11.031 2.533 1 95.69 590 ASN B C 1
ATOM 9479 O O . ASN B 1 590 ? -14.273 10.75 3.723 1 95.69 590 ASN B O 1
ATOM 9483 N N . ILE B 1 591 ? -13.633 12.219 2.162 1 95.81 591 ILE B N 1
ATOM 9484 C CA . ILE B 1 591 ? -13.258 13.266 3.107 1 95.81 591 ILE B CA 1
ATOM 9485 C C . ILE B 1 591 ? -14.508 13.789 3.816 1 95.81 591 ILE B C 1
ATOM 9487 O O . ILE B 1 591 ? -14.508 13.969 5.035 1 95.81 591 ILE B O 1
ATOM 9491 N N . TYR B 1 592 ? -15.547 14.016 3.047 1 96.25 592 TYR B N 1
ATOM 9492 C CA . TYR B 1 592 ? -16.797 14.531 3.607 1 96.25 592 TYR B CA 1
ATOM 9493 C C . TYR B 1 592 ? -17.797 13.406 3.82 1 96.25 592 TYR B C 1
ATOM 9495 O O . TYR B 1 592 ? -18.953 13.508 3.395 1 96.25 592 TYR B O 1
ATOM 9503 N N . LYS B 1 593 ? -17.375 12.367 4.426 1 94.25 593 LYS B N 1
ATOM 9504 C CA . LYS B 1 593 ? -18.203 11.172 4.617 1 94.25 593 LYS B CA 1
ATOM 9505 C C . LYS B 1 593 ? -19.469 11.484 5.406 1 94.25 593 LYS B C 1
ATOM 9507 O O . LYS B 1 593 ? -20.531 10.945 5.117 1 94.25 593 LYS B O 1
ATOM 9512 N N . GLU B 1 594 ? -19.438 12.359 6.379 1 91.88 594 GLU B N 1
ATOM 9513 C CA . GLU B 1 594 ? -20.609 12.711 7.18 1 91.88 594 GLU B CA 1
ATOM 9514 C C . GLU B 1 594 ? -21.641 13.445 6.34 1 91.88 594 GLU B C 1
ATOM 9516 O O . GLU B 1 594 ? -22.844 13.273 6.547 1 91.88 594 GLU B O 1
ATOM 9521 N N . HIS B 1 595 ? -21.125 14.211 5.43 1 92.69 595 HIS B N 1
ATOM 9522 C CA . HIS B 1 595 ? -22.031 14.898 4.535 1 92.69 595 HIS B CA 1
ATOM 9523 C C . HIS B 1 595 ? -22.75 13.922 3.604 1 92.69 595 HIS B C 1
ATOM 9525 O O . HIS B 1 595 ? -23.891 14.141 3.221 1 92.69 595 HIS B O 1
ATOM 9531 N N . CYS B 1 596 ? -22.078 12.852 3.23 1 92.62 596 CYS B N 1
ATOM 9532 C CA . CYS B 1 596 ? -22.672 11.828 2.387 1 92.62 596 CYS B CA 1
ATOM 9533 C C . CYS B 1 596 ? -23.906 11.211 3.059 1 92.62 596 CYS B C 1
ATOM 9535 O O . CYS B 1 596 ? -24.844 10.797 2.381 1 92.62 596 CYS B O 1
ATOM 9537 N N . ASP B 1 597 ? -23.875 11.195 4.367 1 91.25 597 ASP B N 1
ATOM 9538 C CA . ASP B 1 597 ? -24.938 10.555 5.133 1 91.25 597 ASP B CA 1
ATOM 9539 C C . ASP B 1 597 ? -26.219 11.391 5.098 1 91.25 597 ASP B C 1
ATOM 9541 O O . ASP B 1 597 ? -27.328 10.859 5.246 1 91.25 597 ASP B O 1
ATOM 9545 N N . ILE B 1 598 ? -26.078 12.672 4.859 1 89.88 598 ILE B N 1
ATOM 9546 C CA . ILE B 1 598 ? -27.234 13.547 4.973 1 89.88 598 ILE B CA 1
ATOM 9547 C C . ILE B 1 598 ? -27.641 14.047 3.588 1 89.88 598 ILE B C 1
ATOM 9549 O O . ILE B 1 598 ? -28.562 14.844 3.457 1 89.88 598 ILE B O 1
ATOM 9553 N N . LEU B 1 599 ? -27 13.609 2.562 1 90.94 599 LEU B N 1
ATOM 9554 C CA . LEU B 1 599 ? -27.297 14.023 1.198 1 90.94 599 LEU B CA 1
ATOM 9555 C C . LEU B 1 599 ? -28.719 13.617 0.809 1 90.94 599 LEU B C 1
ATOM 9557 O O . LEU B 1 599 ? -29.156 12.5 1.117 1 90.94 599 LEU B O 1
ATOM 9561 N N . ASP B 1 600 ? -29.453 14.562 0.291 1 88.38 600 ASP B N 1
ATOM 9562 C CA . ASP B 1 600 ? -30.75 14.234 -0.317 1 88.38 600 ASP B CA 1
ATOM 9563 C C . ASP B 1 600 ? -30.562 13.57 -1.682 1 88.38 600 ASP B C 1
ATOM 9565 O O . ASP B 1 600 ? -30.516 14.258 -2.707 1 88.38 600 ASP B O 1
ATOM 9569 N N . LYS B 1 601 ? -30.609 12.344 -1.79 1 90.38 601 LYS B N 1
ATOM 9570 C CA . LYS B 1 601 ? -30.281 11.594 -3.002 1 90.38 601 LYS B CA 1
ATOM 9571 C C . LYS B 1 601 ? -31.422 11.664 -4.016 1 90.38 601 LYS B C 1
ATOM 9573 O O . LYS B 1 601 ? -31.203 11.516 -5.219 1 90.38 601 LYS B O 1
ATOM 9578 N N . SER B 1 602 ? -32.562 11.961 -3.514 1 91.75 602 SER B N 1
ATOM 9579 C CA . SER B 1 602 ? -33.688 12.016 -4.422 1 91.75 602 SER B CA 1
ATOM 9580 C C . SER B 1 602 ? -33.531 13.133 -5.449 1 91.75 602 SER B C 1
ATOM 9582 O O . SER B 1 602 ? -33.781 12.93 -6.637 1 91.75 602 SER B O 1
ATOM 9584 N N . ASN B 1 603 ? -33.062 14.219 -4.949 1 92.19 603 ASN B N 1
ATOM 9585 C CA . ASN B 1 603 ? -32.844 15.344 -5.848 1 92.19 603 ASN B CA 1
ATOM 9586 C C . ASN B 1 603 ? -31.703 15.086 -6.824 1 92.19 603 ASN B C 1
ATOM 9588 O O . ASN B 1 603 ? -31.781 15.469 -7.992 1 92.19 603 ASN B O 1
ATOM 9592 N N . ILE B 1 604 ? -30.734 14.461 -6.355 1 95.12 604 ILE B N 1
ATOM 9593 C CA . ILE B 1 604 ? -29.578 14.156 -7.191 1 95.12 604 ILE B CA 1
ATOM 9594 C C . ILE B 1 604 ? -29.984 13.18 -8.297 1 95.12 604 ILE B C 1
ATOM 9596 O O . ILE B 1 604 ? -29.594 13.344 -9.453 1 95.12 604 ILE B O 1
ATOM 9600 N N . ILE B 1 605 ? -30.766 12.18 -7.945 1 95.81 605 ILE B N 1
ATOM 9601 C CA . ILE B 1 605 ? -31.219 11.156 -8.883 1 95.81 605 ILE B CA 1
ATOM 9602 C C . ILE B 1 605 ? -32.125 11.789 -9.945 1 95.81 605 ILE B C 1
ATOM 9604 O O . ILE B 1 605 ? -31.984 11.508 -11.133 1 95.81 605 ILE B O 1
ATOM 9608 N N . ASN B 1 606 ? -32.969 12.688 -9.484 1 94.31 606 ASN B N 1
ATOM 9609 C CA . ASN B 1 606 ? -33.844 13.367 -10.422 1 94.31 606 ASN B CA 1
ATOM 9610 C C . ASN B 1 606 ? -33.062 14.211 -11.422 1 94.31 606 ASN B C 1
ATOM 9612 O O . ASN B 1 606 ? -33.406 14.25 -12.602 1 94.31 606 ASN B O 1
ATOM 9616 N N . GLU B 1 607 ? -32.062 14.867 -10.898 1 93.94 607 GLU B N 1
ATOM 9617 C CA . GLU B 1 607 ? -31.219 15.656 -11.789 1 93.94 607 GLU B CA 1
ATOM 9618 C C . GLU B 1 607 ? -30.484 14.766 -12.781 1 93.94 607 GLU B C 1
ATOM 9620 O O . GLU B 1 607 ? -30.359 15.109 -13.961 1 93.94 607 GLU B O 1
ATOM 9625 N N . TRP B 1 608 ? -30.047 13.641 -12.336 1 94.81 608 TRP B N 1
ATOM 9626 C CA . TRP B 1 608 ? -29.328 12.695 -13.18 1 94.81 608 TRP B CA 1
ATOM 9627 C C . TRP B 1 608 ? -30.234 12.125 -14.266 1 94.81 608 TRP B C 1
ATOM 9629 O O . TRP B 1 608 ? -29.812 11.969 -15.414 1 94.81 608 TRP B O 1
ATOM 9639 N N . ILE B 1 609 ? -31.484 11.875 -13.945 1 94.69 609 ILE B N 1
ATOM 9640 C CA . ILE B 1 609 ? -32.469 11.32 -14.875 1 94.69 609 ILE B CA 1
ATOM 9641 C C . ILE B 1 609 ? -32.812 12.359 -15.938 1 94.69 609 ILE B C 1
ATOM 9643 O O . ILE B 1 609 ? -32.938 12.023 -17.109 1 94.69 609 ILE B O 1
ATOM 9647 N N . SER B 1 610 ? -32.812 13.578 -15.523 1 93.12 610 SER B N 1
ATOM 9648 C CA . SER B 1 610 ? -33.281 14.648 -16.391 1 93.12 610 SER B CA 1
ATOM 9649 C C . SER B 1 610 ? -32.25 15.008 -17.453 1 93.12 610 SER B C 1
ATOM 9651 O O . SER B 1 610 ? -32.562 15.672 -18.438 1 93.12 610 SER B O 1
ATOM 9653 N N . ARG B 1 611 ? -31.047 14.523 -17.359 1 91 611 ARG B N 1
ATOM 9654 C CA . ARG B 1 611 ? -29.953 14.906 -18.25 1 91 611 ARG B CA 1
ATOM 9655 C C . ARG B 1 611 ? -30.172 14.352 -19.656 1 91 611 ARG B C 1
ATOM 9657 O O . ARG B 1 611 ? -29.688 14.93 -20.641 1 91 611 ARG B O 1
ATOM 9664 N N . THR B 1 612 ? -30.812 13.133 -19.703 1 91.12 612 THR B N 1
ATOM 9665 C CA . THR B 1 612 ? -31.031 12.547 -21.016 1 91.12 612 THR B CA 1
ATOM 9666 C C . THR B 1 612 ? -32.469 12.062 -21.172 1 91.12 612 THR B C 1
ATOM 9668 O O . THR B 1 612 ? -33.094 11.688 -20.172 1 91.12 612 THR B O 1
ATOM 9671 N N . ALA B 1 613 ? -32.938 11.977 -22.359 1 88.69 613 ALA B N 1
ATOM 9672 C CA . ALA B 1 613 ? -34.312 11.516 -22.641 1 88.69 613 ALA B CA 1
ATOM 9673 C C . ALA B 1 613 ? -34.438 10.023 -22.391 1 88.69 613 ALA B C 1
ATOM 9675 O O . ALA B 1 613 ? -35.5 9.562 -21.906 1 88.69 613 ALA B O 1
ATOM 9676 N N . THR B 1 614 ? -33.469 9.359 -22.656 1 89.25 614 THR B N 1
ATOM 9677 C CA . THR B 1 614 ? -33.469 7.914 -22.438 1 89.25 614 THR B CA 1
ATOM 9678 C C . THR B 1 614 ? -33.688 7.59 -20.969 1 89.25 614 THR B C 1
ATOM 9680 O O . THR B 1 614 ? -34.438 6.68 -20.625 1 89.25 614 THR B O 1
ATOM 9683 N N . ARG B 1 615 ? -33.062 8.305 -20.125 1 92.19 615 ARG B N 1
ATOM 9684 C CA . ARG B 1 615 ? -33.188 8.086 -18.688 1 92.19 615 ARG B CA 1
ATOM 9685 C C . ARG B 1 615 ? -34.594 8.453 -18.188 1 92.19 615 ARG B C 1
ATOM 9687 O O . ARG B 1 615 ? -35.125 7.766 -17.344 1 92.19 615 ARG B O 1
ATOM 9694 N N . LYS B 1 616 ? -35.156 9.453 -18.781 1 90.56 616 LYS B N 1
ATOM 9695 C CA . LYS B 1 616 ? -36.531 9.852 -18.406 1 90.56 616 LYS B CA 1
ATOM 9696 C C . LYS B 1 616 ? -37.531 8.766 -18.781 1 90.56 616 LYS B C 1
ATOM 9698 O O . LYS B 1 616 ? -38.5 8.523 -18.031 1 90.56 616 LYS B O 1
ATOM 9703 N N . ASN B 1 617 ? -37.188 8.109 -19.828 1 88.19 617 ASN B N 1
ATOM 9704 C CA . ASN B 1 617 ? -38.094 7.059 -20.281 1 88.19 617 ASN B CA 1
ATOM 9705 C C . ASN B 1 617 ? -37.906 5.77 -19.484 1 88.19 617 ASN B C 1
ATOM 9707 O O . ASN B 1 617 ? -38.844 4.988 -19.328 1 88.19 617 ASN B O 1
ATOM 9711 N N . THR B 1 618 ? -36.781 5.617 -18.984 1 89.62 618 THR B N 1
ATOM 9712 C CA . THR B 1 618 ? -36.438 4.363 -18.312 1 89.62 618 THR B CA 1
ATOM 9713 C C . THR B 1 618 ? -36.812 4.418 -16.828 1 89.62 618 THR B C 1
ATOM 9715 O O . THR B 1 618 ? -37.25 3.418 -16.266 1 89.62 618 THR B O 1
ATOM 9718 N N . PHE B 1 619 ? -36.656 5.645 -16.266 1 91.56 619 PHE B N 1
ATOM 9719 C CA . PHE B 1 619 ? -36.844 5.75 -14.82 1 91.56 619 PHE B CA 1
ATOM 9720 C C . PHE B 1 619 ? -38 6.672 -14.469 1 91.56 619 PHE B C 1
ATOM 9722 O O . PHE B 1 619 ? -38.375 6.773 -13.305 1 91.56 619 PHE B O 1
#

Organism: Ciona intestinalis (NCBI:txid7719)

Secondary structure (DSSP, 8-state):
--SSHHHHHHHHHHHHTSHHHHHHHHHHHHHHHHHHHHHHHHHHHHHHHHHHHHHHHHHHHHHHHHHT--S--SSSTTSHHHHHHHHHHTS-HHHHHHHHS--GGGSHHHHHHHHHHHHHHHHHHHHHHHHHH--EEEEEEEEE-TT--EEEEEEEEEE-TT--EEEEEEEEEEES---HHHHHHHHHHHHHHTT--GGGEEEEEE-S-HHHH-TTTSHHHHHHHH-TT-EEEE-HHHHHHHHHHHHHHSSHHHHHHHHHHHHHHHHHHT-HHHHHHHHTT------PPPSS-GGGHHHHHHHHHHTHHHHHHHHHHHHH-TTS-HHHHHHHHHHHHHHTSHHHHHHHHHHHHHHHHHHHHHHHHT-TT--HHHHHHHHHHHHHHHHHTTSHHHHHHHHHHHHHHHHHHTPPP----HHHHHHHHHH--SS-SHHHHHHHHHHHHHHHHHHHHHHHHHHHT-TTHHHHHHHHHHHHIIIIISS--THHHHHHHHHT--HHHHHHHHHHHHHHHHHHT----SHHHHHHHHHH-HHHHHH-HHHHHHHHHHHHS----HHHHHHHHHHHHHS-GGGTT--HHHHHHHHHHHHTHHHHHH--HHHHHHHHHHT-HHHHHH-/--SSHHHHHHHHHHHHTSHHHHHHHHHHHHHHHHHHHHHHHHHHHHHHHHHHHHHHHHHHHHHHHHHT--S--SSSTTSHHHHHHHHHHTT-HHHHHHHHS--GGGSHHHHHHHHHHHHHHHHHHHHHHHHHH--EEEEEEEEE-TT--EEEEEEEEEE-TT--EEEEEEEEEEES---HHHHHHHHHHHHHHTT--GGGEEEEEE-S-HHHH-TTTSHHHHHHHH-TT-EEEE-HHHHHHHHHHHHHHSSHHHHHHHHHHHHHHHHHHT-HHHHHHHHTT------PPPSS-GGGHHHHHHHHHHTHHHHHHHHHHHHH-TTS-HHHHHHHHHHHHHHTSHHHHHHHHHHHHHHHHHHHHHHHHT-TT--HHHHHHHHHHHHHHHHHTTSHHHHHHHHHHHHHHHHHHTPPPP---HHHHHHHHHH--SS-SHHHHHHHHHHHHHHHHHHHHHHHHHHHT-TTHHHHHHHHHHHHIIIIISS--THHHHHHHHHT--HHHHHHHHHHHHHHHHHHT----SHHHHHHHHHH-HHHHHH-HHHHHHHHHHHHS----HHHHHHHHHHHHHS-GGGTT--HHHHHHHHHHHHTHHHHHH--HHHHHHHHHHT-HHHHHH-

Sequence (1238 aa):
GFNDWRKGRAAIRKHGSSEIHRECVSAKLNDSSRAADLVTDISVSKMKENRIALNALFDAICFLGRQGLALRGHTEENSNLVQSLKLLGKYNDTVKNWISRKTRFLSAEIQNEILESLALRVLRHEIHQVKAARLFSIISDETADVSNKEQVCICIRYVDDKFIIHESFIGLFETCETSSATLHKLIQSAITSVGLSFNDCRGQSYDGAANMSGHLSGVQARFKEMYPAMLYVHCSGHNLNLAIQDTFRNNTDAANSLATLNGVVNFIKASPKRLSMFENFRYSALRPLCPTRWAMRFEAIDIFIKNYDTILNWLQTVATDSSMDGKSRSGARSFLLSLEKFSIFYCLNVMHMLLEKIQPAHRAIQSRSINIGRCYQLIENLALSFTECLNTTEKSTFFKKCALSALKLGIGLPSVPRGVARRSAAINEADGSGDDASSYYANLFGVIVQSAVDSLQSRFCQGDIETAKYLEDVLLSAIVESKPTPNLERISNLYNFEPSCVKSEISTLTLFLRAKNKSCSSINELICVLLGDSTLRLLLPNISGLVQLYLTLPCTSCEAERAFSCLKRVKSYLRSTMAQRRLNHACLLNIYKEHCDILDKSNIINEWISRTATRKNTFGFNDWRKGRAAIRKHGSSEIHRECVSAKLNDSSRAADLVTDISVSKMKENRIALNALFDAICFLGRQGLALRGHTEENSNLVQSLKLLGKYNDTVKNWISRKTRFLSAEIQNEILESLALRVLRHEIHQVKAARLFSIISDETADVSNKEQVCICIRYVDDKFIIHESFIGLFETCETSSATLHKLIQSAITSVGLSFNDCRGQSYDGAANMSGHLSGVQARFKEMYPAMLYVHCSGHNLNLAIQDTFRNNTDAANSLATLNGVVNFIKASPKRLSMFENFRYSALRPLCPTRWAMRFEAIDIFIKNYDTILNWLQTVATDSSMDGKSRSGARSFLLSLEKFSIFYCLNVMHMLLEKIQPAHRAIQSRSINIGRCYQLIENLALSFTECLNTTEKSTFFKKCALSALKLGIGLPSVPRGVARRSAAINEADGSGDDASSYYANLFGVIVQSAVDSLQSRFCQGDIETAKYLEDVLLSAIVESKPTPNLERISNLYNFEPSCVKSEISTLTLFLRAKNKSCSSINELICVLLGDSTLRLLLPNISGLVQLYLTLPCTSCEAERAFSCLKRVKSYLRSTMAQRRLNHACLLNIYKEHCDILDKSNIINEWISRTATRKNTF